Protein 4R27 (pdb70)

Secondary structure (DSSP, 8-state):
--S-TT-EEEEE--HHHHSS--TTBHHHHHHTSTT---SS--TTTT-HHHHHHHHHHHHHHTT--EEEEE--HHHHSSBTTB--HHHHHHHHHHHHHHHHTTPEEEEEEE-S--BGGGGGTTGGG-TTHHHHHHHHHHHHHHHHGGG-SEEEEEE-TTHHHHHHTTTS----GGGGGGSHHHHHHHHHHTS-GGG---GGG--SHHHHHHHHHHHHHHHHHHHHH-TTS-EEEEEE--EEEE-TT-HHHHHHHIIIIIIHHHHHTTTSS-EEEE--SEEEEETTEE-----TT---TTS----THHHHHHHHHHHHHH-S-EEEEE-----S-HHHHHHHHHHHHHHHHHHHHTT--EEEEEEE-SB----GGGTTSS---SEEEETTTTEEEE-HHHHHHHHHHHTTS--------/--S-TT-EEEEE--HHHHSS--TTBHHHHHHTSTT-S-SS--TTTT-HHHHHHHHHHHHHHHT--EEEEE--HHHHSSBTTB--HHHHHHHHHHHHHHHHTTPEEEEEEESS--BHHHHHTTGGG-TTHHHHHHHHHHHHHHHHGGG-SEEEEEE-TTHHHHHHTTTSS---GGGGGGSHHHHHHHHHHTS-GGG---GGG--SHHHHHHHHHHHHHHHHHHHHH-TTS-EEEEEE--EEEE-TT-HHHHHHHIIIIIIHHHHTTTTSS-EEEE--SEEEEETTEEPPP-S-S---TTS----TTHHHHHHHHHHHHT-S-EEEEEE----S-HHHHHHHHHHHHHHHHHHHHTT--EEEEEEE-SB----GGGTT-S---SEEEETTTTEEEE-HHHHHHHHHHH-

Foldseek 3Di:
DLDDQLAFFAFEDECLWAQADLCQWPLQVLQPFPLHLFPHHQHRWLNCLPCLLVLLLVLLVLQGQAYEYEQAQCQQCVDQPRGDPPSLVSVLVSLVSNVVSNHQYEYEHEEQIHGLLCQLQLALLHPCLLVSLQVSLLVSCVRRVVSHQAYAHEEALLQQVVCCLVPPADDQLVCQCPRSSLVRSQVVSVHDSSSGDGRNRDLDVSNVVSVLSSQVSNVVSSCVRPVPHFYEHEHADWAEEEDELFPVVSVVSCVSRPLVVLLSGQPGQEYEYAYEYYWYQHNVGTDLDDAPDDPFLVRHHGHLVRLLVSLVVSCVRRVHEYEHAEYFTFHPDCVSRQVSVVVNVVSVSVCSVVVHRYRYHYYPHAEQTQPRSHGRSTGGHQWYAPSVVSDIHGHVNSSNSSVVSNVVHDDDDDDDD/DLADPQAFQAFEDECLWAQADLCQWQLQVLQPFPQHLFPHHQHCWLNCLPCLLVLLLVLLVLAGQAYEYEQAQCQQPVDQPRGDPVSLVSVLVSLVSCVVSNHQYEYEHDEQIDGNVCQLQLALLHPCLLVSLQVSLLVSCVSHLVSHRAYAHEEALQQQLLCVLVVRAPDQLVCQCVRRSLVRSQVVSVHDSSSGAGRNRDPDVSSVVSVLSNQVSNVVSSCVRPVPHFYFHEHEDWAEEEDELCPVVSVVSCVSRQQVVLLSGQVGQEYAYAYEYYFYQHNVGTDFDDVADDPAPVRHRRHLLGLLRSLVVSCVRNVHEYEHQEYFTWHPDCVSGQVSCVVNVVSVSVCSVVVRHYRYHYYPHQEQTQPRSHGSSTGGHQWYAPSVVSDIGGHVSSSSSSVVSND

Nearest PDB structures (foldseek):
  4r27-assembly1_A  TM=1.002E+00  e=8.856E-90  Microbacterium sp. Gsoil167
  6ier-assembly1_A  TM=9.444E-01  e=8.195E-50  uncultured bacterium
  8kap-assembly1_B  TM=9.151E-01  e=5.000E-47  Streptomyces griseus subsp. griseus NBRC 13350
  8kaq-assembly3_C  TM=9.239E-01  e=4.410E-46  Streptomyces griseus subsp. griseus NBRC 13350
  8kaq-assembly4_D  TM=9.432E-01  e=1.989E-42  Streptomyces griseus subsp. griseus NBRC 13350

Organism: NCBI:txid1271882

Solvent-accessible surface area: 29054 Å² total; per-residue (Å²): 134,59,12,70,135,123,7,14,5,1,1,0,1,0,2,2,0,1,5,4,32,4,35,26,0,0,0,7,28,0,9,49,5,106,27,43,69,7,80,68,38,4,25,22,2,0,1,9,25,48,54,24,107,116,2,0,40,53,0,22,57,7,8,8,56,0,0,0,6,1,1,1,1,0,40,0,0,5,42,61,43,80,37,3,68,3,4,7,23,6,2,62,83,4,0,59,2,0,153,108,55,59,6,44,10,0,0,0,0,2,4,8,1,0,0,37,25,0,0,104,39,10,0,0,34,8,152,105,1,12,102,10,0,13,94,0,0,13,107,0,6,70,52,3,2,124,32,4,24,0,0,0,0,0,1,15,0,0,34,4,22,16,40,74,29,82,44,100,22,29,52,34,45,133,61,15,40,141,27,86,1,16,28,20,0,4,140,88,9,70,44,101,13,39,40,1,2,1,0,14,32,0,19,22,99,48,0,13,86,12,0,42,43,0,0,89,35,0,25,128,21,0,55,84,82,42,101,102,2,70,1,0,0,0,0,8,0,13,20,23,51,46,54,111,39,0,92,129,66,8,42,110,11,82,102,49,2,0,18,69,0,0,62,22,0,133,75,16,57,0,0,0,0,3,2,71,14,70,11,7,0,3,89,143,17,64,28,101,23,100,127,51,87,3,92,19,60,66,57,100,32,20,47,10,92,0,0,51,39,1,0,74,15,0,87,161,18,6,52,14,27,0,0,0,0,10,1,1,8,2,4,134,69,26,102,53,1,18,56,5,0,119,43,0,4,90,5,0,20,42,0,25,77,90,58,11,45,1,82,0,1,0,0,9,0,0,0,14,3,0,30,34,45,102,0,17,38,9,64,24,0,0,2,34,18,77,103,98,90,16,113,35,80,26,36,110,0,0,122,51,0,0,62,55,4,115,116,39,65,75,105,142,80,138,139,144,151,131,66,20,64,190,101,10,17,14,0,0,0,1,0,2,2,1,0,6,5,30,4,34,26,1,0,0,6,29,0,7,49,7,100,32,43,77,8,82,64,36,4,25,25,2,0,1,9,27,46,62,23,101,115,1,0,41,53,0,23,56,11,7,7,57,0,0,0,7,2,2,1,0,0,37,0,0,5,41,74,42,82,34,2,72,3,6,7,28,5,2,66,77,5,0,80,2,0,135,109,54,61,4,44,6,0,0,0,0,1,3,5,1,0,0,37,25,0,1,96,51,13,0,0,32,7,156,152,2,12,107,9,0,14,101,0,0,12,111,0,6,71,49,4,1,110,29,3,28,2,0,0,0,0,1,15,0,0,38,6,20,17,50,66,38,54,69,105,31,28,51,42,42,135,68,13,38,146,27,89,3,13,32,9,0,6,140,91,11,74,42,99,12,40,43,2,1,1,0,15,50,1,16,25,104,46,0,16,88,10,0,44,43,0,0,82,32,0,26,122,16,0,56,82,82,41,101,103,2,70,1,0,0,0,0,8,0,13,18,7,42,45,66,120,43,0,83,128,65,1,48,104,11,73,99,60,3,0,28,59,0,0,62,20,0,133,73,16,52,0,0,0,0,3,1,68,15,70,8,21,1,4,93,144,20,85,25,120,39,66,191,23,132,54,49,17,64,75,39,101,34,24,47,13,95,0,0,52,34,1,0,82,24,0,89,160,13,6,47,21,26,0,0,0,0,8,0,1,7,0,6,142,69,16,96,50,1,22,51,4,0,112,51,0,2,89,9,0,18,47,0,24,75,94,58,10,47,1,73,0,0,0,0,9,0,0,0,14,4,0,30,34,51,110,0,19,39,8,59,26,0,0,1,33,14,73,99,96,89,11,110,39,71,23,30,118,0,0,136,51,0,0,68,50,8,143,139

Sequence (824 aa):
NPFPQDFLWGVATAGHQVEGNNVNSDVWFLEHLPGTIFAEPSGDAVDHYHRYREDIALIAGLGFTSYRFSVEWARIEPEEGHFSVAALDHYKRVLEACREHGLTPVVTFHHFASPLWLLRSGGWEGERTPELFARYCGRVMAHLGDLIGVACTLNEPNLPWLLESFGIGGEAPENRGKVPMWAAAAQRLGVDASTVAPFQFCSTEAGFNVKLAAHKAATEAIKAHRPDLRVGWTLANSDIQSVPGGEEIAAQVRRDVNERFLEASRGDDFVGIQTYGRTVYGPDGHAPAPEGVAVNQMGEEIYPQALEATIREAWRVAGIPVMVTENGLATEDDTQRVAYLRTAVDGVASCLADGIDVRGYIAWTAFDNFEWIFGYGPKFGLIAVDRSTQERTPKESARWLGNFARQQAPAEAPQPANPFPQDFLWGVATAGHQVEGNNVNSDVWFLEHLPGTIFAEPSGDAVDHYHRYREDIALIAGLGFTSYRFSVEWARIEPEEGHFSVAALDHYKRVLEACREHGLTPVVTFHHFASPLWLLRSGGWEGERTPELFARYCGRVMAHLGDLIGVACTLNEPNLPWLLESFGIGGEAPENRGKVPMWAAAAQRLGVDASTVAPFQFCSTEAGFNVKLAAHKAATEAIKAHRPDLRVGWTLANSDIQSVPGGEEIAAQVRRDVNERFLEASRGDDFVGIQTYGRTVYGPDGHAPAPEGVAVNQMGEEIYPQALEATIREAWRVAGIPVMVTENGLATEDDTQRVAYLRTAVDGVASCLADGIDVRGYIAWTAFDNFEWIFGYGPKFGLIAVDRSTQERTPKESARWLGNFARQ

InterPro domains:
  IPR001360 Glycoside hydrolase family 1 [PF00232] (8-224)
  IPR001360 Glycoside hydrolase family 1 [PF00232] (305-415)
  IPR001360 Glycoside hydrolase family 1 [PR00131] (275-289)
  IPR001360 Glycoside hydrolase family 1 [PR00131] (330-338)
  IPR001360 Glycoside hydrolase family 1 [PR00131] (342-353)
  IPR001360 Glycoside hydrolase family 1 [PR00131] (363-380)
  IPR001360 Glycoside hydrolase family 1 [PR00131] (387-399)
  IPR001360 Glycoside hydrolase family 1 [PTHR10353] (12-416)
  IPR017853 Glycoside hydrolase superfamily [SSF51445] (10-416)

B-factor: mean 23.6, std 9.91, range [5.04, 87.4]

Radius of gyration: 29.89 Å; Cα contacts (8 Å, |Δi|>4): 1832; chains: 2; bounding box: 60×91×75 Å

Structure (mmCIF, N/CA/C/O backbone):
data_4R27
#
_entry.id   4R27
#
_cell.length_a   48.498
_cell.length_b   146.940
_cell.length_c   53.041
_cell.angle_alpha   90.00
_cell.angle_beta   101.99
_cell.angle_gamma   90.00
#
_symmetry.space_group_name_H-M   'P 1 21 1'
#
loop_
_entity.id
_entity.type
_entity.pdbx_description
1 polymer 'Glycoside hydrolase'
2 water water
#
loop_
_atom_site.group_PDB
_atom_site.id
_atom_site.type_symbol
_atom_site.label_atom_id
_atom_site.label_alt_id
_atom_site.label_comp_id
_atom_site.label_asym_id
_atom_site.label_entity_id
_atom_site.label_seq_id
_atom_site.pdbx_PDB_ins_code
_atom_site.Cartn_x
_atom_site.Cartn_y
_atom_site.Cartn_z
_atom_site.occupancy
_atom_site.B_iso_or_equiv
_atom_site.auth_seq_id
_atom_site.auth_comp_id
_atom_site.auth_asym_id
_atom_site.auth_atom_id
_atom_site.pdbx_PDB_model_num
ATOM 1 N N . ASN A 1 5 ? -18.402 37.190 66.189 1.00 44.19 17 ASN A N 1
ATOM 2 C CA . ASN A 1 5 ? -17.585 35.971 65.940 1.00 40.16 17 ASN A CA 1
ATOM 3 C C . ASN A 1 5 ? -18.356 34.995 65.092 1.00 36.63 17 ASN A C 1
ATOM 4 O O . ASN A 1 5 ? -19.413 34.542 65.495 1.00 37.90 17 ASN A O 1
ATOM 9 N N . PRO A 1 6 ? -17.824 34.649 63.904 1.00 35.91 18 PRO A N 1
ATOM 10 C CA . PRO A 1 6 ? -18.562 33.733 63.005 1.00 34.65 18 PRO A CA 1
ATOM 11 C C . PRO A 1 6 ? -18.486 32.212 63.328 1.00 30.47 18 PRO A C 1
ATOM 12 O O . PRO A 1 6 ? -19.309 31.437 62.850 1.00 29.30 18 PRO A O 1
ATOM 16 N N . PHE A 1 7 ? -17.520 31.806 64.141 1.00 29.92 19 PHE A N 1
ATOM 17 C CA . PHE A 1 7 ? -17.394 30.422 64.636 1.00 27.54 19 PHE A CA 1
ATOM 18 C C . PHE A 1 7 ? -18.208 30.163 65.897 1.00 30.15 19 PHE A C 1
ATOM 19 O O . PHE A 1 7 ? -17.925 30.816 66.888 1.00 26.24 19 PHE A O 1
ATOM 27 N N . PRO A 1 8 ? -19.172 29.206 65.878 1.00 28.92 20 PRO A N 1
ATOM 28 C CA . PRO A 1 8 ? -19.896 28.869 67.135 1.00 29.73 20 PRO A CA 1
ATOM 29 C C . PRO A 1 8 ? -19.018 28.174 68.121 1.00 32.95 20 PRO A C 1
ATOM 30 O O . PRO A 1 8 ? -17.976 27.622 67.718 1.00 34.40 20 PRO A O 1
ATOM 34 N N . GLN A 1 9 ? -19.410 28.178 69.394 1.00 32.52 21 GLN A N 1
ATOM 35 C CA . GLN A 1 9 ? -18.594 27.567 70.467 1.00 36.48 21 GLN A CA 1
ATOM 36 C C . GLN A 1 9 ? -18.287 26.073 70.222 1.00 35.20 21 GLN A C 1
ATOM 37 O O . GLN A 1 9 ? -17.195 25.630 70.552 1.00 41.06 21 GLN A O 1
ATOM 43 N N . ASP A 1 10 ? -19.227 25.316 69.647 1.00 30.67 22 ASP A N 1
ATOM 44 C CA . ASP A 1 10 ? -19.013 23.908 69.392 1.00 29.38 22 ASP A CA 1
ATOM 45 C C . ASP A 1 10 ? -18.197 23.602 68.118 1.00 27.12 22 ASP A C 1
ATOM 46 O O . ASP A 1 10 ? -17.985 22.441 67.791 1.00 24.70 22 ASP A O 1
ATOM 51 N N . PHE A 1 11 ? -17.763 24.619 67.392 1.00 22.58 23 PHE A N 1
ATOM 52 C CA . PHE A 1 11 ? -16.944 24.395 66.222 1.00 21.52 23 PHE A CA 1
ATOM 53 C C . PHE A 1 11 ? -15.644 23.635 66.559 1.00 18.98 23 PHE A C 1
ATOM 54 O O . PHE A 1 11 ? -14.928 23.959 67.499 1.00 20.26 23 PHE A O 1
ATOM 62 N N . LEU A 1 12 ? -15.330 22.628 65.765 1.00 18.96 24 LEU A N 1
ATOM 63 C CA . LEU A 1 12 ? -14.219 21.768 66.047 1.00 17.86 24 LEU A CA 1
ATOM 64 C C . LEU A 1 12 ? -12.963 22.333 65.451 1.00 17.33 24 LEU A C 1
ATOM 65 O O . LEU A 1 12 ? -12.961 22.686 64.294 1.00 19.03 24 LEU A O 1
ATOM 70 N N . TRP A 1 13 ? -11.903 22.442 66.263 1.00 16.63 25 TRP A N 1
ATOM 71 C CA . TRP A 1 13 ? -10.570 22.756 65.758 1.00 15.92 25 TRP A CA 1
ATOM 72 C C . TRP A 1 13 ? -9.659 21.539 65.910 1.00 15.90 25 TRP A C 1
ATOM 73 O O . TRP A 1 13 ? -9.345 21.142 66.991 1.00 15.69 25 TRP A O 1
ATOM 84 N N . GLY A 1 14 ? -9.221 20.916 64.825 1.00 16.98 26 GLY A N 1
ATOM 85 C CA . GLY A 1 14 ? -8.449 19.675 64.998 1.00 16.12 26 GLY A CA 1
ATOM 86 C C . GLY A 1 14 ? -7.294 19.609 64.082 1.00 16.21 26 GLY A C 1
ATOM 87 O O . GLY A 1 14 ? -7.027 20.544 63.313 1.00 16.86 26 GLY A O 1
ATOM 88 N N . VAL A 1 15 ? -6.542 18.540 64.261 1.00 16.84 27 VAL A N 1
ATOM 89 C CA . VAL A 1 15 ? -5.539 18.055 63.308 1.00 16.63 27 VAL A CA 1
ATOM 90 C C . VAL A 1 15 ? -5.935 16.623 63.020 1.00 15.67 27 VAL A C 1
ATOM 91 O O . VAL A 1 15 ? -6.637 16.001 63.843 1.00 16.03 27 VAL A O 1
ATOM 95 N N . ALA A 1 16 ? -5.544 16.107 61.867 1.00 15.67 28 ALA A N 1
ATOM 96 C CA . ALA A 1 16 ? -5.962 14.794 61.396 1.00 14.55 28 ALA A CA 1
ATOM 97 C C . ALA A 1 16 ? -4.723 13.928 61.161 1.00 14.47 28 ALA A C 1
ATOM 98 O O . ALA A 1 16 ? -3.644 14.407 60.803 1.00 13.86 28 ALA A O 1
ATOM 100 N N . THR A 1 17 ? -4.884 12.647 61.368 1.00 13.46 29 THR A N 1
ATOM 101 C CA . THR A 1 17 ? -3.893 11.645 60.891 1.00 14.13 29 THR A CA 1
ATOM 102 C C . THR A 1 17 ? -4.582 10.478 60.184 1.00 13.84 29 THR A C 1
ATOM 103 O O . THR A 1 17 ? -5.812 10.294 60.304 1.00 13.82 29 THR A O 1
ATOM 107 N N . ALA A 1 18 ? -3.814 9.648 59.488 1.00 13.19 30 ALA A N 1
ATOM 108 C CA . ALA A 1 18 ? -4.404 8.412 59.000 1.00 14.04 30 ALA A CA 1
ATOM 109 C C . ALA A 1 18 ? -3.484 7.331 59.511 1.00 14.86 30 ALA A C 1
ATOM 110 O O . ALA A 1 18 ? -2.249 7.541 59.558 1.00 15.29 30 ALA A O 1
ATOM 112 N N . GLY A 1 19 ? -4.069 6.229 59.958 1.00 14.12 31 GLY A N 1
ATOM 113 C CA . GLY A 1 19 ? -3.371 5.137 60.615 1.00 13.54 31 GLY A CA 1
ATOM 114 C C . GLY A 1 19 ? -2.166 4.623 59.915 1.00 14.75 31 GLY A C 1
ATOM 115 O O . GLY A 1 19 ? -1.080 4.486 60.521 1.00 17.23 31 GLY A O 1
ATOM 116 N N . HIS A 1 20 ? -2.286 4.348 58.627 1.00 14.65 32 HIS A N 1
ATOM 117 C CA . HIS A 1 20 ? -1.147 3.830 57.894 1.00 14.86 32 HIS A CA 1
ATOM 118 C C . HIS A 1 20 ? -0.036 4.863 57.851 1.00 14.75 32 HIS A C 1
ATOM 119 O O . HIS A 1 20 ? 1.142 4.509 57.747 1.00 14.67 32 HIS A O 1
ATOM 126 N N . GLN A 1 21 ? -0.398 6.135 57.876 1.00 15.71 33 GLN A N 1
ATOM 127 C CA . GLN A 1 21 ? 0.576 7.219 57.637 1.00 15.77 33 GLN A CA 1
ATOM 128 C C . GLN A 1 21 ? 1.401 7.564 58.877 1.00 14.99 33 GLN A C 1
ATOM 129 O O . GLN A 1 21 ? 2.484 8.132 58.749 1.00 14.46 33 GLN A O 1
ATOM 135 N N . VAL A 1 22 ? 0.907 7.194 60.059 1.00 15.29 34 VAL A N 1
ATOM 136 C CA . VAL A 1 22 ? 1.539 7.576 61.378 1.00 12.99 34 VAL A CA 1
ATOM 137 C C . VAL A 1 22 ? 1.833 6.449 62.333 1.00 13.24 34 VAL A C 1
ATOM 138 O O . VAL A 1 22 ? 2.729 6.579 63.156 1.00 12.94 34 VAL A O 1
ATOM 142 N N . GLU A 1 23 ? 1.120 5.315 62.244 1.00 13.28 35 GLU A N 1
ATOM 143 C CA . GLU A 1 23 ? 1.081 4.345 63.340 1.00 13.44 35 GLU A CA 1
ATOM 144 C C . GLU A 1 23 ? 2.368 3.531 63.396 1.00 13.15 35 GLU A C 1
ATOM 145 O O . GLU A 1 23 ? 2.906 3.284 64.453 1.00 13.80 35 GLU A O 1
ATOM 151 N N . GLY A 1 24 ? 2.829 3.125 62.240 1.00 13.87 36 GLY A N 1
ATOM 152 C CA . GLY A 1 24 ? 3.889 2.157 62.152 1.00 15.20 36 GLY A CA 1
ATOM 153 C C . GLY A 1 24 ? 3.381 0.747 62.226 1.00 15.92 36 GLY A C 1
ATOM 154 O O . GLY A 1 24 ? 2.324 0.466 62.834 1.00 15.54 36 GLY A O 1
ATOM 155 N N . ASN A 1 25 ? 4.129 -0.132 61.574 1.00 16.41 37 ASN A N 1
ATOM 156 C CA . ASN A 1 25 ? 3.893 -1.556 61.592 1.00 18.01 37 ASN A CA 1
ATOM 157 C C . ASN A 1 25 ? 2.448 -1.909 61.206 1.00 18.89 37 ASN A C 1
ATOM 158 O O . ASN A 1 25 ? 1.792 -2.718 61.847 1.00 17.37 37 ASN A O 1
ATOM 163 N N . ASN A 1 26 ? 1.958 -1.328 60.118 1.00 16.91 38 ASN A N 1
ATOM 164 C CA . ASN A 1 26 ? 0.587 -1.703 59.621 1.00 16.12 38 ASN A CA 1
ATOM 165 C C . ASN A 1 26 ? 0.734 -2.877 58.651 1.00 15.85 38 ASN A C 1
ATOM 166 O O . ASN A 1 26 ? 0.287 -2.804 57.462 1.00 15.10 38 ASN A O 1
ATOM 171 N N . VAL A 1 27 ? 1.337 -3.964 59.188 1.00 16.89 39 VAL A N 1
ATOM 172 C CA . VAL A 1 27 ? 1.963 -5.050 58.390 1.00 18.16 39 VAL A CA 1
ATOM 173 C C . VAL A 1 27 ? 0.957 -5.946 57.705 1.00 17.38 39 VAL A C 1
ATOM 174 O O . VAL A 1 27 ? 1.271 -6.667 56.699 1.00 15.44 39 VAL A O 1
ATOM 178 N N . ASN A 1 28 ? -0.280 -5.867 58.174 1.00 16.67 40 ASN A N 1
ATOM 179 C CA . ASN A 1 28 ? -1.371 -6.654 57.584 1.00 17.56 40 ASN A CA 1
ATOM 180 C C . ASN A 1 28 ? -2.182 -5.898 56.515 1.00 18.69 40 ASN A C 1
ATOM 181 O O . ASN A 1 28 ? -3.175 -6.421 55.922 1.00 21.08 40 ASN A O 1
ATOM 186 N N . SER A 1 29 ? -1.786 -4.655 56.270 1.00 16.58 41 SER A N 1
ATOM 187 C CA . SER A 1 29 ? -2.486 -3.815 55.334 1.00 16.94 41 SER A CA 1
ATOM 188 C C . SER A 1 29 ? -2.167 -4.172 53.870 1.00 17.80 41 SER A C 1
ATOM 189 O O . SER A 1 29 ? -1.064 -4.602 53.543 1.00 18.65 41 SER A O 1
ATOM 192 N N . ASP A 1 30 ? -3.080 -3.824 52.995 1.00 18.12 42 ASP A N 1
ATOM 193 C CA . ASP A 1 30 ? -2.733 -3.799 51.575 1.00 19.61 42 ASP A CA 1
ATOM 194 C C . ASP A 1 30 ? -1.624 -2.835 51.166 1.00 21.82 42 ASP A C 1
ATOM 195 O O . ASP A 1 30 ? -0.736 -3.185 50.382 1.00 24.87 42 ASP A O 1
ATOM 200 N N . VAL A 1 31 ? -1.613 -1.643 51.715 1.00 21.95 43 VAL A N 1
ATOM 201 C CA . VAL A 1 31 ? -0.604 -0.681 51.359 1.00 21.71 43 VAL A CA 1
ATOM 202 C C . VAL A 1 31 ? 0.766 -1.170 51.715 1.00 19.65 43 VAL A C 1
ATOM 203 O O . VAL A 1 31 ? 1.676 -0.980 50.962 1.00 20.17 43 VAL A O 1
ATOM 207 N N . TRP A 1 32 ? 0.931 -1.778 52.875 1.00 20.68 44 TRP A N 1
ATOM 208 C CA . TRP A 1 32 ? 2.207 -2.380 53.284 1.00 19.53 44 TRP A CA 1
ATOM 209 C C . TRP A 1 32 ? 2.703 -3.355 52.253 1.00 19.90 44 TRP A C 1
ATOM 210 O O . TRP A 1 32 ? 3.863 -3.303 51.806 1.00 18.10 44 TRP A O 1
ATOM 221 N N . PHE A 1 33 ? 1.803 -4.267 51.901 1.00 20.25 45 PHE A N 1
ATOM 222 C CA . PHE A 1 33 ? 2.054 -5.269 50.894 1.00 22.24 45 PHE A CA 1
ATOM 223 C C . PHE A 1 33 ? 2.474 -4.634 49.561 1.00 22.58 45 PHE A C 1
ATOM 224 O O . PHE A 1 33 ? 3.468 -5.050 48.927 1.00 24.39 45 PHE A O 1
ATOM 232 N N . LEU A 1 34 ? 1.747 -3.603 49.143 1.00 21.27 46 LEU A N 1
ATOM 233 C CA . LEU A 1 34 ? 2.099 -2.902 47.904 1.00 21.59 46 LEU A CA 1
ATOM 234 C C . LEU A 1 34 ? 3.488 -2.227 48.035 1.00 23.10 46 LEU A C 1
ATOM 235 O O . LEU A 1 34 ? 4.241 -2.212 47.100 1.00 24.51 46 LEU A O 1
ATOM 240 N N . GLU A 1 35 ? 3.863 -1.735 49.214 1.00 23.32 47 GLU A N 1
ATOM 241 C CA . GLU A 1 35 ? 5.157 -1.079 49.380 1.00 20.69 47 GLU A CA 1
ATOM 242 C C . GLU A 1 35 ? 6.367 -1.985 49.137 1.00 22.74 47 GLU A C 1
ATOM 243 O O . GLU A 1 35 ? 7.486 -1.525 48.808 1.00 20.10 47 GLU A O 1
ATOM 249 N N . HIS A 1 36 ? 6.178 -3.279 49.315 1.00 23.59 48 HIS A N 1
ATOM 250 C CA . HIS A 1 36 ? 7.291 -4.225 49.257 1.00 24.45 48 HIS A CA 1
ATOM 251 C C . HIS A 1 36 ? 7.253 -5.112 47.980 1.00 26.62 48 HIS A C 1
ATOM 252 O O . HIS A 1 36 ? 8.103 -5.988 47.786 1.00 26.90 48 HIS A O 1
ATOM 259 N N . LEU A 1 37 ? 6.305 -4.859 47.084 1.00 27.74 49 LEU A N 1
ATOM 260 C CA . LEU A 1 37 ? 6.275 -5.596 45.820 1.00 30.90 49 LEU A CA 1
ATOM 261 C C . LEU A 1 37 ? 7.339 -5.142 44.846 1.00 32.07 49 LEU A C 1
ATOM 262 O O . LEU A 1 37 ? 7.554 -3.945 44.716 1.00 29.90 49 LEU A O 1
ATOM 267 N N . PRO A 1 38 ? 7.938 -6.090 44.089 1.00 36.34 50 PRO A N 1
ATOM 268 C CA . PRO A 1 38 ? 8.979 -5.765 43.083 1.00 37.70 50 PRO A CA 1
ATOM 269 C C . PRO A 1 38 ? 8.634 -4.600 42.182 1.00 35.70 50 PRO A C 1
ATOM 270 O O . PRO A 1 38 ? 9.441 -3.683 42.014 1.00 42.92 50 PRO A O 1
ATOM 274 N N . GLY A 1 39 ? 7.453 -4.576 41.605 1.00 32.93 51 GLY A N 1
ATOM 275 C CA . GLY A 1 39 ? 7.197 -3.460 40.666 1.00 35.50 51 GLY A CA 1
ATOM 276 C C . GLY A 1 39 ? 6.642 -2.148 41.240 1.00 36.12 51 GLY A C 1
ATOM 277 O O . GLY A 1 39 ? 5.978 -1.384 40.518 1.00 42.10 51 GLY A O 1
ATOM 278 N N . THR A 1 40 ? 6.905 -1.872 42.516 1.00 31.01 52 THR A N 1
ATOM 279 C CA . THR A 1 40 ? 6.100 -0.896 43.265 1.00 30.02 52 THR A CA 1
ATOM 280 C C . THR A 1 40 ? 6.318 0.541 42.834 1.00 30.93 52 THR A C 1
ATOM 281 O O . THR A 1 40 ? 7.446 0.928 42.527 1.00 33.46 52 THR A O 1
ATOM 285 N N . ILE A 1 41 ? 5.226 1.309 42.882 1.00 32.17 53 ILE A N 1
ATOM 286 C CA . ILE A 1 41 ? 5.212 2.773 42.684 1.00 31.38 53 ILE A CA 1
ATOM 287 C C . ILE A 1 41 ? 5.432 3.508 44.011 1.00 28.88 53 ILE A C 1
ATOM 288 O O . ILE A 1 41 ? 5.510 4.736 44.058 1.00 25.78 53 ILE A O 1
ATOM 293 N N . PHE A 1 42 ? 5.489 2.765 45.113 1.00 23.57 54 PHE A N 1
ATOM 294 C CA . PHE A 1 42 ? 5.831 3.402 46.384 1.00 23.39 54 PHE A CA 1
ATOM 295 C C . PHE A 1 42 ? 7.305 3.647 46.428 1.00 22.68 54 PHE A C 1
ATOM 296 O O . PHE A 1 42 ? 8.072 2.730 46.297 1.00 24.58 54 PHE A O 1
ATOM 304 N N . ALA A 1 43 ? 7.701 4.895 46.662 1.00 26.08 55 ALA A N 1
ATOM 305 C CA . ALA A 1 43 ? 9.105 5.267 46.633 1.00 24.46 55 ALA A CA 1
ATOM 306 C C . ALA A 1 43 ? 9.900 4.622 47.766 1.00 26.42 55 ALA A C 1
ATOM 307 O O . ALA A 1 43 ? 11.018 4.265 47.543 1.00 23.70 55 ALA A O 1
ATOM 309 N N . GLU A 1 44 ? 9.334 4.522 48.977 1.00 24.94 56 GLU A N 1
ATOM 310 C CA . GLU A 1 44 ? 9.941 3.817 50.130 1.00 25.11 56 GLU A CA 1
ATOM 311 C C . GLU A 1 44 ? 8.858 3.201 51.075 1.00 24.00 56 GLU A C 1
ATOM 312 O O . GLU A 1 44 ? 7.690 3.590 51.044 1.00 22.81 56 GLU A O 1
ATOM 318 N N . PRO A 1 45 ? 9.252 2.231 51.895 1.00 22.63 57 PRO A N 1
ATOM 319 C CA . PRO A 1 45 ? 8.294 1.608 52.831 1.00 22.86 57 PRO A CA 1
ATOM 320 C C . PRO A 1 45 ? 7.905 2.546 53.975 1.00 21.35 57 PRO A C 1
ATOM 321 O O . PRO A 1 45 ? 8.669 3.472 54.348 1.00 21.10 57 PRO A O 1
ATOM 325 N N . SER A 1 46 ? 6.723 2.293 54.522 1.00 19.44 58 SER A N 1
ATOM 326 C CA . SER A 1 46 ? 6.219 3.086 55.621 1.00 17.93 58 SER A CA 1
ATOM 327 C C . SER A 1 46 ? 6.990 2.721 56.917 1.00 17.17 58 SER A C 1
ATOM 328 O O . SER A 1 46 ? 7.306 3.608 57.683 1.00 16.04 58 SER A O 1
ATOM 331 N N . GLY A 1 47 ? 7.370 1.435 57.055 1.00 14.82 59 GLY A N 1
ATOM 332 C CA . GLY A 1 47 ? 8.031 0.892 58.260 1.00 14.38 59 GLY A CA 1
ATOM 333 C C . GLY A 1 47 ? 7.326 1.343 59.542 1.00 13.43 59 GLY A C 1
ATOM 334 O O . GLY A 1 47 ? 6.092 1.173 59.682 1.00 12.52 59 GLY A O 1
ATOM 335 N N . ASP A 1 48 ? 8.092 1.985 60.431 1.00 13.63 60 ASP A N 1
ATOM 336 C CA . ASP A 1 48 ? 7.595 2.491 61.691 1.00 15.46 60 ASP A CA 1
ATOM 337 C C . ASP A 1 48 ? 6.794 3.797 61.613 1.00 16.58 60 ASP A C 1
ATOM 338 O O . ASP A 1 48 ? 6.212 4.220 62.627 1.00 18.62 60 ASP A O 1
ATOM 343 N N . ALA A 1 49 ? 6.805 4.478 60.473 1.00 15.33 61 ALA A N 1
ATOM 344 C CA . ALA A 1 49 ? 6.187 5.768 60.439 1.00 15.76 61 ALA A CA 1
ATOM 345 C C . ALA A 1 49 ? 6.644 6.642 61.655 1.00 16.26 61 ALA A C 1
ATOM 346 O O . ALA A 1 49 ? 7.847 6.751 61.931 1.00 14.67 61 ALA A O 1
ATOM 348 N N . VAL A 1 50 ? 5.711 7.256 62.398 1.00 15.72 62 VAL A N 1
ATOM 349 C CA . VAL A 1 50 ? 6.123 7.996 63.600 1.00 16.15 62 VAL A CA 1
ATOM 350 C C . VAL A 1 50 ? 5.811 7.231 64.878 1.00 15.59 62 VAL A C 1
ATOM 351 O O . VAL A 1 50 ? 5.842 7.782 65.975 1.00 16.55 62 VAL A O 1
ATOM 355 N N . ASP A 1 51 ? 5.492 5.948 64.737 1.00 16.29 63 ASP A N 1
ATOM 356 C CA . ASP A 1 51 ? 5.170 5.131 65.878 1.00 16.47 63 ASP A CA 1
ATOM 357 C C . ASP A 1 51 ? 4.013 5.720 66.675 1.00 15.53 63 ASP A C 1
ATOM 358 O O . ASP A 1 51 ? 3.979 5.591 67.891 1.00 15.26 63 ASP A O 1
ATOM 363 N N . HIS A 1 52 ? 3.047 6.332 65.997 1.00 15.06 64 HIS A N 1
ATOM 364 C CA . HIS A 1 52 ? 1.837 6.760 66.742 1.00 15.94 64 HIS A CA 1
ATOM 365 C C . HIS A 1 52 ? 1.159 5.574 67.454 1.00 15.33 64 HIS A C 1
ATOM 366 O O . HIS A 1 52 ? 0.580 5.780 68.527 1.00 18.54 64 HIS A O 1
ATOM 373 N N . TYR A 1 53 ? 1.287 4.343 66.965 1.00 15.93 65 TYR A N 1
ATOM 374 C CA . TYR A 1 53 ? 0.624 3.176 67.635 1.00 15.78 65 TYR A CA 1
ATOM 375 C C . TYR A 1 53 ? 0.994 3.130 69.135 1.00 15.86 65 TYR A C 1
ATOM 376 O O . TYR A 1 53 ? 0.108 2.923 69.995 1.00 15.06 65 TYR A O 1
ATOM 385 N N . HIS A 1 54 ? 2.275 3.360 69.465 1.00 15.51 66 HIS A N 1
ATOM 386 C CA . HIS A 1 54 ? 2.690 3.277 70.878 1.00 16.56 66 HIS A CA 1
ATOM 387 C C . HIS A 1 54 ? 2.708 4.617 71.610 1.00 16.90 66 HIS A C 1
ATOM 388 O O . HIS A 1 54 ? 2.735 4.614 72.852 1.00 15.41 66 HIS A O 1
ATOM 395 N N . ARG A 1 55 ? 2.755 5.718 70.868 1.00 16.07 67 ARG A N 1
ATOM 396 C CA . ARG A 1 55 ? 3.007 7.040 71.420 1.00 16.04 67 ARG A CA 1
ATOM 397 C C . ARG A 1 55 ? 1.830 7.970 71.470 1.00 15.80 67 ARG A C 1
ATOM 398 O O . ARG A 1 55 ? 1.972 9.159 71.652 1.00 13.38 67 ARG A O 1
ATOM 406 N N . TYR A 1 56 ? 0.691 7.397 71.234 1.00 15.26 68 TYR A N 1
ATOM 407 C CA . TYR A 1 56 ? -0.523 8.217 71.024 1.00 16.69 68 TYR A CA 1
ATOM 408 C C . TYR A 1 56 ? -0.854 9.053 72.261 1.00 16.35 68 TYR A C 1
ATOM 409 O O . TYR A 1 56 ? -1.283 10.189 72.158 1.00 15.83 68 TYR A O 1
ATOM 418 N N . ARG A 1 57 ? -0.569 8.530 73.439 1.00 18.16 69 ARG A N 1
ATOM 419 C CA . ARG A 1 57 ? -0.909 9.290 74.666 1.00 22.32 69 ARG A CA 1
ATOM 420 C C . ARG A 1 57 ? -0.225 10.637 74.762 1.00 18.39 69 ARG A C 1
ATOM 421 O O . ARG A 1 57 ? -0.871 11.668 74.931 1.00 17.06 69 ARG A O 1
ATOM 429 N N . GLU A 1 58 ? 1.089 10.611 74.598 1.00 18.55 70 GLU A N 1
ATOM 430 C CA . GLU A 1 58 ? 1.917 11.839 74.550 1.00 18.63 70 GLU A CA 1
ATOM 431 C C . GLU A 1 58 ? 1.544 12.714 73.338 1.00 17.44 70 GLU A C 1
ATOM 432 O O . GLU A 1 58 ? 1.540 13.949 73.454 1.00 17.68 70 GLU A O 1
ATOM 438 N N . ASP A 1 59 ? 1.231 12.094 72.173 1.00 16.11 71 ASP A N 1
ATOM 439 C CA . ASP A 1 59 ? 0.794 12.849 70.965 1.00 14.93 71 ASP A CA 1
ATOM 440 C C . ASP A 1 59 ? -0.506 13.592 71.211 1.00 15.25 71 ASP A C 1
ATOM 441 O O . ASP A 1 59 ? -0.606 14.766 70.990 1.00 14.85 71 ASP A O 1
ATOM 446 N N . ILE A 1 60 ? -1.526 12.877 71.712 1.00 15.53 72 ILE A N 1
ATOM 447 C CA . ILE A 1 60 ? -2.761 13.546 72.193 1.00 15.87 72 ILE A CA 1
ATOM 448 C C . ILE A 1 60 ? -2.573 14.656 73.229 1.00 15.24 72 ILE A C 1
ATOM 449 O O . ILE A 1 60 ? -3.141 15.741 73.082 1.00 18.14 72 ILE A O 1
ATOM 454 N N . ALA A 1 61 ? -1.803 14.416 74.278 1.00 16.63 73 ALA A N 1
ATOM 455 C CA . ALA A 1 61 ? -1.505 15.422 75.253 1.00 17.00 73 ALA A CA 1
ATOM 456 C C . ALA A 1 61 ? -0.774 16.611 74.569 1.00 18.24 73 ALA A C 1
ATOM 457 O O . ALA A 1 61 ? -1.098 17.767 74.803 1.00 17.35 73 ALA A O 1
ATOM 459 N N . LEU A 1 62 ? 0.157 16.347 73.657 1.00 18.56 74 LEU A N 1
ATOM 460 C CA . LEU A 1 62 ? 0.797 17.471 72.956 1.00 20.07 74 LEU A CA 1
ATOM 461 C C . LEU A 1 62 ? -0.233 18.327 72.176 1.00 18.28 74 LEU A C 1
ATOM 462 O O . LEU A 1 62 ? -0.277 19.553 72.249 1.00 16.33 74 LEU A O 1
ATOM 467 N N . ILE A 1 63 ? -1.090 17.649 71.454 1.00 18.73 75 ILE A N 1
ATOM 468 C CA . ILE A 1 63 ? -2.055 18.294 70.575 1.00 18.27 75 ILE A CA 1
ATOM 469 C C . ILE A 1 63 ? -3.043 19.116 71.413 1.00 16.90 75 ILE A C 1
ATOM 470 O O . ILE A 1 63 ? -3.372 20.260 71.109 1.00 16.21 75 ILE A O 1
ATOM 475 N N . ALA A 1 64 ? -3.552 18.494 72.461 1.00 19.34 76 ALA A N 1
ATOM 476 C CA . ALA A 1 64 ? -4.501 19.169 73.338 1.00 17.62 76 ALA A CA 1
ATOM 477 C C . ALA A 1 64 ? -3.809 20.369 74.029 1.00 17.56 76 ALA A C 1
ATOM 478 O O . ALA A 1 64 ? -4.418 21.409 74.252 1.00 15.57 76 ALA A O 1
ATOM 480 N N . GLY A 1 65 ? -2.542 20.213 74.375 1.00 17.53 77 GLY A N 1
ATOM 481 C CA . GLY A 1 65 ? -1.800 21.330 75.011 1.00 18.65 77 GLY A CA 1
ATOM 482 C C . GLY A 1 65 ? -1.668 22.523 74.085 1.00 19.54 77 GLY A C 1
ATOM 483 O O . GLY A 1 65 ? -1.580 23.650 74.527 1.00 22.10 77 GLY A O 1
ATOM 484 N N . LEU A 1 66 ? -1.674 22.278 72.792 1.00 18.96 78 LEU A N 1
ATOM 485 C CA . LEU A 1 66 ? -1.458 23.363 71.802 1.00 18.21 78 LEU A CA 1
ATOM 486 C C . LEU A 1 66 ? -2.752 24.173 71.618 1.00 16.93 78 LEU A C 1
ATOM 487 O O . LEU A 1 66 ? -2.759 25.239 70.997 1.00 18.50 78 LEU A O 1
ATOM 492 N N . GLY A 1 67 ? -3.831 23.689 72.222 1.00 16.41 79 GLY A N 1
ATOM 493 C CA . GLY A 1 67 ? -5.131 24.345 72.173 1.00 16.62 79 GLY A CA 1
ATOM 494 C C . GLY A 1 67 ? -6.133 23.734 71.178 1.00 15.98 79 GLY A C 1
ATOM 495 O O . GLY A 1 67 ? -7.224 24.241 71.084 1.00 15.71 79 GLY A O 1
ATOM 496 N N . PHE A 1 68 ? -5.773 22.696 70.413 1.00 14.67 80 PHE A N 1
ATOM 497 C CA . PHE A 1 68 ? -6.778 22.015 69.570 1.00 16.36 80 PHE A CA 1
ATOM 498 C C . PHE A 1 68 ? -7.921 21.429 70.400 1.00 17.03 80 PHE A C 1
ATOM 499 O O . PHE A 1 68 ? -7.754 21.183 71.618 1.00 17.97 80 PHE A O 1
ATOM 507 N N . THR A 1 69 ? -9.093 21.271 69.774 1.00 16.67 81 THR A N 1
ATOM 508 C CA . THR A 1 69 ? -10.273 20.794 70.556 1.00 15.84 81 THR A CA 1
ATOM 509 C C . THR A 1 69 ? -10.799 19.466 70.018 1.00 15.18 81 THR A C 1
ATOM 510 O O . THR A 1 69 ? -11.776 18.934 70.529 1.00 13.37 81 THR A O 1
ATOM 514 N N . SER A 1 70 ? -10.125 18.958 68.999 1.00 14.99 82 SER A N 1
ATOM 515 C CA . SER A 1 70 ? -10.538 17.785 68.271 1.00 16.01 82 SER A CA 1
ATOM 516 C C . SER A 1 70 ? -9.350 17.013 67.682 1.00 14.81 82 SER A C 1
ATOM 517 O O . SER A 1 70 ? -8.309 17.595 67.386 1.00 15.04 82 SER A O 1
ATOM 520 N N . TYR A 1 71 ? -9.514 15.716 67.491 1.00 13.21 83 TYR A N 1
ATOM 521 C CA . TYR A 1 71 ? -8.455 14.911 66.860 1.00 13.90 83 TYR A CA 1
ATOM 522 C C . TYR A 1 71 ? -9.122 13.880 65.943 1.00 14.54 83 TYR A C 1
ATOM 523 O O . TYR A 1 71 ? -10.086 13.183 66.342 1.00 14.24 83 TYR A O 1
ATOM 532 N N . ARG A 1 72 ? -8.741 13.912 64.663 1.00 13.44 84 ARG A N 1
ATOM 533 C CA . ARG A 1 72 ? -9.253 12.987 63.690 1.00 14.54 84 ARG A CA 1
ATOM 534 C C . ARG A 1 72 ? -8.140 11.950 63.415 1.00 14.68 84 ARG A C 1
ATOM 535 O O . ARG A 1 72 ? -6.985 12.324 63.146 1.00 14.87 84 ARG A O 1
ATOM 543 N N . PHE A 1 73 ? -8.508 10.669 63.447 1.00 14.98 85 PHE A N 1
ATOM 544 C CA . PHE A 1 73 ? -7.592 9.544 63.219 1.00 15.35 85 PHE A CA 1
ATOM 545 C C . PHE A 1 73 ? -8.391 8.344 62.732 1.00 14.61 85 PHE A C 1
ATOM 546 O O . PHE A 1 73 ? -9.646 8.319 62.811 1.00 12.97 85 PHE A O 1
ATOM 554 N N . SER A 1 74 ? -7.697 7.411 62.110 1.00 14.99 86 SER A N 1
ATOM 555 C CA . SER A 1 74 ? -8.371 6.209 61.615 1.00 15.94 86 SER A CA 1
ATOM 556 C C . SER A 1 74 ? -8.288 5.066 62.586 1.00 15.12 86 SER A C 1
ATOM 557 O O . SER A 1 74 ? -7.301 4.957 63.341 1.00 13.50 86 SER A O 1
ATOM 560 N N . VAL A 1 75 ? -9.344 4.223 62.570 1.00 16.25 87 VAL A N 1
ATOM 561 C CA . VAL A 1 75 ? -9.218 2.874 63.083 1.00 16.65 87 VAL A CA 1
ATOM 562 C C . VAL A 1 75 ? -8.865 1.974 61.887 1.00 15.70 87 VAL A C 1
ATOM 563 O O . VAL A 1 75 ? -9.481 2.016 60.807 1.00 17.09 87 VAL A O 1
ATOM 567 N N . GLU A 1 76 ? -7.918 1.090 62.091 1.00 15.97 88 GLU A N 1
ATOM 568 C CA . GLU A 1 76 ? -7.397 0.315 60.976 1.00 15.19 88 GLU A CA 1
ATOM 569 C C . GLU A 1 76 ? -7.968 -1.077 60.930 1.00 16.04 88 GLU A C 1
ATOM 570 O O . GLU A 1 76 ? -7.764 -1.928 61.828 1.00 16.92 88 GLU A O 1
ATOM 576 N N . TRP A 1 77 ? -8.706 -1.279 59.861 1.00 16.16 89 TRP A N 1
ATOM 577 C CA . TRP A 1 77 ? -9.428 -2.532 59.594 1.00 15.71 89 TRP A CA 1
ATOM 578 C C . TRP A 1 77 ? -8.390 -3.654 59.499 1.00 14.94 89 TRP A C 1
ATOM 579 O O . TRP A 1 77 ? -8.645 -4.788 59.964 1.00 15.12 89 TRP A O 1
ATOM 590 N N . ALA A 1 78 ? -7.217 -3.363 58.911 1.00 14.65 90 ALA A N 1
ATOM 591 C CA . ALA A 1 78 ? -6.177 -4.371 58.828 1.00 13.59 90 ALA A CA 1
ATOM 592 C C . ALA A 1 78 ? -5.775 -4.921 60.212 1.00 13.82 90 ALA A C 1
ATOM 593 O O . ALA A 1 78 ? -5.217 -6.025 60.292 1.00 13.12 90 ALA A O 1
ATOM 595 N N . ARG A 1 79 ? -5.957 -4.112 61.262 1.00 13.19 91 ARG A N 1
ATOM 596 C CA . ARG A 1 79 ? -5.613 -4.553 62.647 1.00 14.06 91 ARG A CA 1
ATOM 597 C C . ARG A 1 79 ? -6.843 -5.224 63.357 1.00 15.49 91 ARG A C 1
ATOM 598 O O . ARG A 1 79 ? -6.698 -6.139 64.133 1.00 14.09 91 ARG A O 1
ATOM 606 N N . ILE A 1 80 ? -8.040 -4.653 63.108 1.00 16.55 92 ILE A N 1
ATOM 607 C CA . ILE A 1 80 ? -9.290 -5.038 63.755 1.00 16.33 92 ILE A CA 1
ATOM 608 C C . ILE A 1 80 ? -9.762 -6.401 63.270 1.00 15.61 92 ILE A C 1
ATOM 609 O O . ILE A 1 80 ? -10.173 -7.215 64.067 1.00 15.09 92 ILE A O 1
ATOM 614 N N . GLU A 1 81 ? -9.731 -6.654 61.968 1.00 15.04 93 GLU A N 1
ATOM 615 C CA . GLU A 1 81 ? -10.102 -7.982 61.439 1.00 16.71 93 GLU A CA 1
ATOM 616 C C . GLU A 1 81 ? -8.916 -8.545 60.643 1.00 15.78 93 GLU A C 1
ATOM 617 O O . GLU A 1 81 ? -8.898 -8.534 59.396 1.00 15.31 93 GLU A O 1
ATOM 623 N N . PRO A 1 82 ? -7.950 -9.107 61.357 1.00 16.04 94 PRO A N 1
ATOM 624 C CA . PRO A 1 82 ? -6.674 -9.395 60.631 1.00 15.74 94 PRO A CA 1
ATOM 625 C C . PRO A 1 82 ? -6.794 -10.520 59.577 1.00 16.03 94 PRO A C 1
ATOM 626 O O . PRO A 1 82 ? -5.973 -10.591 58.653 1.00 18.55 94 PRO A O 1
ATOM 630 N N . GLU A 1 83 ? -7.773 -11.411 59.754 1.00 16.55 95 GLU A N 1
ATOM 631 C CA . GLU A 1 83 ? -8.163 -12.405 58.735 1.00 16.38 95 GLU A CA 1
ATOM 632 C C . GLU A 1 83 ? -9.681 -12.364 58.739 1.00 17.84 95 GLU A C 1
ATOM 633 O O . GLU A 1 83 ? -10.278 -12.070 59.790 1.00 15.34 95 GLU A O 1
ATOM 639 N N . GLU A 1 84 ? -10.306 -12.593 57.580 1.00 19.22 96 GLU A N 1
ATOM 640 C CA . GLU A 1 84 ? -11.775 -12.533 57.449 1.00 21.64 96 GLU A CA 1
ATOM 641 C C . GLU A 1 84 ? -12.520 -13.337 58.522 1.00 20.71 96 GLU A C 1
ATOM 642 O O . GLU A 1 84 ? -12.242 -14.515 58.696 1.00 18.80 96 GLU A O 1
ATOM 648 N N . GLY A 1 85 ? -13.400 -12.664 59.274 1.00 18.18 97 GLY A N 1
ATOM 649 C CA . GLY A 1 85 ? -14.188 -13.296 60.356 1.00 19.46 97 GLY A CA 1
ATOM 650 C C . GLY A 1 85 ? -13.466 -13.468 61.705 1.00 21.31 97 GLY A C 1
ATOM 651 O O . GLY A 1 85 ? -14.089 -13.982 62.652 1.00 20.71 97 GLY A O 1
ATOM 652 N N . HIS A 1 86 ? -12.177 -13.065 61.828 1.00 19.18 98 HIS A N 1
ATOM 653 C CA . HIS A 1 86 ? -11.461 -13.229 63.110 1.00 20.88 98 HIS A CA 1
ATOM 654 C C . HIS A 1 86 ? -11.128 -11.869 63.728 1.00 20.64 98 HIS A C 1
ATOM 655 O O . HIS A 1 86 ? -10.060 -11.286 63.446 1.00 22.49 98 HIS A O 1
ATOM 662 N N . PHE A 1 87 ? -12.043 -11.322 64.502 1.00 20.11 99 PHE A N 1
ATOM 663 C CA . PHE A 1 87 ? -11.888 -9.963 64.999 1.00 19.97 99 PHE A CA 1
ATOM 664 C C . PHE A 1 87 ? -10.925 -9.934 66.154 1.00 17.90 99 PHE A C 1
ATOM 665 O O . PHE A 1 87 ? -10.895 -10.868 66.921 1.00 16.63 99 PHE A O 1
ATOM 673 N N . SER A 1 88 ? -10.148 -8.870 66.269 1.00 16.11 100 SER A N 1
ATOM 674 C CA . SER A 1 88 ? -9.207 -8.747 67.354 1.00 16.72 100 SER A CA 1
ATOM 675 C C . SER A 1 88 ? -9.703 -7.805 68.400 1.00 16.91 100 SER A C 1
ATOM 676 O O . SER A 1 88 ? -9.685 -6.594 68.214 1.00 17.24 100 SER A O 1
ATOM 679 N N . VAL A 1 89 ? -10.087 -8.373 69.547 1.00 18.41 101 VAL A N 1
ATOM 680 C CA . VAL A 1 89 ? -10.526 -7.569 70.685 1.00 19.45 101 VAL A CA 1
ATOM 681 C C . VAL A 1 89 ? -9.286 -6.783 71.228 1.00 17.90 101 VAL A C 1
ATOM 682 O O . VAL A 1 89 ? -9.416 -5.653 71.728 1.00 18.05 101 VAL A O 1
ATOM 686 N N . ALA A 1 90 ? -8.104 -7.394 71.156 1.00 16.81 102 ALA A N 1
ATOM 687 C CA . ALA A 1 90 ? -6.857 -6.734 71.539 1.00 17.48 102 ALA A CA 1
ATOM 688 C C . ALA A 1 90 ? -6.655 -5.432 70.729 1.00 15.80 102 ALA A C 1
ATOM 689 O O . ALA A 1 90 ? -6.279 -4.412 71.261 1.00 17.64 102 ALA A O 1
ATOM 691 N N . ALA A 1 91 ? -6.858 -5.464 69.436 1.00 14.39 103 ALA A N 1
ATOM 692 C CA . ALA A 1 91 ? -6.680 -4.218 68.648 1.00 14.24 103 ALA A CA 1
ATOM 693 C C . ALA A 1 91 ? -7.820 -3.242 68.943 1.00 13.82 103 ALA A C 1
ATOM 694 O O . ALA A 1 91 ? -7.599 -2.049 69.006 1.00 13.87 103 ALA A O 1
ATOM 696 N N . LEU A 1 92 ? -9.018 -3.753 69.119 1.00 15.00 104 LEU A N 1
ATOM 697 C CA . LEU A 1 92 ? -10.180 -2.864 69.420 1.00 15.72 104 LEU A CA 1
ATOM 698 C C . LEU A 1 92 ? -9.916 -2.144 70.775 1.00 15.36 104 LEU A C 1
ATOM 699 O O . LEU A 1 92 ? -10.214 -0.954 70.927 1.00 18.18 104 LEU A O 1
ATOM 704 N N . ASP A 1 93 ? -9.334 -2.841 71.738 1.00 15.65 105 ASP A N 1
ATOM 705 C CA . ASP A 1 93 ? -8.956 -2.238 73.040 1.00 16.83 105 ASP A CA 1
ATOM 706 C C . ASP A 1 93 ? -7.858 -1.166 72.880 1.00 15.80 105 ASP A C 1
ATOM 707 O O . ASP A 1 93 ? -7.807 -0.212 73.643 1.00 14.57 105 ASP A O 1
ATOM 712 N N . HIS A 1 94 ? -6.981 -1.348 71.892 1.00 15.02 106 HIS A N 1
ATOM 713 C CA . HIS A 1 94 ? -5.972 -0.351 71.614 1.00 13.44 106 HIS A CA 1
ATOM 714 C C . HIS A 1 94 ? -6.660 0.954 71.247 1.00 13.62 106 HIS A C 1
ATOM 715 O O . HIS A 1 94 ? -6.350 2.031 71.796 1.00 13.46 106 HIS A O 1
ATOM 722 N N . TYR A 1 95 ? -7.637 0.860 70.364 1.00 13.84 107 TYR A N 1
ATOM 723 C CA . TYR A 1 95 ? -8.285 2.071 69.873 1.00 15.51 107 TYR A CA 1
ATOM 724 C C . TYR A 1 95 ? -9.231 2.628 70.903 1.00 14.93 107 TYR A C 1
ATOM 725 O O . TYR A 1 95 ? -9.469 3.819 70.942 1.00 14.35 107 TYR A O 1
ATOM 734 N N . LYS A 1 96 ? -9.715 1.785 71.805 1.00 16.13 108 LYS A N 1
ATOM 735 C CA . LYS A 1 96 ? -10.489 2.322 72.926 1.00 16.96 108 LYS A CA 1
ATOM 736 C C . LYS A 1 96 ? -9.624 3.191 73.896 1.00 16.15 108 LYS A C 1
ATOM 737 O O . LYS A 1 96 ? -10.009 4.286 74.284 1.00 16.51 108 LYS A O 1
ATOM 743 N N . ARG A 1 97 ? -8.423 2.735 74.228 1.00 16.23 109 ARG A N 1
ATOM 744 C CA . ARG A 1 97 ? -7.452 3.555 74.948 1.00 15.05 109 ARG A CA 1
ATOM 745 C C . ARG A 1 97 ? -7.050 4.842 74.224 1.00 14.85 109 ARG A C 1
ATOM 746 O O . ARG A 1 97 ? -6.807 5.881 74.864 1.00 15.95 109 ARG A O 1
ATOM 754 N N . VAL A 1 98 ? -6.991 4.812 72.902 1.00 15.83 110 VAL A N 1
ATOM 755 C CA . VAL A 1 98 ? -6.773 6.039 72.132 1.00 15.88 110 VAL A CA 1
ATOM 756 C C . VAL A 1 98 ? -7.938 6.997 72.363 1.00 14.33 110 VAL A C 1
ATOM 757 O O . VAL A 1 98 ? -7.735 8.153 72.724 1.00 14.44 110 VAL A O 1
ATOM 761 N N . LEU A 1 99 ? -9.157 6.508 72.242 1.00 15.11 111 LEU A N 1
ATOM 762 C CA . LEU A 1 99 ? -10.322 7.380 72.451 1.00 14.98 111 LEU A CA 1
ATOM 763 C C . LEU A 1 99 ? -10.437 7.900 73.894 1.00 15.62 111 LEU A C 1
ATOM 764 O O . LEU A 1 99 ? -10.745 9.050 74.106 1.00 15.04 111 LEU A O 1
ATOM 769 N N . GLU A 1 100 ? -10.119 7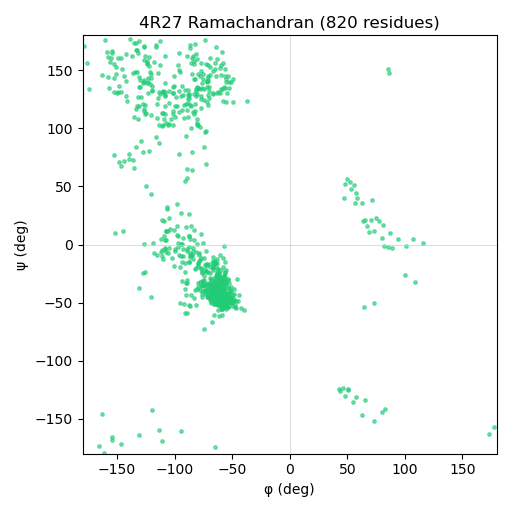.048 74.856 1.00 16.29 112 GLU A N 1
ATOM 770 C CA . GLU A 1 100 ? -10.011 7.427 76.247 1.00 18.38 112 GLU A CA 1
ATOM 771 C C . GLU A 1 100 ? -8.959 8.491 76.494 1.00 18.61 112 GLU A C 1
ATOM 772 O O . GLU A 1 100 ? -9.159 9.404 77.292 1.00 19.28 112 GLU A O 1
ATOM 778 N N . ALA A 1 101 ? -7.815 8.378 75.840 1.00 17.54 113 ALA A N 1
ATOM 779 C CA . ALA A 1 101 ? -6.850 9.464 75.916 1.00 18.93 113 ALA A CA 1
ATOM 780 C C . ALA A 1 101 ? -7.421 10.776 75.381 1.00 18.32 113 ALA A C 1
ATOM 781 O O . ALA A 1 101 ? -7.161 11.843 75.963 1.00 17.61 113 ALA A O 1
ATOM 783 N N . CYS A 1 102 ? -8.182 10.712 74.283 1.00 17.96 114 CYS A N 1
ATOM 784 C CA . CYS A 1 102 ? -8.709 11.924 73.716 1.00 17.79 114 CYS A CA 1
ATOM 785 C C . CYS A 1 102 ? -9.621 12.563 74.770 1.00 19.52 114 CYS A C 1
ATOM 786 O O . CYS A 1 102 ? -9.536 13.759 75.045 1.00 16.74 114 CYS A O 1
ATOM 789 N N . ARG A 1 103 ? -10.528 11.743 75.287 1.00 19.80 115 ARG A N 1
ATOM 790 C CA . ARG A 1 103 ? -11.522 12.193 76.234 1.00 25.02 115 ARG A CA 1
ATOM 791 C C . ARG A 1 103 ? -10.913 12.793 77.566 1.00 24.32 115 ARG A C 1
ATOM 792 O O . ARG A 1 103 ? -11.347 13.841 78.022 1.00 23.26 115 ARG A O 1
ATOM 800 N N . GLU A 1 104 ? -9.899 12.146 78.124 1.00 22.82 116 GLU A N 1
ATOM 801 C CA . GLU A 1 104 ? -9.106 12.667 79.274 1.00 26.37 116 GLU A CA 1
ATOM 802 C C . GLU A 1 104 ? -8.433 14.013 78.939 1.00 23.92 116 GLU A C 1
ATOM 803 O O . GLU A 1 104 ? -8.118 14.791 79.803 1.00 23.40 116 GLU A O 1
ATOM 809 N N . HIS A 1 105 ? -8.240 14.314 77.668 1.00 23.40 117 HIS A N 1
ATOM 810 C CA . HIS A 1 105 ? -7.626 15.599 77.288 1.00 22.06 117 HIS A CA 1
ATOM 811 C C . HIS A 1 105 ? -8.621 16.572 76.678 1.00 20.87 117 HIS A C 1
ATOM 812 O O . HIS A 1 105 ? -8.230 17.592 76.187 1.00 21.43 117 HIS A O 1
ATOM 819 N N . GLY A 1 106 ? -9.909 16.260 76.783 1.00 18.54 118 GLY A N 1
ATOM 820 C CA . GLY A 1 106 ? -10.968 17.118 76.261 1.00 20.16 118 GLY A CA 1
ATOM 821 C C . GLY A 1 106 ? -11.067 17.093 74.748 1.00 18.63 118 GLY A C 1
ATOM 822 O O . GLY A 1 106 ? -11.720 17.881 74.194 1.00 15.47 118 GLY A O 1
ATOM 823 N N . LEU A 1 107 ? -10.424 16.194 74.033 1.00 18.46 119 LEU A N 1
ATOM 824 C CA . LEU A 1 107 ? -10.504 16.303 72.538 1.00 18.71 119 LEU A CA 1
ATOM 825 C C . LEU A 1 107 ? -11.731 15.527 72.023 1.00 18.72 119 LEU A C 1
ATOM 826 O O . LEU A 1 107 ? -11.963 14.408 72.456 1.00 21.91 119 LEU A O 1
ATOM 831 N N . THR A 1 108 ? -12.541 16.113 71.141 1.00 17.46 120 THR A N 1
ATOM 832 C CA . THR A 1 108 ? -13.615 15.378 70.469 1.00 18.56 120 THR A CA 1
ATOM 833 C C . THR A 1 108 ? -12.938 14.511 69.433 1.00 20.50 120 THR A C 1
ATOM 834 O O . THR A 1 108 ? -12.175 15.027 68.617 1.00 21.27 120 THR A O 1
ATOM 838 N N . PRO A 1 109 ? -13.182 13.197 69.478 1.00 17.46 121 PRO A N 1
ATOM 839 C CA . PRO A 1 109 ? -12.558 12.352 68.527 1.00 17.69 121 PRO A CA 1
ATOM 840 C C . PRO A 1 109 ? -13.394 12.240 67.235 1.00 18.30 121 PRO A C 1
ATOM 841 O O . PRO A 1 109 ? -14.598 11.979 67.294 1.00 17.93 121 PRO A O 1
ATOM 845 N N . VAL A 1 110 ? -12.749 12.521 66.110 1.00 16.55 122 VAL A N 1
ATOM 846 C CA . VAL A 1 110 ? -13.296 12.336 64.779 1.00 16.86 122 VAL A CA 1
ATOM 847 C C . VAL A 1 110 ? -12.634 11.115 64.205 1.00 17.33 122 VAL A C 1
ATOM 848 O O . VAL A 1 110 ? -11.449 11.144 63.804 1.00 15.89 122 VAL A O 1
ATOM 852 N N . VAL A 1 111 ? -13.414 10.025 64.210 1.00 18.76 123 VAL A N 1
ATOM 853 C CA . VAL A 1 111 ? -12.935 8.694 63.827 1.00 19.06 123 VAL A CA 1
ATOM 854 C C . VAL A 1 111 ? -13.305 8.294 62.406 1.00 18.23 123 VAL A C 1
ATOM 855 O O . VAL A 1 111 ? -14.509 8.162 62.047 1.00 17.90 123 VAL A O 1
ATOM 859 N N . THR A 1 112 ? -12.273 8.058 61.621 1.00 16.30 124 THR A N 1
ATOM 860 C CA . THR A 1 112 ? -12.399 7.639 60.251 1.00 15.46 124 THR A CA 1
ATOM 861 C C . THR A 1 112 ? -12.330 6.116 60.257 1.00 16.63 124 THR A C 1
ATOM 862 O O . THR A 1 112 ? -11.295 5.539 60.616 1.00 15.55 124 THR A O 1
ATOM 866 N N . PHE A 1 113 ? -13.413 5.471 59.860 1.00 15.43 125 PHE A N 1
ATOM 867 C CA . PHE A 1 113 ? -13.453 4.007 59.959 1.00 16.80 125 PHE A CA 1
ATOM 868 C C . PHE A 1 113 ? -12.568 3.318 58.930 1.00 16.08 125 PHE A C 1
ATOM 869 O O . PHE A 1 113 ? -12.128 2.173 59.120 1.00 17.39 125 PHE A O 1
ATOM 877 N N . HIS A 1 114 ? -12.308 4.021 57.842 1.00 16.38 126 HIS A N 1
ATOM 878 C CA . HIS A 1 114 ? -11.462 3.542 56.757 1.00 16.21 126 HIS A CA 1
ATOM 879 C C . HIS A 1 114 ? -10.760 4.702 56.071 1.00 16.21 126 HIS A C 1
ATOM 880 O O . HIS A 1 114 ? -11.414 5.690 55.691 1.00 15.39 126 HIS A O 1
ATOM 887 N N . HIS A 1 115 ? -9.442 4.547 55.917 1.00 15.31 127 HIS A N 1
ATOM 888 C CA . HIS A 1 115 ? -8.584 5.545 55.353 1.00 16.04 127 HIS A CA 1
ATOM 889 C C . HIS A 1 115 ? -7.593 4.876 54.456 1.00 17.18 127 HIS A C 1
ATOM 890 O O . HIS A 1 115 ? -6.386 4.747 54.775 1.00 19.89 127 HIS A O 1
ATOM 897 N N . PHE A 1 116 ? -8.117 4.536 53.266 1.00 18.26 128 PHE A N 1
ATOM 898 C CA . PHE A 1 116 ? -7.420 3.861 52.160 1.00 16.79 128 PHE A CA 1
ATOM 899 C C . PHE A 1 116 ? -6.961 2.460 52.466 1.00 17.10 128 PHE A C 1
ATOM 900 O O . PHE A 1 116 ? -7.298 1.535 51.728 1.00 17.60 128 PHE A O 1
ATOM 908 N N . ALA A 1 117 ? -6.206 2.264 53.544 1.00 17.74 129 ALA A N 1
ATOM 909 C CA . ALA A 1 117 ? -5.606 0.928 53.818 1.00 18.89 129 ALA A CA 1
ATOM 910 C C . ALA A 1 117 ? -6.655 -0.075 54.257 1.00 18.86 129 ALA A C 1
ATOM 911 O O . ALA A 1 117 ? -7.411 0.222 55.161 1.00 18.69 129 ALA A O 1
ATOM 913 N N . SER A 1 118 ? -6.599 -1.286 53.707 1.00 18.77 130 SER A N 1
ATOM 914 C CA . SER A 1 118 ? -7.559 -2.369 53.987 1.00 18.20 130 SER A CA 1
ATOM 915 C C . SER A 1 118 ? -6.780 -3.562 54.469 1.00 17.71 130 SER A C 1
ATOM 916 O O . SER A 1 118 ? -5.605 -3.693 54.149 1.00 17.97 130 SER A O 1
ATOM 919 N N . PRO A 1 119 ? -7.413 -4.471 55.219 1.00 19.63 131 PRO A N 1
ATOM 920 C CA . PRO A 1 119 ? -6.753 -5.784 55.366 1.00 18.89 131 PRO A CA 1
ATOM 921 C C . PRO A 1 119 ? -6.374 -6.356 54.017 1.00 18.05 131 PRO A C 1
ATOM 922 O O . PRO A 1 119 ? -7.096 -6.193 52.995 1.00 17.02 131 PRO A O 1
ATOM 926 N N . LEU A 1 120 ? -5.197 -6.959 53.985 1.00 19.01 132 LEU A N 1
ATOM 927 C CA . LEU A 1 120 ? -4.686 -7.498 52.735 1.00 18.78 132 LEU A CA 1
ATOM 928 C C . LEU A 1 120 ? -5.632 -8.605 52.154 1.00 20.61 132 LEU A C 1
ATOM 929 O O . LEU A 1 120 ? -5.836 -8.706 50.909 1.00 19.71 132 LEU A O 1
ATOM 934 N N . TRP A 1 121 ? -6.275 -9.375 53.028 1.00 20.47 133 TRP A N 1
ATOM 935 C CA . TRP A 1 121 ? -7.161 -10.433 52.565 1.00 22.50 133 TRP A CA 1
ATOM 936 C C . TRP A 1 121 ? -8.317 -9.940 51.718 1.00 24.07 133 TRP A C 1
ATOM 937 O O . TRP A 1 121 ? -8.757 -10.683 50.850 1.00 25.24 133 TRP A O 1
ATOM 948 N N . LEU A 1 122 ? -8.790 -8.706 51.942 1.00 22.50 134 LEU A N 1
ATOM 949 C CA . LEU A 1 122 ? -9.888 -8.122 51.148 1.00 23.91 134 LEU A CA 1
ATOM 950 C C . LEU A 1 122 ? -9.575 -8.088 49.636 1.00 23.49 134 LEU A C 1
ATOM 951 O O . LEU A 1 122 ? -10.434 -8.302 48.805 1.00 27.11 134 LEU A O 1
ATOM 956 N N . LEU A 1 123 ? -8.338 -7.797 49.298 1.00 25.49 135 LEU A N 1
ATOM 957 C CA . LEU A 1 123 ? -7.863 -7.857 47.914 1.00 26.56 135 LEU A CA 1
ATOM 958 C C . LEU A 1 123 ? -7.998 -9.242 47.201 1.00 30.16 135 LEU A C 1
ATOM 959 O O . LEU A 1 123 ? -7.843 -9.304 45.982 1.00 30.20 135 LEU A O 1
ATOM 964 N N . ARG A 1 124 ? -8.303 -10.314 47.934 1.00 30.01 136 ARG A N 1
ATOM 965 C CA . ARG A 1 124 ? -8.603 -11.608 47.336 1.00 32.99 136 ARG A CA 1
ATOM 966 C C . ARG A 1 124 ? -10.067 -11.823 46.955 1.00 35.03 136 ARG A C 1
ATOM 967 O O . ARG A 1 124 ? -10.365 -12.801 46.271 1.00 32.10 136 ARG A O 1
ATOM 975 N N . SER A 1 125 ? -10.968 -10.983 47.469 1.00 34.02 137 SER A N 1
ATOM 976 C CA . SER A 1 125 ? -12.382 -10.987 47.126 1.00 34.22 137 SER A CA 1
ATOM 977 C C . SER A 1 125 ? -12.719 -9.799 46.250 1.00 33.08 137 SER A C 1
ATOM 978 O O . SER A 1 125 ? -13.851 -9.286 46.290 1.00 31.58 137 SER A O 1
ATOM 981 N N . GLY A 1 126 ? -11.761 -9.354 45.451 1.00 31.54 138 GLY A N 1
ATOM 982 C CA . GLY A 1 126 ? -12.023 -8.257 44.530 1.00 29.96 138 GLY A CA 1
ATOM 983 C C . GLY A 1 126 ? -11.870 -6.869 45.103 1.00 28.32 138 GLY A C 1
ATOM 984 O O . GLY A 1 126 ? -12.029 -5.866 44.375 1.00 27.84 138 GLY A O 1
ATOM 985 N N . GLY A 1 127 ? -11.557 -6.770 46.399 1.00 27.35 139 GLY A N 1
ATOM 986 C CA . GLY A 1 127 ? -11.223 -5.492 46.973 1.00 25.21 139 GLY A CA 1
ATOM 987 C C . GLY A 1 127 ? -12.390 -4.542 46.963 1.00 23.87 139 GLY A C 1
ATOM 988 O O . GLY A 1 127 ? -13.503 -4.921 47.354 1.00 25.78 139 GLY A O 1
ATOM 989 N N . TRP A 1 128 ? -12.149 -3.296 46.535 1.00 24.19 140 TRP A N 1
ATOM 990 C CA . TRP A 1 128 ? -13.218 -2.271 46.539 1.00 24.14 140 TRP A CA 1
ATOM 991 C C . TRP A 1 128 ? -14.155 -2.297 45.309 1.00 25.82 140 TRP A C 1
ATOM 992 O O . TRP A 1 128 ? -14.978 -1.393 45.125 1.00 28.22 140 TRP A O 1
ATOM 1003 N N . GLU A 1 129 ? -14.069 -3.372 44.536 1.00 27.45 141 GLU A N 1
ATOM 1004 C CA . GLU A 1 129 ? -15.124 -3.757 43.584 1.00 31.52 141 GLU A CA 1
ATOM 1005 C C . GLU A 1 129 ? -15.893 -5.026 43.959 1.00 32.48 141 GLU A C 1
ATOM 1006 O O . GLU A 1 129 ? -16.867 -5.350 43.286 1.00 34.56 141 GLU A O 1
ATOM 1012 N N . GLY A 1 130 ? -15.498 -5.719 45.035 1.00 31.95 142 GLY A N 1
ATOM 1013 C CA . GLY A 1 130 ? -16.152 -6.965 45.427 1.00 27.34 142 GLY A CA 1
ATOM 1014 C C . GLY A 1 130 ? -17.542 -6.786 46.006 1.00 28.58 142 GLY A C 1
ATOM 1015 O O . GLY A 1 130 ? -17.761 -5.858 46.792 1.00 24.71 142 GLY A O 1
ATOM 1016 N N . GLU A 1 131 ? -18.493 -7.675 45.669 1.00 26.13 143 GLU A N 1
ATOM 1017 C CA . GLU A 1 131 ? -19.881 -7.494 46.147 1.00 28.13 143 GLU A CA 1
ATOM 1018 C C . GLU A 1 131 ? -20.076 -7.751 47.659 1.00 26.79 143 GLU A C 1
ATOM 1019 O O . GLU A 1 131 ? -21.064 -7.318 48.219 1.00 29.72 143 GLU A O 1
ATOM 1025 N N . ARG A 1 132 ? -19.122 -8.421 48.305 1.00 25.88 144 ARG A N 1
ATOM 1026 C CA . ARG A 1 132 ? -19.214 -8.692 49.745 1.00 28.07 144 ARG A CA 1
ATOM 1027 C C . ARG A 1 132 ? -18.621 -7.542 50.562 1.00 24.38 144 ARG A C 1
ATOM 1028 O O . ARG A 1 132 ? -18.961 -7.370 51.746 1.00 24.95 144 ARG A O 1
ATOM 1036 N N . THR A 1 133 ? -17.857 -6.672 49.904 1.00 25.31 145 THR A N 1
ATOM 1037 C CA . THR A 1 133 ? -17.173 -5.568 50.617 1.00 23.33 145 THR A CA 1
ATOM 1038 C C . THR A 1 133 ? -18.111 -4.657 51.401 1.00 24.66 145 THR A C 1
ATOM 1039 O O . THR A 1 133 ? -17.841 -4.366 52.577 1.00 29.59 145 THR A O 1
ATOM 1043 N N . PRO A 1 134 ? -19.214 -4.214 50.781 1.00 24.22 146 PRO A N 1
ATOM 1044 C CA . PRO A 1 134 ? -20.145 -3.359 51.507 1.00 22.97 146 PRO A CA 1
ATOM 1045 C C . PRO A 1 134 ? -20.543 -3.984 52.834 1.00 23.24 146 PRO A C 1
ATOM 1046 O O . PRO A 1 134 ? -20.326 -3.317 53.829 1.00 17.79 146 PRO A O 1
ATOM 1050 N N . GLU A 1 135 ? -20.962 -5.267 52.863 1.00 22.63 147 GLU A N 1
ATOM 1051 C CA . GLU A 1 135 ? -21.411 -5.884 54.143 1.00 25.86 147 GLU A CA 1
ATOM 1052 C C . GLU A 1 135 ? -20.295 -6.264 55.109 1.00 23.00 147 GLU A C 1
ATOM 1053 O O . GLU A 1 135 ? -20.497 -6.169 56.303 1.00 25.47 147 GLU A O 1
ATOM 1059 N N . LEU A 1 136 ? -19.139 -6.699 54.609 1.00 21.19 148 LEU A N 1
ATOM 1060 C CA . LEU A 1 136 ? -17.987 -6.966 55.468 1.00 21.77 148 LEU A CA 1
ATOM 1061 C C . LEU A 1 136 ? -17.531 -5.671 56.174 1.00 20.71 148 LEU A C 1
ATOM 1062 O O . LEU A 1 136 ? -17.252 -5.646 57.396 1.00 20.80 148 LEU A O 1
ATOM 1067 N N . PHE A 1 137 ? -17.492 -4.576 55.404 1.00 20.13 149 PHE A N 1
ATOM 1068 C CA . PHE A 1 137 ? -17.178 -3.244 55.974 1.00 19.24 149 PHE A CA 1
ATOM 1069 C C . PHE A 1 137 ? -18.121 -2.821 57.052 1.00 20.06 149 PHE A C 1
ATOM 1070 O O . PHE A 1 137 ? -17.666 -2.378 58.142 1.00 18.97 149 PHE A O 1
ATOM 1078 N N . ALA A 1 138 ? -19.417 -2.952 56.746 1.00 19.38 150 ALA A N 1
ATOM 1079 C CA . ALA A 1 138 ? -20.489 -2.666 57.691 1.00 18.32 150 ALA A CA 1
ATOM 1080 C C . ALA A 1 138 ? -20.408 -3.556 58.950 1.00 18.67 150 ALA A C 1
ATOM 1081 O O . ALA A 1 138 ? -20.519 -3.031 60.075 1.00 19.41 150 ALA A O 1
ATOM 1083 N N . ARG A 1 139 ? -20.213 -4.870 58.776 1.00 19.97 151 ARG A N 1
ATOM 1084 C CA . ARG A 1 139 ? -19.970 -5.789 59.915 1.00 20.31 151 ARG A CA 1
ATOM 1085 C C . ARG A 1 139 ? -18.782 -5.309 60.789 1.00 20.13 151 ARG A C 1
ATOM 1086 O O . ARG A 1 139 ? -18.908 -5.170 62.028 1.00 20.61 151 ARG A O 1
ATOM 1094 N N . TYR A 1 140 ? -17.669 -4.985 60.104 1.00 19.61 152 TYR A N 1
ATOM 1095 C CA . TYR A 1 140 ? -16.506 -4.408 60.708 1.00 18.02 152 TYR A CA 1
ATOM 1096 C C . TYR A 1 140 ? -16.848 -3.145 61.485 1.00 17.70 152 TYR A C 1
ATOM 1097 O O . TYR A 1 140 ? -16.494 -3.022 62.675 1.00 16.56 152 TYR A O 1
ATOM 1106 N N . CYS A 1 141 ? -17.564 -2.216 60.853 1.00 16.77 153 CYS A N 1
ATOM 1107 C CA . CYS A 1 141 ? -17.940 -0.997 61.571 1.00 18.53 153 CYS A CA 1
ATOM 1108 C C . CYS A 1 141 ? -18.811 -1.273 62.782 1.00 17.03 153 CYS A C 1
ATOM 1109 O O . CYS A 1 141 ? -18.632 -0.629 63.792 1.00 17.28 153 CYS A O 1
ATOM 1112 N N . GLY A 1 142 ? -19.730 -2.248 62.693 1.00 17.70 154 GLY A N 1
ATOM 1113 C CA . GLY A 1 142 ? -20.549 -2.630 63.893 1.00 18.48 154 GLY A CA 1
ATOM 1114 C C . GLY A 1 142 ? -19.713 -3.151 65.067 1.00 17.99 154 GLY A C 1
ATOM 1115 O O . GLY A 1 142 ? -19.987 -2.838 66.273 1.00 19.57 154 GLY A O 1
ATOM 1116 N N . ARG A 1 143 ? -18.681 -3.936 64.734 1.00 18.34 155 ARG A N 1
ATOM 1117 C CA . ARG A 1 143 ? -17.783 -4.463 65.711 1.00 19.35 155 ARG A CA 1
ATOM 1118 C C . ARG A 1 143 ? -17.010 -3.398 66.394 1.00 20.19 155 ARG A C 1
ATOM 1119 O O . ARG A 1 143 ? -16.787 -3.522 67.578 1.00 17.37 155 ARG A O 1
ATOM 1127 N N . VAL A 1 144 ? -16.542 -2.376 65.664 1.00 20.43 156 VAL A N 1
ATOM 1128 C CA . VAL A 1 144 ? -15.854 -1.289 66.363 1.00 18.32 156 VAL A CA 1
ATOM 1129 C C . VAL A 1 144 ? -16.796 -0.521 67.236 1.00 17.88 156 VAL A C 1
ATOM 1130 O O . VAL A 1 144 ? -16.464 -0.190 68.383 1.00 17.41 156 VAL A O 1
ATOM 1134 N N . MET A 1 145 ? -17.969 -0.227 66.726 1.00 17.52 157 MET A N 1
ATOM 1135 C CA . MET A 1 145 ? -18.990 0.443 67.576 1.00 19.34 157 MET A CA 1
ATOM 1136 C C . MET A 1 145 ? -19.374 -0.367 68.838 1.00 18.87 157 MET A C 1
ATOM 1137 O O . MET A 1 145 ? -19.442 0.166 69.955 1.00 18.20 157 MET A O 1
ATOM 1142 N N . ALA A 1 146 ? -19.556 -1.668 68.667 1.00 20.27 158 ALA A N 1
ATOM 1143 C CA . ALA A 1 146 ? -19.858 -2.557 69.790 1.00 20.08 158 ALA A CA 1
ATOM 1144 C C . ALA A 1 146 ? -18.879 -2.343 70.940 1.00 20.82 158 ALA A C 1
ATOM 1145 O O . ALA A 1 146 ? -19.258 -2.295 72.054 1.00 20.73 158 ALA A O 1
ATOM 1147 N N . HIS A 1 147 ? -17.598 -2.213 70.629 1.00 22.49 159 HIS A N 1
ATOM 1148 C CA . HIS A 1 147 ? -16.567 -2.167 71.637 1.00 20.91 159 HIS A CA 1
ATOM 1149 C C . HIS A 1 147 ? -16.288 -0.749 72.112 1.00 19.82 159 HIS A C 1
ATOM 1150 O O . HIS A 1 147 ? -15.990 -0.561 73.237 1.00 22.48 159 HIS A O 1
ATOM 1157 N N . LEU A 1 148 ? -16.393 0.289 71.281 1.00 18.98 160 LEU A N 1
ATOM 1158 C CA . LEU A 1 148 ? -15.935 1.624 71.750 1.00 19.81 160 LEU A CA 1
ATOM 1159 C C . LEU A 1 148 ? -16.779 2.792 71.212 1.00 19.65 160 LEU A C 1
ATOM 1160 O O . LEU A 1 148 ? -16.433 3.967 71.369 1.00 17.29 160 LEU A O 1
ATOM 1165 N N . GLY A 1 149 ? -17.912 2.415 70.616 1.00 20.75 161 GLY A N 1
ATOM 1166 C CA . GLY A 1 149 ? -18.826 3.352 69.990 1.00 25.35 161 GLY A CA 1
ATOM 1167 C C . GLY A 1 149 ? -19.247 4.500 70.890 1.00 24.29 161 GLY A C 1
ATOM 1168 O O . GLY A 1 149 ? -19.356 5.638 70.427 1.00 24.18 161 GLY A O 1
ATOM 1169 N N . ASP A 1 150 ? -19.364 4.252 72.177 1.00 25.85 162 ASP A N 1
ATOM 1170 C CA . ASP A 1 150 ? -19.803 5.322 73.084 1.00 26.38 162 ASP A CA 1
ATOM 1171 C C . ASP A 1 150 ? -18.816 6.445 73.182 1.00 24.93 162 ASP A C 1
ATOM 1172 O O . ASP A 1 150 ? -19.160 7.511 73.656 1.00 19.20 162 ASP A O 1
ATOM 1177 N N . LEU A 1 151 ? -17.587 6.198 72.756 1.00 23.38 163 LEU A N 1
ATOM 1178 C CA . LEU A 1 151 ? -16.537 7.154 72.981 1.00 23.67 163 LEU A CA 1
ATOM 1179 C C . LEU A 1 151 ? -16.237 8.006 71.764 1.00 21.25 163 LEU A C 1
ATOM 1180 O O . LEU A 1 151 ? -15.472 8.947 71.864 1.00 21.52 163 LEU A O 1
ATOM 1185 N N . ILE A 1 152 ? -16.863 7.710 70.627 1.00 21.46 164 ILE A N 1
ATOM 1186 C CA . ILE A 1 152 ? -16.614 8.475 69.366 1.00 21.69 164 ILE A CA 1
ATOM 1187 C C . ILE A 1 152 ? -17.381 9.830 69.322 1.00 19.50 164 ILE A C 1
ATOM 1188 O O . ILE A 1 152 ? -18.536 9.906 69.639 1.00 18.86 164 ILE A O 1
ATOM 1193 N N . GLY A 1 153 ? -16.745 10.901 68.920 1.00 18.81 165 GLY A N 1
ATOM 1194 C CA . GLY A 1 153 ? -17.451 12.195 68.800 1.00 19.06 165 GLY A CA 1
ATOM 1195 C C . GLY A 1 153 ? -18.234 12.308 67.492 1.00 18.45 165 GLY A C 1
ATOM 1196 O O . GLY A 1 153 ? -19.418 12.664 67.482 1.00 20.48 165 GLY A O 1
ATOM 1197 N N . VAL A 1 154 ? -17.537 12.045 66.398 1.00 16.79 166 VAL A N 1
ATOM 1198 C CA . VAL A 1 154 ? -18.061 12.131 65.040 1.00 17.65 166 VAL A CA 1
ATOM 1199 C C . VAL A 1 154 ? -17.477 10.982 64.205 1.00 17.59 166 VAL A C 1
ATOM 1200 O O . VAL A 1 154 ? -16.266 10.631 64.372 1.00 19.69 166 VAL A O 1
ATOM 1204 N N . ALA A 1 155 ? -18.295 10.388 63.330 1.00 16.52 167 ALA A N 1
ATOM 1205 C CA . ALA A 1 155 ? -17.853 9.298 62.472 1.00 16.29 167 ALA A CA 1
ATOM 1206 C C . ALA A 1 155 ? -17.701 9.671 60.999 1.00 16.78 167 ALA A C 1
ATOM 1207 O O . ALA A 1 155 ? -18.588 10.254 60.430 1.00 16.45 167 ALA A O 1
ATOM 1209 N N . CYS A 1 156 ? -16.544 9.365 60.410 1.00 16.75 168 CYS A N 1
ATOM 1210 C CA . CYS A 1 156 ? -16.302 9.366 58.954 1.00 17.86 168 CYS A CA 1
ATOM 1211 C C . CYS A 1 156 ? -16.187 7.922 58.572 1.00 18.57 168 CYS A C 1
ATOM 1212 O O . CYS A 1 156 ? -15.366 7.215 59.098 1.00 17.93 168 CYS A O 1
ATOM 1215 N N . THR A 1 157 ? -17.098 7.478 57.689 1.00 19.38 169 THR A N 1
ATOM 1216 C CA . THR A 1 157 ? -17.089 6.109 57.175 1.00 16.84 169 THR A CA 1
ATOM 1217 C C . THR A 1 157 ? -15.874 5.860 56.297 1.00 16.21 169 THR A C 1
ATOM 1218 O O . THR A 1 157 ? -15.033 5.022 56.640 1.00 17.79 169 THR A O 1
ATOM 1222 N N . LEU A 1 158 ? -15.813 6.527 55.135 1.00 16.31 170 LEU A N 1
ATOM 1223 C CA . LEU A 1 158 ? -14.758 6.354 54.164 1.00 14.96 170 LEU A CA 1
ATOM 1224 C C . LEU A 1 158 ? -14.035 7.647 53.888 1.00 15.64 170 LEU A C 1
ATOM 1225 O O . LEU A 1 158 ? -14.662 8.694 53.706 1.00 15.89 170 LEU A O 1
ATOM 1230 N N . ASN A 1 159 ? -12.711 7.565 53.784 1.00 15.42 171 ASN A N 1
ATOM 1231 C CA . ASN A 1 159 ? -11.915 8.675 53.307 1.00 16.75 171 ASN A CA 1
ATOM 1232 C C . ASN A 1 159 ? -11.780 8.755 51.768 1.00 16.94 171 ASN A C 1
ATOM 1233 O O . ASN A 1 159 ? -11.205 7.862 51.175 1.00 16.73 171 ASN A O 1
ATOM 1238 N N . GLU A 1 160 ? -12.249 9.855 51.158 1.00 16.44 172 GLU A N 1
ATOM 1239 C CA . GLU A 1 160 ? -11.976 10.203 49.733 1.00 16.45 172 GLU A CA 1
ATOM 1240 C C . GLU A 1 160 ? -12.278 9.113 48.729 1.00 18.16 172 GLU A C 1
ATOM 1241 O O . GLU A 1 160 ? -11.395 8.723 47.902 1.00 16.33 172 GLU A O 1
ATOM 1247 N N . PRO A 1 161 ? -13.516 8.600 48.787 1.00 20.30 173 PRO A N 1
ATOM 1248 C CA . PRO A 1 161 ? -13.866 7.597 47.790 1.00 22.35 173 PRO A CA 1
ATOM 1249 C C . PRO A 1 161 ? -13.652 8.074 46.370 1.00 23.05 173 PRO A C 1
ATOM 1250 O O . PRO A 1 161 ? -13.435 7.241 45.467 1.00 21.80 173 PRO A O 1
ATOM 1254 N N . ASN A 1 162 ? -13.632 9.398 46.169 1.00 23.50 174 ASN A N 1
ATOM 1255 C CA . ASN A 1 162 ? -13.551 9.947 44.823 1.00 23.51 174 ASN A CA 1
ATOM 1256 C C . ASN A 1 162 ? -12.136 10.253 44.329 1.00 25.95 174 ASN A C 1
ATOM 1257 O O . ASN A 1 162 ? -11.948 10.641 43.148 1.00 26.60 174 ASN A O 1
ATOM 1262 N N . LEU A 1 163 ? -11.154 10.069 45.203 1.00 23.33 175 LEU A N 1
ATOM 1263 C CA . LEU A 1 163 ? -9.797 10.388 44.872 1.00 24.49 175 LEU A CA 1
ATOM 1264 C C . LEU A 1 163 ? -9.370 9.758 43.562 1.00 25.81 175 LEU A C 1
ATOM 1265 O O . LEU A 1 163 ? -8.795 10.431 42.729 1.00 26.57 175 LEU A O 1
ATOM 1270 N N . PRO A 1 164 ? -9.645 8.467 43.367 1.00 28.52 176 PRO A N 1
ATOM 1271 C CA . PRO A 1 164 ? -9.007 7.939 42.167 1.00 28.63 176 PRO A CA 1
ATOM 1272 C C . PRO A 1 164 ? -9.684 8.443 40.892 1.00 27.94 176 PRO A C 1
ATOM 1273 O O . PRO A 1 164 ? -9.089 8.417 39.843 1.00 25.47 176 PRO A O 1
ATOM 1277 N N . TRP A 1 165 ? -10.902 8.950 40.983 1.00 26.24 177 TRP A N 1
ATOM 1278 C CA . TRP A 1 165 ? -11.505 9.543 39.794 1.00 26.83 177 TRP A CA 1
ATOM 1279 C C . TRP A 1 165 ? -10.746 10.793 39.459 1.00 24.82 177 TRP A C 1
ATOM 1280 O O . TRP A 1 165 ? -10.569 11.105 38.291 1.00 23.15 177 TRP A O 1
ATOM 1291 N N . LEU A 1 166 ? -10.316 11.543 40.469 1.00 23.80 178 LEU A N 1
ATOM 1292 C CA . LEU A 1 166 ? -9.489 12.749 40.221 1.00 25.88 178 LEU A CA 1
ATOM 1293 C C . LEU A 1 166 ? -8.074 12.419 39.743 1.00 26.66 178 LEU A C 1
ATOM 1294 O O . LEU A 1 166 ? -7.520 13.156 38.894 1.00 27.93 178 LEU A O 1
ATOM 1299 N N . LEU A 1 167 ? -7.474 11.370 40.308 1.00 22.52 179 LEU A N 1
ATOM 1300 C CA . LEU A 1 167 ? -6.129 10.939 39.849 1.00 26.90 179 LEU A CA 1
ATOM 1301 C C . LEU A 1 167 ? -6.145 10.465 38.392 1.00 32.30 179 LEU A C 1
ATOM 1302 O O . LEU A 1 167 ? -5.240 10.817 37.649 1.00 35.91 179 LEU A O 1
ATOM 1307 N N . GLU A 1 168 ? -7.196 9.718 38.004 1.00 36.00 180 GLU A N 1
ATOM 1308 C CA . GLU A 1 168 ? -7.454 9.287 36.603 1.00 37.41 180 GLU A CA 1
ATOM 1309 C C . GLU A 1 168 ? -7.432 10.479 35.664 1.00 38.57 180 GLU A C 1
ATOM 1310 O O . GLU A 1 168 ? -6.815 10.417 34.601 1.00 39.61 180 GLU A O 1
ATOM 1316 N N . SER A 1 169 ? -8.085 11.578 36.036 1.00 35.93 181 SER A N 1
ATOM 1317 C CA . SER A 1 169 ? -7.969 12.780 35.208 1.00 34.14 181 SER A CA 1
ATOM 1318 C C . SER A 1 169 ? -6.533 13.299 35.089 1.00 34.80 181 SER A C 1
ATOM 1319 O O . SER A 1 169 ? -6.308 14.207 34.311 1.00 36.30 181 SER A O 1
ATOM 1322 N N . PHE A 1 170 ? -5.596 12.784 35.833 1.00 36.68 182 PHE A N 1
ATOM 1323 C CA . PHE A 1 170 ? -4.248 13.224 35.597 1.00 40.34 182 PHE A CA 1
ATOM 1324 C C . PHE A 1 170 ? -3.603 12.506 34.409 1.00 47.91 182 PHE A C 1
ATOM 1325 O O . PHE A 1 170 ? -2.702 12.992 33.791 1.00 49.60 182 PHE A O 1
ATOM 1333 N N . GLY A 1 171 ? -3.860 11.218 34.232 1.00 56.60 183 GLY A N 1
ATOM 1334 C CA . GLY A 1 171 ? -4.306 10.325 35.262 1.00 58.44 183 GLY A CA 1
ATOM 1335 C C . GLY A 1 171 ? -3.324 9.211 35.454 1.00 63.68 183 GLY A C 1
ATOM 1336 O O . GLY A 1 171 ? -2.740 8.759 34.495 1.00 66.75 183 GLY A O 1
ATOM 1337 N N . ILE A 1 172 ? -3.062 9.044 36.736 1.00 71.87 184 ILE A N 1
ATOM 1338 C CA . ILE A 1 172 ? -2.125 8.128 37.254 1.00 69.76 184 ILE A CA 1
ATOM 1339 C C . ILE A 1 172 ? -2.719 6.784 37.020 1.00 70.76 184 ILE A C 1
ATOM 1340 O O . ILE A 1 172 ? -2.089 5.911 36.469 1.00 73.59 184 ILE A O 1
ATOM 1345 N N . GLY A 1 173 ? -3.996 6.683 37.322 1.00 64.75 185 GLY A N 1
ATOM 1346 C CA . GLY A 1 173 ? -4.564 5.370 37.371 1.00 61.43 185 GLY A CA 1
ATOM 1347 C C . GLY A 1 173 ? -5.674 5.140 36.409 1.00 55.70 185 GLY A C 1
ATOM 1348 O O . GLY A 1 173 ? -5.651 5.630 35.297 1.00 54.87 185 GLY A O 1
ATOM 1349 N N . GLY A 1 174 ? -6.653 4.389 36.878 1.00 50.00 186 GLY A N 1
ATOM 1350 C CA . GLY A 1 174 ? -7.833 4.132 36.105 1.00 52.62 186 GLY A CA 1
ATOM 1351 C C . GLY A 1 174 ? -7.604 3.490 34.757 1.00 53.85 186 GLY A C 1
ATOM 1352 O O . GLY A 1 174 ? -8.154 3.910 33.767 1.00 58.12 186 GLY A O 1
ATOM 1353 N N . GLU A 1 175 ? -6.746 2.499 34.717 1.00 53.66 187 GLU A N 1
ATOM 1354 C CA . GLU A 1 175 ? -6.716 1.534 33.608 1.00 52.30 187 GLU A CA 1
ATOM 1355 C C . GLU A 1 175 ? -8.019 0.775 33.642 1.00 50.55 187 GLU A C 1
ATOM 1356 O O . GLU A 1 175 ? -8.662 0.663 34.685 1.00 43.28 187 GLU A O 1
ATOM 1362 N N . ALA A 1 176 ? -8.424 0.227 32.518 1.00 49.84 188 ALA A N 1
ATOM 1363 C CA . ALA A 1 176 ? -9.581 -0.664 32.555 1.00 49.21 188 ALA A CA 1
ATOM 1364 C C . ALA A 1 176 ? -9.207 -1.911 33.341 1.00 41.22 188 ALA A C 1
ATOM 1365 O O . ALA A 1 176 ? -8.020 -2.317 33.327 1.00 38.77 188 ALA A O 1
ATOM 1367 N N . PRO A 1 177 ? -10.199 -2.515 34.026 1.00 36.77 189 PRO A N 1
ATOM 1368 C CA . PRO A 1 177 ? -9.942 -3.702 34.779 1.00 37.01 189 PRO A CA 1
ATOM 1369 C C . PRO A 1 177 ? -9.203 -4.732 33.925 1.00 41.95 189 PRO A C 1
ATOM 1370 O O . PRO A 1 177 ? -8.156 -5.244 34.322 1.00 41.16 189 PRO A O 1
ATOM 1374 N N . GLU A 1 178 ? -9.744 -4.979 32.730 1.00 47.09 190 GLU A N 1
ATOM 1375 C CA . GLU A 1 178 ? -9.128 -5.846 31.718 1.00 46.76 190 GLU A CA 1
ATOM 1376 C C . GLU A 1 178 ? -7.716 -5.427 31.310 1.00 41.60 190 GLU A C 1
ATOM 1377 O O . GLU A 1 178 ? -7.122 -6.067 30.472 1.00 44.77 190 GLU A O 1
ATOM 1383 N N . ASN A 1 179 ? -7.190 -4.343 31.859 1.00 42.53 191 ASN A N 1
ATOM 1384 C CA . ASN A 1 179 ? -5.845 -3.898 31.517 1.00 41.01 191 ASN A CA 1
ATOM 1385 C C . ASN A 1 179 ? -4.947 -3.694 32.722 1.00 41.08 191 ASN A C 1
ATOM 1386 O O . ASN A 1 179 ? -3.767 -3.343 32.550 1.00 39.04 191 ASN A O 1
ATOM 1391 N N . ARG A 1 180 ? -5.467 -3.952 33.933 1.00 39.12 192 ARG A N 1
ATOM 1392 C CA . ARG A 1 180 ? -4.657 -3.773 35.171 1.00 40.09 192 ARG A CA 1
ATOM 1393 C C . ARG A 1 180 ? -3.372 -4.650 35.078 1.00 38.27 192 ARG A C 1
ATOM 1394 O O . ARG A 1 180 ? -2.270 -4.217 35.499 1.00 33.96 192 ARG A O 1
ATOM 1402 N N . GLY A 1 181 ? -3.488 -5.848 34.469 1.00 37.57 193 GLY A N 1
ATOM 1403 C CA . GLY A 1 181 ? -2.309 -6.734 34.253 1.00 35.24 193 GLY A CA 1
ATOM 1404 C C . GLY A 1 181 ? -1.030 -6.080 33.700 1.00 37.32 193 GLY A C 1
ATOM 1405 O O . GLY A 1 181 ? 0.092 -6.522 33.966 1.00 32.35 193 GLY A O 1
ATOM 1406 N N . LYS A 1 182 ? -1.164 -5.014 32.918 1.00 40.40 194 LYS A N 1
ATOM 1407 C CA . LYS A 1 182 ? 0.030 -4.444 32.272 1.00 44.10 194 LYS A CA 1
ATOM 1408 C C . LYS A 1 182 ? 0.811 -3.477 33.164 1.00 38.73 194 LYS A C 1
ATOM 1409 O O . LYS A 1 182 ? 1.925 -3.108 32.844 1.00 35.33 194 LYS A O 1
ATOM 1415 N N . VAL A 1 183 ? 0.253 -3.040 34.292 1.00 42.13 195 VAL A N 1
ATOM 1416 C CA . VAL A 1 183 ? 1.111 -2.289 35.220 1.00 39.34 195 VAL A CA 1
ATOM 1417 C C . VAL A 1 183 ? 1.784 -3.319 36.140 1.00 35.14 195 VAL A C 1
ATOM 1418 O O . VAL A 1 183 ? 1.140 -4.230 36.695 1.00 35.42 195 VAL A O 1
ATOM 1422 N N . PRO A 1 184 ? 3.099 -3.232 36.237 1.00 30.86 196 PRO A N 1
ATOM 1423 C CA . PRO A 1 184 ? 3.844 -4.227 37.010 1.00 30.32 196 PRO A CA 1
ATOM 1424 C C . PRO A 1 184 ? 3.197 -4.477 38.398 1.00 32.21 196 PRO A C 1
ATOM 1425 O O . PRO A 1 184 ? 2.851 -5.643 38.760 1.00 28.78 196 PRO A O 1
ATOM 1429 N N . MET A 1 185 ? 2.969 -3.377 39.125 1.00 31.44 197 MET A N 1
ATOM 1430 C CA . MET A 1 185 ? 2.536 -3.476 40.492 1.00 29.01 197 MET A CA 1
ATOM 1431 C C . MET A 1 185 ? 1.349 -4.412 40.556 1.00 30.60 197 MET A C 1
ATOM 1432 O O . MET A 1 185 ? 1.359 -5.324 41.365 1.00 34.72 197 MET A O 1
ATOM 1437 N N . TRP A 1 186 ? 0.353 -4.229 39.711 1.00 29.85 198 TRP A N 1
ATOM 1438 C CA . TRP A 1 186 ? -0.849 -5.040 39.803 1.00 32.58 198 TRP A CA 1
ATOM 1439 C C . TRP A 1 186 ? -0.590 -6.512 39.423 1.00 32.60 198 TRP A C 1
ATOM 1440 O O . TRP A 1 186 ? -1.194 -7.427 39.991 1.00 26.44 198 TRP A O 1
ATOM 1451 N N . ALA A 1 187 ? 0.271 -6.718 38.449 1.00 35.06 199 ALA A N 1
ATOM 1452 C CA . ALA A 1 187 ? 0.552 -8.067 37.964 1.00 36.80 199 ALA A CA 1
ATOM 1453 C C . ALA A 1 187 ? 1.106 -8.894 39.150 1.00 37.85 199 ALA A C 1
ATOM 1454 O O . ALA A 1 187 ? 0.584 -9.992 39.450 1.00 41.38 199 ALA A O 1
ATOM 1456 N N . ALA A 1 188 ? 2.113 -8.325 39.826 1.00 35.52 200 ALA A N 1
ATOM 1457 C CA . ALA A 1 188 ? 2.741 -8.920 41.003 1.00 35.33 200 ALA A CA 1
ATOM 1458 C C . ALA A 1 188 ? 1.678 -9.129 42.088 1.00 35.92 200 ALA A C 1
ATOM 1459 O O . ALA A 1 188 ? 1.452 -10.223 42.579 1.00 33.46 200 ALA A O 1
ATOM 1461 N N . ALA A 1 189 ? 0.997 -8.055 42.435 1.00 31.33 201 ALA A N 1
ATOM 1462 C CA . ALA A 1 189 ? -0.019 -8.137 43.440 1.00 31.54 201 ALA A CA 1
ATOM 1463 C C . ALA A 1 189 ? -0.849 -9.388 43.230 1.00 29.63 201 ALA A C 1
ATOM 1464 O O . ALA A 1 189 ? -0.990 -10.178 44.153 1.00 31.51 201 ALA A O 1
ATOM 1466 N N . ALA A 1 190 ? -1.401 -9.544 42.034 1.00 29.14 202 ALA A N 1
ATOM 1467 C CA . ALA A 1 190 ? -2.372 -10.628 41.733 1.00 31.90 202 ALA A CA 1
ATOM 1468 C C . ALA A 1 190 ? -1.729 -11.974 41.887 1.00 33.95 202 ALA A C 1
ATOM 1469 O O . ALA A 1 190 ? -2.353 -12.923 42.381 1.00 30.22 202 ALA A O 1
ATOM 1471 N N . GLN A 1 191 ? -0.477 -12.049 41.418 1.00 34.77 203 GLN A N 1
ATOM 1472 C CA . GLN A 1 191 ? 0.246 -13.276 41.449 1.00 36.51 203 GLN A CA 1
ATOM 1473 C C . GLN A 1 191 ? 0.301 -13.797 42.882 1.00 34.79 203 GLN A C 1
ATOM 1474 O O . GLN A 1 191 ? -0.156 -14.909 43.153 1.00 32.12 203 GLN A O 1
ATOM 1480 N N . ARG A 1 192 ? 0.756 -12.979 43.824 1.00 33.97 204 ARG A N 1
ATOM 1481 C CA . ARG A 1 192 ? 0.905 -13.484 45.180 1.00 33.71 204 ARG A CA 1
ATOM 1482 C C . ARG A 1 192 ? -0.431 -13.593 45.922 1.00 34.12 204 ARG A C 1
ATOM 1483 O O . ARG A 1 192 ? -0.571 -14.328 46.913 1.00 33.33 204 ARG A O 1
ATOM 1491 N N . LEU A 1 193 ? -1.421 -12.869 45.457 1.00 29.27 205 LEU A N 1
ATOM 1492 C CA . LEU A 1 193 ? -2.703 -13.060 46.039 1.00 33.10 205 LEU A CA 1
ATOM 1493 C C . LEU A 1 193 ? -3.352 -14.336 45.488 1.00 35.66 205 LEU A C 1
ATOM 1494 O O . LEU A 1 193 ? -4.379 -14.793 46.046 1.00 33.23 205 LEU A O 1
ATOM 1499 N N . GLY A 1 194 ? -2.778 -14.873 44.402 1.00 35.11 206 GLY A N 1
ATOM 1500 C CA . GLY A 1 194 ? -3.321 -16.067 43.713 1.00 36.75 206 GLY A CA 1
ATOM 1501 C C . GLY A 1 194 ? -4.603 -15.765 42.954 1.00 37.11 206 GLY A C 1
ATOM 1502 O O . GLY A 1 194 ? -5.544 -16.565 42.937 1.00 36.18 206 GLY A O 1
ATOM 1503 N N . VAL A 1 195 ? -4.647 -14.592 42.334 1.00 36.61 207 VAL A N 1
ATOM 1504 C CA . VAL A 1 195 ? -5.890 -14.050 41.822 1.00 39.22 207 VAL A CA 1
ATOM 1505 C C . VAL A 1 195 ? -5.606 -13.350 40.501 1.00 36.04 207 VAL A C 1
ATOM 1506 O O . VAL A 1 195 ? -4.447 -13.069 40.183 1.00 29.51 207 VAL A O 1
ATOM 1510 N N . ASP A 1 196 ? -6.646 -13.074 39.726 1.00 40.50 208 ASP A N 1
ATOM 1511 C CA . ASP A 1 196 ? -6.423 -12.369 38.425 1.00 44.89 208 ASP A CA 1
ATOM 1512 C C . ASP A 1 196 ? -6.225 -10.837 38.607 1.00 41.33 208 ASP A C 1
ATOM 1513 O O . ASP A 1 196 ? -6.985 -10.189 39.342 1.00 39.09 208 ASP A O 1
ATOM 1518 N N . ALA A 1 197 ? -5.222 -10.267 37.933 1.00 37.84 209 ALA A N 1
ATOM 1519 C CA . ALA A 1 197 ? -4.934 -8.829 38.029 1.00 38.10 209 ALA A CA 1
ATOM 1520 C C . ALA A 1 197 ? -6.126 -7.917 37.732 1.00 37.79 209 ALA A C 1
ATOM 1521 O O . ALA A 1 197 ? -6.229 -6.828 38.288 1.00 38.39 209 ALA A O 1
ATOM 1523 N N . SER A 1 198 ? -7.045 -8.348 36.887 1.00 33.15 210 SER A N 1
ATOM 1524 C CA . SER A 1 198 ? -8.177 -7.516 36.637 1.00 36.43 210 SER A CA 1
ATOM 1525 C C . SER A 1 198 ? -9.064 -7.374 37.893 1.00 34.92 210 SER A C 1
ATOM 1526 O O . SER A 1 198 ? -10.005 -6.566 37.909 1.00 32.97 210 SER A O 1
ATOM 1529 N N . THR A 1 199 ? -8.788 -8.182 38.914 1.00 29.92 211 THR A N 1
ATOM 1530 C CA . THR A 1 199 ? -9.626 -8.227 40.083 1.00 34.36 211 THR A CA 1
ATOM 1531 C C . THR A 1 199 ? -8.998 -7.495 41.301 1.00 32.95 211 THR A C 1
ATOM 1532 O O . THR A 1 199 ? -9.643 -7.360 42.351 1.00 34.99 211 THR A O 1
ATOM 1536 N N . VAL A 1 200 ? -7.772 -6.993 41.121 1.00 33.12 212 VAL A N 1
ATOM 1537 C CA . VAL A 1 200 ? -6.998 -6.236 42.130 1.00 33.75 212 VAL A CA 1
ATOM 1538 C C . VAL A 1 200 ? -7.392 -4.774 42.166 1.00 30.40 212 VAL A C 1
ATOM 1539 O O . VAL A 1 200 ? -7.111 -4.057 41.229 1.00 32.30 212 VAL A O 1
ATOM 1543 N N . ALA A 1 201 ? -7.963 -4.340 43.283 1.00 25.95 213 ALA A N 1
ATOM 1544 C CA . ALA A 1 201 ? -8.558 -3.018 43.401 1.00 26.43 213 ALA A CA 1
ATOM 1545 C C . ALA A 1 201 ? -8.545 -2.495 44.855 1.00 24.74 213 ALA A C 1
ATOM 1546 O O . ALA A 1 201 ? -9.604 -2.475 45.543 1.00 26.27 213 ALA A O 1
ATOM 1548 N N . PRO A 1 202 ? -7.391 -2.046 45.303 1.00 22.37 214 PRO A N 1
ATOM 1549 C CA . PRO A 1 202 ? -7.361 -1.312 46.564 1.00 21.51 214 PRO A CA 1
ATOM 1550 C C . PRO A 1 202 ? -8.176 -0.013 46.442 1.00 21.25 214 PRO A C 1
ATOM 1551 O O . PRO A 1 202 ? -8.371 0.485 45.335 1.00 24.38 214 PRO A O 1
ATOM 1555 N N . PHE A 1 203 ? -8.592 0.551 47.574 1.00 22.20 215 PHE A N 1
ATOM 1556 C CA . PHE A 1 203 ? -9.611 1.635 47.633 1.00 23.11 215 PHE A CA 1
ATOM 1557 C C . PHE A 1 203 ? -9.243 2.821 46.737 1.00 23.58 215 PHE A C 1
ATOM 1558 O O . PHE A 1 203 ? -10.012 3.253 45.865 1.00 25.39 215 PHE A O 1
ATOM 1566 N N . GLN A 1 204 ? -8.032 3.317 46.970 1.00 26.00 216 GLN A N 1
ATOM 1567 C CA . GLN A 1 204 ? -7.548 4.554 46.419 1.00 25.53 216 GLN A CA 1
ATOM 1568 C C . GLN A 1 204 ? -7.158 4.476 44.948 1.00 25.41 216 GLN A C 1
ATOM 1569 O O . GLN A 1 204 ? -6.696 5.460 44.394 1.00 29.61 216 GLN A O 1
ATOM 1575 N N . PHE A 1 205 ? -7.313 3.336 44.306 1.00 25.06 217 PHE A N 1
ATOM 1576 C CA . PHE A 1 205 ? -6.963 3.210 42.860 1.00 27.24 217 PHE A CA 1
ATOM 1577 C C . PHE A 1 205 ? -8.168 2.862 42.012 1.00 30.45 217 PHE A C 1
ATOM 1578 O O . PHE A 1 205 ? -8.090 2.875 40.810 1.00 34.31 217 PHE A O 1
ATOM 1586 N N . CYS A 1 206 ? -9.289 2.575 42.657 1.00 33.92 218 CYS A N 1
ATOM 1587 C CA . CYS A 1 206 ? -10.464 2.039 41.999 1.00 37.27 218 CYS A CA 1
ATOM 1588 C C . CYS A 1 206 ? -11.425 3.156 41.557 1.00 35.64 218 CYS A C 1
ATOM 1589 O O . CYS A 1 206 ? -12.075 3.771 42.408 1.00 34.50 218 CYS A O 1
ATOM 1592 N N . SER A 1 207 ? -11.518 3.399 40.242 1.00 34.05 219 SER A N 1
ATOM 1593 C CA . SER A 1 207 ? -12.380 4.457 39.642 1.00 36.14 219 SER A CA 1
ATOM 1594 C C . SER A 1 207 ? -13.341 3.883 38.590 1.00 38.44 219 SER A C 1
ATOM 1595 O O . SER A 1 207 ? -13.479 4.392 37.502 1.00 49.55 219 SER A O 1
ATOM 1598 N N . THR A 1 208 ? -14.033 2.829 38.980 1.00 36.44 220 THR A N 1
ATOM 1599 C CA . THR A 1 208 ? -14.724 1.942 38.115 1.00 32.96 220 THR A CA 1
ATOM 1600 C C . THR A 1 208 ? -16.163 2.130 38.595 1.00 34.92 220 THR A C 1
ATOM 1601 O O . THR A 1 208 ? -16.377 2.562 39.744 1.00 32.82 220 THR A O 1
ATOM 1605 N N . GLU A 1 209 ? -17.166 1.841 37.761 1.00 33.60 221 GLU A N 1
ATOM 1606 C CA . GLU A 1 209 ? -18.556 1.933 38.211 1.00 32.31 221 GLU A CA 1
ATOM 1607 C C . GLU A 1 209 ? -18.858 0.887 39.293 1.00 30.97 221 GLU A C 1
ATOM 1608 O O . GLU A 1 209 ? -19.660 1.145 40.220 1.00 30.70 221 GLU A O 1
ATOM 1614 N N . ALA A 1 210 ? -18.261 -0.294 39.161 1.00 27.47 222 ALA A N 1
ATOM 1615 C CA . ALA A 1 210 ? -18.335 -1.287 40.247 1.00 29.39 222 ALA A CA 1
ATOM 1616 C C . ALA A 1 210 ? -17.882 -0.621 41.578 1.00 27.15 222 ALA A C 1
ATOM 1617 O O . ALA A 1 210 ? -18.563 -0.698 42.602 1.00 26.25 222 ALA A O 1
ATOM 1619 N N . GLY A 1 211 ? -16.741 0.051 41.512 1.00 28.20 223 GLY A N 1
ATOM 1620 C CA . GLY A 1 211 ? -16.101 0.688 42.652 1.00 27.55 223 GLY A CA 1
ATOM 1621 C C . GLY A 1 211 ? -16.953 1.829 43.156 1.00 30.19 223 GLY A C 1
ATOM 1622 O O . GLY A 1 211 ? -17.071 2.036 44.382 1.00 29.17 223 GLY A O 1
ATOM 1623 N N . PHE A 1 212 ? -17.631 2.538 42.250 1.00 27.80 224 PHE A N 1
ATOM 1624 C CA . PHE A 1 212 ? -18.507 3.561 42.733 1.00 27.83 224 PHE A CA 1
ATOM 1625 C C . PHE A 1 212 ? -19.629 2.925 43.523 1.00 26.26 224 PHE A C 1
ATOM 1626 O O . PHE A 1 212 ? -19.972 3.378 44.628 1.00 24.18 224 PHE A O 1
ATOM 1634 N N . ASN A 1 213 ? -20.183 1.844 42.996 1.00 26.66 225 ASN A N 1
ATOM 1635 C CA . ASN A 1 213 ? -21.352 1.269 43.635 1.00 27.63 225 ASN A CA 1
ATOM 1636 C C . ASN A 1 213 ? -21.002 0.625 44.963 1.00 27.61 225 ASN A C 1
ATOM 1637 O O . ASN A 1 213 ? -21.788 0.710 45.930 1.00 27.66 225 ASN A O 1
ATOM 1642 N N . VAL A 1 214 ? -19.869 -0.032 44.999 1.00 28.30 226 VAL A N 1
ATOM 1643 C CA . VAL A 1 214 ? -19.329 -0.673 46.192 1.00 28.96 226 VAL A CA 1
ATOM 1644 C C . VAL A 1 214 ? -18.976 0.313 47.272 1.00 26.34 226 VAL A C 1
ATOM 1645 O O . VAL A 1 214 ? -19.207 0.044 48.387 1.00 30.16 226 VAL A O 1
ATOM 1649 N N . LYS A 1 215 ? -18.446 1.458 46.901 1.00 22.22 227 LYS A N 1
ATOM 1650 C CA . LYS A 1 215 ? -18.098 2.482 47.864 1.00 21.07 227 LYS A CA 1
ATOM 1651 C C . LYS A 1 215 ? -19.323 3.058 48.489 1.00 24.03 227 LYS A C 1
ATOM 1652 O O . LYS A 1 215 ? -19.419 3.155 49.733 1.00 22.36 227 LYS A O 1
ATOM 1658 N N . LEU A 1 216 ? -20.280 3.411 47.619 1.00 23.08 228 LEU A N 1
ATOM 1659 C CA . LEU A 1 216 ? -21.540 3.975 48.056 1.00 24.72 228 LEU A CA 1
ATOM 1660 C C . LEU A 1 216 ? -22.361 3.042 48.939 1.00 23.02 228 LEU A C 1
ATOM 1661 O O . LEU A 1 216 ? -22.908 3.488 49.973 1.00 22.88 228 LEU A O 1
ATOM 1666 N N . ALA A 1 217 ? -22.488 1.767 48.530 1.00 22.16 229 ALA A N 1
ATOM 1667 C CA . ALA A 1 217 ? -23.187 0.779 49.359 1.00 22.65 229 ALA A CA 1
ATOM 1668 C C . ALA A 1 217 ? -22.493 0.587 50.737 1.00 20.76 229 ALA A C 1
ATOM 1669 O O . ALA A 1 217 ? -23.194 0.459 51.781 1.00 19.21 229 ALA A O 1
ATOM 1671 N N . ALA A 1 218 ? -21.161 0.628 50.735 1.00 20.81 230 ALA A N 1
ATOM 1672 C CA . ALA A 1 218 ? -20.361 0.449 51.959 1.00 21.90 230 ALA A CA 1
ATOM 1673 C C . ALA A 1 218 ? -20.593 1.635 52.883 1.00 22.32 230 ALA A C 1
ATOM 1674 O O . ALA A 1 218 ? -20.901 1.473 54.086 1.00 21.75 230 ALA A O 1
ATOM 1676 N N . HIS A 1 219 ? -20.617 2.825 52.297 1.00 22.91 231 HIS A N 1
ATOM 1677 C CA . HIS A 1 219 ? -20.968 4.031 53.036 1.00 22.28 231 HIS A CA 1
ATOM 1678 C C . HIS A 1 219 ? -22.363 3.855 53.589 1.00 23.59 231 HIS A C 1
ATOM 1679 O O . HIS A 1 219 ? -22.584 4.000 54.794 1.00 20.38 231 HIS A O 1
ATOM 1686 N N . LYS A 1 220 ? -23.313 3.562 52.712 1.00 26.48 232 LYS A N 1
ATOM 1687 C CA . LYS A 1 220 ? -24.691 3.398 53.160 1.00 28.73 232 LYS A CA 1
ATOM 1688 C C . LYS A 1 220 ? -24.811 2.301 54.272 1.00 25.42 232 LYS A C 1
ATOM 1689 O O . LYS A 1 220 ? -25.444 2.515 55.323 1.00 23.36 232 LYS A O 1
ATOM 1695 N N . ALA A 1 221 ? -24.219 1.129 54.052 1.00 25.53 233 ALA A N 1
ATOM 1696 C CA . ALA A 1 221 ? -24.407 0.034 55.034 1.00 24.60 233 ALA A CA 1
ATOM 1697 C C . ALA A 1 221 ? -23.678 0.339 56.341 1.00 23.54 233 ALA A C 1
ATOM 1698 O O . ALA A 1 221 ? -24.174 0.059 57.429 1.00 26.72 233 ALA A O 1
ATOM 1700 N N . ALA A 1 222 ? -22.541 1.011 56.246 1.00 25.32 234 ALA A N 1
ATOM 1701 C CA . ALA A 1 222 ? -21.784 1.418 57.452 1.00 23.47 234 ALA A CA 1
ATOM 1702 C C . ALA A 1 222 ? -22.516 2.459 58.239 1.00 22.50 234 ALA A C 1
ATOM 1703 O O . ALA A 1 222 ? -22.484 2.416 59.472 1.00 26.53 234 ALA A O 1
ATOM 1705 N N . THR A 1 223 ? -23.131 3.447 57.570 1.00 20.60 235 THR A N 1
ATOM 1706 C CA . THR A 1 223 ? -23.921 4.477 58.308 1.00 21.74 235 THR A CA 1
ATOM 1707 C C . THR A 1 223 ? -25.015 3.805 59.156 1.00 22.28 235 THR A C 1
ATOM 1708 O O . THR A 1 223 ? -25.174 4.059 60.342 1.00 21.67 235 THR A O 1
ATOM 1712 N N . GLU A 1 224 ? -25.723 2.892 58.526 1.00 24.97 236 GLU A N 1
ATOM 1713 C CA . GLU A 1 224 ? -26.777 2.137 59.183 1.00 26.31 236 GLU A CA 1
ATOM 1714 C C . GLU A 1 224 ? -26.218 1.315 60.364 1.00 23.74 236 GLU A C 1
ATOM 1715 O O . GLU A 1 224 ? -26.743 1.340 61.461 1.00 23.06 236 GLU A O 1
ATOM 1721 N N . ALA A 1 225 ? -25.108 0.618 60.155 1.00 23.15 237 ALA A N 1
ATOM 1722 C CA . ALA A 1 225 ? -24.468 -0.108 61.251 1.00 21.20 237 ALA A CA 1
ATOM 1723 C C . ALA A 1 225 ? -24.124 0.758 62.438 1.00 21.25 237 ALA A C 1
ATOM 1724 O O . ALA A 1 225 ? -24.293 0.359 63.604 1.00 18.23 237 ALA A O 1
ATOM 1726 N N . ILE A 1 226 ? -23.604 1.943 62.132 1.00 19.61 238 ILE A N 1
ATOM 1727 C CA . ILE A 1 226 ? -23.210 2.899 63.135 1.00 19.53 238 ILE A CA 1
ATOM 1728 C C . ILE A 1 226 ? -24.417 3.481 63.880 1.00 21.08 238 ILE A C 1
ATOM 1729 O O . ILE A 1 226 ? -24.397 3.634 65.127 1.00 21.21 238 ILE A O 1
ATOM 1734 N N . LYS A 1 227 ? -25.445 3.851 63.119 1.00 23.73 239 LYS A N 1
ATOM 1735 C CA . LYS A 1 227 ? -26.717 4.364 63.682 1.00 25.89 239 LYS A CA 1
ATOM 1736 C C . LYS A 1 227 ? -27.416 3.340 64.598 1.00 22.57 239 LYS A C 1
ATOM 1737 O O . LYS A 1 227 ? -28.119 3.706 65.546 1.00 23.31 239 LYS A O 1
ATOM 1743 N N . ALA A 1 228 ? -27.228 2.070 64.308 1.00 22.96 240 ALA A N 1
ATOM 1744 C CA . ALA A 1 228 ? -27.812 1.018 65.148 1.00 21.77 240 ALA A CA 1
ATOM 1745 C C . ALA A 1 228 ? -27.257 1.026 66.559 1.00 22.07 240 ALA A C 1
ATOM 1746 O O . ALA A 1 228 ? -27.914 0.593 67.453 1.00 20.37 240 ALA A O 1
ATOM 1748 N N . HIS A 1 229 ? -26.027 1.514 66.741 1.00 21.44 241 HIS A N 1
ATOM 1749 C CA . HIS A 1 229 ? -25.435 1.641 68.037 1.00 21.33 241 HIS A CA 1
ATOM 1750 C C . HIS A 1 229 ? -25.691 3.018 68.662 1.00 22.98 241 HIS A C 1
ATOM 1751 O O . HIS A 1 229 ? -26.066 3.116 69.825 1.00 19.84 241 HIS A O 1
ATOM 1758 N N . ARG A 1 230 ? -25.403 4.078 67.914 1.00 24.00 242 ARG A N 1
ATOM 1759 C CA . ARG A 1 230 ? -25.570 5.447 68.357 1.00 21.95 242 ARG A CA 1
ATOM 1760 C C . ARG A 1 230 ? -26.345 6.236 67.332 1.00 23.80 242 ARG A C 1
ATOM 1761 O O . ARG A 1 230 ? -25.761 6.832 66.455 1.00 20.80 242 ARG A O 1
ATOM 1769 N N . PRO A 1 231 ? -27.656 6.232 67.452 1.00 26.21 243 PRO A N 1
ATOM 1770 C CA . PRO A 1 231 ? -28.505 6.939 66.479 1.00 26.48 243 PRO A CA 1
ATOM 1771 C C . PRO A 1 231 ? -28.248 8.469 66.491 1.00 27.24 243 PRO A C 1
ATOM 1772 O O . PRO A 1 231 ? -28.403 9.159 65.466 1.00 27.96 243 PRO A O 1
ATOM 1776 N N . ASP A 1 232 ? -27.731 8.948 67.623 1.00 27.86 244 ASP A N 1
ATOM 1777 C CA . ASP A 1 232 ? -27.406 10.336 67.835 1.00 25.97 244 ASP A CA 1
ATOM 1778 C C . ASP A 1 232 ? -26.057 10.718 67.233 1.00 24.72 244 ASP A C 1
ATOM 1779 O O . ASP A 1 232 ? -25.682 11.868 67.299 1.00 21.21 244 ASP A O 1
ATOM 1784 N N . LEU A 1 233 ? -25.277 9.770 66.722 1.00 22.61 245 LEU A N 1
ATOM 1785 C CA . LEU A 1 233 ? -23.885 10.119 66.435 1.00 22.42 245 LEU A CA 1
ATOM 1786 C C . LEU A 1 233 ? -23.869 10.519 64.940 1.00 23.42 245 LEU A C 1
ATOM 1787 O O . LEU A 1 233 ? -24.284 9.745 64.113 1.00 20.05 245 LEU A O 1
ATOM 1792 N N . ARG A 1 234 ? -23.326 11.699 64.634 1.00 23.63 246 ARG A N 1
ATOM 1793 C CA . ARG A 1 234 ? -23.319 12.250 63.274 1.00 25.10 246 ARG A CA 1
ATOM 1794 C C . ARG A 1 234 ? -22.287 11.486 62.453 1.00 23.56 246 ARG A C 1
ATOM 1795 O O . ARG A 1 234 ? -21.140 11.247 62.926 1.00 21.21 246 ARG A O 1
ATOM 1803 N N . VAL A 1 235 ? -22.707 11.099 61.235 1.00 22.35 247 VAL A N 1
ATOM 1804 C CA . VAL A 1 235 ? -21.918 10.294 60.297 1.00 20.26 247 VAL A CA 1
ATOM 1805 C C . VAL A 1 235 ? -21.927 10.949 58.900 1.00 20.53 247 VAL A C 1
ATOM 1806 O O . VAL A 1 235 ? -22.915 11.574 58.483 1.00 20.40 247 VAL A O 1
ATOM 1810 N N . GLY A 1 236 ? -20.790 10.838 58.226 1.00 19.32 248 GLY A N 1
ATOM 1811 C CA . GLY A 1 236 ? -20.617 11.278 56.844 1.00 19.84 248 GLY A CA 1
ATOM 1812 C C . GLY A 1 236 ? -19.393 10.568 56.278 1.00 19.21 248 GLY A C 1
ATOM 1813 O O . GLY A 1 236 ? -18.753 9.834 57.002 1.00 21.04 248 GLY A O 1
ATOM 1814 N N . TRP A 1 237 ? -19.102 10.761 54.991 1.00 18.79 249 TRP A N 1
ATOM 1815 C CA . TRP A 1 237 ? -17.818 10.398 54.415 1.00 17.41 249 TRP A CA 1
ATOM 1816 C C . TRP A 1 237 ? -17.116 11.680 54.019 1.00 16.67 249 TRP A C 1
ATOM 1817 O O . TRP A 1 237 ? -17.656 12.777 54.193 1.00 16.40 249 TRP A O 1
ATOM 1828 N N . THR A 1 238 ? -15.877 11.537 53.560 1.00 18.58 250 THR A N 1
ATOM 1829 C CA . THR A 1 238 ? -15.071 12.690 53.209 1.00 18.06 250 THR A CA 1
ATOM 1830 C C . THR A 1 238 ? -14.698 12.586 51.763 1.00 17.22 250 THR A C 1
ATOM 1831 O O . THR A 1 238 ? -14.437 11.500 51.252 1.00 17.75 250 THR A O 1
ATOM 1835 N N . LEU A 1 239 ? -14.610 13.753 51.148 1.00 16.73 251 LEU A N 1
ATOM 1836 C CA . LEU A 1 239 ? -14.405 13.874 49.704 1.00 16.11 251 LEU A CA 1
ATOM 1837 C C . LEU A 1 239 ? -13.165 14.676 49.328 1.00 15.21 251 LEU A C 1
ATOM 1838 O O . LEU A 1 239 ? -12.842 15.695 49.908 1.00 14.47 251 LEU A O 1
ATOM 1843 N N . ALA A 1 240 ? -12.528 14.209 48.260 1.00 17.27 252 ALA A N 1
ATOM 1844 C CA . ALA A 1 240 ? -11.330 14.801 47.745 1.00 18.75 252 ALA A CA 1
ATOM 1845 C C . ALA A 1 240 ? -11.846 15.710 46.627 1.00 19.39 252 ALA A C 1
ATOM 1846 O O . ALA A 1 240 ? -11.754 15.384 45.430 1.00 17.88 252 ALA A O 1
ATOM 1848 N N . ASN A 1 241 ? -12.368 16.845 47.069 1.00 19.39 253 ASN A N 1
ATOM 1849 C CA . ASN A 1 241 ? -12.994 17.841 46.253 1.00 17.75 253 ASN A CA 1
ATOM 1850 C C . ASN A 1 241 ? -12.032 19.025 46.135 1.00 18.43 253 ASN A C 1
ATOM 1851 O O . ASN A 1 241 ? -11.796 19.758 47.102 1.00 18.41 253 ASN A O 1
ATOM 1856 N N . SER A 1 242 ? -11.377 19.101 44.988 1.00 18.52 254 SER A N 1
ATOM 1857 C CA . SER A 1 242 ? -10.565 20.252 44.559 1.00 20.73 254 SER A CA 1
ATOM 1858 C C . SER A 1 242 ? -11.449 21.335 43.939 1.00 21.76 254 SER A C 1
ATOM 1859 O O . SER A 1 242 ? -12.544 21.049 43.522 1.00 20.88 254 SER A O 1
ATOM 1862 N N . ASP A 1 243 ? -10.978 22.575 43.972 1.00 22.19 255 ASP A N 1
ATOM 1863 C CA . ASP A 1 243 ? -11.539 23.693 43.209 1.00 21.73 255 ASP A CA 1
ATOM 1864 C C . ASP A 1 243 ? -11.203 23.545 41.704 1.00 22.54 255 ASP A C 1
ATOM 1865 O O . ASP A 1 243 ? -10.083 23.861 41.260 1.00 19.75 255 ASP A O 1
ATOM 1870 N N . ILE A 1 244 ? -12.130 23.018 40.924 1.00 22.31 256 ILE A N 1
ATOM 1871 C CA . ILE A 1 244 ? -11.814 22.718 39.525 1.00 27.04 256 ILE A CA 1
ATOM 1872 C C . ILE A 1 244 ? -11.933 23.998 38.674 1.00 27.05 256 ILE A C 1
ATOM 1873 O O . ILE A 1 244 ? -12.972 24.677 38.702 1.00 24.43 256 ILE A O 1
ATOM 1878 N N . GLN A 1 245 ? -10.889 24.314 37.908 1.00 27.10 257 GLN A N 1
ATOM 1879 C CA . GLN A 1 245 ? -10.945 25.468 36.996 1.00 26.40 257 GLN A CA 1
ATOM 1880 C C . GLN A 1 245 ? -10.476 25.056 35.625 1.00 28.16 257 GLN A C 1
ATOM 1881 O O . GLN A 1 245 ? -10.003 23.930 35.443 1.00 27.45 257 GLN A O 1
ATOM 1887 N N . SER A 1 246 ? -10.570 25.982 34.668 1.00 30.51 258 SER A N 1
ATOM 1888 C CA . SER A 1 246 ? -10.058 25.757 33.300 1.00 31.02 258 SER A CA 1
ATOM 1889 C C . SER A 1 246 ? -9.304 26.967 32.752 1.00 31.29 258 SER A C 1
ATOM 1890 O O . SER A 1 246 ? -9.426 28.101 33.260 1.00 30.91 258 SER A O 1
ATOM 1893 N N . VAL A 1 247 ? -8.519 26.702 31.718 1.00 31.97 259 VAL A N 1
ATOM 1894 C CA . VAL A 1 247 ? -8.061 27.742 30.776 1.00 30.08 259 VAL A CA 1
ATOM 1895 C C . VAL A 1 247 ? -8.682 27.365 29.413 1.00 32.79 259 VAL A C 1
ATOM 1896 O O . VAL A 1 247 ? -9.285 26.266 29.277 1.00 28.71 259 VAL A O 1
ATOM 1900 N N . PRO A 1 248 ? -8.550 28.258 28.402 1.00 34.72 260 PRO A N 1
ATOM 1901 C CA . PRO A 1 248 ? -9.247 28.014 27.137 1.00 34.77 260 PRO A CA 1
ATOM 1902 C C . PRO A 1 248 ? -8.825 26.718 26.488 1.00 30.62 260 PRO A C 1
ATOM 1903 O O . PRO A 1 248 ? -7.647 26.422 26.435 1.00 31.10 260 PRO A O 1
ATOM 1907 N N . GLY A 1 249 ? -9.800 25.939 26.031 1.00 31.21 261 GLY A N 1
ATOM 1908 C CA . GLY A 1 249 ? -9.556 24.578 25.527 1.00 33.31 261 GLY A CA 1
ATOM 1909 C C . GLY A 1 249 ? -9.890 23.511 26.568 1.00 32.50 261 GLY A C 1
ATOM 1910 O O . GLY A 1 249 ? -10.224 22.385 26.213 1.00 35.98 261 GLY A O 1
ATOM 1911 N N . GLY A 1 250 ? -9.827 23.856 27.857 1.00 31.33 262 GLY A N 1
ATOM 1912 C CA . GLY A 1 250 ? -10.153 22.899 28.912 1.00 32.61 262 GLY A CA 1
ATOM 1913 C C . GLY A 1 250 ? -11.529 22.967 29.566 1.00 33.46 262 GLY A C 1
ATOM 1914 O O . GLY A 1 250 ? -11.747 22.286 30.581 1.00 28.93 262 GLY A O 1
ATOM 1915 N N . GLU A 1 251 ? -12.476 23.723 28.990 1.00 35.27 263 GLU A N 1
ATOM 1916 C CA . GLU A 1 251 ? -13.765 24.022 29.692 1.00 32.82 263 GLU A CA 1
ATOM 1917 C C . GLU A 1 251 ? -14.586 22.780 29.859 1.00 33.69 263 GLU A C 1
ATOM 1918 O O . GLU A 1 251 ? -15.245 22.576 30.876 1.00 34.11 263 GLU A O 1
ATOM 1924 N N . GLU A 1 252 ? -14.556 21.932 28.854 1.00 33.84 264 GLU A N 1
ATOM 1925 C CA . GLU A 1 252 ? -15.432 20.790 28.848 1.00 34.00 264 GLU A CA 1
ATOM 1926 C C . GLU A 1 252 ? -14.792 19.699 29.688 1.00 31.90 264 GLU A C 1
ATOM 1927 O O . GLU A 1 252 ? -15.477 18.991 30.436 1.00 28.23 264 GLU A O 1
ATOM 1933 N N . ILE A 1 253 ? -13.479 19.559 29.584 1.00 28.78 265 ILE A N 1
ATOM 1934 C CA . ILE A 1 253 ? -12.743 18.601 30.415 1.00 30.29 265 ILE A CA 1
ATOM 1935 C C . ILE A 1 253 ? -12.896 18.951 31.919 1.00 30.42 265 ILE A C 1
ATOM 1936 O O . ILE A 1 253 ? -13.231 18.098 32.740 1.00 28.06 265 ILE A O 1
ATOM 1941 N N . ALA A 1 254 ? -12.659 20.211 32.276 1.00 30.57 266 ALA A N 1
ATOM 1942 C CA . ALA A 1 254 ? -12.957 20.701 33.636 1.00 30.48 266 ALA A CA 1
ATOM 1943 C C . ALA A 1 254 ? -14.365 20.385 34.098 1.00 30.66 266 ALA A C 1
ATOM 1944 O O . ALA A 1 254 ? -14.572 19.944 35.241 1.00 32.33 266 ALA A O 1
ATOM 1946 N N . ALA A 1 255 ? -15.350 20.630 33.240 1.00 32.26 267 ALA A N 1
ATOM 1947 C CA . ALA A 1 255 ? -16.759 20.362 33.595 1.00 32.96 267 ALA A CA 1
ATOM 1948 C C . ALA A 1 255 ? -17.014 18.870 33.856 1.00 30.48 267 ALA A C 1
ATOM 1949 O O . ALA A 1 255 ? -17.661 18.514 34.842 1.00 31.06 267 ALA A O 1
ATOM 1951 N N . GLN A 1 256 ? -16.475 18.017 32.995 1.00 31.88 268 GLN A N 1
ATOM 1952 C CA . GLN A 1 256 ? -16.583 16.557 33.111 1.00 34.62 268 GLN A CA 1
ATOM 1953 C C . GLN A 1 256 ? -16.002 16.131 34.465 1.00 31.46 268 GLN A C 1
ATOM 1954 O O . GLN A 1 256 ? -16.615 15.325 35.175 1.00 30.45 268 GLN A O 1
ATOM 1960 N N . VAL A 1 257 ? -14.824 16.657 34.790 1.00 28.20 269 VAL A N 1
ATOM 1961 C CA . VAL A 1 257 ? -14.137 16.326 36.032 1.00 28.56 269 VAL A CA 1
ATOM 1962 C C . VAL A 1 257 ? -14.900 16.827 37.252 1.00 26.39 269 VAL A C 1
ATOM 1963 O O . VAL A 1 257 ? -15.145 16.062 38.147 1.00 25.72 269 VAL A O 1
ATOM 1967 N N . ARG A 1 258 ? -15.286 18.108 37.273 1.00 27.80 270 ARG A N 1
ATOM 1968 C CA . ARG A 1 258 ? -16.122 18.635 38.355 1.00 29.88 270 ARG A CA 1
ATOM 1969 C C . ARG A 1 258 ? -17.370 17.770 38.581 1.00 30.77 270 ARG A C 1
ATOM 1970 O O . ARG A 1 258 ? -17.777 17.527 39.715 1.00 25.63 270 ARG A O 1
ATOM 1978 N N . ARG A 1 259 ? -17.965 17.308 37.487 1.00 33.68 271 ARG A N 1
ATOM 1979 C CA . ARG A 1 259 ? -19.180 16.476 37.546 1.00 36.77 271 ARG A CA 1
ATOM 1980 C C . ARG A 1 259 ? -18.971 15.070 38.131 1.00 30.99 271 ARG A C 1
ATOM 1981 O O . ARG A 1 259 ? -19.748 14.632 39.004 1.00 30.09 271 ARG A O 1
ATOM 1989 N N . ASP A 1 260 ? -17.952 14.373 37.645 1.00 27.38 272 ASP A N 1
ATOM 1990 C CA . ASP A 1 260 ? -17.697 12.951 38.012 1.00 29.06 272 ASP A CA 1
ATOM 1991 C C . ASP A 1 260 ? -17.044 12.736 39.390 1.00 29.59 272 ASP A C 1
ATOM 1992 O O . ASP A 1 260 ? -17.417 11.810 40.123 1.00 27.26 272 ASP A O 1
ATOM 1997 N N . VAL A 1 261 ? -16.106 13.632 39.722 1.00 27.39 273 VAL A N 1
ATOM 1998 C CA . VAL A 1 261 ? -15.358 13.640 40.975 1.00 26.92 273 VAL A CA 1
ATOM 1999 C C . VAL A 1 261 ? -16.103 14.393 42.081 1.00 25.78 273 VAL A C 1
ATOM 2000 O O . VAL A 1 261 ? -16.304 13.825 43.128 1.00 22.09 273 VAL A O 1
ATOM 2004 N N . ASN A 1 262 ? -16.533 15.642 41.848 1.00 23.32 274 ASN A N 1
ATOM 2005 C CA . ASN A 1 262 ? -17.167 16.411 42.912 1.00 22.34 274 ASN A CA 1
ATOM 2006 C C . ASN A 1 262 ? -18.667 16.273 43.052 1.00 24.34 274 ASN A C 1
ATOM 2007 O O . ASN A 1 262 ? -19.135 15.889 44.111 1.00 22.36 274 ASN A O 1
ATOM 2012 N N . GLU A 1 263 ? -19.423 16.600 42.003 1.00 25.59 275 GLU A N 1
ATOM 2013 C CA . GLU A 1 263 ? -20.855 16.766 42.150 1.00 28.02 275 GLU A CA 1
ATOM 2014 C C . GLU A 1 263 ? -21.524 15.423 42.309 1.00 26.44 275 GLU A C 1
ATOM 2015 O O . GLU A 1 263 ? -22.437 15.320 43.083 1.00 24.61 275 GLU A O 1
ATOM 2021 N N . ARG A 1 264 ? -21.074 14.418 41.575 1.00 25.87 276 ARG A N 1
ATOM 2022 C CA . ARG A 1 264 ? -21.666 13.086 41.692 1.00 24.85 276 ARG A CA 1
ATOM 2023 C C . ARG A 1 264 ? -21.556 12.581 43.148 1.00 23.00 276 ARG A C 1
ATOM 2024 O O . ARG A 1 264 ? -22.473 11.996 43.671 1.00 19.13 276 ARG A O 1
ATOM 2032 N N . PHE A 1 265 ? -20.429 12.812 43.817 1.00 22.92 277 PHE A N 1
ATOM 2033 C CA . PHE A 1 265 ? -20.304 12.344 45.206 1.00 20.81 277 PHE A CA 1
ATOM 2034 C C . PHE A 1 265 ? -21.081 13.167 46.178 1.00 20.86 277 PHE A C 1
ATOM 2035 O O . PHE A 1 265 ? -21.602 12.657 47.199 1.00 19.49 277 PHE A O 1
ATOM 2043 N N . LEU A 1 266 ? -21.219 14.441 45.861 1.00 19.53 278 LEU A N 1
ATOM 2044 C CA . LEU A 1 266 ? -21.956 15.317 46.731 1.00 20.93 278 LEU A CA 1
ATOM 2045 C C . LEU A 1 266 ? -23.467 15.030 46.604 1.00 21.24 278 LEU A C 1
ATOM 2046 O O . LEU A 1 266 ? -24.166 15.065 47.545 1.00 20.89 278 LEU A O 1
ATOM 2051 N N . GLU A 1 267 ? -23.935 14.776 45.395 1.00 22.33 279 GLU A N 1
ATOM 2052 C CA . GLU A 1 267 ? -25.281 14.280 45.191 1.00 24.71 279 GLU A CA 1
ATOM 2053 C C . GLU A 1 267 ? -25.542 13.000 46.004 1.00 21.84 279 GLU A C 1
ATOM 2054 O O . GLU A 1 267 ? -26.548 12.895 46.672 1.00 21.71 279 GLU A O 1
ATOM 2060 N N . ALA A 1 268 ? -24.604 12.077 45.966 1.00 20.73 280 ALA A N 1
ATOM 2061 C CA . ALA A 1 268 ? -24.677 10.827 46.754 1.00 23.30 280 ALA A CA 1
ATOM 2062 C C . ALA A 1 268 ? -24.631 11.028 48.297 1.00 22.47 280 ALA A C 1
ATOM 2063 O O . ALA A 1 268 ? -24.935 10.124 49.043 1.00 18.92 280 ALA A O 1
ATOM 2065 N N . SER A 1 269 ? -24.226 12.216 48.739 1.00 22.82 281 SER A N 1
ATOM 2066 C CA . SER A 1 269 ? -24.122 12.565 50.186 1.00 22.62 281 SER A CA 1
ATOM 2067 C C . SER A 1 269 ? -25.402 13.095 50.827 1.00 23.81 281 SER A C 1
ATOM 2068 O O . SER A 1 269 ? -25.438 13.328 52.050 1.00 20.30 281 SER A O 1
ATOM 2071 N N . ARG A 1 270 ? -26.421 13.369 50.004 1.00 24.78 282 ARG A N 1
ATOM 2072 C CA . ARG A 1 270 ? -27.556 14.227 50.453 1.00 28.17 282 ARG A CA 1
ATOM 2073 C C . ARG A 1 270 ? -28.362 13.703 51.632 1.00 27.76 282 ARG A C 1
ATOM 2074 O O . ARG A 1 270 ? -29.043 14.486 52.335 1.00 25.73 282 ARG A O 1
ATOM 2082 N N . GLY A 1 271 ? -28.341 12.398 51.838 1.00 26.71 283 GLY A N 1
ATOM 2083 C CA . GLY A 1 271 ? -28.949 11.851 53.098 1.00 29.71 283 GLY A CA 1
ATOM 2084 C C . GLY A 1 271 ? -28.159 12.051 54.408 1.00 27.71 283 GLY A C 1
ATOM 2085 O O . GLY A 1 271 ? -28.702 11.859 55.493 1.00 28.45 283 GLY A O 1
ATOM 2086 N N . ASP A 1 272 ? -26.895 12.475 54.329 1.00 23.69 284 ASP A N 1
ATOM 2087 C CA . ASP A 1 272 ? -26.003 12.320 55.474 1.00 24.50 284 ASP A CA 1
ATOM 2088 C C . ASP A 1 272 ? -26.133 13.461 56.470 1.00 23.65 284 ASP A C 1
ATOM 2089 O O . ASP A 1 272 ? -26.618 14.521 56.119 1.00 23.31 284 ASP A O 1
ATOM 2094 N N . ASP A 1 273 ? -25.678 13.229 57.704 1.00 24.40 285 ASP A N 1
ATOM 2095 C CA . ASP A 1 273 ? -25.572 14.270 58.763 1.00 22.03 285 ASP A CA 1
ATOM 2096 C C . ASP A 1 273 ? -24.631 15.428 58.403 1.00 20.42 285 ASP A C 1
ATOM 2097 O O . ASP A 1 273 ? -24.906 16.608 58.723 1.00 20.70 285 ASP A O 1
ATOM 2102 N N . PHE A 1 274 ? -23.507 15.090 57.800 1.00 18.02 286 PHE A N 1
ATOM 2103 C CA . PHE A 1 274 ? -22.538 16.109 57.322 1.00 18.26 286 PHE A CA 1
ATOM 2104 C C . PHE A 1 274 ? -21.740 15.511 56.167 1.00 18.70 286 PHE A C 1
ATOM 2105 O O . PHE A 1 274 ? -21.800 14.288 55.871 1.00 22.17 286 PHE A O 1
ATOM 2113 N N . VAL A 1 275 ? -21.030 16.360 55.443 1.00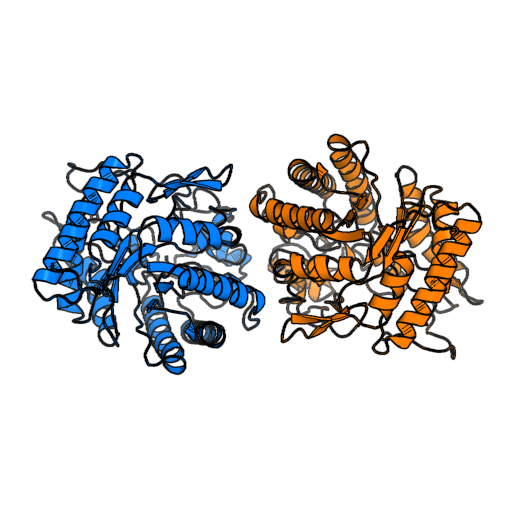 19.73 287 VAL A N 1
ATOM 2114 C CA . VAL A 1 275 ? -20.037 15.870 54.526 1.00 18.51 287 VAL A CA 1
ATOM 2115 C C . VAL A 1 275 ? -18.639 16.451 54.919 1.00 18.59 287 VAL A C 1
ATOM 2116 O O . VAL A 1 275 ? -18.500 17.604 55.352 1.00 16.29 287 VAL A O 1
ATOM 2120 N N . GLY A 1 276 ? -17.610 15.618 54.756 1.00 17.00 288 GLY A N 1
ATOM 2121 C CA . GLY A 1 276 ? -16.307 16.039 55.061 1.00 17.29 288 GLY A CA 1
ATOM 2122 C C . GLY A 1 276 ? -15.731 16.564 53.830 1.00 16.46 288 GLY A C 1
ATOM 2123 O O . GLY A 1 276 ? -15.766 15.886 52.824 1.00 15.97 288 GLY A O 1
ATOM 2124 N N . ILE A 1 277 ? -15.179 17.775 53.885 1.00 18.45 289 ILE A N 1
ATOM 2125 C CA . ILE A 1 277 ? -14.505 18.318 52.716 1.00 16.95 289 ILE A CA 1
ATOM 2126 C C . ILE A 1 277 ? -12.994 18.389 52.931 1.00 16.86 289 ILE A C 1
ATOM 2127 O O . ILE A 1 277 ? -12.532 18.932 53.904 1.00 19.06 289 ILE A O 1
ATOM 2132 N N . GLN A 1 278 ? -12.248 17.897 51.954 1.00 16.32 290 GLN A N 1
ATOM 2133 C CA . GLN A 1 278 ? -10.797 17.794 51.971 1.00 15.93 290 GLN A CA 1
ATOM 2134 C C . GLN A 1 278 ? -10.310 18.489 50.694 1.00 17.53 290 GLN A C 1
ATOM 2135 O O . GLN A 1 278 ? -10.666 18.085 49.566 1.00 18.46 290 GLN A O 1
ATOM 2141 N N . THR A 1 279 ? -9.592 19.592 50.857 1.00 18.49 291 THR A N 1
ATOM 2142 C CA . THR A 1 279 ? -9.240 20.497 49.733 1.00 17.76 291 THR A CA 1
ATOM 2143 C C . THR A 1 279 ? -7.896 21.126 50.044 1.00 17.88 291 THR A C 1
ATOM 2144 O O . THR A 1 279 ? -7.661 21.437 51.187 1.00 18.92 291 THR A O 1
ATOM 2148 N N . TYR A 1 280 ? -6.999 21.189 49.040 1.00 17.52 292 TYR A N 1
ATOM 2149 C CA . TYR A 1 280 ? -5.662 21.724 49.173 1.00 19.29 292 TYR A CA 1
ATOM 2150 C C . TYR A 1 280 ? -5.383 22.929 48.234 1.00 19.79 292 TYR A C 1
ATOM 2151 O O . TYR A 1 280 ? -4.797 23.962 48.660 1.00 19.54 292 TYR A O 1
ATOM 2160 N N . GLY A 1 281 ? -5.792 22.795 46.972 1.00 20.59 293 GLY A N 1
ATOM 2161 C CA . GLY A 1 281 ? -5.680 23.891 45.977 1.00 19.07 293 GLY A CA 1
ATOM 2162 C C . GLY A 1 281 ? -6.709 23.758 44.867 1.00 19.44 293 GLY A C 1
ATOM 2163 O O . GLY A 1 281 ? -7.678 23.035 45.007 1.00 21.19 293 GLY A O 1
ATOM 2164 N N . ARG A 1 282 ? -6.547 24.548 43.796 1.00 21.15 294 ARG A N 1
ATOM 2165 C CA . ARG A 1 282 ? -7.307 24.382 42.566 1.00 20.07 294 ARG A CA 1
ATOM 2166 C C . ARG A 1 282 ? -6.669 23.390 41.651 1.00 21.63 294 ARG A C 1
ATOM 2167 O O . ARG A 1 282 ? -5.460 23.128 41.716 1.00 19.60 294 ARG A O 1
ATOM 2175 N N . THR A 1 283 ? -7.490 22.817 40.779 1.00 22.06 295 THR A N 1
ATOM 2176 C CA . THR A 1 283 ? -6.972 21.895 39.808 1.00 21.62 295 THR A CA 1
ATOM 2177 C C . THR A 1 283 ? -7.445 22.421 38.481 1.00 23.02 295 THR A C 1
ATOM 2178 O O . THR A 1 283 ? -8.657 22.539 38.297 1.00 18.10 295 THR A O 1
ATOM 2182 N N . VAL A 1 284 ? -6.485 22.748 37.589 1.00 22.59 296 VAL A N 1
ATOM 2183 C CA . VAL A 1 284 ? -6.780 23.459 36.330 1.00 24.69 296 VAL A CA 1
ATOM 2184 C C . VAL A 1 284 ? -6.607 22.572 35.112 1.00 25.62 296 VAL A C 1
ATOM 2185 O O . VAL A 1 284 ? -5.565 21.885 34.969 1.00 22.32 296 VAL A O 1
ATOM 2189 N N . TYR A 1 285 ? -7.620 22.614 34.236 1.00 24.78 297 TYR A N 1
ATOM 2190 C CA . TYR A 1 285 ? -7.596 21.841 32.988 1.00 25.33 297 TYR A CA 1
ATOM 2191 C C . TYR A 1 285 ? -7.538 22.736 31.759 1.00 26.89 297 TYR A C 1
ATOM 2192 O O . TYR A 1 285 ? -8.323 23.696 31.640 1.00 28.67 297 TYR A O 1
ATOM 2201 N N . GLY A 1 286 ? -6.617 22.426 30.846 1.00 24.89 298 GLY A N 1
ATOM 2202 C CA . GLY A 1 286 ? -6.570 23.078 29.512 1.00 26.36 298 GLY A CA 1
ATOM 2203 C C . GLY A 1 286 ? -6.893 22.057 28.435 1.00 26.96 298 GLY A C 1
ATOM 2204 O O . GLY A 1 286 ? -7.489 21.034 28.761 1.00 27.35 298 GLY A O 1
ATOM 2205 N N . PRO A 1 287 ? -6.509 22.322 27.155 1.00 29.15 299 PRO A N 1
ATOM 2206 C CA . PRO A 1 287 ? -6.858 21.399 26.042 1.00 30.05 299 PRO A CA 1
ATOM 2207 C C . PRO A 1 287 ? -6.173 20.044 26.133 1.00 29.78 299 PRO A C 1
ATOM 2208 O O . PRO A 1 287 ? -6.625 19.088 25.539 1.00 32.66 299 PRO A O 1
ATOM 2212 N N . ASP A 1 288 ? -5.070 19.951 26.843 1.00 30.88 300 ASP A N 1
ATOM 2213 C CA . ASP A 1 288 ? -4.414 18.673 27.034 1.00 27.88 300 ASP A CA 1
ATOM 2214 C C . ASP A 1 288 ? -4.615 18.169 28.436 1.00 28.51 300 ASP A C 1
ATOM 2215 O O . ASP A 1 288 ? -3.780 17.474 28.948 1.00 27.81 300 ASP A O 1
ATOM 2220 N N . GLY A 1 289 ? -5.757 18.470 29.047 1.00 30.32 301 GLY A N 1
ATOM 2221 C CA . GLY A 1 289 ? -6.032 17.946 30.377 1.00 29.83 301 GLY A CA 1
ATOM 2222 C C . GLY A 1 289 ? -5.321 18.777 31.444 1.00 30.86 301 GLY A C 1
ATOM 2223 O O . GLY A 1 289 ? -5.187 19.992 31.315 1.00 26.56 301 GLY A O 1
ATOM 2224 N N . HIS A 1 290 ? -4.850 18.113 32.492 1.00 29.68 302 HIS A N 1
ATOM 2225 C CA . HIS A 1 290 ? -4.329 18.782 33.664 1.00 31.37 302 HIS A CA 1
ATOM 2226 C C . HIS A 1 290 ? -3.154 19.733 33.373 1.00 32.53 302 HIS A C 1
ATOM 2227 O O . HIS A 1 290 ? -2.134 19.326 32.841 1.00 35.41 302 HIS A O 1
ATOM 2234 N N . ALA A 1 291 ? -3.304 20.980 33.749 1.00 33.27 303 ALA A N 1
ATOM 2235 C CA . ALA A 1 291 ? -2.223 21.917 33.673 1.00 34.78 303 ALA A CA 1
ATOM 2236 C C . ALA A 1 291 ? -1.800 22.394 35.017 1.00 35.81 303 ALA A C 1
ATOM 2237 O O . ALA A 1 291 ? -2.400 23.207 35.601 1.00 35.68 303 ALA A O 1
ATOM 2239 N N . PRO A 1 292 ? -0.663 21.979 35.462 1.00 42.66 304 PRO A N 1
ATOM 2240 C CA . PRO A 1 292 ? -0.112 22.654 36.630 1.00 47.15 304 PRO A CA 1
ATOM 2241 C C . PRO A 1 292 ? 0.017 24.011 35.888 1.00 51.98 304 PRO A C 1
ATOM 2242 O O . PRO A 1 292 ? 0.666 24.208 34.934 1.00 47.00 304 PRO A O 1
ATOM 2246 N N . ALA A 1 293 ? -0.522 24.987 36.598 1.00 64.62 305 ALA A N 1
ATOM 2247 C CA . ALA A 1 293 ? -1.199 26.063 35.906 1.00 64.77 305 ALA A CA 1
ATOM 2248 C C . ALA A 1 293 ? -0.218 27.133 35.724 1.00 68.42 305 ALA A C 1
ATOM 2249 O O . ALA A 1 293 ? 0.952 26.919 36.011 1.00 59.70 305 ALA A O 1
ATOM 2251 N N . PRO A 1 294 ? -0.623 28.368 35.478 1.00 76.53 306 PRO A N 1
ATOM 2252 C CA . PRO A 1 294 ? 0.357 29.442 35.613 1.00 75.30 306 PRO A CA 1
ATOM 2253 C C . PRO A 1 294 ? 0.834 29.778 37.026 1.00 77.18 306 PRO A C 1
ATOM 2254 O O . PRO A 1 294 ? 0.107 29.645 38.028 1.00 75.41 306 PRO A O 1
ATOM 2258 N N . GLU A 1 295 ? 2.111 30.164 37.052 1.00 74.75 307 GLU A N 1
ATOM 2259 C CA . GLU A 1 295 ? 3.081 29.841 38.095 1.00 72.15 307 GLU A CA 1
ATOM 2260 C C . GLU A 1 295 ? 2.963 30.386 39.516 1.00 71.84 307 GLU A C 1
ATOM 2261 O O . GLU A 1 295 ? 3.178 29.662 40.537 1.00 61.29 307 GLU A O 1
ATOM 2267 N N . GLY A 1 296 ? 2.633 31.639 39.588 1.00 67.87 308 GLY A N 1
ATOM 2268 C CA . GLY A 1 296 ? 2.940 32.343 40.772 1.00 77.84 308 GLY A CA 1
ATOM 2269 C C . GLY A 1 296 ? 2.285 31.528 41.835 1.00 82.03 308 GLY A C 1
ATOM 2270 O O . GLY A 1 296 ? 1.167 30.976 41.715 1.00 78.00 308 GLY A O 1
ATOM 2271 N N . VAL A 1 297 ? 3.075 31.464 42.896 1.00 82.32 309 VAL A N 1
ATOM 2272 C CA . VAL A 1 297 ? 2.700 31.596 44.267 1.00 81.91 309 VAL A CA 1
ATOM 2273 C C . VAL A 1 297 ? 2.729 30.295 45.023 1.00 74.07 309 VAL A C 1
ATOM 2274 O O . VAL A 1 297 ? 2.414 30.258 46.170 1.00 82.78 309 VAL A O 1
ATOM 2278 N N . ALA A 1 298 ? 3.180 29.251 44.353 1.00 62.03 310 ALA A N 1
ATOM 2279 C CA . ALA A 1 298 ? 3.784 28.117 44.933 1.00 59.37 310 ALA A CA 1
ATOM 2280 C C . ALA A 1 298 ? 4.564 27.813 43.652 1.00 63.03 310 ALA A C 1
ATOM 2281 O O . ALA A 1 298 ? 4.240 28.330 42.574 1.00 64.83 310 ALA A O 1
ATOM 2283 N N . VAL A 1 299 ? 5.563 26.973 43.739 1.00 51.72 311 VAL A N 1
ATOM 2284 C CA . VAL A 1 299 ? 6.250 26.701 44.965 1.00 51.20 311 VAL A CA 1
ATOM 2285 C C . VAL A 1 299 ? 5.513 26.166 46.210 1.00 37.34 311 VAL A C 1
ATOM 2286 O O . VAL A 1 299 ? 5.917 26.500 47.254 1.00 35.77 311 VAL A O 1
ATOM 2290 N N . ASN A 1 300 ? 4.547 25.252 46.128 1.00 35.23 312 ASN A N 1
ATOM 2291 C CA . ASN A 1 300 ? 4.517 24.274 47.283 1.00 32.27 312 ASN A CA 1
ATOM 2292 C C . ASN A 1 300 ? 5.811 23.430 47.251 1.00 32.26 312 ASN A C 1
ATOM 2293 O O . ASN A 1 300 ? 6.708 23.700 46.424 1.00 30.37 312 ASN A O 1
ATOM 2298 N N . GLN A 1 301 ? 5.940 22.429 48.119 1.00 28.89 313 GLN A N 1
ATOM 2299 C CA . GLN A 1 301 ? 7.086 21.501 48.037 1.00 27.20 313 GLN A CA 1
ATOM 2300 C C . GLN A 1 301 ? 7.063 20.569 46.825 1.00 26.34 313 GLN A C 1
ATOM 2301 O O . GLN A 1 301 ? 8.104 20.116 46.346 1.00 31.50 313 GLN A O 1
ATOM 2307 N N . MET A 1 302 ? 5.885 20.251 46.346 1.00 28.57 314 MET A N 1
ATOM 2308 C CA . MET A 1 302 ? 5.704 19.371 45.184 1.00 32.93 314 MET A CA 1
ATOM 2309 C C . MET A 1 302 ? 5.762 20.127 43.862 1.00 34.78 314 MET A C 1
ATOM 2310 O O . MET A 1 302 ? 5.483 19.546 42.820 1.00 35.09 314 MET A O 1
ATOM 2315 N N . GLY A 1 303 ? 6.055 21.416 43.889 1.00 33.52 315 GLY A N 1
ATOM 2316 C CA . GLY A 1 303 ? 5.850 22.253 42.699 1.00 32.52 315 GLY A CA 1
ATOM 2317 C C . GLY A 1 303 ? 4.416 22.464 42.215 1.00 33.03 315 GLY A C 1
ATOM 2318 O O . GLY A 1 303 ? 4.227 22.804 41.065 1.00 32.19 315 GLY A O 1
ATOM 2319 N N . GLU A 1 304 ? 3.414 22.272 43.075 1.00 30.68 316 GLU A N 1
ATOM 2320 C CA . GLU A 1 304 ? 2.035 22.760 42.827 1.00 32.95 316 GLU A CA 1
ATOM 2321 C C . GLU A 1 304 ? 1.797 24.228 43.358 1.00 33.12 316 GLU A C 1
ATOM 2322 O O . GLU A 1 304 ? 2.534 24.757 44.185 1.00 39.52 316 GLU A O 1
ATOM 2328 N N . GLU A 1 305 ? 0.736 24.840 42.859 1.00 31.97 317 GLU A N 1
ATOM 2329 C CA . GLU A 1 305 ? 0.315 26.212 43.154 1.00 30.00 317 GLU A CA 1
ATOM 2330 C C . GLU A 1 305 ? -0.202 26.262 44.575 1.00 25.45 317 GLU A C 1
ATOM 2331 O O . GLU A 1 305 ? -0.911 25.369 44.981 1.00 20.76 317 GLU A O 1
ATOM 2337 N N . ILE A 1 306 ? 0.092 27.326 45.314 1.00 24.35 318 ILE A N 1
ATOM 2338 C CA . ILE A 1 306 ? -0.366 27.497 46.693 1.00 22.44 318 ILE A CA 1
ATOM 2339 C C . ILE A 1 306 ? -1.603 28.347 46.543 1.00 23.13 318 ILE A C 1
ATOM 2340 O O . ILE A 1 306 ? -1.529 29.473 46.083 1.00 22.62 318 ILE A O 1
ATOM 2345 N N . TYR A 1 307 ? -2.759 27.781 46.877 1.00 22.03 319 TYR A N 1
ATOM 2346 C CA . TYR A 1 307 ? -3.997 28.386 46.590 1.00 20.72 319 TYR A CA 1
ATOM 2347 C C . TYR A 1 307 ? -4.976 27.970 47.707 1.00 22.47 319 TYR A C 1
ATOM 2348 O O . TYR A 1 307 ? -5.906 27.189 47.474 1.00 22.66 319 TYR A O 1
ATOM 2357 N N . PRO A 1 308 ? -4.793 28.492 48.939 1.00 21.43 320 PRO A N 1
ATOM 2358 C CA . PRO A 1 308 ? -5.787 28.078 49.956 1.00 20.66 320 PRO A CA 1
ATOM 2359 C C . PRO A 1 308 ? -7.179 28.729 49.751 1.00 20.50 320 PRO A C 1
ATOM 2360 O O . PRO A 1 308 ? -8.143 28.360 50.431 1.00 21.93 320 PRO A O 1
ATOM 2364 N N . GLN A 1 309 ? -7.295 29.649 48.792 1.00 21.61 321 GLN A N 1
ATOM 2365 C CA . GLN A 1 309 ? -8.601 30.127 48.333 1.00 24.20 321 GLN A CA 1
ATOM 2366 C C . GLN A 1 309 ? -9.513 29.007 47.850 1.00 21.44 321 GLN A C 1
ATOM 2367 O O . GLN A 1 309 ? -10.725 29.137 47.866 1.00 21.20 321 GLN A O 1
ATOM 2373 N N . ALA A 1 310 ? -8.933 27.897 47.436 1.00 19.25 322 ALA A N 1
ATOM 2374 C CA . ALA A 1 310 ? -9.727 26.724 47.012 1.00 20.28 322 ALA A CA 1
ATOM 2375 C C . ALA A 1 310 ? -10.765 26.280 48.040 1.00 20.35 322 ALA A C 1
ATOM 2376 O O . ALA A 1 310 ? -11.867 25.831 47.675 1.00 23.32 322 ALA A O 1
ATOM 2378 N N . LEU A 1 311 ? -10.413 26.361 49.326 1.00 20.02 323 LEU A N 1
ATOM 2379 C CA . LEU A 1 311 ? -11.227 25.742 50.392 1.00 19.18 323 LEU A CA 1
ATOM 2380 C C . LEU A 1 311 ? -12.548 26.408 50.418 1.00 18.71 323 LEU A C 1
ATOM 2381 O O . LEU A 1 311 ? -13.605 25.752 50.441 1.00 20.93 323 LEU A O 1
ATOM 2386 N N . GLU A 1 312 ? -12.528 27.736 50.468 1.00 20.39 324 GLU A N 1
ATOM 2387 C CA . GLU A 1 312 ? -13.781 28.484 50.490 1.00 19.86 324 GLU A CA 1
ATOM 2388 C C . GLU A 1 312 ? -14.601 28.044 49.271 1.00 19.87 324 GLU A C 1
ATOM 2389 O O . GLU A 1 312 ? -15.779 27.748 49.377 1.00 17.32 324 GLU A O 1
ATOM 2395 N N . ALA A 1 313 ? -13.977 27.958 48.099 1.00 19.76 325 ALA A N 1
ATOM 2396 C CA . ALA A 1 313 ? -14.768 27.570 46.884 1.00 19.20 325 ALA A CA 1
ATOM 2397 C C . ALA A 1 313 ? -15.397 26.171 46.997 1.00 20.59 325 ALA A C 1
ATOM 2398 O O . ALA A 1 313 ? -16.577 25.955 46.613 1.00 20.44 325 ALA A O 1
ATOM 2400 N N . THR A 1 314 ? -14.676 25.203 47.564 1.00 20.11 326 THR A N 1
ATOM 2401 C CA . THR A 1 314 ? -15.248 23.821 47.691 1.00 19.30 326 THR A CA 1
ATOM 2402 C C . THR A 1 314 ? -16.271 23.685 48.787 1.00 19.12 326 THR A C 1
ATOM 2403 O O . THR A 1 314 ? -17.151 22.777 48.693 1.00 17.72 326 THR A O 1
ATOM 2407 N N . ILE A 1 315 ? -16.178 24.572 49.794 1.00 18.47 327 ILE A N 1
ATOM 2408 C CA . ILE A 1 315 ? -17.166 24.587 50.894 1.00 19.47 327 ILE A CA 1
ATOM 2409 C C . ILE A 1 315 ? -18.497 25.090 50.290 1.00 22.11 327 ILE A C 1
ATOM 2410 O O . ILE A 1 315 ? -19.552 24.495 50.468 1.00 24.86 327 ILE A O 1
ATOM 2415 N N . ARG A 1 316 ? -18.411 26.176 49.537 1.00 21.87 328 ARG A N 1
ATOM 2416 C CA . ARG A 1 316 ? -19.587 26.744 48.850 1.00 21.91 328 ARG A CA 1
ATOM 2417 C C . ARG A 1 316 ? -20.263 25.718 47.905 1.00 20.94 328 ARG A C 1
ATOM 2418 O O . ARG A 1 316 ? -21.457 25.481 47.986 1.00 18.59 328 ARG A O 1
ATOM 2426 N N . GLU A 1 317 ? -19.460 25.078 47.075 1.00 19.21 329 GLU A N 1
ATOM 2427 C CA . GLU A 1 317 ? -19.894 24.000 46.203 1.00 18.65 329 GLU A CA 1
ATOM 2428 C C . GLU A 1 317 ? -20.604 22.902 46.980 1.00 19.63 329 GLU A C 1
ATOM 2429 O O . GLU A 1 317 ? -21.619 22.394 46.559 1.00 21.36 329 GLU A O 1
ATOM 2435 N N . ALA A 1 318 ? -20.060 22.514 48.134 1.00 20.09 330 ALA A N 1
ATOM 2436 C CA . ALA A 1 318 ? -20.607 21.391 48.853 1.00 19.65 330 ALA A CA 1
ATOM 2437 C C . ALA A 1 318 ? -21.956 21.732 49.432 1.00 22.11 330 ALA A C 1
ATOM 2438 O O . ALA A 1 318 ? -22.872 20.909 49.420 1.00 25.76 330 ALA A O 1
ATOM 2440 N N . TRP A 1 319 ? -22.098 22.977 49.883 1.00 22.27 331 TRP A N 1
ATOM 2441 C CA . TRP A 1 319 ? -23.347 23.503 50.486 1.00 23.52 331 TRP A CA 1
ATOM 2442 C C . TRP A 1 319 ? -24.439 23.542 49.438 1.00 23.84 331 TRP A C 1
ATOM 2443 O O . TRP A 1 319 ? -25.562 23.041 49.646 1.00 22.56 331 TRP A O 1
ATOM 2454 N N . ARG A 1 320 ? -24.071 24.115 48.300 1.00 23.90 332 ARG A N 1
ATOM 2455 C CA . ARG A 1 320 ? -24.944 24.198 47.128 1.00 27.14 332 ARG A CA 1
ATOM 2456 C C . ARG A 1 320 ? -25.464 22.836 46.628 1.00 26.80 332 ARG A C 1
ATOM 2457 O O . ARG A 1 320 ? -26.650 22.666 46.382 1.00 26.92 332 ARG A O 1
ATOM 2465 N N . VAL A 1 321 ? -24.557 21.884 46.441 1.00 26.74 333 VAL A N 1
ATOM 2466 C CA . VAL A 1 321 ? -24.867 20.655 45.757 1.00 27.22 333 VAL A CA 1
ATOM 2467 C C . VAL A 1 321 ? -25.519 19.644 46.722 1.00 30.20 333 VAL A C 1
ATOM 2468 O O . VAL A 1 321 ? -26.563 19.054 46.401 1.00 33.00 333 VAL A O 1
ATOM 2472 N N . ALA A 1 322 ? -24.943 19.495 47.906 1.00 28.80 334 ALA A N 1
ATOM 2473 C CA . ALA A 1 322 ? -25.375 18.511 48.894 1.00 27.82 334 ALA A CA 1
ATOM 2474 C C . ALA A 1 322 ? -26.363 19.003 49.916 1.00 28.99 334 ALA A C 1
ATOM 2475 O O . ALA A 1 322 ? -27.179 18.198 50.432 1.00 27.16 334 ALA A O 1
ATOM 2477 N N . GLY A 1 323 ? -26.254 20.291 50.249 1.00 27.29 335 GLY A N 1
ATOM 2478 C CA . GLY A 1 323 ? -27.190 20.992 51.141 1.00 26.80 335 GLY A CA 1
ATOM 2479 C C . GLY A 1 323 ? -27.221 20.441 52.551 1.00 25.80 335 GLY A C 1
ATOM 2480 O O . GLY A 1 323 ? -28.261 20.360 53.165 1.00 24.62 335 GLY A O 1
ATOM 2481 N N . ILE A 1 324 ? -26.073 20.013 53.041 1.00 25.30 336 ILE A N 1
ATOM 2482 C CA . ILE A 1 324 ? -25.957 19.477 54.388 1.00 25.38 336 ILE A CA 1
ATOM 2483 C C . ILE A 1 324 ? -24.764 20.144 55.056 1.00 23.66 336 ILE A C 1
ATOM 2484 O O . ILE A 1 324 ? -23.914 20.693 54.377 1.00 24.32 336 ILE A O 1
ATOM 2489 N N . PRO A 1 325 ? -24.669 20.034 56.390 1.00 24.60 337 PRO A N 1
ATOM 2490 C CA . PRO A 1 325 ? -23.576 20.682 57.078 1.00 20.55 337 PRO A CA 1
ATOM 2491 C C . PRO A 1 325 ? -22.234 20.129 56.549 1.00 19.88 337 PRO A C 1
ATOM 2492 O O . PRO A 1 325 ? -22.147 19.006 56.166 1.00 17.73 337 PRO A O 1
ATOM 2496 N N . VAL A 1 326 ? -21.228 20.978 56.487 1.00 19.69 338 VAL A N 1
ATOM 2497 C CA . VAL A 1 326 ? -19.887 20.625 56.020 1.00 18.89 338 VAL A CA 1
ATOM 2498 C C . VAL A 1 326 ? -18.962 20.609 57.220 1.00 19.19 338 VAL A C 1
ATOM 2499 O O . VAL A 1 326 ? -19.016 21.533 58.029 1.00 17.89 338 VAL A O 1
ATOM 2503 N N . MET A 1 327 ? -18.064 19.618 57.291 1.00 19.40 339 MET A N 1
ATOM 2504 C CA . MET A 1 327 ? -16.867 19.752 58.130 1.00 18.75 339 MET A CA 1
ATOM 2505 C C . MET A 1 327 ? -15.628 19.650 57.281 1.00 18.25 339 MET A C 1
ATOM 2506 O O . MET A 1 327 ? -15.563 18.795 56.401 1.00 18.18 339 MET A O 1
ATOM 2511 N N . VAL A 1 328 ? -14.672 20.570 57.473 1.00 16.85 340 VAL A N 1
ATOM 2512 C CA . VAL A 1 328 ? -13.405 20.514 56.766 1.00 17.53 340 VAL A CA 1
ATOM 2513 C C . VAL A 1 328 ? -12.550 19.489 57.491 1.00 16.58 340 VAL A C 1
ATOM 2514 O O . VAL A 1 328 ? -11.975 19.784 58.533 1.00 18.67 340 VAL A O 1
ATOM 2518 N N . THR A 1 329 ? -12.450 18.313 56.908 1.00 16.61 341 THR A N 1
ATOM 2519 C CA . THR A 1 329 ? -11.770 17.146 57.548 1.00 16.01 341 THR A CA 1
ATOM 2520 C C . THR A 1 329 ? -10.305 17.029 57.154 1.00 16.21 341 THR A C 1
ATOM 2521 O O . THR A 1 329 ? -9.541 16.252 57.780 1.00 16.75 341 THR A O 1
ATOM 2525 N N . GLU A 1 330 ? -9.917 17.742 56.100 1.00 16.35 342 GLU A N 1
ATOM 2526 C CA . GLU A 1 330 ? -8.510 17.979 55.763 1.00 15.98 342 GLU A CA 1
ATOM 2527 C C . GLU A 1 330 ? -8.350 19.298 55.036 1.00 17.31 342 GLU A C 1
ATOM 2528 O O . GLU A 1 330 ? -9.204 19.661 54.201 1.00 17.23 342 GLU A O 1
ATOM 2534 N N . ASN A 1 331 ? -7.191 19.947 55.296 1.00 17.12 343 ASN A N 1
ATOM 2535 C CA . ASN A 1 331 ? -6.717 21.125 54.644 1.00 16.78 343 ASN A CA 1
ATOM 2536 C C . ASN A 1 331 ? -5.311 21.441 55.158 1.00 18.37 343 ASN A C 1
ATOM 2537 O O . ASN A 1 331 ? -5.063 21.459 56.382 1.00 16.81 343 ASN A O 1
ATOM 2542 N N . GLY A 1 332 ? -4.391 21.748 54.251 1.00 19.70 344 GLY A N 1
ATOM 2543 C CA . GLY A 1 332 ? -3.020 22.042 54.700 1.00 21.41 344 GLY A CA 1
ATOM 2544 C C . GLY A 1 332 ? -2.097 22.315 53.529 1.00 22.30 344 GLY A C 1
ATOM 2545 O O . GLY A 1 332 ? -2.555 22.657 52.427 1.00 23.89 344 GLY A O 1
ATOM 2546 N N . LEU A 1 333 ? -0.807 22.115 53.758 1.00 21.33 345 LEU A N 1
ATOM 2547 C CA . LEU A 1 333 ? 0.195 22.491 52.770 1.00 20.57 345 LEU A CA 1
ATOM 2548 C C . LEU A 1 333 ? 1.467 21.713 52.961 1.00 20.68 345 LEU A C 1
ATOM 2549 O O . LEU A 1 333 ? 1.966 21.555 54.096 1.00 18.00 345 LEU A O 1
ATOM 2554 N N . ALA A 1 334 ? 1.967 21.231 51.823 1.00 18.53 346 ALA A N 1
ATOM 2555 C CA . ALA A 1 334 ? 3.189 20.538 51.770 1.00 20.59 346 ALA A CA 1
ATOM 2556 C C . ALA A 1 334 ? 4.244 21.607 51.565 1.00 21.74 346 ALA A C 1
ATOM 2557 O O . ALA A 1 334 ? 4.279 22.220 50.504 1.00 22.58 346 ALA A O 1
ATOM 2559 N N . THR A 1 335 ? 5.061 21.857 52.588 1.00 21.43 347 THR A N 1
ATOM 2560 C CA . THR A 1 335 ? 6.167 22.802 52.483 1.00 22.75 347 THR A CA 1
ATOM 2561 C C . THR A 1 335 ? 7.227 22.531 53.503 1.00 23.26 347 THR A C 1
ATOM 2562 O O . THR A 1 335 ? 6.954 22.142 54.651 1.00 22.07 347 THR A O 1
ATOM 2566 N N . GLU A 1 336 ? 8.457 22.740 53.093 1.00 24.19 348 GLU A N 1
ATOM 2567 C CA . GLU A 1 336 ? 9.546 22.723 54.040 1.00 25.40 348 GLU A CA 1
ATOM 2568 C C . GLU A 1 336 ? 9.743 24.042 54.743 1.00 23.86 348 GLU A C 1
ATOM 2569 O O . GLU A 1 336 ? 10.567 24.139 55.630 1.00 24.10 348 GLU A O 1
ATOM 2575 N N . ASP A 1 337 ? 9.006 25.077 54.364 1.00 23.73 349 ASP A N 1
ATOM 2576 C CA . ASP A 1 337 ? 9.129 26.365 55.049 1.00 23.44 349 ASP A CA 1
ATOM 2577 C C . ASP A 1 337 ? 7.818 26.652 55.767 1.00 20.70 349 ASP A C 1
ATOM 2578 O O . ASP A 1 337 ? 6.824 27.001 55.112 1.00 21.00 349 ASP A O 1
ATOM 2583 N N . ASP A 1 338 ? 7.794 26.450 57.083 1.00 20.11 350 ASP A N 1
ATOM 2584 C CA . ASP A 1 338 ? 6.542 26.580 57.898 1.00 19.60 350 ASP A CA 1
ATOM 2585 C C . ASP A 1 338 ? 5.922 27.980 57.865 1.00 20.36 350 ASP A C 1
ATOM 2586 O O . ASP A 1 338 ? 4.705 28.091 58.063 1.00 19.72 350 ASP A O 1
ATOM 2591 N N . THR A 1 339 ? 6.701 29.043 57.596 1.00 17.98 351 THR A N 1
ATOM 2592 C CA . THR A 1 339 ? 6.112 30.388 57.494 1.00 19.68 351 THR A CA 1
ATOM 2593 C C . THR A 1 339 ? 5.095 30.420 56.332 1.00 19.83 351 THR A C 1
ATOM 2594 O O . THR A 1 339 ? 4.102 31.140 56.409 1.00 18.99 351 THR A O 1
ATOM 2598 N N . GLN A 1 340 ? 5.335 29.652 55.254 1.00 20.19 352 GLN A N 1
ATOM 2599 C CA . GLN A 1 340 ? 4.326 29.505 54.207 1.00 21.17 352 GLN A CA 1
ATOM 2600 C C . GLN A 1 340 ? 3.071 28.787 54.712 1.00 21.20 352 GLN A C 1
ATOM 2601 O O . GLN A 1 340 ? 1.994 29.094 54.273 1.00 17.38 352 GLN A O 1
ATOM 2607 N N . ARG A 1 341 ? 3.240 27.777 55.564 1.00 19.55 353 ARG A N 1
ATOM 2608 C CA . ARG A 1 341 ? 2.090 27.054 56.112 1.00 20.08 353 ARG A CA 1
ATOM 2609 C C . ARG A 1 341 ? 1.279 27.957 56.998 1.00 18.47 353 ARG A C 1
ATOM 2610 O O . ARG A 1 341 ? 0.042 27.898 56.997 1.00 18.85 353 ARG A O 1
ATOM 2618 N N . VAL A 1 342 ? 1.947 28.827 57.736 1.00 17.93 354 VAL A N 1
ATOM 2619 C CA . VAL A 1 342 ? 1.201 29.769 58.583 1.00 18.93 354 VAL A CA 1
ATOM 2620 C C . VAL A 1 342 ? 0.311 30.708 57.716 1.00 19.23 354 VAL A C 1
ATOM 2621 O O . VAL A 1 342 ? -0.893 30.849 57.953 1.00 20.01 354 VAL A O 1
ATOM 2625 N N . ALA A 1 343 ? 0.906 31.342 56.713 1.00 18.58 355 ALA A N 1
ATOM 2626 C CA . ALA A 1 343 ? 0.171 32.222 55.842 1.00 18.07 355 ALA A CA 1
ATOM 2627 C C . ALA A 1 343 ? -0.958 31.454 55.151 1.00 17.87 355 ALA A C 1
ATOM 2628 O O . ALA A 1 343 ? -2.063 31.952 55.113 1.00 19.41 355 ALA A O 1
ATOM 2630 N N . TYR A 1 344 ? -0.703 30.226 54.665 1.00 17.06 356 TYR A N 1
ATOM 2631 C CA . TYR A 1 344 ? -1.760 29.426 54.081 1.00 18.88 356 TYR A CA 1
ATOM 2632 C C . TYR A 1 344 ? -2.945 29.223 55.003 1.00 18.94 356 TYR A C 1
ATOM 2633 O O . TYR A 1 344 ? -4.093 29.343 54.568 1.00 20.99 356 TYR A O 1
ATOM 2642 N N . LEU A 1 345 ? -2.684 28.838 56.266 1.00 18.00 357 LEU A N 1
ATOM 2643 C CA . LEU A 1 345 ? -3.742 28.570 57.212 1.00 18.10 357 LEU A CA 1
ATOM 2644 C C . LEU A 1 345 ? -4.576 29.790 57.565 1.00 20.14 357 LEU A C 1
ATOM 2645 O O . LEU A 1 345 ? -5.796 29.682 57.768 1.00 18.70 357 LEU A O 1
ATOM 2650 N N . ARG A 1 346 ? -3.924 30.944 57.680 1.00 21.00 358 ARG A N 1
ATOM 2651 C CA . ARG A 1 346 ? -4.642 32.200 57.922 1.00 22.72 358 ARG A CA 1
ATOM 2652 C C . ARG A 1 346 ? -5.698 32.372 56.854 1.00 19.82 358 ARG A C 1
ATOM 2653 O O . ARG A 1 346 ? -6.806 32.717 57.165 1.00 21.60 358 ARG A O 1
ATOM 2661 N N . THR A 1 347 ? -5.330 32.128 55.593 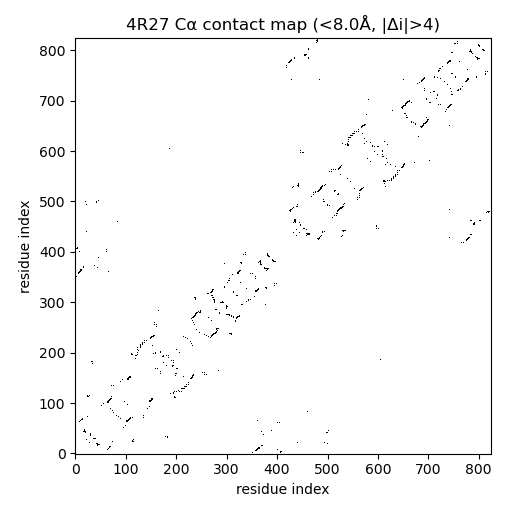1.00 19.70 359 THR A N 1
ATOM 2662 C CA . THR A 1 347 ? -6.246 32.361 54.494 1.00 19.62 359 THR A CA 1
ATOM 2663 C C . THR A 1 347 ? -7.356 31.306 54.518 1.00 19.51 359 THR A C 1
ATOM 2664 O O . THR A 1 347 ? -8.503 31.626 54.331 1.00 18.17 359 THR A O 1
ATOM 2668 N N . ALA A 1 348 ? -6.992 30.045 54.775 1.00 19.57 360 ALA A N 1
ATOM 2669 C CA . ALA A 1 348 ? -7.985 28.944 54.794 1.00 19.45 360 ALA A CA 1
ATOM 2670 C C . ALA A 1 348 ? -9.014 29.173 55.891 1.00 20.02 360 ALA A C 1
ATOM 2671 O O . ALA A 1 348 ? -10.212 28.988 55.637 1.00 20.62 360 ALA A O 1
ATOM 2673 N N . VAL A 1 349 ? -8.550 29.553 57.090 1.00 19.08 361 VAL A N 1
ATOM 2674 C CA . VAL A 1 349 ? -9.442 29.934 58.192 1.00 19.65 361 VAL A CA 1
ATOM 2675 C C . VAL A 1 349 ? -10.301 31.112 57.814 1.00 18.24 361 VAL A C 1
ATOM 2676 O O . VAL A 1 349 ? -11.518 31.090 58.056 1.00 18.07 361 VAL A O 1
ATOM 2680 N N . ASP A 1 350 ? -9.737 32.118 57.161 1.00 17.64 362 ASP A N 1
ATOM 2681 C CA . ASP A 1 350 ? -10.590 33.166 56.576 1.00 16.86 362 ASP A CA 1
ATOM 2682 C C . ASP A 1 350 ? -11.657 32.620 55.650 1.00 17.84 362 ASP A C 1
ATOM 2683 O O . ASP A 1 350 ? -12.787 33.111 55.675 1.00 16.71 362 ASP A O 1
ATOM 2688 N N . GLY A 1 351 ? -11.290 31.634 54.802 1.00 17.29 363 GLY A N 1
ATOM 2689 C CA . GLY A 1 351 ? -12.250 31.001 53.915 1.00 18.19 363 GLY A CA 1
ATOM 2690 C C . GLY A 1 351 ? -13.427 30.377 54.669 1.00 20.09 363 GLY A C 1
ATOM 2691 O O . GLY A 1 351 ? -14.634 30.712 54.412 1.00 18.98 363 GLY A O 1
ATOM 2692 N N . VAL A 1 352 ? -13.085 29.564 55.671 1.00 18.92 364 VAL A N 1
ATOM 2693 C CA . VAL A 1 352 ? -14.100 29.086 56.614 1.00 19.24 364 VAL A CA 1
ATOM 2694 C C . VAL A 1 352 ? -14.958 30.139 57.250 1.00 19.10 364 VAL A C 1
ATOM 2695 O O . VAL A 1 352 ? -16.208 30.029 57.226 1.00 20.12 364 VAL A O 1
ATOM 2699 N N . ALA A 1 353 ? -14.354 31.188 57.801 1.00 19.75 365 ALA A N 1
ATOM 2700 C CA . ALA A 1 353 ? -15.156 32.246 58.490 1.00 19.26 365 ALA A CA 1
ATOM 2701 C C . ALA A 1 353 ? -16.078 32.883 57.490 1.00 19.56 365 ALA A C 1
ATOM 2702 O O . ALA A 1 353 ? -17.272 33.175 57.805 1.00 17.36 365 ALA A O 1
ATOM 2704 N N . SER A 1 354 ? -15.527 33.163 56.301 1.00 19.55 366 SER A N 1
ATOM 2705 C CA . SER A 1 354 ? -16.359 33.775 55.255 1.00 21.99 366 SER A CA 1
ATOM 2706 C C . SER A 1 354 ? -17.618 32.892 54.895 1.00 22.12 366 SER A C 1
ATOM 2707 O O . SER A 1 354 ? -18.716 33.416 54.719 1.00 18.00 366 SER A O 1
ATOM 2710 N N . CYS A 1 355 ? -17.464 31.574 54.817 1.00 19.89 367 CYS A N 1
ATOM 2711 C CA . CYS A 1 355 ? -18.596 30.725 54.539 1.00 20.89 367 CYS A CA 1
ATOM 2712 C C . CYS A 1 355 ? -19.615 30.794 55.676 1.00 20.70 367 CYS A C 1
ATOM 2713 O O . CYS A 1 355 ? -20.811 30.863 55.424 1.00 23.65 367 CYS A O 1
ATOM 2716 N N . LEU A 1 356 ? -19.133 30.786 56.911 1.00 19.25 368 LEU A N 1
ATOM 2717 C CA . LEU A 1 356 ? -19.981 30.790 58.096 1.00 19.47 368 LEU A CA 1
ATOM 2718 C C . LEU A 1 356 ? -20.740 32.087 58.244 1.00 21.65 368 LEU A C 1
ATOM 2719 O O . LEU A 1 356 ? -21.914 32.094 58.643 1.00 22.48 368 LEU A O 1
ATOM 2724 N N . ALA A 1 357 ? -20.075 33.192 57.947 1.00 19.94 369 ALA A N 1
ATOM 2725 C CA . ALA A 1 357 ? -20.697 34.490 57.970 1.00 20.81 369 ALA A CA 1
ATOM 2726 C C . ALA A 1 357 ? -21.772 34.610 56.852 1.00 23.39 369 ALA A C 1
ATOM 2727 O O . ALA A 1 357 ? -22.607 35.527 56.827 1.00 27.11 369 ALA A O 1
ATOM 2729 N N . ASP A 1 358 ? -21.741 33.682 55.914 1.00 24.82 370 ASP A N 1
ATOM 2730 C CA . ASP A 1 358 ? -22.772 33.621 54.905 1.00 22.85 370 ASP A CA 1
ATOM 2731 C C . ASP A 1 358 ? -23.859 32.615 55.203 1.00 22.81 370 ASP A C 1
ATOM 2732 O O . ASP A 1 358 ? -24.620 32.297 54.297 1.00 25.20 370 ASP A O 1
ATOM 2737 N N . GLY A 1 359 ? -23.983 32.113 56.433 1.00 23.28 371 GLY A N 1
ATOM 2738 C CA . GLY A 1 359 ? -25.023 31.119 56.710 1.00 25.17 371 GLY A CA 1
ATOM 2739 C C . GLY A 1 359 ? -24.730 29.663 56.302 1.00 27.50 371 GLY A C 1
ATOM 2740 O O . GLY A 1 359 ? -25.607 28.791 56.428 1.00 26.31 371 GLY A O 1
ATOM 2741 N N . ILE A 1 360 ? -23.511 29.357 55.832 1.00 26.37 372 ILE A N 1
ATOM 2742 C CA . ILE A 1 360 ? -23.174 27.960 55.524 1.00 22.30 372 ILE A CA 1
ATOM 2743 C C . ILE A 1 360 ? -22.892 27.256 56.889 1.00 22.11 372 ILE A C 1
ATOM 2744 O O . ILE A 1 360 ? -22.133 27.729 57.661 1.00 17.75 372 ILE A O 1
ATOM 2749 N N . ASP A 1 361 ? -23.553 26.128 57.153 1.00 21.28 373 ASP A N 1
ATOM 2750 C CA . ASP A 1 361 ? -23.332 25.334 58.342 1.00 20.41 373 ASP A CA 1
ATOM 2751 C C . ASP A 1 361 ? -22.042 24.553 58.272 1.00 18.81 373 ASP A C 1
ATOM 2752 O O . ASP A 1 361 ? -22.042 23.380 57.900 1.00 16.42 373 ASP A O 1
ATOM 2757 N N . VAL A 1 362 ? -20.934 25.211 58.634 1.00 19.29 374 VAL A N 1
ATOM 2758 C CA . VAL A 1 362 ? -19.628 24.525 58.751 1.00 19.01 374 VAL A CA 1
ATOM 2759 C C . VAL A 1 362 ? -19.376 24.123 60.222 1.00 19.86 374 VAL A C 1
ATOM 2760 O O . VAL A 1 362 ? -19.591 24.912 61.120 1.00 20.12 374 VAL A O 1
ATOM 2764 N N . ARG A 1 363 ? -18.973 22.889 60.460 1.00 21.66 375 ARG A N 1
ATOM 2765 C CA . ARG A 1 363 ? -18.950 22.329 61.839 1.00 23.19 375 ARG A CA 1
ATOM 2766 C C . ARG A 1 363 ? -17.566 22.061 62.419 1.00 21.32 375 ARG A C 1
ATOM 2767 O O . ARG A 1 363 ? -17.419 21.717 63.607 1.00 19.77 375 ARG A O 1
ATOM 2775 N N . GLY A 1 364 ? -16.534 22.218 61.597 1.00 19.79 376 GLY A N 1
ATOM 2776 C CA . GLY A 1 364 ? -15.213 22.211 62.088 1.00 20.52 376 GLY A CA 1
ATOM 2777 C C . GLY A 1 364 ? -14.205 22.425 61.004 1.00 19.03 376 GLY A C 1
ATOM 2778 O O . GLY A 1 364 ? -14.531 22.424 59.854 1.00 21.08 376 GLY A O 1
ATOM 2779 N N . TYR A 1 365 ? -12.978 22.621 61.456 1.00 19.23 377 TYR A N 1
ATOM 2780 C CA . TYR A 1 365 ? -11.788 22.785 60.653 1.00 17.64 377 TYR A CA 1
ATOM 2781 C C . TYR A 1 365 ? -10.638 21.885 61.216 1.00 16.11 377 TYR A C 1
ATOM 2782 O O . TYR A 1 365 ? -10.131 22.085 62.314 1.00 16.11 377 TYR A O 1
ATOM 2791 N N . ILE A 1 366 ? -10.218 20.944 60.404 1.00 15.09 378 ILE A N 1
ATOM 2792 C CA . ILE A 1 366 ? -9.227 19.963 60.772 1.00 16.69 378 ILE A CA 1
ATOM 2793 C C . ILE A 1 366 ? -8.077 19.988 59.774 1.00 15.76 378 ILE A C 1
ATOM 2794 O O . ILE A 1 366 ? -8.242 19.654 58.611 1.00 16.48 378 ILE A O 1
ATOM 2799 N N . ALA A 1 367 ? -6.923 20.416 60.263 1.00 17.92 379 ALA A N 1
ATOM 2800 C CA . ALA A 1 367 ? -5.741 20.578 59.413 1.00 18.27 379 ALA A CA 1
ATOM 2801 C C . ALA A 1 367 ? -5.085 19.228 59.138 1.00 18.86 379 ALA A C 1
ATOM 2802 O O . ALA A 1 367 ? -4.939 18.416 60.051 1.00 20.57 379 ALA A O 1
ATOM 2804 N N . TRP A 1 368 ? -4.745 18.973 57.865 1.00 18.98 380 TRP A N 1
ATOM 2805 C CA . TRP A 1 368 ? -3.824 17.915 57.496 1.00 20.66 380 TRP A CA 1
ATOM 2806 C C . TRP A 1 368 ? -2.415 18.518 57.539 1.00 20.34 380 TRP A C 1
ATOM 2807 O O . TRP A 1 368 ? -2.177 19.512 56.851 1.00 21.87 380 TRP A O 1
ATOM 2818 N N . THR A 1 369 ? -1.455 17.946 58.283 1.00 19.27 381 THR A N 1
ATOM 2819 C CA . THR A 1 369 ? -1.639 16.800 59.150 1.00 17.46 381 THR A CA 1
ATOM 2820 C C . THR A 1 369 ? -0.969 17.078 60.512 1.00 16.71 381 THR A C 1
ATOM 2821 O O . THR A 1 369 ? -0.233 18.027 60.669 1.00 14.29 381 THR A O 1
ATOM 2825 N N . ALA A 1 370 ? -1.248 16.258 61.512 1.00 17.76 382 ALA A N 1
ATOM 2826 C CA . ALA A 1 370 ? -0.648 16.515 62.805 1.00 17.67 382 ALA A CA 1
ATOM 2827 C C . ALA A 1 370 ? 0.897 16.443 62.783 1.00 17.76 382 ALA A C 1
ATOM 2828 O O . ALA A 1 370 ? 1.575 17.296 63.338 1.00 17.37 382 ALA A O 1
ATOM 2830 N N . PHE A 1 371 ? 1.449 15.370 62.215 1.00 16.82 383 PHE A N 1
ATOM 2831 C CA . PHE A 1 371 ? 2.877 15.134 62.269 1.00 16.83 383 PHE A CA 1
ATOM 2832 C C . PHE A 1 371 ? 3.377 14.836 60.846 1.00 17.86 383 PHE A C 1
ATOM 2833 O O . PHE A 1 371 ? 2.706 14.112 60.089 1.00 16.17 383 PHE A O 1
ATOM 2841 N N . ASP A 1 372 ? 4.577 15.354 60.505 1.00 18.60 384 ASP A N 1
ATOM 2842 C CA . ASP A 1 372 ? 5.203 14.995 59.224 1.00 20.24 384 ASP A CA 1
ATOM 2843 C C . ASP A 1 372 ? 5.223 13.489 59.162 1.00 18.86 384 ASP A C 1
ATOM 2844 O O . ASP A 1 372 ? 5.538 12.850 60.140 1.00 16.53 384 ASP A O 1
ATOM 2849 N N . ASN A 1 373 ? 4.853 12.914 58.025 1.00 19.67 385 ASN A N 1
ATOM 2850 C CA . ASN A 1 373 ? 4.560 11.511 58.025 1.00 22.15 385 ASN A CA 1
ATOM 2851 C C . ASN A 1 373 ? 4.750 10.862 56.658 1.00 20.44 385 ASN A C 1
ATOM 2852 O O . ASN A 1 373 ? 5.363 11.484 55.798 1.00 20.38 385 ASN A O 1
ATOM 2857 N N . PHE A 1 374 ? 4.223 9.641 56.496 1.00 17.61 386 PHE A N 1
ATOM 2858 C CA . PHE A 1 374 ? 4.326 8.827 55.256 1.00 18.08 386 PHE A CA 1
ATOM 2859 C C . PHE A 1 374 ? 3.305 9.290 54.257 1.00 17.38 386 PHE A C 1
ATOM 2860 O O . PHE A 1 374 ? 2.091 8.992 54.400 1.00 19.81 386 PHE A O 1
ATOM 2868 N N . GLU A 1 375 ? 3.761 10.038 53.257 1.00 17.13 387 GLU A N 1
ATOM 2869 C CA . GLU A 1 375 ? 2.854 10.588 52.259 1.00 18.75 387 GLU A CA 1
ATOM 2870 C C . GLU A 1 375 ? 2.687 9.605 51.137 1.00 19.31 387 GLU A C 1
ATOM 2871 O O . GLU A 1 375 ? 3.075 9.884 49.999 1.00 20.84 387 GLU A O 1
ATOM 2877 N N . TRP A 1 376 ? 2.093 8.458 51.462 1.00 17.52 388 TRP A N 1
ATOM 2878 C CA . TRP A 1 376 ? 1.830 7.410 50.500 1.00 17.44 388 TRP A CA 1
ATOM 2879 C C . TRP A 1 376 ? 3.038 7.145 49.537 1.00 19.31 388 TRP A C 1
ATOM 2880 O O . TRP A 1 376 ? 4.153 6.885 50.021 1.00 18.73 388 TRP A O 1
ATOM 2891 N N . ILE A 1 377 ? 2.813 7.189 48.216 1.00 21.26 389 ILE A N 1
ATOM 2892 C CA . ILE A 1 377 ? 3.830 6.824 47.212 1.00 21.47 389 ILE A CA 1
ATOM 2893 C C . ILE A 1 377 ? 5.077 7.720 47.186 1.00 21.35 389 ILE A C 1
ATOM 2894 O O . ILE A 1 377 ? 6.092 7.356 46.614 1.00 23.71 389 ILE A O 1
ATOM 2899 N N . PHE A 1 378 ? 5.011 8.889 47.783 1.00 21.39 390 PHE A N 1
ATOM 2900 C CA . PHE A 1 378 ? 6.162 9.788 47.803 1.00 22.17 390 PHE A CA 1
ATOM 2901 C C . PHE A 1 378 ? 6.929 9.641 49.089 1.00 22.26 390 PHE A C 1
ATOM 2902 O O . PHE A 1 378 ? 7.872 10.377 49.302 1.00 21.82 390 PHE A O 1
ATOM 2910 N N . GLY A 1 379 ? 6.484 8.731 49.962 1.00 20.72 391 GLY A N 1
ATOM 2911 C CA . GLY A 1 379 ? 7.139 8.485 51.268 1.00 22.15 391 GLY A CA 1
ATOM 2912 C C . GLY A 1 379 ? 7.328 9.696 52.178 1.00 20.87 391 GLY A C 1
ATOM 2913 O O . GLY A 1 379 ? 6.395 10.480 52.387 1.00 23.38 391 GLY A O 1
ATOM 2914 N N . TYR A 1 380 ? 8.518 9.815 52.759 1.00 20.38 392 TYR A N 1
ATOM 2915 C CA . TYR A 1 380 ? 8.754 10.790 53.826 1.00 20.98 392 TYR A CA 1
ATOM 2916 C C . TYR A 1 380 ? 9.194 12.128 53.308 1.00 23.01 392 TYR A C 1
ATOM 2917 O O . TYR A 1 380 ? 9.280 13.067 54.069 1.00 23.81 392 TYR A O 1
ATOM 2926 N N . GLY A 1 381 ? 9.385 12.242 52.002 1.00 22.92 393 GLY A N 1
ATOM 2927 C CA . GLY A 1 381 ? 9.804 13.530 51.426 1.00 23.08 393 GLY A CA 1
ATOM 2928 C C . GLY A 1 381 ? 8.798 14.649 51.730 1.00 22.17 393 GLY A C 1
ATOM 2929 O O . GLY A 1 381 ? 9.152 15.630 52.357 1.00 21.03 393 GLY A O 1
ATOM 2930 N N . PRO A 1 382 ? 7.538 14.494 51.278 1.00 21.68 394 PRO A N 1
ATOM 2931 C CA . PRO A 1 382 ? 6.599 15.575 51.456 1.00 21.54 394 PRO A CA 1
ATOM 2932 C C . PRO A 1 382 ? 6.264 15.819 52.924 1.00 20.92 394 PRO A C 1
ATOM 2933 O O . PRO A 1 382 ? 5.872 14.888 53.609 1.00 19.01 394 PRO A O 1
ATOM 2937 N N . LYS A 1 383 ? 6.359 17.072 53.340 1.00 21.23 395 LYS A N 1
ATOM 2938 C CA . LYS A 1 383 ? 6.168 17.503 54.722 1.00 18.85 395 LYS A CA 1
ATOM 2939 C C . LYS A 1 383 ? 4.839 18.303 54.831 1.00 19.17 395 LYS A C 1
ATOM 2940 O O . LYS A 1 383 ? 4.715 19.454 54.357 1.00 17.31 395 LYS A O 1
ATOM 2946 N N . PHE A 1 384 ? 3.841 17.688 55.446 1.00 17.20 396 PHE A N 1
ATOM 2947 C CA . PHE A 1 384 ? 2.500 18.283 55.599 1.00 17.07 396 PHE A CA 1
ATOM 2948 C C . PHE A 1 384 ? 2.221 18.626 57.050 1.00 16.24 396 PHE A C 1
ATOM 2949 O O . PHE A 1 384 ? 1.214 19.249 57.356 1.00 18.00 396 PHE A O 1
ATOM 2957 N N . GLY A 1 385 ? 3.074 18.181 57.953 1.00 16.72 397 GLY A N 1
ATOM 2958 C CA . GLY A 1 385 ? 2.824 18.288 59.363 1.00 15.80 397 GLY A CA 1
ATOM 2959 C C . GLY A 1 385 ? 2.894 19.675 59.970 1.00 17.19 397 GLY A C 1
ATOM 2960 O O . GLY A 1 385 ? 3.741 20.480 59.613 1.00 15.84 397 GLY A O 1
ATOM 2961 N N . LEU A 1 386 ? 2.006 19.921 60.945 1.00 15.78 398 LEU A N 1
ATOM 2962 C CA . LEU A 1 386 ? 2.131 21.089 61.804 1.00 16.07 398 LEU A CA 1
ATOM 2963 C C . LEU A 1 386 ? 3.073 20.762 62.964 1.00 16.77 398 LEU A C 1
ATOM 2964 O O . LEU A 1 386 ? 3.435 21.669 63.754 1.00 16.67 398 LEU A O 1
ATOM 2969 N N . ILE A 1 387 ? 3.460 19.488 63.115 1.00 15.56 399 ILE A N 1
ATOM 2970 C CA . ILE A 1 387 ? 4.434 19.123 64.128 1.00 16.57 399 ILE A CA 1
ATOM 2971 C C . ILE A 1 387 ? 5.524 18.288 63.498 1.00 16.74 399 ILE A C 1
ATOM 2972 O O . ILE A 1 387 ? 5.200 17.287 62.825 1.00 17.34 399 ILE A O 1
ATOM 2977 N N . ALA A 1 388 ? 6.787 18.705 63.688 1.00 16.08 400 ALA A N 1
ATOM 2978 C CA . ALA A 1 388 ? 7.913 17.942 63.197 1.00 17.59 400 ALA A CA 1
ATOM 2979 C C . ALA A 1 388 ? 8.171 16.694 64.062 1.00 17.68 400 ALA A C 1
ATOM 2980 O O . ALA A 1 388 ? 7.939 16.703 65.262 1.00 19.87 400 ALA A O 1
ATOM 2982 N N . VAL A 1 389 ? 8.630 15.629 63.397 1.00 17.45 401 VAL A N 1
ATOM 2983 C CA . VAL A 1 389 ? 9.109 14.411 64.037 1.00 17.52 401 VAL A CA 1
ATOM 2984 C C . VAL A 1 389 ? 10.443 13.997 63.433 1.00 18.32 401 VAL A C 1
ATOM 2985 O O . VAL A 1 389 ? 10.560 13.735 62.237 1.00 20.10 401 VAL A O 1
ATOM 2989 N N . ASP A 1 390 ? 11.444 13.960 64.280 1.00 19.76 402 ASP A N 1
ATOM 2990 C CA . ASP A 1 390 ? 12.725 13.350 63.941 1.00 20.46 402 ASP A CA 1
ATOM 2991 C C . ASP A 1 390 ? 12.490 11.832 64.065 1.00 18.93 402 ASP A C 1
ATOM 2992 O O . ASP A 1 390 ? 12.454 11.272 65.169 1.00 19.46 402 ASP A O 1
ATOM 2997 N N . ARG A 1 391 ? 12.310 11.178 62.947 1.00 19.82 403 ARG A N 1
ATOM 2998 C CA . ARG A 1 391 ? 11.964 9.780 62.941 1.00 23.81 403 ARG A CA 1
ATOM 2999 C C . ARG A 1 391 ? 13.034 8.894 63.551 1.00 23.83 403 ARG A C 1
ATOM 3000 O O . ARG A 1 391 ? 12.736 7.861 64.045 1.00 23.25 403 ARG A O 1
ATOM 3008 N N . SER A 1 392 ? 14.271 9.334 63.506 1.00 24.46 404 SER A N 1
ATOM 3009 C CA . SER A 1 392 ? 15.340 8.523 64.051 1.00 24.93 404 SER A CA 1
ATOM 3010 C C . SER A 1 392 ? 15.208 8.365 65.597 1.00 24.94 404 SER A C 1
ATOM 3011 O O . SER A 1 392 ? 15.494 7.318 66.152 1.00 23.57 404 SER A O 1
ATOM 3014 N N . THR A 1 393 ? 14.743 9.400 66.286 1.00 24.55 405 THR A N 1
ATOM 3015 C CA . THR A 1 393 ? 14.533 9.356 67.712 1.00 21.84 405 THR A CA 1
ATOM 3016 C C . THR A 1 393 ? 13.043 9.364 68.098 1.00 22.91 405 THR A C 1
ATOM 3017 O O . THR A 1 393 ? 12.710 9.125 69.252 1.00 18.36 405 THR A O 1
ATOM 3021 N N . GLN A 1 394 ? 12.182 9.661 67.120 1.00 22.20 406 GLN A N 1
ATOM 3022 C CA . GLN A 1 394 ? 10.729 9.876 67.260 1.00 20.88 406 GLN A CA 1
ATOM 3023 C C . GLN A 1 394 ? 10.337 11.064 68.102 1.00 21.79 406 GLN A C 1
ATOM 3024 O O . GLN A 1 394 ? 9.183 11.161 68.585 1.00 19.39 406 GLN A O 1
ATOM 3030 N N . GLU A 1 395 ? 11.258 12.008 68.275 1.00 21.39 407 GLU A N 1
ATOM 3031 C CA . GLU A 1 395 ? 10.935 13.178 69.034 1.00 21.75 407 GLU A CA 1
ATOM 3032 C C . GLU A 1 395 ? 10.055 14.147 68.224 1.00 20.75 407 GLU A C 1
ATOM 3033 O O . GLU A 1 395 ? 10.247 14.323 67.004 1.00 19.87 407 GLU A O 1
ATOM 3039 N N . ARG A 1 396 ? 9.058 14.731 68.906 1.00 20.44 408 ARG A N 1
ATOM 3040 C CA . ARG A 1 396 ? 8.089 15.658 68.315 1.00 19.26 408 ARG A CA 1
ATOM 3041 C C . ARG A 1 396 ? 8.488 17.054 68.683 1.00 20.12 408 ARG A C 1
ATOM 3042 O O . ARG A 1 396 ? 8.760 17.300 69.832 1.00 20.23 408 ARG A O 1
ATOM 3050 N N . THR A 1 397 ? 8.458 17.968 67.718 1.00 19.86 409 THR A N 1
ATOM 3051 C CA . THR A 1 397 ? 8.659 19.393 67.930 1.00 20.09 409 THR A CA 1
ATOM 3052 C C . THR A 1 397 ? 7.632 20.153 67.162 1.00 18.31 409 THR A C 1
ATOM 3053 O O . THR A 1 397 ? 7.666 20.159 65.921 1.00 20.44 409 THR A O 1
ATOM 3057 N N . PRO A 1 398 ? 6.679 20.767 67.862 1.00 18.47 410 PRO A N 1
ATOM 3058 C CA . PRO A 1 398 ? 5.697 21.588 67.188 1.00 19.24 410 PRO A CA 1
ATOM 3059 C C . PRO A 1 398 ? 6.277 22.693 66.319 1.00 20.46 410 PRO A C 1
ATOM 3060 O O . PRO A 1 398 ? 7.222 23.283 66.695 1.00 19.74 410 PRO A O 1
ATOM 3064 N N . LYS A 1 399 ? 5.676 22.983 65.173 1.00 21.74 411 LYS A N 1
ATOM 3065 C CA . LYS A 1 399 ? 6.108 24.105 64.331 1.00 21.53 411 LYS A CA 1
ATOM 3066 C C . LYS A 1 399 ? 5.237 25.267 64.674 1.00 20.57 411 LYS A C 1
ATOM 3067 O O . LYS A 1 399 ? 4.172 25.057 65.300 1.00 20.23 411 LYS A O 1
ATOM 3073 N N . GLU A 1 400 ? 5.654 26.483 64.262 1.00 19.55 412 GLU A N 1
ATOM 3074 C CA . GLU A 1 400 ? 4.827 27.661 64.516 1.00 20.72 412 GLU A CA 1
ATOM 3075 C C . GLU A 1 400 ? 3.365 27.513 64.071 1.00 18.54 412 GLU A C 1
ATOM 3076 O O . GLU A 1 400 ? 2.449 27.990 64.757 1.00 18.17 412 GLU A O 1
ATOM 3082 N N . SER A 1 401 ? 3.139 26.826 62.951 1.00 17.42 413 SER A N 1
ATOM 3083 C CA . SER A 1 401 ? 1.786 26.618 62.438 1.00 15.98 413 SER A CA 1
ATOM 3084 C C . SER A 1 401 ? 0.846 25.915 63.430 1.00 16.31 413 SER A C 1
ATOM 3085 O O . SER A 1 401 ? -0.360 26.252 63.539 1.00 16.36 413 SER A O 1
ATOM 3088 N N . ALA A 1 402 ? 1.390 24.923 64.145 1.00 17.59 414 ALA A N 1
ATOM 3089 C CA . ALA A 1 402 ? 0.680 24.260 65.242 1.00 18.08 414 ALA A CA 1
ATOM 3090 C C . ALA A 1 402 ? 0.356 25.278 66.331 1.00 18.01 414 ALA A C 1
ATOM 3091 O O . ALA A 1 402 ? -0.759 25.268 66.861 1.00 18.67 414 ALA A O 1
ATOM 3093 N N . ARG A 1 403 ? 1.315 26.100 66.735 1.00 17.47 415 ARG A N 1
ATOM 3094 C CA . ARG A 1 403 ? 0.985 27.069 67.816 1.00 20.84 415 ARG A CA 1
ATOM 3095 C C . ARG A 1 403 ? -0.052 28.111 67.320 1.00 18.68 415 ARG A C 1
ATOM 3096 O O . ARG A 1 403 ? -1.011 28.430 68.027 1.00 19.97 415 ARG A O 1
ATOM 3104 N N . TRP A 1 404 ? 0.103 28.550 66.066 1.00 19.31 416 TRP A N 1
ATOM 3105 C CA . TRP A 1 404 ? -0.744 29.585 65.514 1.00 18.46 416 TRP A CA 1
ATOM 3106 C C . TRP A 1 404 ? -2.180 29.068 65.489 1.00 18.54 416 TRP A C 1
ATOM 3107 O O . TRP A 1 404 ? -3.056 29.670 66.055 1.00 19.72 416 TRP A O 1
ATOM 3118 N N . LEU A 1 405 ? -2.394 27.927 64.826 1.00 20.78 417 LEU A N 1
ATOM 3119 C CA . LEU A 1 405 ? -3.705 27.372 64.664 1.00 20.25 417 LEU A CA 1
ATOM 3120 C C . LEU A 1 405 ? -4.339 26.915 65.990 1.00 20.35 417 LEU A C 1
ATOM 3121 O O . LEU A 1 405 ? -5.511 27.204 66.289 1.00 22.20 417 LEU A O 1
ATOM 3126 N N . GLY A 1 406 ? -3.562 26.197 66.774 1.00 21.76 418 GLY A N 1
ATOM 3127 C CA . GLY A 1 406 ? -3.923 25.808 68.157 1.00 20.79 418 GLY A CA 1
ATOM 3128 C C . GLY A 1 406 ? -4.375 26.966 69.030 1.00 21.09 418 GLY A C 1
ATOM 3129 O O . GLY A 1 406 ? -5.358 26.884 69.794 1.00 20.89 418 GLY A O 1
ATOM 3130 N N . ASN A 1 407 ? -3.627 28.044 68.962 1.00 21.44 419 ASN A N 1
ATOM 3131 C CA . ASN A 1 407 ? -3.960 29.222 69.720 1.00 19.53 419 ASN A CA 1
ATOM 3132 C C . ASN A 1 407 ? -5.130 29.950 69.092 1.00 18.83 419 ASN A C 1
ATOM 3133 O O . ASN A 1 407 ? -5.922 30.538 69.794 1.00 17.47 419 ASN A O 1
ATOM 3138 N N . PHE A 1 408 ? -5.272 29.933 67.784 1.00 18.58 420 PHE A N 1
ATOM 3139 C CA . PHE A 1 408 ? -6.495 30.510 67.230 1.00 18.80 420 PHE A CA 1
ATOM 3140 C C . PHE A 1 408 ? -7.765 29.801 67.795 1.00 21.41 420 PHE A C 1
ATOM 3141 O O . PHE A 1 408 ? -8.751 30.465 68.165 1.00 21.65 420 PHE A O 1
ATOM 3149 N N . ALA A 1 409 ? -7.734 28.465 67.854 1.00 20.51 421 ALA A N 1
ATOM 3150 C CA . ALA A 1 409 ? -8.824 27.655 68.356 1.00 21.77 421 ALA A CA 1
ATOM 3151 C C . ALA A 1 409 ? -9.164 28.059 69.767 1.00 23.50 421 ALA A C 1
ATOM 3152 O O . ALA A 1 409 ? -10.326 28.271 70.083 1.00 23.07 421 ALA A O 1
ATOM 3154 N N . ARG A 1 410 ? -8.127 28.157 70.600 1.00 26.67 422 ARG A N 1
ATOM 3155 C CA . ARG A 1 410 ? -8.257 28.475 72.011 1.00 28.66 422 ARG A CA 1
ATOM 3156 C C . ARG A 1 410 ? -8.846 29.835 72.203 1.00 28.89 422 ARG A C 1
ATOM 3157 O O . ARG A 1 410 ? -9.587 30.046 73.150 1.00 29.63 422 ARG A O 1
ATOM 3165 N N . GLN A 1 411 ? -8.510 30.763 71.301 1.00 28.69 423 GLN A N 1
ATOM 3166 C CA . GLN A 1 411 ? -8.995 32.113 71.405 1.00 29.94 423 GLN A CA 1
ATOM 3167 C C . GLN A 1 411 ? -10.386 32.314 70.837 1.00 34.31 423 GLN A C 1
ATOM 3168 O O . GLN A 1 411 ? -10.857 33.438 70.863 1.00 36.90 423 GLN A O 1
ATOM 3174 N N . GLN A 1 412 ? -11.068 31.243 70.374 1.00 36.95 424 GLN A N 1
ATOM 3175 C CA . GLN A 1 412 ? -12.526 31.301 70.101 1.00 37.52 424 GLN A CA 1
ATOM 3176 C C . GLN A 1 412 ? -13.449 30.873 71.267 1.00 38.37 424 GLN A C 1
ATOM 3177 O O . GLN A 1 412 ? -14.655 31.063 71.176 1.00 40.76 424 GLN A O 1
ATOM 3183 N N . ALA A 1 413 ? -12.914 30.302 72.344 1.00 39.73 425 ALA A N 1
ATOM 3184 C CA . ALA A 1 413 ? -13.727 29.856 73.511 1.00 42.64 425 ALA A CA 1
ATOM 3185 C C . ALA A 1 413 ? -14.281 31.012 74.374 1.00 44.31 425 ALA A C 1
ATOM 3186 O O . ALA A 1 413 ? -13.589 31.997 74.620 1.00 38.93 425 ALA A O 1
ATOM 3188 N N . PRO A 1 414 ? -15.529 30.890 74.864 1.00 48.25 426 PRO A N 1
ATOM 3189 C CA . PRO A 1 414 ? -16.007 31.987 75.721 1.00 47.04 426 PRO A CA 1
ATOM 3190 C C . PRO A 1 414 ? -15.097 32.179 76.944 1.00 46.67 426 PRO A C 1
ATOM 3191 O O . PRO A 1 414 ? -14.264 31.322 77.226 1.00 42.58 426 PRO A O 1
ATOM 3195 N N . ALA A 1 415 ? -15.242 33.312 77.624 1.00 43.82 427 ALA A N 1
ATOM 3196 C CA . ALA A 1 415 ? -14.534 33.593 78.871 1.00 43.41 427 ALA A CA 1
ATOM 3197 C C . ALA A 1 415 ? -15.536 34.158 79.888 1.00 44.76 427 ALA A C 1
ATOM 3198 O O . ALA A 1 415 ? -15.670 35.369 80.003 1.00 48.07 427 ALA A O 1
ATOM 3200 N N . GLU A 1 416 ? -16.261 33.281 80.587 1.00 39.95 428 GLU A N 1
ATOM 3201 C CA . GLU A 1 416 ? -17.239 33.679 81.617 1.00 42.98 428 GLU A CA 1
ATOM 3202 C C . GLU A 1 416 ? -16.860 33.019 82.937 1.00 37.11 428 GLU A C 1
ATOM 3203 O O . GLU A 1 416 ? -16.203 31.992 82.965 1.00 30.92 428 GLU A O 1
ATOM 3209 N N . ALA A 1 417 ? -17.248 33.637 84.037 1.00 37.92 429 ALA A N 1
ATOM 3210 C CA . ALA A 1 417 ? -17.014 33.047 85.349 1.00 38.88 429 ALA A CA 1
ATOM 3211 C C . ALA A 1 417 ? -18.108 31.999 85.601 1.00 38.58 429 ALA A C 1
ATOM 3212 O O . ALA A 1 417 ? -19.164 32.023 84.929 1.00 34.20 429 ALA A O 1
ATOM 3214 N N . PRO A 1 418 ? -17.842 31.057 86.542 1.00 38.42 430 PRO A N 1
ATOM 3215 C CA . PRO A 1 418 ? -18.810 30.041 86.920 1.00 38.76 430 PRO A CA 1
ATOM 3216 C C . PRO A 1 418 ? -20.133 30.654 87.396 1.00 37.40 430 PRO A C 1
ATOM 3217 O O . PRO A 1 418 ? -20.135 31.719 87.983 1.00 35.15 430 PRO A O 1
ATOM 3221 N N . GLN A 1 419 ? -21.229 29.970 87.086 1.00 40.34 431 GLN A N 1
ATOM 3222 C CA . GLN A 1 419 ? -22.580 30.469 87.219 1.00 41.49 431 GLN A CA 1
ATOM 3223 C C . GLN A 1 419 ? -23.331 29.330 87.985 1.00 40.07 431 GLN A C 1
ATOM 3224 O O . GLN A 1 419 ? -23.153 28.153 87.659 1.00 33.79 431 GLN A O 1
ATOM 3230 N N . PRO A 1 420 ? -24.157 29.657 89.007 1.00 42.20 432 PRO A N 1
ATOM 3231 C CA . PRO A 1 420 ? -24.952 28.559 89.587 1.00 41.51 432 PRO A CA 1
ATOM 3232 C C . PRO A 1 420 ? -25.728 27.820 88.499 1.00 41.08 432 PRO A C 1
ATOM 3233 O O . PRO A 1 420 ? -26.210 28.454 87.564 1.00 41.61 432 PRO A O 1
ATOM 3237 N N . ALA A 1 421 ? -25.801 26.490 88.594 1.00 40.94 433 ALA A N 1
ATOM 3238 C CA . ALA A 1 421 ? -26.393 25.646 87.547 1.00 41.55 433 ALA A CA 1
ATOM 3239 C C . ALA A 1 421 ? -27.638 24.934 88.024 1.00 38.97 433 ALA A C 1
ATOM 3240 O O . ALA A 1 421 ? -27.690 24.544 89.183 1.00 34.91 433 ALA A O 1
ATOM 3242 N N . ASN B 1 5 ? 18.750 -24.209 102.280 1.00 43.24 17 ASN B N 1
ATOM 3243 C CA . ASN B 1 5 ? 18.557 -24.691 100.928 1.00 41.13 17 ASN B CA 1
ATOM 3244 C C . ASN B 1 5 ? 19.851 -25.239 100.420 1.00 40.56 17 ASN B C 1
ATOM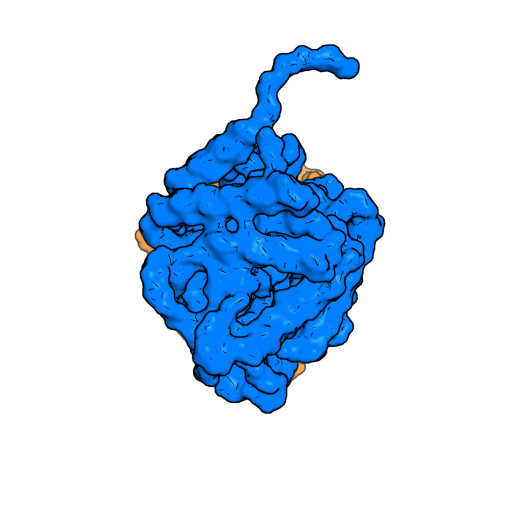 3245 O O . ASN B 1 5 ? 20.892 -24.872 100.888 1.00 42.09 17 ASN B O 1
ATOM 3250 N N . PRO B 1 6 ? 19.785 -26.119 99.450 1.00 39.95 18 PRO B N 1
ATOM 3251 C CA . PRO B 1 6 ? 20.923 -26.329 98.555 1.00 35.67 18 PRO B CA 1
ATOM 3252 C C . PRO B 1 6 ? 20.791 -25.431 97.311 1.00 34.54 18 PRO B C 1
ATOM 3253 O O . PRO B 1 6 ? 21.577 -25.559 96.367 1.00 33.96 18 PRO B O 1
ATOM 3257 N N . PHE B 1 7 ? 19.782 -24.559 97.289 1.00 31.61 19 PHE B N 1
ATOM 3258 C CA . PHE B 1 7 ? 19.661 -23.590 96.205 1.00 29.88 19 PHE B CA 1
ATOM 3259 C C . PHE B 1 7 ? 20.577 -22.424 96.517 1.00 29.93 19 PHE B C 1
ATOM 3260 O O . PHE B 1 7 ? 20.434 -21.795 97.548 1.00 30.96 19 PHE B O 1
ATOM 3268 N N . PRO B 1 8 ? 21.539 -22.136 95.621 1.00 32.26 20 PRO B N 1
ATOM 3269 C CA . PRO B 1 8 ? 22.387 -20.988 95.882 1.00 34.44 20 PRO B CA 1
ATOM 3270 C C . PRO B 1 8 ? 21.637 -19.664 95.890 1.00 36.34 20 PRO B C 1
ATOM 3271 O O . PRO B 1 8 ? 20.429 -19.546 95.527 1.00 33.19 20 PRO B O 1
ATOM 3275 N N . GLN B 1 9 ? 22.371 -18.659 96.324 1.00 36.39 21 GLN B N 1
ATOM 3276 C CA . GLN B 1 9 ? 21.794 -17.373 96.641 1.00 38.50 21 GLN B CA 1
ATOM 3277 C C . GLN B 1 9 ? 21.075 -16.789 95.440 1.00 36.45 21 GLN B C 1
ATOM 3278 O O . GLN B 1 9 ? 20.004 -16.193 95.576 1.00 33.31 21 GLN B O 1
ATOM 3284 N N . ASP B 1 10 ? 21.667 -16.975 94.267 1.00 32.05 22 ASP B N 1
ATOM 3285 C CA . ASP B 1 10 ? 21.231 -16.290 93.053 1.00 35.87 22 ASP B CA 1
ATOM 3286 C C . ASP B 1 10 ? 20.528 -17.223 92.002 1.00 30.29 22 ASP B C 1
ATOM 3287 O O . ASP B 1 10 ? 20.464 -16.912 90.815 1.00 30.09 22 ASP B O 1
ATOM 3292 N N . PHE B 1 11 ? 20.042 -18.365 92.451 1.00 25.21 23 PHE B N 1
ATOM 3293 C CA . PHE B 1 11 ? 19.238 -19.278 91.635 1.00 21.55 23 PHE B CA 1
ATOM 3294 C C . PHE B 1 11 ? 17.974 -18.585 91.175 1.00 20.97 23 PHE B C 1
ATOM 3295 O O . PHE B 1 11 ? 17.261 -17.957 91.960 1.00 20.43 23 PHE B O 1
ATOM 3303 N N . LEU B 1 12 ? 17.706 -18.674 89.889 1.00 20.68 24 LEU B N 1
ATOM 3304 C CA . LEU B 1 12 ? 16.544 -18.029 89.312 1.00 19.17 24 LEU B CA 1
ATOM 3305 C C . LEU B 1 12 ? 15.284 -18.879 89.542 1.00 17.73 24 LEU B C 1
ATOM 3306 O O . LEU B 1 12 ? 15.298 -20.114 89.408 1.00 14.91 24 LEU B O 1
ATOM 3311 N N . TRP B 1 13 ? 14.204 -18.213 89.936 1.00 16.74 25 TRP B N 1
ATOM 3312 C CA . TRP B 1 13 ? 12.871 -18.861 90.083 1.00 16.99 25 TRP B CA 1
ATOM 3313 C C . TRP B 1 13 ? 11.966 -18.102 89.137 1.00 16.04 25 TRP B C 1
ATOM 3314 O O . TRP B 1 13 ? 11.715 -16.897 89.347 1.00 14.37 25 TRP B O 1
ATOM 3325 N N . GLY B 1 14 ? 11.527 -18.770 88.068 1.00 16.44 26 GLY B N 1
ATOM 3326 C CA . GLY B 1 14 ? 10.740 -18.124 87.030 1.00 15.97 26 GLY B CA 1
ATOM 3327 C C . GLY B 1 14 ? 9.490 -18.836 86.544 1.00 15.64 26 GLY B C 1
ATOM 3328 O O . GLY B 1 14 ? 9.182 -19.978 86.907 1.00 14.66 26 GLY B O 1
ATOM 3329 N N . VAL B 1 15 ? 8.772 -18.116 85.706 1.00 14.82 27 VAL B N 1
ATOM 3330 C CA . VAL B 1 15 ? 7.779 -18.676 84.819 1.00 14.40 27 VAL B CA 1
ATOM 3331 C C . VAL B 1 15 ? 8.171 -18.174 83.449 1.00 14.11 27 VAL B C 1
ATOM 3332 O O . VAL B 1 15 ? 8.866 -17.144 83.305 1.00 14.25 27 VAL B O 1
ATOM 3336 N N . ALA B 1 16 ? 7.696 -18.869 82.442 1.00 14.61 28 ALA B N 1
ATOM 3337 C CA . ALA B 1 16 ? 8.137 -18.647 81.071 1.00 14.51 28 ALA B CA 1
ATOM 3338 C C . ALA B 1 16 ? 6.969 -18.573 80.213 1.00 14.56 28 ALA B C 1
ATOM 3339 O O . ALA B 1 16 ? 5.918 -19.203 80.491 1.00 16.23 28 ALA B O 1
ATOM 3341 N N . THR B 1 17 ? 7.102 -17.774 79.166 1.00 15.27 29 THR B N 1
ATOM 3342 C CA . THR B 1 17 ? 6.172 -17.739 78.040 1.00 14.15 29 THR B CA 1
ATOM 3343 C C . THR B 1 17 ? 6.952 -17.697 76.704 1.00 14.94 29 THR B C 1
ATOM 3344 O O . THR B 1 17 ? 8.192 -17.586 76.681 1.00 12.30 29 THR B O 1
ATOM 3348 N N . ALA B 1 18 ? 6.188 -17.799 75.606 1.00 14.66 30 ALA B N 1
ATOM 3349 C CA . ALA B 1 18 ? 6.645 -17.631 74.217 1.00 16.37 30 ALA B CA 1
ATOM 3350 C C . ALA B 1 18 ? 5.763 -16.603 73.554 1.00 15.51 30 ALA B C 1
ATOM 3351 O O . ALA B 1 18 ? 4.512 -16.618 73.728 1.00 18.31 30 ALA B O 1
ATOM 3353 N N . GLY B 1 19 ? 6.359 -15.756 72.725 1.00 14.41 31 GLY B N 1
ATOM 3354 C CA . GLY B 1 19 ? 5.633 -14.600 72.248 1.00 14.65 31 GLY B CA 1
ATOM 3355 C C . GLY B 1 19 ? 4.415 -15.027 71.431 1.00 13.93 31 GLY B C 1
ATOM 3356 O O . GLY B 1 19 ? 3.338 -14.474 71.589 1.00 12.39 31 GLY B O 1
ATOM 3357 N N . HIS B 1 20 ? 4.557 -16.069 70.614 1.00 14.44 32 HIS B N 1
ATOM 3358 C CA . HIS B 1 20 ? 3.427 -16.460 69.767 1.00 13.97 32 HIS B CA 1
ATOM 3359 C C . HIS B 1 20 ? 2.289 -17.020 70.628 1.00 14.36 32 HIS B C 1
ATOM 3360 O O . HIS B 1 20 ? 1.143 -16.897 70.276 1.00 14.60 32 HIS B O 1
ATOM 3367 N N . GLN B 1 21 ? 2.606 -17.629 71.769 1.00 15.34 33 GLN B N 1
ATOM 3368 C CA . GLN B 1 21 ? 1.590 -18.305 72.539 1.00 14.15 33 GLN B CA 1
ATOM 3369 C C . GLN B 1 21 ? 0.799 -17.346 73.412 1.00 14.56 33 GLN B C 1
ATOM 3370 O O . GLN B 1 21 ? -0.345 -17.705 73.834 1.00 13.18 33 GLN B O 1
ATOM 3376 N N . VAL B 1 22 ? 1.354 -16.164 73.702 1.00 13.73 34 VAL B N 1
ATOM 3377 C CA . VAL B 1 22 ? 0.719 -15.243 74.692 1.00 15.03 34 VAL B CA 1
ATOM 3378 C C . VAL B 1 22 ? 0.416 -13.798 74.229 1.00 15.60 34 VAL B C 1
ATOM 3379 O O . VAL B 1 22 ? -0.432 -13.109 74.791 1.00 16.13 34 VAL B O 1
ATOM 3383 N N . GLU B 1 23 ? 1.129 -13.328 73.225 1.00 17.04 35 GLU B N 1
ATOM 3384 C CA . GLU B 1 23 ? 1.142 -11.880 72.902 1.00 16.55 35 GLU B CA 1
ATOM 3385 C C . GLU B 1 23 ? -0.102 -11.397 72.185 1.00 16.22 35 GLU B C 1
ATOM 3386 O O . GLU B 1 23 ? -0.562 -10.309 72.431 1.00 16.66 35 GLU B O 1
ATOM 3392 N N . GLY B 1 24 ? -0.610 -12.193 71.260 1.00 17.31 36 GLY B N 1
ATOM 3393 C CA . GLY B 1 24 ? -1.721 -11.845 70.410 1.00 16.63 36 GLY B CA 1
ATOM 3394 C C . GLY B 1 24 ? -1.257 -11.109 69.187 1.00 15.73 36 GLY B C 1
ATOM 3395 O O . GLY B 1 24 ? -0.268 -10.401 69.248 1.00 16.50 36 GLY B O 1
ATOM 3396 N N . ASN B 1 25 ? -1.952 -11.304 68.078 1.00 16.72 37 ASN B N 1
ATOM 3397 C CA . ASN B 1 25 ? -1.701 -10.571 66.851 1.00 16.70 37 ASN B CA 1
ATOM 3398 C C . ASN B 1 25 ? -0.273 -10.697 66.402 1.00 16.60 37 ASN B C 1
ATOM 3399 O O . ASN B 1 25 ? 0.338 -9.714 66.038 1.00 15.26 37 ASN B O 1
ATOM 3404 N N . ASN B 1 26 ? 0.221 -11.939 66.311 1.00 16.50 38 ASN B N 1
ATOM 3405 C CA . ASN B 1 26 ? 1.543 -12.166 65.684 1.00 15.69 38 ASN B CA 1
ATOM 3406 C C . ASN B 1 26 ? 1.413 -12.426 64.198 1.00 14.57 38 ASN B C 1
ATOM 3407 O O . ASN B 1 26 ? 1.888 -13.425 63.664 1.00 15.74 38 ASN B O 1
ATOM 3412 N N . VAL B 1 27 ? 0.752 -11.483 63.543 1.00 15.93 39 VAL B N 1
ATOM 3413 C CA . VAL B 1 27 ? 0.236 -11.613 62.205 1.00 16.61 39 VAL B CA 1
ATOM 3414 C C . VAL B 1 27 ? 1.273 -11.739 61.088 1.00 15.65 39 VAL B C 1
ATOM 3415 O O . VAL B 1 27 ? 0.936 -12.121 59.978 1.00 15.61 39 VAL B O 1
ATOM 3419 N N . ASN B 1 28 ? 2.518 -11.356 61.352 1.00 15.90 40 ASN B N 1
ATOM 3420 C CA . ASN B 1 28 ? 3.566 -11.486 60.371 1.00 16.75 40 ASN B CA 1
ATOM 3421 C C . ASN B 1 28 ? 4.351 -12.760 60.496 1.00 16.01 40 ASN B C 1
ATOM 3422 O O . ASN B 1 28 ? 5.305 -12.943 59.744 1.00 15.62 40 ASN B O 1
ATOM 3427 N N . SER B 1 29 ? 4.016 -13.616 61.462 1.00 15.44 41 SER B N 1
ATOM 3428 C CA . SER B 1 29 ? 4.794 -14.850 61.685 1.00 16.03 41 SER B CA 1
ATOM 3429 C C . SER B 1 29 ? 4.407 -15.979 60.772 1.00 15.38 41 SER B C 1
ATOM 3430 O O . SER B 1 29 ? 3.272 -16.017 60.272 1.00 18.81 41 SER B O 1
ATOM 3433 N N . ASP B 1 30 ? 5.314 -16.926 60.582 1.00 14.67 42 ASP B N 1
ATOM 3434 C CA . ASP B 1 30 ? 5.016 -18.099 59.827 1.00 13.97 42 ASP B CA 1
ATOM 3435 C C . ASP B 1 30 ? 3.881 -18.938 60.438 1.00 14.76 42 ASP B C 1
ATOM 3436 O O . ASP B 1 30 ? 3.040 -19.465 59.703 1.00 13.60 42 ASP B O 1
ATOM 3441 N N . VAL B 1 31 ? 3.872 -19.081 61.761 1.00 15.79 43 VAL B N 1
ATOM 3442 C CA . VAL B 1 31 ? 2.820 -19.822 62.422 1.00 17.22 43 VAL B CA 1
ATOM 3443 C C . VAL B 1 31 ? 1.412 -19.259 62.198 1.00 15.95 43 VAL B C 1
ATOM 3444 O O . VAL B 1 31 ? 0.446 -20.013 61.896 1.00 16.18 43 VAL B O 1
ATOM 3448 N N . TRP B 1 32 ? 1.275 -17.951 62.348 1.00 14.54 44 TRP B N 1
ATOM 3449 C CA . TRP B 1 32 ? 0.021 -17.273 62.066 1.00 14.44 44 TRP B CA 1
ATOM 3450 C C . TRP B 1 32 ? -0.487 -17.728 60.693 1.00 15.80 44 TRP B C 1
ATOM 3451 O O . TRP B 1 32 ? -1.709 -18.101 60.538 1.00 14.92 44 TRP B O 1
ATOM 3462 N N . PHE B 1 33 ? 0.436 -17.694 59.707 1.00 16.11 45 PHE B N 1
ATOM 3463 C CA . PHE B 1 33 ? 0.115 -18.027 58.322 1.00 16.70 45 PHE B CA 1
ATOM 3464 C C . PHE B 1 33 ? -0.381 -19.506 58.254 1.00 17.83 45 PHE B C 1
ATOM 3465 O O . PHE B 1 33 ? -1.425 -19.771 57.678 1.00 19.57 45 PHE B O 1
ATOM 3473 N N . LEU B 1 34 ? 0.351 -20.428 58.913 1.00 17.45 46 LEU B N 1
ATOM 3474 C CA . LEU B 1 34 ? 0.001 -21.827 58.916 1.00 16.62 46 LEU B CA 1
ATOM 3475 C C . LEU B 1 34 ? -1.364 -22.104 59.599 1.00 18.68 46 LEU B C 1
ATOM 3476 O O . LEU B 1 34 ? -2.094 -23.012 59.182 1.00 16.07 46 LEU B O 1
ATOM 3481 N N . GLU B 1 35 ? -1.693 -21.316 60.636 1.00 18.11 47 GLU B N 1
ATOM 3482 C CA . GLU B 1 35 ? -2.984 -21.425 61.343 1.00 17.92 47 GLU B CA 1
ATOM 3483 C C . GLU B 1 35 ? -4.205 -21.168 60.435 1.00 17.43 47 GLU B C 1
ATOM 3484 O O . GLU B 1 35 ? -5.285 -21.725 60.656 1.00 13.98 47 GLU B O 1
ATOM 3490 N N . HIS B 1 36 ? -4.017 -20.367 59.383 1.00 19.51 48 HIS B N 1
ATOM 3491 C CA . HIS B 1 36 ? -5.141 -19.946 58.532 1.00 19.51 48 HIS B CA 1
ATOM 3492 C C . HIS B 1 36 ? -5.192 -20.604 57.153 1.00 22.63 48 HIS B C 1
ATOM 3493 O O . HIS B 1 36 ? -6.089 -20.295 56.353 1.00 23.96 48 HIS B O 1
ATOM 3500 N N . LEU B 1 37 ? -4.279 -21.537 56.892 1.00 22.96 49 LEU B N 1
ATOM 3501 C CA . LEU B 1 37 ? -4.314 -22.310 55.646 1.00 24.70 49 LEU B CA 1
ATOM 3502 C C . LEU B 1 37 ? -5.458 -23.339 55.590 1.00 24.28 49 LEU B C 1
ATOM 3503 O O . LEU B 1 37 ? -5.746 -24.019 56.540 1.00 22.37 49 LEU B O 1
ATOM 3508 N N . PRO B 1 38 ? -6.091 -23.463 54.432 1.00 32.50 50 PRO B N 1
ATOM 3509 C CA . PRO B 1 38 ? -7.104 -24.501 54.225 1.00 35.85 50 PRO B CA 1
ATOM 3510 C C . PRO B 1 38 ? -6.842 -25.891 54.834 1.00 38.08 50 PRO B C 1
ATOM 3511 O O . PRO B 1 38 ? -7.685 -26.376 55.600 1.00 54.39 50 PRO B O 1
ATOM 3515 N N . GLY B 1 39 ? -5.744 -26.565 54.550 1.00 34.38 51 GLY B N 1
ATOM 3516 C CA . GLY B 1 39 ? -5.637 -27.928 55.160 1.00 27.10 51 GLY B CA 1
ATOM 3517 C C . GLY B 1 39 ? -4.801 -27.971 56.454 1.00 26.03 51 GLY B C 1
ATOM 3518 O O . GLY B 1 39 ? -4.087 -28.929 56.683 1.00 26.38 51 GLY B O 1
ATOM 3519 N N . THR B 1 40 ? -4.868 -26.910 57.272 1.00 24.00 52 THR B N 1
ATOM 3520 C CA . THR B 1 40 ? -4.003 -26.751 58.434 1.00 23.76 52 THR B CA 1
ATOM 3521 C C . THR B 1 40 ? -4.138 -27.850 59.479 1.00 23.32 52 THR B C 1
ATOM 3522 O O . THR B 1 40 ? -5.191 -28.481 59.648 1.00 20.82 52 THR B O 1
ATOM 3526 N N . ILE B 1 41 ? -3.057 -28.094 60.205 1.00 22.40 53 ILE B N 1
ATOM 3527 C CA . ILE B 1 41 ? -3.129 -29.063 61.300 1.00 22.90 53 ILE B CA 1
ATOM 3528 C C . ILE B 1 41 ? -3.416 -28.309 62.592 1.00 20.66 53 ILE B C 1
ATOM 3529 O O . ILE B 1 41 ? -3.661 -28.941 63.581 1.00 20.67 53 ILE B O 1
ATOM 3534 N N . PHE B 1 42 ? -3.352 -26.984 62.579 1.00 20.16 54 PHE B N 1
ATOM 3535 C CA . PHE B 1 42 ? -3.657 -26.193 63.780 1.00 19.82 54 PHE B CA 1
ATOM 3536 C C . PHE B 1 42 ? -5.161 -26.241 64.039 1.00 20.06 54 PHE B C 1
ATOM 3537 O O . PHE B 1 42 ? -5.947 -25.918 63.185 1.00 20.47 54 PHE B O 1
ATOM 3545 N N . ALA B 1 43 ? -5.550 -26.694 65.222 1.00 20.44 55 ALA B N 1
ATOM 3546 C CA . ALA B 1 43 ? -6.949 -26.869 65.557 1.00 22.44 55 ALA B CA 1
ATOM 3547 C C . ALA B 1 43 ? -7.705 -25.533 65.576 1.00 22.88 55 ALA B C 1
ATOM 3548 O O . ALA B 1 43 ? -8.876 -25.474 65.222 1.00 27.79 55 ALA B O 1
ATOM 3550 N N . GLU B 1 44 ? -7.041 -24.453 65.962 1.00 21.06 56 GLU B N 1
ATOM 3551 C CA . GLU B 1 44 ? -7.654 -23.124 65.958 1.00 22.00 56 GLU B CA 1
ATOM 3552 C C . GLU B 1 44 ? -6.532 -22.060 65.865 1.00 21.86 56 GLU B C 1
ATOM 3553 O O . GLU B 1 44 ? -5.380 -22.347 66.158 1.00 20.02 56 GLU B O 1
ATOM 3559 N N . PRO B 1 45 ? -6.866 -20.872 65.390 1.00 21.54 57 PRO B N 1
ATOM 3560 C CA . PRO B 1 45 ? -5.928 -19.767 65.267 1.00 20.71 57 PRO B CA 1
ATOM 3561 C C . PRO B 1 45 ? -5.549 -19.254 66.621 1.00 19.48 57 PRO B C 1
ATOM 3562 O O . PRO B 1 45 ? -6.319 -19.382 67.572 1.00 18.00 57 PRO B O 1
ATOM 3566 N N . SER B 1 46 ? -4.361 -18.680 66.718 1.00 17.61 58 SER B N 1
ATOM 3567 C CA . SER B 1 46 ? -3.955 -18.029 67.970 1.00 18.62 58 SER B CA 1
ATOM 3568 C C . SER B 1 46 ? -4.711 -16.736 68.244 1.00 18.82 58 SER B C 1
ATOM 3569 O O . SER B 1 46 ? -4.962 -16.419 69.380 1.00 20.06 58 SER B O 1
ATOM 3572 N N . GLY B 1 47 ? -5.086 -15.979 67.207 1.00 18.80 59 GLY B N 1
ATOM 3573 C CA . GLY B 1 47 ? -5.784 -14.690 67.401 1.00 17.88 59 GLY B CA 1
ATOM 3574 C C . GLY B 1 47 ? -5.089 -13.738 68.401 1.00 16.71 59 GLY B C 1
ATOM 3575 O O . GLY B 1 47 ? -3.933 -13.373 68.205 1.00 15.61 59 GLY B O 1
ATOM 3576 N N . ASP B 1 48 ? -5.831 -13.318 69.429 1.00 15.37 60 ASP B N 1
ATOM 3577 C CA . ASP B 1 48 ? -5.365 -12.461 70.486 1.00 15.63 60 ASP B CA 1
ATOM 3578 C C . ASP B 1 48 ? -4.537 -13.135 71.577 1.00 15.89 60 ASP B C 1
ATOM 3579 O O . ASP B 1 48 ? -3.892 -12.445 72.362 1.00 15.28 60 ASP B O 1
ATOM 3584 N N . ALA B 1 49 ? -4.549 -14.474 71.630 1.00 15.44 61 ALA B N 1
ATOM 3585 C CA . ALA B 1 49 ? -3.902 -15.211 72.679 1.00 16.19 61 ALA B CA 1
ATOM 3586 C C . ALA B 1 49 ? -4.371 -14.625 74.032 1.00 15.88 61 ALA B C 1
ATOM 3587 O O . ALA B 1 49 ? -5.561 -14.541 74.239 1.00 14.40 61 ALA B O 1
ATOM 3589 N N . VAL B 1 50 ? -3.463 -14.216 74.910 1.00 16.16 62 VAL B N 1
ATOM 3590 C CA . VAL B 1 50 ? -3.862 -13.555 76.148 1.00 15.90 62 VAL B CA 1
ATOM 3591 C C . VAL B 1 50 ? -3.478 -12.083 76.145 1.00 17.64 62 VAL B C 1
ATOM 3592 O O . VAL B 1 50 ? -3.384 -11.466 77.220 1.00 16.66 62 VAL B O 1
ATOM 3596 N N . ASP B 1 51 ? -3.262 -11.520 74.947 1.00 16.34 63 ASP B N 1
ATOM 3597 C CA . ASP B 1 51 ? -2.892 -10.125 74.776 1.00 16.00 63 ASP B CA 1
ATOM 3598 C C . ASP B 1 51 ? -1.760 -9.624 75.699 1.00 15.69 63 ASP B C 1
ATOM 3599 O O . ASP B 1 51 ? -1.799 -8.501 76.204 1.00 16.33 63 ASP B O 1
ATOM 3604 N N . HIS B 1 52 ? -0.746 -10.470 75.899 1.00 15.25 64 HIS B N 1
ATOM 3605 C CA . HIS B 1 52 ? 0.450 -10.100 76.649 1.00 15.26 64 HIS B CA 1
ATOM 3606 C C . HIS B 1 52 ? 1.205 -8.906 76.043 1.00 14.82 64 HIS B C 1
ATOM 3607 O O . HIS B 1 52 ? 1.845 -8.168 76.784 1.00 16.27 64 HIS B O 1
ATOM 3614 N N . TYR B 1 53 ? 1.115 -8.705 74.723 1.00 14.41 65 TYR B N 1
ATOM 3615 C CA . TYR B 1 53 ? 1.717 -7.561 74.060 1.00 15.01 65 TYR B CA 1
ATOM 3616 C C . TYR B 1 53 ? 1.246 -6.274 74.736 1.00 14.50 65 TYR B C 1
ATOM 3617 O O . TYR B 1 53 ? 2.038 -5.354 74.979 1.00 14.26 65 TYR B O 1
ATOM 3626 N N . HIS B 1 54 ? -0.052 -6.188 75.035 1.00 14.15 66 HIS B N 1
ATOM 3627 C CA . HIS B 1 54 ? -0.549 -4.958 75.668 1.00 15.22 66 HIS B CA 1
ATOM 3628 C C . HIS B 1 54 ? -0.548 -4.936 77.178 1.00 14.64 66 HIS B C 1
ATOM 3629 O O . HIS B 1 54 ? -0.535 -3.856 77.751 1.00 13.06 66 HIS B O 1
ATOM 3636 N N . ARG B 1 55 ? -0.582 -6.100 77.813 1.00 15.99 67 ARG B N 1
ATOM 3637 C CA . ARG B 1 55 ? -0.804 -6.186 79.259 1.00 16.97 67 ARG B CA 1
ATOM 3638 C C . ARG B 1 55 ? 0.475 -6.532 79.973 1.00 18.01 67 ARG B C 1
ATOM 3639 O O . ARG B 1 55 ? 0.453 -6.879 81.153 1.00 18.36 67 ARG B O 1
ATOM 3647 N N . TYR B 1 56 ? 1.610 -6.480 79.304 1.00 16.49 68 TYR B N 1
ATOM 3648 C CA . TYR B 1 56 ? 2.812 -7.027 79.936 1.00 17.80 68 TYR B CA 1
ATOM 3649 C C . TYR B 1 56 ? 3.151 -6.415 81.303 1.00 18.18 68 TYR B C 1
ATOM 3650 O O . TYR B 1 56 ? 3.730 -7.081 82.187 1.00 19.54 68 TYR B O 1
ATOM 3659 N N . ARG B 1 57 ? 2.820 -5.154 81.492 1.00 18.26 69 ARG B N 1
ATOM 3660 C CA . ARG B 1 57 ? 3.224 -4.497 82.715 1.00 21.45 69 ARG B CA 1
ATOM 3661 C C . ARG B 1 57 ? 2.528 -5.101 83.895 1.00 19.27 69 ARG B C 1
ATOM 3662 O O . ARG B 1 57 ? 3.133 -5.302 84.929 1.00 18.91 69 ARG B O 1
ATOM 3670 N N . GLU B 1 58 ? 1.232 -5.318 83.728 1.00 19.96 70 GLU B N 1
ATOM 3671 C CA . GLU B 1 58 ? 0.371 -5.879 84.731 1.00 21.37 70 GLU B CA 1
ATOM 3672 C C . GLU B 1 58 ? 0.796 -7.345 84.935 1.00 19.26 70 GLU B C 1
ATOM 3673 O O . GLU B 1 58 ? 0.885 -7.826 86.106 1.00 18.38 70 GLU B O 1
ATOM 3679 N N . ASP B 1 59 ? 1.117 -8.047 83.827 1.00 16.28 71 ASP B N 1
ATOM 3680 C CA . ASP B 1 59 ? 1.543 -9.417 83.917 1.00 16.40 71 ASP B CA 1
ATOM 3681 C C . ASP B 1 59 ? 2.831 -9.622 84.746 1.00 16.28 71 ASP B C 1
ATOM 3682 O O . ASP B 1 59 ? 2.915 -10.599 85.548 1.00 16.06 71 ASP B O 1
ATOM 3687 N N . ILE B 1 60 ? 3.800 -8.718 84.544 1.00 14.81 72 ILE B N 1
ATOM 3688 C CA . ILE B 1 60 ? 5.070 -8.726 85.240 1.00 15.90 72 ILE B CA 1
ATOM 3689 C C . ILE B 1 60 ? 4.899 -8.303 86.699 1.00 16.05 72 ILE B C 1
ATOM 3690 O O . ILE B 1 60 ? 5.476 -8.936 87.590 1.00 16.02 72 ILE B O 1
ATOM 3695 N N . ALA B 1 61 ? 4.135 -7.247 86.972 1.00 16.04 73 ALA B N 1
ATOM 3696 C CA . ALA B 1 61 ? 3.799 -6.938 88.409 1.00 17.02 73 ALA B CA 1
ATOM 3697 C C . ALA B 1 61 ? 3.212 -8.157 89.139 1.00 17.81 73 ALA B C 1
ATOM 3698 O O . ALA B 1 61 ? 3.643 -8.495 90.269 1.00 15.61 73 ALA B O 1
ATOM 3700 N N . LEU B 1 62 ? 2.253 -8.825 88.494 1.00 18.82 74 LEU B N 1
ATOM 3701 C CA . LEU B 1 62 ? 1.600 -10.039 89.081 1.00 19.51 74 LEU B CA 1
ATOM 3702 C C . LEU B 1 62 ? 2.641 -11.145 89.369 1.00 20.84 74 LEU B C 1
ATOM 3703 O O . LEU B 1 62 ? 2.786 -11.638 90.535 1.00 17.57 74 LEU B O 1
ATOM 3708 N N . ILE B 1 63 ? 3.392 -11.489 88.305 1.00 18.84 75 ILE B N 1
ATOM 3709 C CA . ILE B 1 63 ? 4.519 -12.455 88.398 1.00 19.09 75 ILE B CA 1
ATOM 3710 C C . ILE B 1 63 ? 5.393 -12.126 89.577 1.00 19.61 75 ILE B C 1
ATOM 3711 O O . ILE B 1 63 ? 5.617 -12.969 90.436 1.00 19.00 75 ILE B O 1
ATOM 3716 N N . ALA B 1 64 ? 5.877 -10.888 89.635 1.00 21.09 76 ALA B N 1
ATOM 3717 C CA . ALA B 1 64 ? 6.748 -10.452 90.725 1.00 20.52 76 ALA B CA 1
ATOM 3718 C C . ALA B 1 64 ? 6.052 -10.467 92.114 1.00 22.62 76 ALA B C 1
ATOM 3719 O O . ALA B 1 64 ? 6.661 -10.872 93.122 1.00 21.07 76 ALA B O 1
ATOM 3721 N N . GLY B 1 65 ? 4.817 -9.999 92.157 1.00 20.27 77 GLY B N 1
ATOM 3722 C CA . GLY B 1 65 ? 4.032 -10.032 93.390 1.00 21.41 77 GLY B CA 1
ATOM 3723 C C . GLY B 1 65 ? 3.865 -11.420 93.979 1.00 20.57 77 GLY B C 1
ATOM 3724 O O . GLY B 1 65 ? 3.806 -11.565 95.195 1.00 19.36 77 GLY B O 1
ATOM 3725 N N . LEU B 1 66 ? 3.794 -12.441 93.123 1.00 19.87 78 LEU B N 1
ATOM 3726 C CA . LEU B 1 66 ? 3.695 -13.816 93.576 1.00 19.12 78 LEU B CA 1
ATOM 3727 C C . LEU B 1 66 ? 4.976 -14.363 94.184 1.00 17.67 78 LEU B C 1
ATOM 3728 O O . LEU B 1 66 ? 4.971 -15.387 94.872 1.00 19.62 78 LEU B O 1
ATOM 3733 N N . GLY B 1 67 ? 6.085 -13.712 93.911 1.00 17.79 79 GLY B N 1
ATOM 3734 C CA . GLY B 1 67 ? 7.352 -14.105 94.487 1.00 17.16 79 GLY B CA 1
ATOM 3735 C C . GLY B 1 67 ? 8.402 -14.574 93.543 1.00 17.70 79 GLY B C 1
ATOM 3736 O O . GLY B 1 67 ? 9.472 -14.949 93.982 1.00 17.18 79 GLY B O 1
ATOM 3737 N N . PHE B 1 68 ? 8.155 -14.584 92.240 1.00 18.18 80 PHE B N 1
ATOM 3738 C CA . PHE B 1 68 ? 9.163 -15.107 91.324 1.00 16.34 80 PHE B CA 1
ATOM 3739 C C . PHE B 1 68 ? 10.294 -14.123 91.228 1.00 18.41 80 PHE B C 1
ATOM 3740 O O . PHE B 1 68 ? 10.064 -12.964 91.430 1.00 20.63 80 PHE B O 1
ATOM 3748 N N . THR B 1 69 ? 11.506 -14.550 90.887 1.00 19.61 81 THR B N 1
ATOM 3749 C CA . THR B 1 69 ? 12.635 -13.600 90.714 1.00 19.89 81 THR B CA 1
ATOM 3750 C C . THR B 1 69 ? 13.130 -13.445 89.287 1.00 19.45 81 THR B C 1
ATOM 3751 O O . THR B 1 69 ? 14.119 -12.707 89.022 1.00 18.18 81 THR B O 1
ATOM 3755 N N . SER B 1 70 ? 12.443 -14.097 88.348 1.00 18.30 82 SER B N 1
ATOM 3756 C CA . SER B 1 70 ? 12.899 -14.132 87.002 1.00 20.19 82 SER B CA 1
ATOM 3757 C C . SER B 1 70 ? 11.727 -14.313 86.059 1.00 18.22 82 SER B C 1
ATOM 3758 O O . SER B 1 70 ? 10.694 -14.795 86.466 1.00 18.58 82 SER B O 1
ATOM 3761 N N . TYR B 1 71 ? 11.873 -13.884 84.813 1.00 17.83 83 TYR B N 1
ATOM 3762 C CA . TYR B 1 71 ? 10.791 -14.042 83.808 1.00 16.66 83 TYR B CA 1
ATOM 3763 C C . TYR B 1 71 ? 11.457 -14.381 82.479 1.00 16.06 83 TYR B C 1
ATOM 3764 O O . TYR B 1 71 ? 12.429 -13.708 82.053 1.00 15.05 83 TYR B O 1
ATOM 3773 N N . ARG B 1 72 ? 10.986 -15.474 81.855 1.00 16.15 84 ARG B N 1
ATOM 3774 C CA . ARG B 1 72 ? 11.478 -15.921 80.574 1.00 14.90 84 ARG B CA 1
ATOM 3775 C C . ARG B 1 72 ? 10.449 -15.665 79.557 1.00 16.21 84 ARG B C 1
ATOM 3776 O O . ARG B 1 72 ? 9.342 -16.087 79.740 1.00 15.66 84 ARG B O 1
ATOM 3784 N N . PHE B 1 73 ? 10.829 -15.050 78.438 1.00 15.44 85 PHE B N 1
ATOM 3785 C CA . PHE B 1 73 ? 9.873 -14.684 77.407 1.00 16.63 85 PHE B CA 1
ATOM 3786 C C . PHE B 1 73 ? 10.620 -14.529 76.124 1.00 15.91 85 PHE B C 1
ATOM 3787 O O . PHE B 1 73 ? 11.832 -14.398 76.167 1.00 14.39 85 PHE B O 1
ATOM 3795 N N . SER B 1 74 ? 9.931 -14.564 74.985 1.00 15.09 86 SER B N 1
ATOM 3796 C CA . SER B 1 74 ? 10.634 -14.338 73.696 1.00 14.54 86 SER B CA 1
ATOM 3797 C C . SER B 1 74 ? 10.557 -12.910 73.166 1.00 15.88 86 SER B C 1
ATOM 3798 O O . SER B 1 74 ? 9.613 -12.145 73.446 1.00 15.27 86 SER B O 1
ATOM 3801 N N . VAL B 1 75 ? 11.555 -12.558 72.369 1.00 15.81 87 VAL B N 1
ATOM 3802 C CA . VAL B 1 75 ? 11.423 -11.483 71.411 1.00 15.74 87 VAL B CA 1
ATOM 3803 C C . VAL B 1 75 ? 11.173 -12.075 70.015 1.00 15.92 87 VAL B C 1
ATOM 3804 O O . VAL B 1 75 ? 11.820 -13.029 69.581 1.00 14.49 87 VAL B O 1
ATOM 3808 N N . GLU B 1 76 ? 10.228 -11.472 69.300 1.00 15.67 88 GLU B N 1
ATOM 3809 C CA . GLU B 1 76 ? 9.664 -12.121 68.104 1.00 15.12 88 GLU B CA 1
ATOM 3810 C C . GLU B 1 76 ? 10.282 -11.514 66.888 1.00 14.24 88 GLU B C 1
ATOM 3811 O O . GLU B 1 76 ? 10.092 -10.338 66.585 1.00 14.46 88 GLU B O 1
ATOM 3817 N N . TRP B 1 77 ? 11.064 -12.304 66.203 1.00 13.74 89 TRP B N 1
ATOM 3818 C CA . TRP B 1 77 ? 11.702 -11.855 64.931 1.00 14.30 89 TRP B CA 1
ATOM 3819 C C . TRP B 1 77 ? 10.678 -11.303 63.926 1.00 14.59 89 TRP B C 1
ATOM 3820 O O . TRP B 1 77 ? 10.922 -10.293 63.239 1.00 14.03 89 TRP B O 1
ATOM 3831 N N . ALA B 1 78 ? 9.497 -11.929 63.890 1.00 13.02 90 ALA B N 1
ATOM 3832 C CA . ALA B 1 78 ? 8.412 -11.541 63.024 1.00 13.51 90 ALA B CA 1
ATOM 3833 C C . ALA B 1 78 ? 7.983 -10.056 63.190 1.00 12.86 90 ALA B C 1
ATOM 3834 O O . ALA B 1 78 ? 7.615 -9.372 62.200 1.00 13.25 90 ALA B O 1
ATOM 3836 N N . ARG B 1 79 ? 8.084 -9.536 64.429 1.00 13.68 91 ARG B N 1
ATOM 3837 C CA . ARG B 1 79 ? 7.805 -8.111 64.700 1.00 14.62 91 ARG B CA 1
ATOM 3838 C C . ARG B 1 79 ? 9.094 -7.230 64.554 1.00 14.20 91 ARG B C 1
ATOM 3839 O O . ARG B 1 79 ? 8.973 -6.087 64.233 1.00 14.73 91 ARG B O 1
ATOM 3847 N N . ILE B 1 80 ? 10.277 -7.751 64.872 1.00 13.60 92 ILE B N 1
ATOM 3848 C CA . ILE B 1 80 ? 11.508 -6.943 64.843 1.00 16.03 92 ILE B CA 1
ATOM 3849 C C . ILE B 1 80 ? 12.038 -6.692 63.425 1.00 16.12 92 ILE B C 1
ATOM 3850 O O . ILE B 1 80 ? 12.624 -5.628 63.146 1.00 16.71 92 ILE B O 1
ATOM 3855 N N . GLU B 1 81 ? 11.892 -7.695 62.547 1.00 14.27 93 GLU B N 1
ATOM 3856 C CA . GLU B 1 81 ? 12.298 -7.584 61.139 1.00 14.44 93 GLU B CA 1
ATOM 3857 C C . GLU B 1 81 ? 11.143 -7.977 60.241 1.00 14.47 93 GLU B C 1
ATOM 3858 O O . GLU B 1 81 ? 11.092 -9.108 59.815 1.00 15.03 93 GLU B O 1
ATOM 3864 N N . PRO B 1 82 ? 10.176 -7.075 60.029 1.00 14.33 94 PRO B N 1
ATOM 3865 C CA . PRO B 1 82 ? 8.914 -7.534 59.363 1.00 15.22 94 PRO B CA 1
ATOM 3866 C C . PRO B 1 82 ? 9.082 -7.836 57.851 1.00 15.09 94 PRO B C 1
ATOM 3867 O O . PRO B 1 82 ? 8.301 -8.599 57.263 1.00 15.51 94 PRO B O 1
ATOM 3871 N N . GLU B 1 83 ? 10.097 -7.239 57.229 1.00 14.79 95 GLU B N 1
ATOM 3872 C CA . GLU B 1 83 ? 10.511 -7.627 55.889 1.00 14.64 95 GLU B CA 1
ATOM 3873 C C . GLU B 1 83 ? 12.017 -7.711 55.969 1.00 15.49 95 GLU B C 1
ATOM 3874 O O . GLU B 1 83 ? 12.642 -7.037 56.789 1.00 15.76 95 GLU B O 1
ATOM 3880 N N . GLU B 1 84 ? 12.580 -8.611 55.179 1.00 15.47 96 GLU B N 1
ATOM 3881 C CA . GLU B 1 84 ? 13.977 -8.926 55.245 1.00 17.19 96 GLU B CA 1
ATOM 3882 C C . GLU B 1 84 ? 14.727 -7.628 55.064 1.00 17.83 96 GLU B C 1
ATOM 3883 O O . GLU B 1 84 ? 14.431 -6.881 54.146 1.00 16.00 96 GLU B O 1
ATOM 3889 N N . GLY B 1 85 ? 15.557 -7.288 56.034 1.00 17.75 97 GLY B N 1
ATOM 3890 C CA . GLY B 1 85 ? 16.408 -6.100 55.883 1.00 19.36 97 GLY B CA 1
ATOM 3891 C C . GLY B 1 85 ? 15.761 -4.806 56.372 1.00 20.59 97 GLY B C 1
ATOM 3892 O O . GLY B 1 85 ? 16.400 -3.784 56.340 1.00 18.27 97 GLY B O 1
ATOM 3893 N N . HIS B 1 86 ? 14.498 -4.866 56.825 1.00 19.04 98 HIS B N 1
ATOM 3894 C CA . HIS B 1 86 ? 13.788 -3.702 57.324 1.00 20.14 98 HIS B CA 1
ATOM 3895 C C . HIS B 1 86 ? 13.441 -3.849 58.781 1.00 18.43 98 HIS B C 1
ATOM 3896 O O . HIS B 1 86 ? 12.418 -4.414 59.111 1.00 22.33 98 HIS B O 1
ATOM 3903 N N . PHE B 1 87 ? 14.293 -3.374 59.668 1.00 17.25 99 PHE B N 1
ATOM 3904 C CA . PHE B 1 87 ? 14.106 -3.546 61.116 1.00 16.56 99 PHE B CA 1
ATOM 3905 C C . PHE B 1 87 ? 13.147 -2.500 61.661 1.00 18.07 99 PHE B C 1
ATOM 3906 O O . PHE B 1 87 ? 13.114 -1.385 61.140 1.00 19.99 99 PHE B O 1
ATOM 3914 N N . SER B 1 88 ? 12.306 -2.904 62.625 1.00 16.66 100 SER B N 1
ATOM 3915 C CA . SER B 1 88 ? 11.417 -1.996 63.333 1.00 15.02 100 SER B CA 1
ATOM 3916 C C . SER B 1 88 ? 11.983 -1.620 64.663 1.00 15.32 100 SER B C 1
ATOM 3917 O O . SER B 1 88 ? 12.013 -2.462 65.602 1.00 15.63 100 SER B O 1
ATOM 3920 N N . VAL B 1 89 ? 12.406 -0.348 64.774 1.00 15.94 101 VAL B N 1
ATOM 3921 C CA . VAL B 1 89 ? 12.866 0.273 66.022 1.00 16.22 101 VAL B CA 1
ATOM 3922 C C . VAL B 1 89 ? 11.634 0.363 66.990 1.00 17.78 101 VAL B C 1
ATOM 3923 O O . VAL B 1 89 ? 11.750 0.231 68.199 1.00 16.80 101 VAL B O 1
ATOM 3927 N N . ALA B 1 90 ? 10.428 0.543 66.464 1.00 17.68 102 ALA B N 1
ATOM 3928 C CA . ALA B 1 90 ? 9.268 0.609 67.380 1.00 16.82 102 ALA B CA 1
ATOM 3929 C C . ALA B 1 90 ? 8.988 -0.722 68.024 1.00 18.65 102 ALA B C 1
ATOM 3930 O O . ALA B 1 90 ? 8.574 -0.720 69.212 1.00 16.28 102 ALA B O 1
ATOM 3932 N N . ALA B 1 91 ? 9.191 -1.832 67.282 1.00 18.37 103 ALA B N 1
ATOM 3933 C CA . ALA B 1 91 ? 9.056 -3.149 67.912 1.00 17.62 103 ALA B CA 1
ATOM 3934 C C . ALA B 1 91 ? 10.177 -3.365 68.943 1.00 18.33 103 ALA B C 1
ATOM 3935 O O . ALA B 1 91 ? 9.931 -3.900 70.050 1.00 16.41 103 ALA B O 1
ATOM 3937 N N . LEU B 1 92 ? 11.397 -2.935 68.602 1.00 17.61 104 LEU B N 1
ATOM 3938 C CA . LEU B 1 92 ? 12.482 -3.029 69.561 1.00 16.43 104 LEU B CA 1
ATOM 3939 C C . LEU B 1 92 ? 12.178 -2.238 70.848 1.00 16.28 104 LEU B C 1
ATOM 3940 O O . LEU B 1 92 ? 12.486 -2.721 71.890 1.00 14.52 104 LEU B O 1
ATOM 3945 N N . ASP B 1 93 ? 11.614 -1.022 70.755 1.00 16.77 105 ASP B N 1
ATOM 3946 C CA . ASP B 1 93 ? 11.293 -0.211 71.953 1.00 17.16 105 ASP B CA 1
ATOM 3947 C C . ASP B 1 93 ? 10.210 -0.885 72.766 1.00 16.96 105 ASP B C 1
ATOM 3948 O O . ASP B 1 93 ? 10.239 -0.852 73.993 1.00 18.12 105 ASP B O 1
ATOM 3953 N N . HIS B 1 94 ? 9.255 -1.492 72.100 1.00 14.38 106 HIS B N 1
ATOM 3954 C CA . HIS B 1 94 ? 8.307 -2.298 72.845 1.00 15.71 106 HIS B CA 1
ATOM 3955 C C . HIS B 1 94 ? 9.004 -3.288 73.749 1.00 14.83 106 HIS B C 1
ATOM 3956 O O . HIS B 1 94 ? 8.701 -3.428 74.948 1.00 14.11 106 HIS B O 1
ATOM 3963 N N . TYR B 1 95 ? 9.945 -4.037 73.197 1.00 14.71 107 TYR B N 1
ATOM 3964 C CA . TYR B 1 95 ? 10.572 -5.059 73.998 1.00 13.26 107 TYR B CA 1
ATOM 3965 C C . TYR B 1 95 ? 11.507 -4.455 75.017 1.00 14.38 107 TYR B C 1
ATOM 3966 O O . TYR B 1 95 ? 11.640 -4.970 76.136 1.00 15.84 107 TYR B O 1
ATOM 3975 N N . LYS B 1 96 ? 12.151 -3.353 74.651 1.00 15.52 108 LYS B N 1
ATOM 3976 C CA . LYS B 1 96 ? 12.857 -2.576 75.613 1.00 17.65 108 LYS B CA 1
ATOM 3977 C C . LYS B 1 96 ? 11.996 -2.239 76.834 1.00 17.54 108 LYS B C 1
ATOM 3978 O O . LYS B 1 96 ? 12.429 -2.424 77.973 1.00 18.13 108 LYS B O 1
ATOM 3984 N N . ARG B 1 97 ? 10.765 -1.811 76.616 1.00 18.08 109 ARG B N 1
ATOM 3985 C CA . ARG B 1 97 ? 9.835 -1.553 77.741 1.00 17.63 109 ARG B CA 1
ATOM 3986 C C . ARG B 1 97 ? 9.454 -2.784 78.524 1.00 17.73 109 ARG B C 1
ATOM 3987 O O . ARG B 1 97 ? 9.239 -2.733 79.759 1.00 14.22 109 ARG B O 1
ATOM 3995 N N . VAL B 1 98 ? 9.410 -3.925 77.853 1.00 18.00 110 VAL B N 1
ATOM 3996 C CA . VAL B 1 98 ? 9.118 -5.155 78.580 1.00 16.50 110 VAL B CA 1
ATOM 3997 C C . VAL B 1 98 ? 10.244 -5.445 79.574 1.00 16.99 110 VAL B C 1
ATOM 3998 O O . VAL B 1 98 ? 9.966 -5.800 80.725 1.00 16.74 110 VAL B O 1
ATOM 4002 N N . LEU B 1 99 ? 11.486 -5.297 79.124 1.00 17.18 111 LEU B N 1
ATOM 4003 C CA . LEU B 1 99 ? 12.649 -5.502 79.981 1.00 16.69 111 LEU B CA 1
ATOM 4004 C C . LEU B 1 99 ? 12.788 -4.489 81.105 1.00 17.00 111 LEU B C 1
ATOM 4005 O O . LEU B 1 99 ? 13.218 -4.838 82.224 1.00 15.44 111 LEU B O 1
ATOM 4010 N N . GLU B 1 100 ? 12.459 -3.214 80.811 1.00 17.74 112 GLU B N 1
ATOM 4011 C CA . GLU B 1 100 ? 12.390 -2.180 81.834 1.00 17.62 112 GLU B CA 1
ATOM 4012 C C . GLU B 1 100 ? 11.341 -2.488 82.869 1.00 16.18 112 GLU B C 1
ATOM 4013 O O . GLU B 1 100 ? 11.583 -2.346 84.045 1.00 19.72 112 GLU B O 1
ATOM 4019 N N . ALA B 1 101 ? 10.163 -2.909 82.462 1.00 16.06 113 ALA B N 1
ATOM 4020 C CA . ALA B 1 101 ? 9.197 -3.416 83.445 1.00 16.89 113 ALA B CA 1
ATOM 4021 C C . ALA B 1 101 ? 9.768 -4.573 84.356 1.00 16.03 113 ALA B C 1
ATOM 4022 O O . ALA B 1 101 ? 9.658 -4.547 85.613 1.00 17.07 113 ALA B O 1
ATOM 4024 N N . CYS B 1 102 ? 10.422 -5.572 83.757 1.00 16.62 114 CYS B N 1
ATOM 4025 C CA . CYS B 1 102 ? 11.004 -6.679 84.528 1.00 17.65 114 CYS B CA 1
ATOM 4026 C C . CYS B 1 102 ? 11.926 -6.135 85.617 1.00 20.85 114 CYS B C 1
ATOM 4027 O O . CYS B 1 102 ? 11.770 -6.451 86.796 1.00 22.59 114 CYS B O 1
ATOM 4030 N N . ARG B 1 103 ? 12.881 -5.295 85.215 1.00 21.33 115 ARG B N 1
ATOM 4031 C CA . ARG B 1 103 ? 13.840 -4.749 86.143 1.00 22.38 115 ARG B CA 1
ATOM 4032 C C . ARG B 1 103 ? 13.199 -3.861 87.184 1.00 21.12 115 ARG B C 1
ATOM 4033 O O . ARG B 1 103 ? 13.521 -3.966 88.352 1.00 21.19 115 ARG B O 1
ATOM 4041 N N . GLU B 1 104 ? 12.241 -3.038 86.780 1.00 22.20 116 GLU B N 1
ATOM 4042 C CA . GLU B 1 104 ? 11.491 -2.241 87.755 1.00 24.11 116 GLU B CA 1
ATOM 4043 C C . GLU B 1 104 ? 10.808 -3.108 88.832 1.00 23.66 116 GLU B C 1
ATOM 4044 O O . GLU B 1 104 ? 10.619 -2.673 89.941 1.00 22.15 116 GLU B O 1
ATOM 4050 N N . HIS B 1 105 ? 10.436 -4.340 88.478 1.00 20.71 117 HIS B N 1
ATOM 4051 C CA . HIS B 1 105 ? 9.848 -5.256 89.423 1.00 21.11 117 HIS B CA 1
ATOM 4052 C C . HIS B 1 105 ? 10.813 -6.271 90.037 1.00 21.09 117 HIS B C 1
ATOM 4053 O O . HIS B 1 105 ? 10.386 -7.187 90.690 1.00 23.25 117 HIS B O 1
ATOM 4060 N N . GLY B 1 106 ? 12.099 -6.111 89.777 1.00 20.51 118 GLY B N 1
ATOM 4061 C CA . GLY B 1 106 ? 13.140 -6.918 90.376 1.00 23.25 118 GLY B CA 1
ATOM 4062 C C . GLY B 1 106 ? 13.337 -8.283 89.713 1.00 22.56 118 GLY B C 1
ATOM 4063 O O . GLY B 1 106 ? 13.994 -9.132 90.300 1.00 21.15 118 GLY B O 1
ATOM 4064 N N . LEU B 1 107 ? 12.820 -8.470 88.495 1.00 20.44 119 LEU B N 1
ATOM 4065 C CA . LEU B 1 107 ? 12.851 -9.794 87.826 1.00 20.31 119 LEU B CA 1
ATOM 4066 C C . LEU B 1 107 ? 14.004 -9.872 86.842 1.00 20.78 119 LEU B C 1
ATOM 4067 O O . LEU B 1 107 ? 14.167 -8.999 85.996 1.00 20.55 119 LEU B O 1
ATOM 4072 N N . THR B 1 108 ? 14.825 -10.908 86.985 1.00 18.40 120 THR B N 1
ATOM 4073 C CA . THR B 1 108 ? 15.898 -11.121 86.059 1.00 19.05 120 THR B CA 1
ATOM 4074 C C . THR B 1 108 ? 15.267 -11.571 84.753 1.00 18.18 120 THR B C 1
ATOM 4075 O O . THR B 1 108 ? 14.483 -12.562 84.713 1.00 15.42 120 THR B O 1
ATOM 4079 N N . PRO B 1 109 ? 15.494 -10.795 83.684 1.00 18.63 121 PRO B N 1
ATOM 4080 C CA . PRO B 1 109 ? 14.876 -11.261 82.432 1.00 16.25 121 PRO B CA 1
ATOM 4081 C C . PRO B 1 109 ? 15.728 -12.313 81.740 1.00 16.99 121 PRO B C 1
ATOM 4082 O O . PRO B 1 109 ? 16.953 -12.104 81.546 1.00 18.28 121 PRO B O 1
ATOM 4086 N N . VAL B 1 110 ? 15.090 -13.433 81.378 1.00 16.38 122 VAL B N 1
ATOM 4087 C CA . VAL B 1 110 ? 15.670 -14.461 80.506 1.00 16.77 122 VAL B CA 1
ATOM 4088 C C . VAL B 1 110 ? 14.961 -14.372 79.164 1.00 16.82 122 VAL B C 1
ATOM 4089 O O . VAL B 1 110 ? 13.762 -14.722 79.036 1.00 18.59 122 VAL B O 1
ATOM 4093 N N . VAL B 1 111 ? 15.692 -13.954 78.152 1.00 16.32 123 VAL B N 1
ATOM 4094 C CA . VAL B 1 111 ? 15.155 -13.693 76.818 1.00 15.24 123 VAL B CA 1
ATOM 4095 C C . VAL B 1 111 ? 15.529 -14.801 75.856 1.00 15.89 123 VAL B C 1
ATOM 4096 O O . VAL B 1 111 ? 16.753 -15.059 75.619 1.00 16.90 123 VAL B O 1
ATOM 4100 N N . THR B 1 112 ? 14.496 -15.416 75.283 1.00 14.14 124 THR B N 1
ATOM 4101 C CA . THR B 1 112 ? 14.595 -16.323 74.125 1.00 14.29 124 THR B CA 1
ATOM 4102 C C . THR B 1 112 ? 14.485 -15.525 72.802 1.00 13.80 124 THR B C 1
ATOM 4103 O O . THR B 1 112 ? 13.485 -14.842 72.558 1.00 13.00 124 THR B O 1
ATOM 4107 N N . PHE B 1 113 ? 15.545 -15.515 72.012 1.00 12.87 125 PHE B N 1
ATOM 4108 C CA . PHE B 1 113 ? 15.638 -14.725 70.776 1.00 14.13 125 PHE B CA 1
ATOM 4109 C C . PHE B 1 113 ? 14.806 -15.276 69.615 1.00 14.14 125 PHE B C 1
ATOM 4110 O O . PHE B 1 113 ? 14.399 -14.537 68.727 1.00 12.18 125 PHE B O 1
ATOM 4118 N N . HIS B 1 114 ? 14.481 -16.567 69.714 1.00 16.09 126 HIS B N 1
ATOM 4119 C CA . HIS B 1 114 ? 13.591 -17.261 68.819 1.00 14.07 126 HIS B CA 1
ATOM 4120 C C . HIS B 1 114 ? 12.951 -18.417 69.559 1.00 14.37 126 HIS B C 1
ATOM 4121 O O . HIS B 1 114 ? 13.653 -19.183 70.236 1.00 12.97 126 HIS B O 1
ATOM 4128 N N . HIS B 1 115 ? 11.628 -18.527 69.449 1.00 13.36 127 HIS B N 1
ATOM 4129 C CA . HIS B 1 115 ? 10.838 -19.521 70.101 1.00 13.44 127 HIS B CA 1
ATOM 4130 C C . HIS B 1 115 ? 9.818 -19.935 69.092 1.00 13.90 127 HIS B C 1
ATOM 4131 O O . HIS B 1 115 ? 8.694 -19.487 69.102 1.00 12.19 127 HIS B O 1
ATOM 4138 N N . PHE B 1 116 ? 10.308 -20.691 68.114 1.00 15.76 128 PHE B N 1
ATOM 4139 C CA . PHE B 1 116 ? 9.580 -21.369 67.020 1.00 16.02 128 PHE B CA 1
ATOM 4140 C C . PHE B 1 116 ? 9.042 -20.466 65.907 1.00 16.61 128 PHE B C 1
ATOM 4141 O O . PHE B 1 116 ? 9.243 -20.768 64.734 1.00 16.01 128 PHE B O 1
ATOM 4149 N N . ALA B 1 117 ? 8.333 -19.415 66.275 1.00 15.74 129 ALA B N 1
ATOM 4150 C CA . ALA B 1 117 ? 7.873 -18.454 65.299 1.00 17.29 129 ALA B CA 1
ATOM 4151 C C . ALA B 1 117 ? 8.996 -17.583 64.690 1.00 16.98 129 ALA B C 1
ATOM 4152 O O . ALA B 1 117 ? 9.863 -17.046 65.407 1.00 17.08 129 ALA B O 1
ATOM 4154 N N . SER B 1 118 ? 8.938 -17.511 63.351 1.00 16.44 130 SER B N 1
ATOM 4155 C CA . SER B 1 118 ? 9.815 -16.808 62.456 1.00 18.41 130 SER B CA 1
ATOM 4156 C C . SER B 1 118 ? 9.021 -15.790 61.593 1.00 16.92 130 SER B C 1
ATOM 4157 O O . SER B 1 118 ? 7.785 -15.883 61.477 1.00 16.23 130 SER B O 1
ATOM 4160 N N . PRO B 1 119 ? 9.695 -14.805 60.989 1.00 14.46 131 PRO B N 1
ATOM 4161 C CA . PRO B 1 119 ? 8.925 -13.975 60.047 1.00 15.04 131 PRO B CA 1
ATOM 4162 C C . PRO B 1 119 ? 8.455 -14.835 58.863 1.00 15.40 131 PRO B C 1
ATOM 4163 O O . PRO B 1 119 ? 9.135 -15.824 58.512 1.00 14.91 131 PRO B O 1
ATOM 4167 N N . LEU B 1 120 ? 7.258 -14.542 58.334 1.00 14.95 132 LEU B N 1
ATOM 4168 C CA . LEU B 1 120 ? 6.749 -15.321 57.227 1.00 17.15 132 LEU B CA 1
ATOM 4169 C C . LEU B 1 120 ? 7.771 -15.276 56.040 1.00 16.92 132 LEU B C 1
ATOM 4170 O O . LEU B 1 120 ? 8.072 -16.311 55.455 1.00 15.69 132 LEU B O 1
ATOM 4175 N N . TRP B 1 121 ? 8.349 -14.111 55.756 1.00 16.24 133 TRP B N 1
ATOM 4176 C CA . TRP B 1 121 ? 9.293 -13.997 54.652 1.00 16.31 133 TRP B CA 1
ATOM 4177 C C . TRP B 1 121 ? 10.444 -15.006 54.725 1.00 16.68 133 TRP B C 1
ATOM 4178 O O . TRP B 1 121 ? 10.907 -15.489 53.690 1.00 18.54 133 TRP B O 1
ATOM 4189 N N . LEU B 1 122 ? 10.839 -15.400 55.925 1.00 16.10 134 LEU B N 1
ATOM 4190 C CA . LEU B 1 122 ? 11.934 -16.337 56.086 1.00 17.99 134 LEU B CA 1
ATOM 4191 C C . LEU B 1 122 ? 11.555 -17.683 55.448 1.00 19.04 134 LEU B C 1
ATOM 4192 O O . LEU B 1 122 ? 12.400 -18.366 54.845 1.00 16.11 134 LEU B O 1
ATOM 4197 N N . LEU B 1 123 ? 10.286 -18.054 55.543 1.00 19.62 135 LEU B N 1
ATOM 4198 C CA . LEU B 1 123 ? 9.857 -19.297 54.890 1.00 23.71 135 LEU B CA 1
ATOM 4199 C C . LEU B 1 123 ? 9.991 -19.309 53.349 1.00 26.32 135 LEU B C 1
ATOM 4200 O O . LEU B 1 123 ? 10.278 -20.372 52.776 1.00 25.61 135 LEU B O 1
ATOM 4205 N N . ARG B 1 124 ? 9.850 -18.153 52.677 1.00 28.60 136 ARG B N 1
ATOM 4206 C CA . ARG B 1 124 ? 10.157 -18.063 51.240 1.00 28.86 136 ARG B CA 1
ATOM 4207 C C . ARG B 1 124 ? 11.599 -18.318 50.866 1.00 29.15 136 ARG B C 1
ATOM 4208 O O . ARG B 1 124 ? 11.893 -18.523 49.696 1.00 30.62 136 ARG B O 1
ATOM 4216 N N . SER B 1 125 ? 12.541 -18.192 51.793 1.00 29.14 137 SER B N 1
ATOM 4217 C CA . SER B 1 125 ? 13.944 -18.453 51.432 1.00 27.43 137 SER B CA 1
ATOM 4218 C C . SER B 1 125 ? 14.443 -19.820 51.981 1.00 24.99 137 SER B C 1
ATOM 4219 O O . SER B 1 125 ? 15.627 -20.040 52.178 1.00 29.51 137 SER B O 1
ATOM 4222 N N . GLY B 1 126 ? 13.520 -20.735 52.250 1.00 22.26 138 GLY B N 1
ATOM 4223 C CA . GLY B 1 126 ? 13.843 -22.093 52.643 1.00 20.10 138 GLY B CA 1
ATOM 4224 C C . GLY B 1 126 ? 13.887 -22.252 54.157 1.00 20.27 138 GLY B C 1
ATOM 4225 O O . GLY B 1 126 ? 14.253 -23.296 54.644 1.00 19.09 138 GLY B O 1
ATOM 4226 N N . GLY B 1 127 ? 13.542 -21.186 54.905 1.00 18.99 139 GLY B N 1
ATOM 4227 C CA . GLY B 1 127 ? 13.294 -21.279 56.349 1.00 18.73 139 GLY B CA 1
ATOM 4228 C C . GLY B 1 127 ? 14.488 -21.836 57.106 1.00 17.42 139 GLY B C 1
ATOM 4229 O O . GLY B 1 127 ? 15.600 -21.362 56.940 1.00 15.67 139 GLY B O 1
ATOM 4230 N N . TRP B 1 128 ? 14.244 -22.822 57.962 1.00 15.44 140 TRP B N 1
ATOM 4231 C CA . TRP B 1 128 ? 15.328 -23.383 58.772 1.00 14.86 140 TRP B CA 1
ATOM 4232 C C . TRP B 1 128 ? 16.130 -24.485 58.116 1.00 14.96 140 TRP B C 1
ATOM 4233 O O . TRP B 1 128 ? 16.828 -25.199 58.760 1.00 16.12 140 TRP B O 1
ATOM 4244 N N . GLU B 1 129 ? 15.991 -24.593 56.804 1.00 16.71 141 GLU B N 1
ATOM 4245 C CA . GLU B 1 129 ? 16.947 -25.191 55.930 1.00 18.51 141 GLU B CA 1
ATOM 4246 C C . GLU B 1 129 ? 17.685 -24.213 55.055 1.00 17.94 141 GLU B C 1
ATOM 4247 O O . GLU B 1 129 ? 18.542 -24.615 54.301 1.00 19.91 141 GLU B O 1
ATOM 4253 N N . GLY B 1 130 ? 17.326 -22.945 55.123 1.00 18.63 142 GLY B N 1
ATOM 4254 C CA . GLY B 1 130 ? 17.914 -21.902 54.271 1.00 19.58 142 GLY B CA 1
ATOM 4255 C C . GLY B 1 130 ? 19.348 -21.623 54.652 1.00 22.44 142 GLY B C 1
ATOM 4256 O O . GLY B 1 130 ? 19.690 -21.304 55.800 1.00 19.77 142 GLY B O 1
ATOM 4257 N N . GLU B 1 131 ? 20.225 -21.703 53.670 1.00 22.86 143 GLU B N 1
ATOM 4258 C CA . GLU B 1 131 ? 21.611 -21.437 53.952 1.00 24.45 143 GLU B CA 1
ATOM 4259 C C . GLU B 1 131 ? 21.924 -20.004 54.343 1.00 21.39 143 GLU B C 1
ATOM 4260 O O . GLU B 1 131 ? 22.893 -19.816 54.934 1.00 20.04 143 GLU B O 1
ATOM 4266 N N . ARG B 1 132 ? 21.116 -18.996 54.069 1.00 22.50 144 ARG B N 1
ATOM 4267 C CA . ARG B 1 132 ? 21.417 -17.633 54.612 1.00 25.30 144 ARG B CA 1
ATOM 4268 C C . ARG B 1 132 ? 20.818 -17.458 56.033 1.00 22.15 144 ARG B C 1
ATOM 4269 O O . ARG B 1 132 ? 21.049 -16.425 56.690 1.00 22.07 144 ARG B O 1
ATOM 4277 N N . THR B 1 133 ? 19.971 -18.396 56.459 1.00 19.46 145 THR B N 1
ATOM 4278 C CA . THR B 1 133 ? 19.308 -18.302 57.768 1.00 17.80 145 THR B CA 1
ATOM 4279 C C . THR B 1 133 ? 20.235 -18.067 58.971 1.00 18.94 145 THR B C 1
ATOM 4280 O O . THR B 1 133 ? 19.933 -17.206 59.779 1.00 16.72 145 THR B O 1
ATOM 4284 N N . PRO B 1 134 ? 21.416 -18.743 59.032 1.00 21.00 146 PRO B N 1
ATOM 4285 C CA . PRO B 1 134 ? 22.274 -18.463 60.196 1.00 22.09 146 PRO B CA 1
ATOM 4286 C C . PRO B 1 134 ? 22.689 -17.015 60.283 1.00 21.79 146 PRO B C 1
ATOM 4287 O O . PRO B 1 134 ? 22.619 -16.461 61.382 1.00 18.81 146 PRO B O 1
ATOM 4291 N N . GLU B 1 135 ? 23.092 -16.401 59.148 1.00 20.73 147 GLU B N 1
ATOM 4292 C CA . GLU B 1 135 ? 23.669 -15.045 59.143 1.00 19.52 147 GLU B CA 1
ATOM 4293 C C . GLU B 1 135 ? 22.542 -14.002 59.313 1.00 17.31 147 GLU B C 1
ATOM 4294 O O . GLU B 1 135 ? 22.713 -12.972 59.948 1.00 15.80 147 GLU B O 1
ATOM 4300 N N . LEU B 1 136 ? 21.352 -14.316 58.805 1.00 14.89 148 LEU B N 1
ATOM 4301 C CA . LEU B 1 136 ? 20.153 -13.464 59.043 1.00 15.05 148 LEU B CA 1
ATOM 4302 C C . LEU B 1 136 ? 19.794 -13.500 60.512 1.00 14.64 148 LEU B C 1
ATOM 4303 O O . LEU B 1 136 ? 19.631 -12.453 61.169 1.00 17.82 148 LEU B O 1
ATOM 4308 N N . PHE B 1 137 ? 19.683 -14.689 61.077 1.00 15.95 149 PHE B N 1
ATOM 4309 C CA . PHE B 1 137 ? 19.413 -14.816 62.511 1.00 16.06 149 PHE B CA 1
ATOM 4310 C C . PHE B 1 137 ? 20.408 -14.113 63.436 1.00 16.89 149 PHE B C 1
ATOM 4311 O O . PHE B 1 137 ? 20.035 -13.371 64.340 1.00 17.18 149 PHE B O 1
ATOM 4319 N N . ALA B 1 138 ? 21.685 -14.294 63.155 1.00 18.85 150 ALA B N 1
ATOM 4320 C CA . ALA B 1 138 ? 22.718 -13.527 63.823 1.00 17.95 150 ALA B CA 1
ATOM 4321 C C . ALA B 1 138 ? 22.608 -11.998 63.692 1.00 16.97 150 ALA B C 1
ATOM 4322 O O . ALA B 1 138 ? 22.766 -11.275 64.700 1.00 16.40 150 ALA B O 1
ATOM 4324 N N . ARG B 1 139 ? 22.343 -11.514 62.481 1.00 15.68 151 ARG B N 1
ATOM 4325 C CA . ARG B 1 139 ? 22.131 -10.107 62.260 1.00 16.63 151 ARG B CA 1
ATOM 4326 C C . ARG B 1 139 ? 20.950 -9.580 63.106 1.00 16.89 151 ARG B C 1
ATOM 4327 O O . ARG B 1 139 ? 21.101 -8.622 63.861 1.00 16.06 151 ARG B O 1
ATOM 4335 N N . TYR B 1 140 ? 19.813 -10.268 63.016 1.00 16.49 152 TYR B N 1
ATOM 4336 C CA . TYR B 1 140 ? 18.680 -9.992 63.910 1.00 16.09 152 TYR B CA 1
ATOM 4337 C C . TYR B 1 140 ? 19.074 -9.964 65.409 1.00 15.62 152 TYR B C 1
ATOM 4338 O O . TYR B 1 140 ? 18.707 -9.032 66.143 1.00 16.17 152 TYR B O 1
ATOM 4347 N N . CYS B 1 141 ? 19.804 -10.971 65.886 1.00 17.11 153 CYS B N 1
ATOM 4348 C CA . CYS B 1 141 ? 20.169 -10.988 67.295 1.00 17.46 153 CYS B CA 1
ATOM 4349 C C . CYS B 1 141 ? 21.028 -9.781 67.673 1.00 19.51 153 CYS B C 1
ATOM 4350 O O . CYS B 1 141 ? 20.876 -9.212 68.765 1.00 19.18 153 CYS B O 1
ATOM 4353 N N . GLY B 1 142 ? 21.919 -9.395 66.763 1.00 20.00 154 GLY B N 1
ATOM 4354 C CA . GLY B 1 142 ? 22.695 -8.145 66.844 1.00 22.63 154 GLY B CA 1
ATOM 4355 C C . GLY B 1 142 ? 21.836 -6.879 66.996 1.00 21.39 154 GLY B C 1
ATOM 4356 O O . GLY B 1 142 ? 22.077 -6.067 67.895 1.00 20.43 154 GLY B O 1
ATOM 4357 N N . ARG B 1 143 ? 20.852 -6.697 66.130 1.00 18.82 155 ARG B N 1
ATOM 4358 C CA . ARG B 1 143 ? 19.959 -5.524 66.251 1.00 20.71 155 ARG B CA 1
ATOM 4359 C C . ARG B 1 143 ? 19.223 -5.448 67.543 1.00 18.61 155 ARG B C 1
ATOM 4360 O O . ARG B 1 143 ? 18.975 -4.338 68.096 1.00 18.61 155 ARG B O 1
ATOM 4368 N N . VAL B 1 144 ? 18.876 -6.613 68.065 1.00 19.13 156 VAL B N 1
ATOM 4369 C CA . VAL B 1 144 ? 18.168 -6.596 69.333 1.00 18.58 156 VAL B CA 1
ATOM 4370 C C . VAL B 1 144 ? 19.138 -6.201 70.414 1.00 17.50 156 VAL B C 1
ATOM 4371 O O . VAL B 1 144 ? 18.822 -5.385 71.230 1.00 17.16 156 VAL B O 1
ATOM 4375 N N . MET B 1 145 ? 20.336 -6.733 70.373 1.00 15.82 157 MET B N 1
ATOM 4376 C CA . MET B 1 145 ? 21.340 -6.380 71.359 1.00 17.00 157 MET B CA 1
ATOM 4377 C C . MET B 1 145 ? 21.712 -4.888 71.318 1.00 18.17 157 MET B C 1
ATOM 4378 O O . MET B 1 145 ? 21.933 -4.259 72.351 1.00 17.04 157 MET B O 1
ATOM 4383 N N . ALA B 1 146 ? 21.708 -4.325 70.118 1.00 17.20 158 ALA B N 1
ATOM 4384 C CA . ALA B 1 146 ? 22.084 -2.964 69.934 1.00 17.21 158 ALA B CA 1
ATOM 4385 C C . ALA B 1 146 ? 21.038 -2.138 70.563 1.00 18.40 158 ALA B C 1
ATOM 4386 O O . ALA B 1 146 ? 21.354 -1.099 71.008 1.00 19.13 158 ALA B O 1
ATOM 4388 N N . HIS B 1 147 ? 19.789 -2.585 70.577 1.00 17.54 159 HIS B N 1
ATOM 4389 C CA . HIS B 1 147 ? 18.711 -1.746 71.107 1.00 18.77 159 HIS B CA 1
ATOM 4390 C C . HIS B 1 147 ? 18.521 -1.950 72.575 1.00 18.20 159 HIS B C 1
ATOM 4391 O O . HIS B 1 147 ? 18.252 -1.029 73.260 1.00 20.13 159 HIS B O 1
ATOM 4398 N N . LEU B 1 148 ? 18.790 -3.140 73.093 1.00 19.65 160 LEU B N 1
ATOM 4399 C CA . LEU B 1 148 ? 18.352 -3.451 74.432 1.00 18.86 160 LEU B CA 1
ATOM 4400 C C . LEU B 1 148 ? 19.189 -4.460 75.176 1.00 16.59 160 LEU B C 1
ATOM 4401 O O . LEU B 1 148 ? 18.795 -4.908 76.266 1.00 18.70 160 LEU B O 1
ATOM 4406 N N . GLY B 1 149 ? 20.339 -4.814 74.631 1.00 16.78 161 GLY B N 1
ATOM 4407 C CA . GLY B 1 149 ? 21.156 -5.879 75.193 1.00 17.96 161 GLY B CA 1
ATOM 4408 C C . GLY B 1 149 ? 21.556 -5.658 76.647 1.00 19.64 161 GLY B C 1
ATOM 4409 O O . GLY B 1 149 ? 21.638 -6.602 77.432 1.00 19.42 161 GLY B O 1
ATOM 4410 N N . ASP B 1 150 ? 21.763 -4.404 77.033 1.00 20.77 162 ASP B N 1
ATOM 4411 C CA . ASP B 1 150 ? 22.164 -4.128 78.408 1.00 22.24 162 ASP B CA 1
ATOM 4412 C C . ASP B 1 150 ? 21.132 -4.485 79.466 1.00 22.03 162 ASP B C 1
ATOM 4413 O O . ASP B 1 150 ? 21.493 -4.547 80.629 1.00 22.64 162 ASP B O 1
ATOM 4418 N N . LEU B 1 151 ? 19.865 -4.732 79.086 1.00 20.16 163 LEU B N 1
ATOM 4419 C CA . LEU B 1 151 ? 18.819 -5.028 80.052 1.00 18.87 163 LEU B CA 1
ATOM 4420 C C . LEU B 1 151 ? 18.543 -6.534 80.169 1.00 19.72 163 LEU B C 1
ATOM 4421 O O . LEU B 1 151 ? 17.719 -6.937 80.967 1.00 19.35 163 LEU B O 1
ATOM 4426 N N . ILE B 1 152 ? 19.203 -7.367 79.350 1.00 19.30 164 ILE B N 1
ATOM 4427 C CA . ILE B 1 152 ? 18.972 -8.824 79.374 1.00 18.13 164 ILE B CA 1
ATOM 4428 C C . ILE B 1 152 ? 19.778 -9.475 80.517 1.00 18.19 164 ILE B C 1
ATOM 4429 O O . ILE B 1 152 ? 20.971 -9.224 80.690 1.00 17.09 164 ILE B O 1
ATOM 4434 N N . GLY B 1 153 ? 19.132 -10.322 81.313 1.00 17.43 165 GLY B N 1
ATOM 4435 C CA . GLY B 1 153 ? 19.829 -10.992 82.407 1.00 16.78 165 GLY B CA 1
ATOM 4436 C C . GLY B 1 153 ? 20.499 -12.271 81.899 1.00 17.53 165 GLY B C 1
ATOM 4437 O O . GLY B 1 153 ? 21.597 -12.575 82.287 1.00 13.37 165 GLY B O 1
ATOM 4438 N N . VAL B 1 154 ? 19.795 -13.059 81.068 1.00 17.76 166 VAL B N 1
ATOM 4439 C CA . VAL B 1 154 ? 20.371 -14.311 80.498 1.00 19.08 166 VAL B CA 1
ATOM 4440 C C . VAL B 1 154 ? 19.802 -14.461 79.107 1.00 19.00 166 VAL B C 1
ATOM 4441 O O . VAL B 1 154 ? 18.673 -14.048 78.847 1.00 20.67 166 VAL B O 1
ATOM 4445 N N . ALA B 1 155 ? 20.546 -15.087 78.217 1.00 18.01 167 ALA B N 1
ATOM 4446 C CA . ALA B 1 155 ? 20.086 -15.181 76.814 1.00 17.24 167 ALA B CA 1
ATOM 4447 C C . ALA B 1 155 ? 20.007 -16.633 76.380 1.00 16.68 167 ALA B C 1
ATOM 4448 O O . ALA B 1 155 ? 20.963 -17.427 76.645 1.00 17.86 167 ALA B O 1
ATOM 4450 N N . CYS B 1 156 ? 18.841 -16.970 75.793 1.00 16.04 168 CYS B N 1
ATOM 4451 C CA . CYS B 1 156 ? 18.530 -18.219 75.138 1.00 16.94 168 CYS B CA 1
ATOM 4452 C C . CYS B 1 156 ? 18.417 -17.931 73.660 1.00 16.69 168 CYS B C 1
ATOM 4453 O O . CYS B 1 156 ? 17.556 -17.191 73.246 1.00 16.46 168 CYS B O 1
ATOM 4456 N N . THR B 1 157 ? 19.334 -18.457 72.867 1.00 16.59 169 THR B N 1
ATOM 4457 C CA . THR B 1 157 ? 19.306 -18.219 71.396 1.00 15.50 169 THR B CA 1
ATOM 4458 C C . THR B 1 157 ? 18.059 -18.861 70.756 1.00 15.45 169 THR B C 1
ATOM 4459 O O . THR B 1 157 ? 17.148 -18.163 70.224 1.00 16.78 169 THR B O 1
ATOM 4463 N N . LEU B 1 158 ? 17.971 -20.173 70.892 1.00 14.95 170 LEU B N 1
ATOM 4464 C CA . LEU B 1 158 ? 17.023 -20.951 70.156 1.00 16.38 170 LEU B CA 1
ATOM 4465 C C . LEU B 1 158 ? 16.247 -21.865 71.115 1.00 16.10 170 LEU B C 1
ATOM 4466 O O . LEU B 1 158 ? 16.862 -22.459 72.011 1.00 15.55 170 LEU B O 1
ATOM 4471 N N . ASN B 1 159 ? 14.922 -21.943 70.941 1.00 13.29 171 ASN B N 1
ATOM 4472 C CA . ASN B 1 159 ? 14.071 -22.850 71.739 1.00 13.38 171 ASN B CA 1
ATOM 4473 C C . ASN B 1 159 ? 13.904 -24.199 71.029 1.00 13.30 171 ASN B C 1
ATOM 4474 O O . ASN B 1 159 ? 13.454 -24.241 69.887 1.00 11.75 171 ASN B O 1
ATOM 4479 N N . GLU B 1 160 ? 14.335 -25.277 71.684 1.00 13.80 172 GLU B N 1
ATOM 4480 C CA . GLU B 1 160 ? 14.023 -26.632 71.236 1.00 15.50 172 GLU B CA 1
ATOM 4481 C C . GLU B 1 160 ? 14.274 -26.984 69.794 1.00 14.62 172 GLU B C 1
ATOM 4482 O O . GLU B 1 160 ? 13.443 -27.548 69.132 1.00 15.99 172 GLU B O 1
ATOM 4488 N N . PRO B 1 161 ? 15.505 -26.805 69.361 1.00 15.72 173 PRO B N 1
ATOM 4489 C CA . PRO B 1 161 ? 15.853 -27.161 67.988 1.00 15.23 173 PRO B CA 1
ATOM 4490 C C . PRO B 1 161 ? 15.562 -28.609 67.712 1.00 15.08 173 PRO B C 1
ATOM 4491 O O . PRO B 1 161 ? 15.237 -28.975 66.596 1.00 14.15 173 PRO B O 1
ATOM 4495 N N . ASN B 1 162 ? 15.687 -29.416 68.760 1.00 15.35 174 ASN B N 1
ATOM 4496 C CA . ASN B 1 162 ? 15.545 -30.840 68.676 1.00 16.11 174 ASN B CA 1
ATOM 4497 C C . ASN B 1 162 ? 14.133 -31.392 68.807 1.00 18.84 174 ASN B C 1
ATOM 4498 O O . ASN B 1 162 ? 13.952 -32.613 68.549 1.00 18.20 174 ASN B O 1
ATOM 4503 N N . LEU B 1 163 ? 13.131 -30.555 69.145 1.00 17.75 175 LEU B N 1
ATOM 4504 C CA . LEU B 1 163 ? 11.742 -31.058 69.251 1.00 18.78 175 LEU B CA 1
ATOM 4505 C C . LEU B 1 163 ? 11.290 -31.907 68.087 1.00 18.86 175 LEU B C 1
ATOM 4506 O O . LEU B 1 163 ? 10.819 -32.994 68.295 1.00 18.77 175 LEU B O 1
ATOM 4511 N N . PRO B 1 164 ? 11.407 -31.411 66.834 1.00 19.82 176 PRO B N 1
ATOM 4512 C CA . PRO B 1 164 ? 10.800 -32.230 65.785 1.00 20.39 176 PRO B CA 1
ATOM 4513 C C . PRO B 1 164 ? 11.403 -33.615 65.597 1.00 21.31 176 PRO B C 1
ATOM 4514 O O . PRO B 1 164 ? 10.671 -34.499 65.136 1.00 22.21 176 PRO B O 1
ATOM 4518 N N . TRP B 1 165 ? 12.694 -33.807 65.939 1.00 21.44 177 TRP B N 1
ATOM 4519 C CA . TRP B 1 165 ? 13.259 -35.140 65.991 1.00 21.22 177 TRP B CA 1
ATOM 4520 C C . TRP B 1 165 ? 12.507 -36.036 66.986 1.00 21.50 177 TRP B C 1
ATOM 4521 O O . TRP B 1 165 ? 12.208 -37.175 66.676 1.00 20.88 177 TRP B O 1
ATOM 4532 N N . LEU B 1 166 ? 12.283 -35.545 68.213 1.00 21.42 178 LEU B N 1
ATOM 4533 C CA . LEU B 1 166 ? 11.488 -36.312 69.201 1.00 23.05 178 LEU B CA 1
ATOM 4534 C C . LEU B 1 166 ? 10.117 -36.706 68.635 1.00 24.06 178 LEU B C 1
ATOM 4535 O O . LEU B 1 166 ? 9.683 -37.864 68.779 1.00 22.16 178 LEU B O 1
ATOM 4540 N N . LEU B 1 167 ? 9.445 -35.747 67.991 1.00 22.58 179 LEU B N 1
ATOM 4541 C CA . LEU B 1 167 ? 8.140 -36.022 67.435 1.00 25.28 179 LEU B CA 1
ATOM 4542 C C . LEU B 1 167 ? 8.232 -37.052 66.319 1.00 26.05 179 LEU B C 1
ATOM 4543 O O . LEU B 1 167 ? 7.383 -37.944 66.206 1.00 24.86 179 LEU B O 1
ATOM 4548 N N . GLU B 1 168 ? 9.258 -36.950 65.497 1.00 26.73 180 GLU B N 1
ATOM 4549 C CA . GLU B 1 168 ? 9.450 -37.946 64.443 1.00 33.02 180 GLU B CA 1
ATOM 4550 C C . GLU B 1 168 ? 9.431 -39.373 64.981 1.00 34.48 180 GLU B C 1
ATOM 4551 O O . GLU B 1 168 ? 8.841 -40.267 64.366 1.00 34.80 180 GLU B O 1
ATOM 4557 N N . SER B 1 169 ? 10.048 -39.573 66.145 1.00 34.77 181 SER B N 1
ATOM 4558 C CA . SER B 1 169 ? 10.084 -40.885 66.791 1.00 30.57 181 SER B CA 1
ATOM 4559 C C . SER B 1 169 ? 8.712 -41.384 67.151 1.00 31.60 181 SER B C 1
ATOM 4560 O O . SER B 1 169 ? 8.541 -42.589 67.341 1.00 34.16 181 SER B O 1
ATOM 4563 N N . PHE B 1 170 ? 7.728 -40.485 67.262 1.00 35.97 182 PHE B N 1
ATOM 4564 C CA . PHE B 1 170 ? 6.322 -40.901 67.388 1.00 35.50 182 PHE B CA 1
ATOM 4565 C C . PHE B 1 170 ? 5.661 -41.017 66.003 1.00 39.46 182 PHE B C 1
ATOM 4566 O O . PHE B 1 170 ? 4.446 -41.029 65.932 1.00 49.21 182 PHE B O 1
ATOM 4574 N N . GLY B 1 171 ? 6.421 -41.054 64.908 1.00 40.68 183 GLY B N 1
ATOM 4575 C CA . GLY B 1 171 ? 5.865 -40.818 63.548 1.00 44.34 183 GLY B CA 1
ATOM 4576 C C . GLY B 1 171 ? 4.958 -39.590 63.385 1.00 44.58 183 GLY B C 1
ATOM 4577 O O . GLY B 1 171 ? 3.850 -39.707 62.901 1.00 46.29 183 GLY B O 1
ATOM 4578 N N . ILE B 1 172 ? 5.399 -38.404 63.804 1.00 50.92 184 ILE B N 1
ATOM 4579 C CA . ILE B 1 172 ? 4.502 -37.234 63.835 1.00 46.56 184 ILE B CA 1
ATOM 4580 C C . ILE B 1 172 ? 4.900 -36.112 62.887 1.00 51.31 184 ILE B C 1
ATOM 4581 O O . ILE B 1 172 ? 4.145 -35.149 62.668 1.00 59.76 184 ILE B O 1
ATOM 4586 N N . GLY B 1 173 ? 6.070 -36.225 62.300 1.00 47.57 185 GLY B N 1
ATOM 4587 C CA . GLY B 1 173 ? 6.420 -35.365 61.187 1.00 42.84 185 GLY B CA 1
ATOM 4588 C C . GLY B 1 173 ? 7.584 -36.046 60.537 1.00 42.59 185 GLY B C 1
ATOM 4589 O O . GLY B 1 173 ? 7.658 -37.286 60.548 1.00 43.63 185 GLY B O 1
ATOM 4590 N N . GLY B 1 174 ? 8.503 -35.256 60.001 1.00 38.12 186 GLY B N 1
ATOM 4591 C CA . GLY B 1 174 ? 9.757 -35.788 59.505 1.00 40.75 186 GLY B CA 1
ATOM 4592 C C . GLY B 1 174 ? 9.660 -36.485 58.145 1.00 41.93 186 GLY B C 1
ATOM 4593 O O . GLY B 1 174 ? 10.535 -37.284 57.809 1.00 41.97 186 GLY B O 1
ATOM 4594 N N . GLU B 1 175 ? 8.612 -36.193 57.360 1.00 38.49 187 GLU B N 1
ATOM 4595 C CA . GLU B 1 175 ? 8.586 -36.549 55.917 1.00 37.52 187 GLU B CA 1
ATOM 4596 C C . GLU B 1 175 ? 9.885 -36.079 55.281 1.00 32.21 187 GLU B C 1
ATOM 4597 O O . GLU B 1 175 ? 10.407 -35.023 55.611 1.00 32.31 187 GLU B O 1
ATOM 4603 N N . ALA B 1 176 ? 10.439 -36.840 54.363 1.00 31.83 188 ALA B N 1
ATOM 4604 C CA . ALA B 1 176 ? 11.582 -36.303 53.628 1.00 29.88 188 ALA B CA 1
ATOM 4605 C C . ALA B 1 176 ? 11.137 -35.001 52.930 1.00 30.92 188 ALA B C 1
ATOM 4606 O O . ALA B 1 176 ? 9.954 -34.780 52.678 1.00 28.82 188 ALA B O 1
ATOM 4608 N N . PRO B 1 177 ? 12.079 -34.119 52.633 1.00 32.57 189 PRO B N 1
ATOM 4609 C CA . PRO B 1 177 ? 11.641 -32.927 51.950 1.00 30.79 189 PRO B CA 1
ATOM 4610 C C . PRO B 1 177 ? 10.871 -33.143 50.642 1.00 29.78 189 PRO B C 1
ATOM 4611 O O . PRO B 1 177 ? 9.972 -32.372 50.351 1.00 24.49 189 PRO B O 1
ATOM 4615 N N . GLU B 1 178 ? 11.227 -34.176 49.876 1.00 33.83 190 GLU B N 1
ATOM 4616 C CA . GLU B 1 178 ? 10.534 -34.516 48.600 1.00 35.14 190 GLU B CA 1
ATOM 4617 C C . GLU B 1 178 ? 9.094 -34.903 48.794 1.00 31.41 190 GLU B C 1
ATOM 4618 O O . GLU B 1 178 ? 8.361 -34.961 47.823 1.00 34.95 190 GLU B O 1
ATOM 4624 N N . ASN B 1 179 ? 8.702 -35.214 50.018 1.00 25.18 191 ASN B N 1
ATOM 4625 C CA . ASN B 1 179 ? 7.356 -35.621 50.289 1.00 25.70 191 ASN B CA 1
ATOM 4626 C C . ASN B 1 179 ? 6.529 -34.614 51.057 1.00 24.48 191 ASN B C 1
ATOM 4627 O O . ASN B 1 179 ? 5.417 -34.922 51.453 1.00 23.63 191 ASN B O 1
ATOM 4632 N N . ARG B 1 180 ? 7.063 -33.414 51.269 1.00 20.95 192 ARG B N 1
ATOM 4633 C CA . ARG B 1 180 ? 6.364 -32.415 52.023 1.00 20.04 192 ARG B CA 1
ATOM 4634 C C . ARG B 1 180 ? 5.110 -32.032 51.314 1.00 18.06 192 ARG B C 1
ATOM 4635 O O . ARG B 1 180 ? 4.101 -31.844 51.972 1.00 19.14 192 ARG B O 1
ATOM 4643 N N . GLY B 1 181 ? 5.171 -32.050 49.999 1.00 17.75 193 GLY B N 1
ATOM 4644 C CA . GLY B 1 181 ? 4.064 -31.746 49.115 1.00 19.11 193 GLY B CA 1
ATOM 4645 C C . GLY B 1 181 ? 2.862 -32.642 49.402 1.00 21.55 193 GLY B C 1
ATOM 4646 O O . GLY B 1 181 ? 1.742 -32.236 49.169 1.00 20.22 193 GLY B O 1
ATOM 4647 N N . LYS B 1 182 ? 3.098 -33.812 49.988 1.00 22.44 194 LYS B N 1
ATOM 4648 C CA . LYS B 1 182 ? 2.011 -34.773 50.232 1.00 25.09 194 LYS B CA 1
ATOM 4649 C C . LYS B 1 182 ? 1.221 -34.371 51.474 1.00 23.29 194 LYS B C 1
ATOM 4650 O O . LYS B 1 182 ? 0.096 -34.811 51.658 1.00 23.23 194 LYS B O 1
ATOM 4656 N N . VAL B 1 183 ? 1.769 -33.524 52.340 1.00 21.82 195 VAL B N 1
ATOM 4657 C CA . VAL B 1 183 ? 0.949 -33.065 53.461 1.00 20.99 195 VAL B CA 1
ATOM 4658 C C . VAL B 1 183 ? 0.152 -31.836 53.045 1.00 19.13 195 VAL B C 1
ATOM 4659 O O . VAL B 1 183 ? 0.705 -30.915 52.483 1.00 20.34 195 VAL B O 1
ATOM 4663 N N . PRO B 1 184 ? -1.171 -31.858 53.263 1.00 21.02 196 PRO B N 1
ATOM 4664 C CA . PRO B 1 184 ? -2.000 -30.769 52.793 1.00 21.71 196 PRO B CA 1
ATOM 4665 C C . PRO B 1 184 ? -1.520 -29.407 53.250 1.00 21.40 196 PRO B C 1
ATOM 4666 O O . PRO B 1 184 ? -1.488 -28.503 52.458 1.00 22.08 196 PRO B O 1
ATOM 4670 N N . MET B 1 185 ? -1.193 -29.256 54.531 1.00 19.90 197 MET B N 1
ATOM 4671 C CA . MET B 1 185 ? -0.803 -27.939 55.025 1.00 19.65 197 MET B CA 1
ATOM 4672 C C . MET B 1 185 ? 0.423 -27.387 54.303 1.00 18.56 197 MET B C 1
ATOM 4673 O O . MET B 1 185 ? 0.498 -26.200 54.098 1.00 19.55 197 MET B O 1
ATOM 4678 N N . TRP B 1 186 ? 1.411 -28.236 54.019 1.00 19.49 198 TRP B N 1
ATOM 4679 C CA . TRP B 1 186 ? 2.594 -27.818 53.286 1.00 19.39 198 TRP B CA 1
ATOM 4680 C C . TRP B 1 186 ? 2.270 -27.478 51.854 1.00 19.47 198 TRP B C 1
ATOM 4681 O O . TRP B 1 186 ? 2.845 -26.511 51.337 1.00 23.42 198 TRP B O 1
ATOM 4692 N N . ALA B 1 187 ? 1.368 -28.233 51.231 1.00 19.99 199 ALA B N 1
ATOM 4693 C CA . ALA B 1 187 ? 0.959 -27.987 49.812 1.00 19.65 199 ALA B CA 1
ATOM 4694 C C . ALA B 1 187 ? 0.282 -26.665 49.699 1.00 18.56 199 ALA B C 1
ATOM 4695 O O . ALA B 1 187 ? 0.585 -25.919 48.767 1.00 17.88 199 ALA B O 1
ATOM 4697 N N . ALA B 1 188 ? -0.527 -26.339 50.711 1.00 17.41 200 ALA B N 1
ATOM 4698 C CA . ALA B 1 188 ? -1.234 -25.045 50.766 1.00 17.11 200 ALA B CA 1
ATOM 4699 C C . ALA B 1 188 ? -0.246 -23.932 51.101 1.00 16.56 200 ALA B C 1
ATOM 4700 O O . ALA B 1 188 ? -0.287 -22.847 50.513 1.00 16.22 200 ALA B O 1
ATOM 4702 N N . ALA B 1 189 ? 0.699 -24.217 51.993 1.00 16.63 201 ALA B N 1
ATOM 4703 C CA . ALA B 1 189 ? 1.674 -23.180 52.333 1.00 17.90 201 ALA B CA 1
ATOM 4704 C C . ALA B 1 189 ? 2.471 -22.805 51.088 1.00 18.09 201 ALA B C 1
ATOM 4705 O O . ALA B 1 189 ? 2.617 -21.626 50.754 1.00 17.78 201 ALA B O 1
ATOM 4707 N N . ALA B 1 190 ? 2.964 -23.848 50.416 1.00 19.43 202 ALA B N 1
ATOM 4708 C CA . ALA B 1 190 ? 3.719 -23.750 49.161 1.00 19.40 202 ALA B CA 1
ATOM 4709 C C . ALA B 1 190 ? 3.009 -22.879 48.108 1.00 20.27 202 ALA B C 1
ATOM 4710 O O . ALA B 1 190 ? 3.604 -21.967 47.529 1.00 20.37 202 ALA B O 1
ATOM 4712 N N . GLN B 1 191 ? 1.765 -23.206 47.845 1.00 22.35 203 GLN B N 1
ATOM 4713 C CA . GLN B 1 191 ? 0.980 -22.571 46.768 1.00 26.39 203 GLN B CA 1
ATOM 4714 C C . GLN B 1 191 ? 0.832 -21.096 47.069 1.00 25.64 203 GLN B C 1
ATOM 4715 O O . GLN B 1 191 ? 0.938 -20.236 46.173 1.00 21.79 203 GLN B O 1
ATOM 4721 N N . ARG B 1 192 ? 0.616 -20.781 48.345 1.00 26.24 204 ARG B N 1
ATOM 4722 C CA . ARG B 1 192 ? 0.388 -19.359 48.693 1.00 26.31 204 ARG B CA 1
ATOM 4723 C C . ARG B 1 192 ? 1.693 -18.546 48.705 1.00 24.80 204 ARG B C 1
ATOM 4724 O O . ARG B 1 192 ? 1.658 -17.346 48.605 1.00 22.34 204 ARG B O 1
ATOM 4732 N N . LEU B 1 193 ? 2.819 -19.217 48.851 1.00 22.11 205 LEU B N 1
ATOM 4733 C CA . LEU B 1 193 ? 4.093 -18.555 48.925 1.00 22.06 205 LEU B CA 1
ATOM 4734 C C . LEU B 1 193 ? 4.783 -18.532 47.542 1.00 20.57 205 LEU B C 1
ATOM 4735 O O . LEU B 1 193 ? 5.843 -17.901 47.373 1.00 22.27 205 LEU B O 1
ATOM 4740 N N . GLY B 1 194 ? 4.228 -19.251 46.579 1.00 19.19 206 GLY B N 1
ATOM 4741 C CA . GLY B 1 194 ? 4.839 -19.336 45.235 1.00 22.15 206 GLY B CA 1
ATOM 4742 C C . GLY B 1 194 ? 6.073 -20.225 45.205 1.00 23.62 206 GLY B C 1
ATOM 4743 O O . GLY B 1 194 ? 6.929 -20.108 44.324 1.00 24.94 206 GLY B O 1
ATOM 4744 N N . VAL B 1 195 ? 6.174 -21.135 46.171 1.00 22.39 207 VAL B N 1
ATOM 4745 C CA . VAL B 1 195 ? 7.363 -21.944 46.329 1.00 20.64 207 VAL B CA 1
ATOM 4746 C C . VAL B 1 195 ? 7.023 -23.452 46.285 1.00 19.45 207 VAL B C 1
ATOM 4747 O O . VAL B 1 195 ? 5.886 -23.872 46.515 1.00 20.43 207 VAL B O 1
ATOM 4751 N N . ASP B 1 196 ? 8.008 -24.277 45.970 1.00 19.24 208 ASP B N 1
ATOM 4752 C CA . ASP B 1 196 ? 7.870 -25.715 46.071 1.00 18.22 208 ASP B CA 1
ATOM 4753 C C . ASP B 1 196 ? 7.807 -26.139 47.525 1.00 18.73 208 ASP B C 1
ATOM 4754 O O . ASP B 1 196 ? 8.645 -25.685 48.337 1.00 17.87 208 ASP B O 1
ATOM 4759 N N . ALA B 1 197 ? 6.871 -27.055 47.833 1.00 17.68 209 ALA B N 1
ATOM 4760 C CA . ALA B 1 197 ? 6.695 -27.659 49.202 1.00 18.24 209 ALA B CA 1
ATOM 4761 C C . ALA B 1 197 ? 7.902 -28.325 49.807 1.00 16.49 209 ALA B C 1
ATOM 4762 O O . ALA B 1 197 ? 8.100 -28.329 51.037 1.00 20.51 209 ALA B O 1
ATOM 4764 N N . SER B 1 198 ? 8.754 -28.916 48.982 1.00 18.55 210 SER B N 1
ATOM 4765 C CA . SER B 1 198 ? 9.997 -29.471 49.506 1.00 18.01 210 SER B CA 1
ATOM 4766 C C . SER B 1 198 ? 10.874 -28.449 50.265 1.00 18.78 210 SER B C 1
ATOM 4767 O O . SER B 1 198 ? 11.739 -28.847 51.039 1.00 20.99 210 SER B O 1
ATOM 4770 N N . THR B 1 199 ? 10.585 -27.155 50.105 1.00 17.60 211 THR B N 1
ATOM 4771 C CA . THR B 1 199 ? 11.419 -25.994 50.518 1.00 18.08 211 THR B CA 1
ATOM 4772 C C . THR B 1 199 ? 10.819 -25.441 51.854 1.00 18.83 211 THR B C 1
ATOM 4773 O O . THR B 1 199 ? 11.436 -24.677 52.559 1.00 19.13 211 THR B O 1
ATOM 4777 N N . VAL B 1 200 ? 9.579 -25.794 52.151 1.00 18.60 212 VAL B N 1
ATOM 4778 C CA . VAL B 1 200 ? 8.846 -25.215 53.292 1.00 17.93 212 VAL B CA 1
ATOM 4779 C C . VAL B 1 200 ? 9.390 -25.893 54.579 1.00 17.75 212 VAL B C 1
ATOM 4780 O O . VAL B 1 200 ? 9.267 -27.098 54.725 1.00 16.98 212 VAL B O 1
ATOM 4784 N N . ALA B 1 201 ? 10.001 -25.110 55.490 1.00 16.22 213 ALA B N 1
ATOM 4785 C CA . ALA B 1 201 ? 10.682 -25.672 56.659 1.00 15.86 213 ALA B CA 1
ATOM 4786 C C . ALA B 1 201 ? 10.596 -24.794 57.879 1.00 16.44 213 ALA B C 1
ATOM 4787 O O . ALA B 1 201 ? 11.593 -24.211 58.262 1.00 15.98 213 ALA B O 1
ATOM 4789 N N . PRO B 1 202 ? 9.393 -24.619 58.464 1.00 15.15 214 PRO B N 1
ATOM 4790 C CA . PRO B 1 202 ? 9.416 -23.848 59.740 1.00 16.65 214 PRO B CA 1
ATOM 4791 C C . PRO B 1 202 ? 10.179 -24.579 60.808 1.00 16.21 214 PRO B C 1
ATOM 4792 O O . PRO B 1 202 ? 10.118 -25.840 60.864 1.00 17.73 214 PRO B O 1
ATOM 4796 N N . PHE B 1 203 ? 10.775 -23.820 61.735 1.00 16.17 215 PHE B N 1
ATOM 4797 C CA . PHE B 1 203 ? 11.688 -24.353 62.742 1.00 17.07 215 PHE B CA 1
ATOM 4798 C C . PHE B 1 203 ? 11.261 -25.651 63.462 1.00 20.16 215 PHE B C 1
ATOM 4799 O O . PHE B 1 203 ? 12.063 -26.604 63.580 1.00 21.40 215 PHE B O 1
ATOM 4807 N N . GLN B 1 204 ? 10.020 -25.685 63.950 1.00 19.58 216 GLN B N 1
ATOM 4808 C CA . GLN B 1 204 ? 9.593 -26.731 64.839 1.00 20.47 216 GLN B CA 1
ATOM 4809 C C . GLN B 1 204 ? 9.131 -27.978 64.120 1.00 21.09 216 GLN B C 1
ATOM 4810 O O . GLN B 1 204 ? 8.827 -28.954 64.781 1.00 19.24 216 GLN B O 1
ATOM 4816 N N . PHE B 1 205 ? 9.104 -27.959 62.789 1.00 20.32 217 PHE B N 1
ATOM 4817 C CA . PHE B 1 205 ? 8.782 -29.148 61.996 1.00 22.18 217 PHE B CA 1
ATOM 4818 C C . PHE B 1 205 ? 9.988 -29.739 61.265 1.00 24.46 217 PHE B C 1
ATOM 4819 O O . PHE B 1 205 ? 9.824 -30.685 60.540 1.00 24.67 217 PHE B O 1
ATOM 4827 N N . CYS B 1 206 ? 11.153 -29.096 61.374 1.00 24.04 218 CYS B N 1
ATOM 4828 C CA . CYS B 1 206 ? 12.296 -29.381 60.528 1.00 23.89 218 CYS B CA 1
ATOM 4829 C C . CYS B 1 206 ? 13.295 -30.237 61.300 1.00 22.00 218 CYS B C 1
ATOM 4830 O O . CYS B 1 206 ? 14.081 -29.713 62.136 1.00 22.58 218 CYS B O 1
ATOM 4833 N N . SER B 1 207 ? 13.294 -31.534 60.988 1.00 23.19 219 SER B N 1
ATOM 4834 C CA . SER B 1 207 ? 14.165 -32.550 61.621 1.00 24.90 219 SER B CA 1
ATOM 4835 C C . SER B 1 207 ? 15.086 -33.269 60.628 1.00 25.77 219 SER B C 1
ATOM 4836 O O . SER B 1 207 ? 15.339 -34.461 60.715 1.00 29.60 219 SER B O 1
ATOM 4839 N N . THR B 1 208 ? 15.662 -32.492 59.754 1.00 22.09 220 THR B N 1
ATOM 4840 C CA . THR B 1 208 ? 16.327 -32.916 58.582 1.00 23.93 220 THR B CA 1
ATOM 4841 C C . THR B 1 208 ? 17.827 -32.680 58.860 1.00 25.26 220 THR B C 1
ATOM 4842 O O . THR B 1 208 ? 18.146 -31.877 59.720 1.00 24.04 220 THR B O 1
ATOM 4846 N N . GLU B 1 209 ? 18.754 -33.291 58.118 1.00 22.10 221 GLU B N 1
ATOM 4847 C CA . GLU B 1 209 ? 20.180 -32.967 58.348 1.00 24.37 221 GLU B CA 1
ATOM 4848 C C . GLU B 1 209 ? 20.533 -31.518 58.092 1.00 21.48 221 GLU B C 1
ATOM 4849 O O . GLU B 1 209 ? 21.311 -30.932 58.821 1.00 20.81 221 GLU B O 1
ATOM 4855 N N . ALA B 1 210 ? 19.977 -30.954 57.043 1.00 21.98 222 ALA B N 1
ATOM 4856 C CA . ALA B 1 210 ? 20.125 -29.569 56.720 1.00 24.00 222 ALA B CA 1
ATOM 4857 C C . ALA B 1 210 ? 19.650 -28.665 57.835 1.00 21.98 222 ALA B C 1
ATOM 4858 O O . ALA B 1 210 ? 20.274 -27.628 58.079 1.00 20.02 222 ALA B O 1
ATOM 4860 N N . GLY B 1 211 ? 18.558 -29.047 58.513 1.00 21.10 223 GLY B N 1
ATOM 4861 C CA . GLY B 1 211 ? 17.958 -28.204 59.535 1.00 19.35 223 GLY B CA 1
ATOM 4862 C C . GLY B 1 211 ? 18.811 -28.322 60.797 1.00 21.14 223 GLY B C 1
ATOM 4863 O O . GLY B 1 211 ? 19.020 -27.324 61.529 1.00 19.66 223 GLY B O 1
ATOM 4864 N N . PHE B 1 212 ? 19.356 -29.524 61.053 1.00 19.55 224 PHE B N 1
ATOM 4865 C CA . PHE B 1 212 ? 20.360 -29.626 62.131 1.00 19.74 224 PHE B CA 1
ATOM 4866 C C . PHE B 1 212 ? 21.513 -28.643 61.884 1.00 18.75 224 PHE B C 1
ATOM 4867 O O . PHE B 1 212 ? 21.880 -27.905 62.776 1.00 16.77 224 PHE B O 1
ATOM 4875 N N . ASN B 1 213 ? 22.124 -28.686 60.697 1.00 19.33 225 ASN B N 1
ATOM 4876 C CA . ASN B 1 213 ? 23.288 -27.801 60.431 1.00 19.89 225 ASN B CA 1
ATOM 4877 C C . ASN B 1 213 ? 22.894 -26.338 60.479 1.00 18.42 225 ASN B C 1
ATOM 4878 O O . ASN B 1 213 ? 23.679 -25.498 60.944 1.00 17.26 225 ASN B O 1
ATOM 4883 N N . VAL B 1 214 ? 21.734 -26.004 59.960 1.00 18.03 226 VAL B N 1
ATOM 4884 C CA . VAL B 1 214 ? 21.293 -24.635 59.985 1.00 19.61 226 VAL B CA 1
ATOM 4885 C C . VAL B 1 214 ? 20.967 -24.117 61.378 1.00 17.06 226 VAL B C 1
ATOM 4886 O O . VAL B 1 214 ? 21.371 -23.079 61.725 1.00 17.53 226 VAL B O 1
ATOM 4890 N N . LYS B 1 215 ? 20.264 -24.903 62.154 1.00 17.49 227 LYS B N 1
ATOM 4891 C CA . LYS B 1 215 ? 20.014 -24.576 63.574 1.00 17.87 227 LYS B CA 1
ATOM 4892 C C . LYS B 1 215 ? 21.289 -24.416 64.382 1.00 19.02 227 LYS B C 1
ATOM 4893 O O . LYS B 1 215 ? 21.460 -23.434 65.098 1.00 19.62 227 LYS B O 1
ATOM 4899 N N . LEU B 1 216 ? 22.176 -25.411 64.317 1.00 18.49 228 LEU B N 1
ATOM 4900 C CA . LEU B 1 216 ? 23.445 -25.288 64.987 1.00 20.04 228 LEU B CA 1
ATOM 4901 C C . LEU B 1 216 ? 24.237 -24.030 64.584 1.00 18.39 228 LEU B C 1
ATOM 4902 O O . LEU B 1 216 ? 24.776 -23.347 65.454 1.00 17.55 228 LEU B O 1
ATOM 4907 N N . ALA B 1 217 ? 24.317 -23.751 63.281 1.00 18.61 229 ALA B N 1
ATOM 4908 C CA . ALA B 1 217 ? 25.105 -22.632 62.782 1.00 18.88 229 ALA B CA 1
ATOM 4909 C C . ALA B 1 217 ? 24.419 -21.375 63.254 1.00 15.79 229 ALA B C 1
ATOM 4910 O O . ALA B 1 217 ? 25.025 -20.375 63.523 1.00 14.73 229 ALA B O 1
ATOM 4912 N N . ALA B 1 218 ? 23.112 -21.401 63.338 1.00 16.56 230 ALA B N 1
ATOM 4913 C CA . ALA B 1 218 ? 22.436 -20.160 63.775 1.00 15.67 230 ALA B CA 1
ATOM 4914 C C . ALA B 1 218 ? 22.747 -19.889 65.272 1.00 15.59 230 ALA B C 1
ATOM 4915 O O . ALA B 1 218 ? 23.110 -18.794 65.660 1.00 15.63 230 ALA B O 1
ATOM 4917 N N . HIS B 1 219 ? 22.645 -20.924 66.064 1.00 15.45 231 HIS B N 1
ATOM 4918 C CA . HIS B 1 219 ? 22.971 -20.842 67.495 1.00 18.00 231 HIS B CA 1
ATOM 4919 C C . HIS B 1 219 ? 24.398 -20.286 67.704 1.00 19.43 231 HIS B C 1
ATOM 4920 O O . HIS B 1 219 ? 24.595 -19.369 68.524 1.00 19.80 231 HIS B O 1
ATOM 4927 N N . LYS B 1 220 ? 25.372 -20.858 66.986 1.00 19.33 232 LYS B N 1
ATOM 4928 C CA . LYS B 1 220 ? 26.749 -20.389 67.118 1.00 20.74 232 LYS B CA 1
ATOM 4929 C C . LYS B 1 220 ? 26.935 -18.931 66.653 1.00 17.99 232 LYS B C 1
ATOM 4930 O O . LYS B 1 220 ? 27.621 -18.104 67.316 1.00 19.03 232 LYS B O 1
ATOM 4936 N N . ALA B 1 221 ? 26.403 -18.587 65.489 1.00 17.80 233 ALA B N 1
ATOM 4937 C CA . ALA B 1 221 ? 26.562 -17.220 64.998 1.00 16.99 233 ALA B CA 1
ATOM 4938 C C . ALA B 1 221 ? 25.841 -16.228 65.881 1.00 17.21 233 ALA B C 1
ATOM 4939 O O . ALA B 1 221 ? 26.326 -15.109 66.105 1.00 16.93 233 ALA B O 1
ATOM 4941 N N . ALA B 1 222 ? 24.662 -16.608 66.389 1.00 16.96 234 ALA B N 1
ATOM 4942 C CA . ALA B 1 222 ? 23.943 -15.787 67.362 1.00 15.71 234 ALA B CA 1
ATOM 4943 C C . ALA B 1 222 ? 24.725 -15.573 68.642 1.00 16.38 234 ALA B C 1
ATOM 4944 O O . ALA B 1 222 ? 24.794 -14.445 69.162 1.00 17.76 234 ALA B O 1
ATOM 4946 N N . THR B 1 223 ? 25.263 -16.654 69.190 1.00 15.59 235 THR B N 1
ATOM 4947 C CA . THR B 1 223 ? 26.083 -16.552 70.391 1.00 17.01 235 THR B CA 1
ATOM 4948 C C . THR B 1 223 ? 27.197 -15.529 70.160 1.00 16.71 235 THR B C 1
ATOM 4949 O O . THR B 1 223 ? 27.460 -14.681 70.959 1.00 16.66 235 THR B O 1
ATOM 4953 N N . GLU B 1 224 ? 27.889 -15.641 69.045 1.00 19.09 236 GLU B N 1
ATOM 4954 C CA . GLU B 1 224 ? 28.998 -14.694 68.756 1.00 20.79 236 GLU B CA 1
ATOM 4955 C C . GLU B 1 224 ? 28.426 -13.239 68.641 1.00 19.22 236 GLU B C 1
ATOM 4956 O O . GLU B 1 224 ? 28.997 -12.300 69.149 1.00 17.85 236 GLU B O 1
ATOM 4962 N N . ALA B 1 225 ? 27.300 -13.052 67.974 1.00 19.41 237 ALA B N 1
ATOM 4963 C CA . ALA B 1 225 ? 26.683 -11.674 67.877 1.00 19.65 237 ALA B CA 1
ATOM 4964 C C . ALA B 1 225 ? 26.294 -11.066 69.238 1.00 18.76 237 ALA B C 1
ATOM 4965 O O . ALA B 1 225 ? 26.479 -9.838 69.491 1.00 17.67 237 ALA B O 1
ATOM 4967 N N . ILE B 1 226 ? 25.826 -11.922 70.151 1.00 18.44 238 ILE B N 1
ATOM 4968 C CA . ILE B 1 226 ? 25.388 -11.463 71.457 1.00 18.78 238 ILE B CA 1
ATOM 4969 C C . ILE B 1 226 ? 26.585 -11.159 72.327 1.00 19.17 238 ILE B C 1
ATOM 4970 O O . ILE B 1 226 ? 26.658 -10.099 72.952 1.00 15.95 238 ILE B O 1
ATOM 4975 N N . LYS B 1 227 ? 27.575 -12.053 72.333 1.00 19.89 239 LYS B N 1
ATOM 4976 C CA . LYS B 1 227 ? 28.858 -11.704 73.013 1.00 21.51 239 LYS B CA 1
ATOM 4977 C C . LYS B 1 227 ? 29.594 -10.470 72.481 1.00 20.42 239 LYS B C 1
ATOM 4978 O O . LYS B 1 227 ? 30.307 -9.857 73.224 1.00 20.80 239 LYS B O 1
ATOM 4984 N N . ALA B 1 228 ? 29.469 -10.125 71.210 1.00 21.18 240 ALA B N 1
ATOM 4985 C CA . ALA B 1 228 ? 30.065 -8.857 70.736 1.00 21.62 240 ALA B CA 1
ATOM 4986 C C . ALA B 1 228 ? 29.490 -7.649 71.459 1.00 2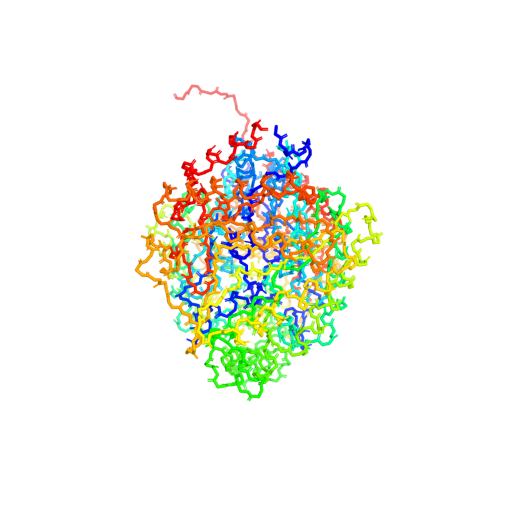3.44 240 ALA B C 1
ATOM 4987 O O . ALA B 1 228 ? 30.167 -6.622 71.582 1.00 23.20 240 ALA B O 1
ATOM 4989 N N . HIS B 1 229 ? 28.241 -7.745 71.938 1.00 21.86 241 HIS B N 1
ATOM 4990 C CA . HIS B 1 229 ? 27.672 -6.696 72.745 1.00 21.27 241 HIS B CA 1
ATOM 4991 C C . HIS B 1 229 ? 27.941 -6.901 74.245 1.00 22.60 241 HIS B C 1
ATOM 4992 O O . HIS B 1 229 ? 28.254 -5.948 74.960 1.00 20.64 241 HIS B O 1
ATOM 4999 N N . ARG B 1 230 ? 27.789 -8.125 74.718 1.00 20.48 242 ARG B N 1
ATOM 5000 C CA . ARG B 1 230 ? 27.793 -8.422 76.149 1.00 20.48 242 ARG B CA 1
ATOM 5001 C C . ARG B 1 230 ? 28.623 -9.654 76.451 1.00 18.57 242 ARG B C 1
ATOM 5002 O O . ARG B 1 230 ? 28.079 -10.656 76.739 1.00 18.93 242 ARG B O 1
ATOM 5010 N N . PRO B 1 231 ? 29.941 -9.585 76.373 1.00 20.15 243 PRO B N 1
ATOM 5011 C CA . PRO B 1 231 ? 30.729 -10.802 76.638 1.00 18.78 243 PRO B CA 1
ATOM 5012 C C . PRO B 1 231 ? 30.470 -11.459 78.009 1.00 20.43 243 PRO B C 1
ATOM 5013 O O . PRO B 1 231 ? 30.586 -12.673 78.135 1.00 23.87 243 PRO B O 1
ATOM 5017 N N . ASP B 1 232 ? 30.070 -10.676 79.007 1.00 22.75 244 ASP B N 1
ATOM 5018 C CA . ASP B 1 232 ? 29.575 -11.190 80.303 1.00 23.71 244 ASP B CA 1
ATOM 5019 C C . ASP B 1 232 ? 28.211 -11.911 80.276 1.00 22.28 244 ASP B C 1
ATOM 5020 O O . ASP B 1 232 ? 27.868 -12.693 81.179 1.00 22.86 244 ASP B O 1
ATOM 5025 N N . LEU B 1 233 ? 27.407 -11.708 79.266 1.00 22.74 245 LEU B N 1
ATOM 5026 C CA . LEU B 1 233 ? 26.079 -12.313 79.309 1.00 22.28 245 LEU B CA 1
ATOM 5027 C C . LEU B 1 233 ? 26.162 -13.788 79.006 1.00 22.88 245 LEU B C 1
ATOM 5028 O O . LEU B 1 233 ? 26.868 -14.249 78.067 1.00 21.38 245 LEU B O 1
ATOM 5033 N N . ARG B 1 234 ? 25.457 -14.551 79.829 1.00 23.93 246 ARG B N 1
ATOM 5034 C CA . ARG B 1 234 ? 25.470 -15.998 79.731 1.00 24.00 246 ARG B CA 1
ATOM 5035 C C . ARG B 1 234 ? 24.503 -16.386 78.590 1.00 22.11 246 ARG B C 1
ATOM 5036 O O . ARG B 1 234 ? 23.349 -15.939 78.532 1.00 17.69 246 ARG B O 1
ATOM 5044 N N . VAL B 1 235 ? 25.003 -17.221 77.691 1.00 17.88 247 VAL B N 1
ATOM 5045 C CA . VAL B 1 235 ? 24.247 -17.611 76.519 1.00 18.40 247 VAL B CA 1
ATOM 5046 C C . VAL B 1 235 ? 24.187 -19.121 76.374 1.00 17.14 247 VAL B C 1
ATOM 5047 O O . VAL B 1 235 ? 25.199 -19.843 76.577 1.00 14.15 247 VAL B O 1
ATOM 5051 N N . GLY B 1 236 ? 23.010 -19.594 75.989 1.00 16.30 248 GLY B N 1
ATOM 5052 C CA . GLY B 1 236 ? 22.836 -20.996 75.605 1.00 15.63 248 GLY B CA 1
ATOM 5053 C C . GLY B 1 236 ? 21.583 -21.202 74.795 1.00 16.21 248 GLY B C 1
ATOM 5054 O O . GLY B 1 236 ? 20.878 -20.245 74.480 1.00 15.58 248 GLY B O 1
ATOM 5055 N N . TRP B 1 237 ? 21.325 -22.456 74.410 1.00 15.01 249 TRP B N 1
ATOM 5056 C CA . 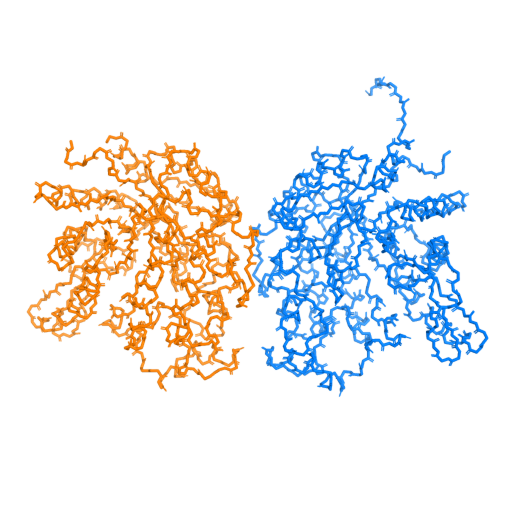TRP B 1 237 ? 20.063 -22.785 73.792 1.00 15.37 249 TRP B CA 1
ATOM 5057 C C . TRP B 1 237 ? 19.266 -23.764 74.650 1.00 15.93 249 TRP B C 1
ATOM 5058 O O . TRP B 1 237 ? 19.771 -24.217 75.695 1.00 15.56 249 TRP B O 1
ATOM 5069 N N . THR B 1 238 ? 17.999 -24.004 74.310 1.00 16.42 250 THR B N 1
ATOM 5070 C CA . THR B 1 238 ? 17.194 -24.877 75.170 1.00 16.29 250 THR B CA 1
ATOM 5071 C C . THR B 1 238 ? 16.833 -26.128 74.428 1.00 16.54 250 THR B C 1
ATOM 5072 O O . THR B 1 238 ? 16.689 -26.085 73.222 1.00 13.51 250 THR B O 1
ATOM 5076 N N . LEU B 1 239 ? 16.731 -27.239 75.151 1.00 14.62 251 LEU B N 1
ATOM 5077 C CA . LEU B 1 239 ? 16.559 -28.499 74.475 1.00 15.48 251 LEU B CA 1
ATOM 5078 C C . LEU B 1 239 ? 15.321 -29.198 74.928 1.00 15.19 251 LEU B C 1
ATOM 5079 O O . LEU B 1 239 ? 15.054 -29.211 76.134 1.00 16.51 251 LEU B O 1
ATOM 5084 N N . ALA B 1 240 ? 14.619 -29.815 73.979 1.00 14.41 252 ALA B N 1
ATOM 5085 C CA . ALA B 1 240 ? 13.432 -30.657 74.310 1.00 16.39 252 ALA B CA 1
ATOM 5086 C C . ALA B 1 240 ? 13.866 -32.054 74.660 1.00 15.98 252 ALA B C 1
ATOM 5087 O O . ALA B 1 240 ? 13.754 -32.949 73.837 1.00 16.23 252 ALA B O 1
ATOM 5089 N N . ASN B 1 241 ? 14.335 -32.214 75.886 1.00 17.89 253 ASN B N 1
ATOM 5090 C CA . ASN B 1 241 ? 14.903 -33.454 76.384 1.00 17.82 253 ASN B CA 1
ATOM 5091 C C . ASN B 1 241 ? 13.987 -34.178 77.380 1.00 17.69 253 ASN B C 1
ATOM 5092 O O . ASN B 1 241 ? 13.818 -33.774 78.549 1.00 19.90 253 ASN B O 1
ATOM 5097 N N . SER B 1 242 ? 13.378 -35.231 76.885 1.00 16.23 254 SER B N 1
ATOM 5098 C CA . SER B 1 242 ? 12.554 -36.115 77.655 1.00 16.34 254 SER B CA 1
ATOM 5099 C C . SER B 1 242 ? 13.482 -37.141 78.331 1.00 15.67 254 SER B C 1
ATOM 5100 O O . SER B 1 242 ? 14.616 -37.301 77.937 1.00 14.35 254 SER B O 1
ATOM 5103 N N . ASP B 1 243 ? 12.963 -37.794 79.345 1.00 14.80 255 ASP B N 1
ATOM 5104 C CA . ASP B 1 243 ? 13.623 -38.901 80.026 1.00 15.45 255 ASP B CA 1
ATOM 5105 C C . ASP B 1 243 ? 13.261 -40.115 79.235 1.00 17.57 255 ASP B C 1
ATOM 5106 O O . ASP B 1 243 ? 12.151 -40.621 79.330 1.00 16.64 255 ASP B O 1
ATOM 5111 N N . ILE B 1 244 ? 14.191 -40.560 78.392 1.00 19.57 256 ILE B N 1
ATOM 5112 C CA . ILE B 1 244 ? 13.857 -41.562 77.408 1.00 21.15 256 ILE B CA 1
ATOM 5113 C C . ILE B 1 244 ? 14.099 -42.909 78.008 1.00 19.74 256 ILE B C 1
ATOM 5114 O O . ILE B 1 244 ? 15.232 -43.197 78.411 1.00 17.68 256 ILE B O 1
ATOM 5119 N N . GLN B 1 245 ? 13.067 -43.747 78.079 1.00 22.65 257 GLN B N 1
ATOM 5120 C CA . GLN B 1 245 ? 13.241 -45.065 78.769 1.00 22.33 257 GLN B CA 1
ATOM 5121 C C . GLN B 1 245 ? 12.812 -46.222 77.859 1.00 24.96 257 GLN B C 1
ATOM 5122 O O . GLN B 1 245 ? 12.212 -46.018 76.785 1.00 21.18 257 GLN B O 1
ATOM 5128 N N . SER B 1 246 ? 13.119 -47.449 78.283 1.00 26.76 258 SER B N 1
ATOM 5129 C CA . SER B 1 246 ? 12.635 -48.607 77.535 1.00 28.45 258 SER B CA 1
ATOM 5130 C C . SER B 1 246 ? 11.883 -49.542 78.439 1.00 29.94 258 SER B C 1
ATOM 5131 O O . SER B 1 246 ? 11.976 -49.465 79.669 1.00 29.68 258 SER B O 1
ATOM 5134 N N . VAL B 1 247 ? 11.108 -50.411 77.796 1.00 30.66 259 VAL B N 1
ATOM 5135 C CA . VAL B 1 247 ? 10.698 -51.704 78.363 1.00 28.52 259 VAL B CA 1
ATOM 5136 C C . VAL B 1 247 ? 11.404 -52.757 77.514 1.00 30.20 259 VAL B C 1
ATOM 5137 O O . VAL B 1 247 ? 11.802 -52.447 76.383 1.00 28.69 259 VAL B O 1
ATOM 5141 N N . PRO B 1 248 ? 11.664 -53.968 78.073 1.00 30.13 260 PRO B N 1
ATOM 5142 C CA . PRO B 1 248 ? 12.154 -55.094 77.244 1.00 28.97 260 PRO B CA 1
ATOM 5143 C C . PRO B 1 248 ? 11.527 -55.158 75.845 1.00 24.75 260 PRO B C 1
ATOM 5144 O O . PRO B 1 248 ? 10.308 -55.252 75.723 1.00 27.58 260 PRO B O 1
ATOM 5148 N N . GLY B 1 249 ? 12.386 -55.137 74.828 1.00 26.88 261 GLY B N 1
ATOM 5149 C CA . GLY B 1 249 ? 11.998 -55.018 73.422 1.00 28.80 261 GLY B CA 1
ATOM 5150 C C . GLY B 1 249 ? 12.366 -53.647 72.838 1.00 29.65 261 GLY B C 1
ATOM 5151 O O . GLY B 1 249 ? 12.719 -53.549 71.675 1.00 25.41 261 GLY B O 1
ATOM 5152 N N . GLY B 1 250 ? 12.337 -52.606 73.671 1.00 31.36 262 GLY B N 1
ATOM 5153 C CA . GLY B 1 250 ? 12.551 -51.223 73.225 1.00 31.86 262 GLY B CA 1
ATOM 5154 C C . GLY B 1 250 ? 13.953 -50.635 73.371 1.00 32.66 262 GLY B C 1
ATOM 5155 O O . GLY B 1 250 ? 14.152 -49.436 73.089 1.00 32.65 262 GLY B O 1
ATOM 5156 N N . GLU B 1 251 ? 14.941 -51.448 73.746 1.00 31.74 263 GLU B N 1
ATOM 5157 C CA . GLU B 1 251 ? 16.277 -50.913 74.081 1.00 30.16 263 GLU B CA 1
ATOM 5158 C C . GLU B 1 251 ? 16.973 -50.169 72.921 1.00 30.34 263 GLU B C 1
ATOM 5159 O O . GLU B 1 251 ? 17.504 -49.075 73.098 1.00 30.19 263 GLU B O 1
ATOM 5165 N N . GLU B 1 252 ? 16.957 -50.733 71.728 1.00 28.19 264 GLU B N 1
ATOM 5166 C CA . GLU B 1 252 ? 17.677 -50.140 70.598 1.00 31.25 264 GLU B CA 1
ATOM 5167 C C . GLU B 1 252 ? 16.919 -48.916 70.143 1.00 29.29 264 GLU B C 1
ATOM 5168 O O . GLU B 1 252 ? 17.502 -47.895 69.862 1.00 29.02 264 GLU B O 1
ATOM 5174 N N . ILE B 1 253 ? 15.598 -49.039 70.077 1.00 24.99 265 ILE B N 1
ATOM 5175 C CA . ILE B 1 253 ? 14.780 -47.896 69.736 1.00 28.06 265 ILE B CA 1
ATOM 5176 C C . ILE B 1 253 ? 15.072 -46.767 70.709 1.00 25.53 265 ILE B C 1
ATOM 5177 O O . ILE B 1 253 ? 15.414 -45.670 70.263 1.00 23.42 265 ILE B O 1
ATOM 5182 N N . ALA B 1 254 ? 14.977 -47.056 72.016 1.00 25.92 266 ALA B N 1
ATOM 5183 C CA . ALA B 1 254 ? 15.236 -46.057 73.061 1.00 24.95 266 ALA B CA 1
ATOM 5184 C C . ALA B 1 254 ? 16.616 -45.461 72.984 1.00 26.91 266 ALA B C 1
ATOM 5185 O O . ALA B 1 254 ? 16.749 -44.231 73.049 1.00 23.90 266 ALA B O 1
ATOM 5187 N N . ALA B 1 255 ? 17.657 -46.292 72.849 1.00 27.83 267 ALA B N 1
ATOM 5188 C CA . ALA B 1 255 ? 19.031 -45.743 72.645 1.00 26.33 267 ALA B CA 1
ATOM 5189 C C . ALA B 1 255 ? 19.143 -44.821 71.437 1.00 27.91 267 ALA B C 1
ATOM 5190 O O . ALA B 1 255 ? 19.848 -43.810 71.475 1.00 27.64 267 ALA B O 1
ATOM 5192 N N . GLN B 1 256 ? 18.465 -45.182 70.350 1.00 29.56 268 GLN B N 1
ATOM 5193 C CA . GLN B 1 256 ? 18.481 -44.395 69.120 1.00 28.88 268 GLN B CA 1
ATOM 5194 C C . GLN B 1 256 ? 17.954 -43.018 69.341 1.00 27.67 268 GLN B C 1
ATOM 5195 O O . GLN B 1 256 ? 18.565 -42.046 68.902 1.00 27.56 268 GLN B O 1
ATOM 5201 N N . VAL B 1 257 ? 16.757 -42.967 69.936 1.00 25.27 269 VAL B N 1
ATOM 5202 C CA . VAL B 1 257 ? 16.091 -41.714 70.189 1.00 26.83 269 VAL B CA 1
ATOM 5203 C C . VAL B 1 257 ? 16.913 -40.896 71.161 1.00 25.85 269 VAL B C 1
ATOM 5204 O O . VAL B 1 257 ? 17.103 -39.733 70.928 1.00 26.33 269 VAL B O 1
ATOM 5208 N N . ARG B 1 258 ? 17.430 -41.535 72.216 1.00 24.57 270 ARG B N 1
ATOM 5209 C CA . ARG B 1 258 ? 18.325 -40.880 73.201 1.00 26.66 270 ARG B CA 1
ATOM 5210 C C . ARG B 1 258 ? 19.557 -40.220 72.525 1.00 25.69 270 ARG B C 1
ATOM 5211 O O . ARG B 1 258 ? 19.861 -39.048 72.767 1.00 21.11 270 ARG B O 1
ATOM 5219 N N . ARG B 1 259 ? 20.223 -40.973 71.637 1.00 25.67 271 ARG B N 1
ATOM 5220 C CA . ARG B 1 259 ? 21.291 -40.424 70.828 1.00 26.30 271 ARG B CA 1
ATOM 5221 C C . ARG B 1 259 ? 20.899 -39.320 69.819 1.00 24.55 271 ARG B C 1
ATOM 5222 O O . ARG B 1 259 ? 21.575 -38.313 69.789 1.00 24.25 271 ARG B O 1
ATOM 5230 N N . ASP B 1 260 ? 19.869 -39.483 68.979 1.00 20.88 272 ASP B N 1
ATOM 5231 C CA . ASP B 1 260 ? 19.623 -38.450 67.958 1.00 21.83 272 ASP B CA 1
ATOM 5232 C C . ASP B 1 260 ? 18.982 -37.194 68.542 1.00 21.86 272 ASP B C 1
ATOM 5233 O O . ASP B 1 260 ? 19.140 -36.103 68.010 1.00 18.47 272 ASP B O 1
ATOM 5238 N N . VAL B 1 261 ? 18.172 -37.350 69.580 1.00 20.65 273 VAL B N 1
ATOM 5239 C CA . VAL B 1 261 ? 17.404 -36.216 70.094 1.00 20.86 273 VAL B CA 1
ATOM 5240 C C . VAL B 1 261 ? 18.092 -35.496 71.265 1.00 19.72 273 VAL B C 1
ATOM 5241 O O . VAL B 1 261 ? 18.221 -34.254 71.264 1.00 18.15 273 VAL B O 1
ATOM 5245 N N . ASN B 1 262 ? 18.523 -36.250 72.280 1.00 19.37 274 ASN B N 1
ATOM 5246 C CA . ASN B 1 262 ? 19.165 -35.637 73.461 1.00 19.52 274 ASN B CA 1
ATOM 5247 C C . ASN B 1 262 ? 20.720 -35.503 73.388 1.00 20.64 274 ASN B C 1
ATOM 5248 O O . ASN B 1 262 ? 21.294 -34.428 73.488 1.00 21.73 274 ASN B O 1
ATOM 5253 N N . GLU B 1 263 ? 21.413 -36.612 73.234 1.00 20.15 275 GLU B N 1
ATOM 5254 C CA . GLU B 1 263 ? 22.858 -36.578 73.293 1.00 20.53 275 GLU B CA 1
ATOM 5255 C C . GLU B 1 263 ? 23.527 -35.784 72.172 1.00 19.02 275 GLU B C 1
ATOM 5256 O O . GLU B 1 263 ? 24.446 -35.039 72.441 1.00 19.02 275 GLU B O 1
ATOM 5262 N N . ARG B 1 264 ? 23.105 -35.971 70.925 1.00 18.65 276 ARG B N 1
ATOM 5263 C CA . ARG B 1 264 ? 23.648 -35.205 69.798 1.00 18.29 276 ARG B CA 1
ATOM 5264 C C . ARG B 1 264 ? 23.576 -33.720 70.087 1.00 16.74 276 ARG B C 1
ATOM 5265 O O . ARG B 1 264 ? 24.524 -32.998 69.837 1.00 14.51 276 ARG B O 1
ATOM 5273 N N . PHE B 1 265 ? 22.412 -33.244 70.556 1.00 14.82 277 PHE B N 1
ATOM 5274 C CA . PHE B 1 265 ? 22.250 -31.823 70.898 1.00 15.53 277 PHE B CA 1
ATOM 5275 C C . PHE B 1 265 ? 23.014 -31.403 72.119 1.00 15.64 277 PHE B C 1
ATOM 5276 O O . PHE B 1 265 ? 23.566 -30.326 72.131 1.00 16.18 277 PHE B O 1
ATOM 5284 N N . LEU B 1 266 ? 23.089 -32.244 73.155 1.00 16.89 278 LEU B N 1
ATOM 5285 C CA . LEU B 1 266 ? 23.926 -31.902 74.347 1.00 17.44 278 LEU B CA 1
ATOM 5286 C C . LEU B 1 266 ? 25.393 -31.833 73.926 1.00 20.56 278 LEU B C 1
ATOM 5287 O O . LEU B 1 266 ? 26.176 -30.953 74.385 1.00 19.26 278 LEU B O 1
ATOM 5292 N N . GLU B 1 267 ? 25.808 -32.729 73.020 1.00 23.03 279 GLU B N 1
ATOM 5293 C CA . GLU B 1 267 ? 27.228 -32.670 72.551 1.00 23.77 279 GLU B CA 1
ATOM 5294 C C . GLU B 1 267 ? 27.502 -31.343 71.862 1.00 22.00 279 GLU B C 1
ATOM 5295 O O . GLU B 1 267 ? 28.517 -30.696 72.049 1.00 19.15 279 GLU B O 1
ATOM 5301 N N . ALA B 1 268 ? 26.567 -30.960 71.037 1.00 22.00 280 ALA B N 1
ATOM 5302 C CA . ALA B 1 268 ? 26.648 -29.725 70.287 1.00 24.47 280 ALA B CA 1
ATOM 5303 C C . ALA B 1 268 ? 26.662 -28.510 71.176 1.00 25.86 280 ALA B C 1
ATOM 5304 O O . ALA B 1 268 ? 26.831 -27.414 70.654 1.00 22.06 280 ALA B O 1
ATOM 5306 N N . SER B 1 269 ? 26.345 -28.693 72.475 1.00 23.35 281 SER B N 1
ATOM 5307 C CA . SER B 1 269 ? 26.190 -27.620 73.404 1.00 22.13 281 SER B CA 1
ATOM 5308 C C . SER B 1 269 ? 27.456 -27.425 74.180 1.00 22.54 281 SER B C 1
ATOM 5309 O O . SER B 1 269 ? 27.545 -26.483 74.937 1.00 19.65 281 SER B O 1
ATOM 5312 N N . ARG B 1 270 ? 28.479 -28.249 73.948 1.00 24.21 282 ARG B N 1
ATOM 5313 C CA . ARG B 1 270 ? 29.599 -28.267 74.862 1.00 27.20 282 ARG B CA 1
ATOM 5314 C C . ARG B 1 270 ? 30.344 -26.998 74.977 1.00 29.27 282 ARG B C 1
ATOM 5315 O O . ARG B 1 270 ? 30.890 -26.711 76.037 1.00 33.14 282 ARG B O 1
ATOM 5323 N N . GLY B 1 271 ? 30.344 -26.153 73.978 1.00 30.37 283 GLY B N 1
ATOM 5324 C CA . GLY B 1 271 ? 31.037 -24.871 74.256 1.00 33.35 283 GLY B CA 1
ATOM 5325 C C . GLY B 1 271 ? 30.293 -23.804 75.067 1.00 29.88 283 GLY B C 1
ATOM 5326 O O . GLY B 1 271 ? 30.869 -22.796 75.412 1.00 29.45 283 GLY B O 1
ATOM 5327 N N . ASP B 1 272 ? 29.002 -23.976 75.335 1.00 28.01 284 ASP B N 1
ATOM 5328 C CA . ASP B 1 272 ? 28.175 -22.854 75.750 1.00 22.72 284 ASP B CA 1
ATOM 5329 C C . ASP B 1 272 ? 28.314 -22.560 77.253 1.00 21.86 284 ASP B C 1
ATOM 5330 O O . ASP B 1 272 ? 28.894 -23.342 77.977 1.00 20.46 284 ASP B O 1
ATOM 5335 N N . ASP B 1 273 ? 27.716 -21.469 77.714 1.00 19.38 285 ASP B N 1
ATOM 5336 C CA . ASP B 1 273 ? 27.788 -21.073 79.105 1.00 20.51 285 ASP B CA 1
ATOM 5337 C C . ASP B 1 273 ? 26.824 -21.906 79.957 1.00 18.51 285 ASP B C 1
ATOM 5338 O O . ASP B 1 273 ? 27.035 -22.109 81.123 1.00 17.61 285 ASP B O 1
ATOM 5343 N N . PHE B 1 274 ? 25.703 -22.300 79.383 1.00 18.38 286 PHE B N 1
ATOM 5344 C CA . PHE B 1 274 ? 24.756 -23.181 80.081 1.00 17.05 286 PHE B CA 1
ATOM 5345 C C . PHE B 1 274 ? 23.959 -23.797 78.983 1.00 17.09 286 PHE B C 1
ATOM 5346 O O . PHE B 1 274 ? 24.050 -23.288 77.911 1.00 18.57 286 PHE B O 1
ATOM 5354 N N . VAL B 1 275 ? 23.206 -24.875 79.265 1.00 16.89 287 VAL B N 1
ATOM 5355 C CA . VAL B 1 275 ? 22.175 -25.446 78.381 1.00 17.43 287 VAL B CA 1
ATOM 5356 C C . VAL B 1 275 ? 20.840 -25.377 79.153 1.00 18.12 287 VAL B C 1
ATOM 5357 O O . VAL B 1 275 ? 20.786 -25.597 80.388 1.00 16.96 287 VAL B O 1
ATOM 5361 N N . GLY B 1 276 ? 19.801 -24.959 78.456 1.00 16.99 288 GLY B N 1
ATOM 5362 C CA . GLY B 1 276 ? 18.482 -24.848 79.052 1.00 17.54 288 GLY B CA 1
ATOM 5363 C C . GLY B 1 276 ? 17.841 -26.197 78.869 1.00 17.65 288 GLY B C 1
ATOM 5364 O O . GLY B 1 276 ? 17.780 -26.693 77.750 1.00 19.64 288 GLY B O 1
ATOM 5365 N N . ILE B 1 277 ? 17.434 -26.842 79.959 1.00 16.63 289 ILE B N 1
ATOM 5366 C CA . ILE B 1 277 ? 16.732 -28.138 79.861 1.00 16.84 289 ILE B CA 1
ATOM 5367 C C . ILE B 1 277 ? 15.223 -27.986 80.036 1.00 17.49 289 ILE B C 1
ATOM 5368 O O . ILE B 1 277 ? 14.763 -27.296 80.967 1.00 17.21 289 ILE B O 1
ATOM 5373 N N . GLN B 1 278 ? 14.465 -28.590 79.103 1.00 17.65 290 GLN B N 1
ATOM 5374 C CA . GLN B 1 278 ? 12.993 -28.474 79.065 1.00 17.89 290 GLN B CA 1
ATOM 5375 C C . GLN B 1 278 ? 12.443 -29.886 79.048 1.00 18.08 290 GLN B C 1
ATOM 5376 O O . GLN B 1 278 ? 12.644 -30.655 78.067 1.00 15.64 290 GLN B O 1
ATOM 5382 N N . THR B 1 279 ? 11.789 -30.245 80.143 1.00 15.22 291 THR B N 1
ATOM 5383 C CA . THR B 1 279 ? 11.397 -31.614 80.336 1.00 16.22 291 THR B CA 1
ATOM 5384 C C . THR B 1 279 ? 10.078 -31.636 81.021 1.00 16.63 291 THR B C 1
ATOM 5385 O O . THR B 1 279 ? 9.840 -30.812 81.870 1.00 19.09 291 THR B O 1
ATOM 5389 N N . TYR B 1 280 ? 9.249 -32.612 80.684 1.00 18.02 292 TYR B N 1
ATOM 5390 C CA . TYR B 1 280 ? 7.858 -32.751 81.183 1.00 17.14 292 TYR B CA 1
ATOM 5391 C C . TYR B 1 280 ? 7.586 -34.162 81.701 1.00 17.13 292 TYR B C 1
ATOM 5392 O O . TYR B 1 280 ? 6.934 -34.325 82.742 1.00 15.44 292 TYR B O 1
ATOM 5401 N N . GLY B 1 281 ? 8.135 -35.184 81.043 1.00 16.62 293 GLY B N 1
ATOM 5402 C CA . GLY B 1 281 ? 7.792 -36.572 81.403 1.00 16.23 293 GLY B CA 1
ATOM 5403 C C . GLY B 1 281 ? 8.756 -37.545 80.782 1.00 17.09 293 GLY B C 1
ATOM 5404 O O . GLY B 1 281 ? 9.783 -37.152 80.199 1.00 19.76 293 GLY B O 1
ATOM 5405 N N . ARG B 1 282 ? 8.465 -38.813 80.926 1.00 16.22 294 ARG B N 1
ATOM 5406 C CA . ARG B 1 282 ? 9.268 -39.823 80.262 1.00 16.85 294 ARG B CA 1
ATOM 5407 C C . ARG B 1 282 ? 8.591 -40.227 78.947 1.00 16.46 294 ARG B C 1
ATOM 5408 O O . ARG B 1 282 ? 7.362 -40.141 78.788 1.00 17.51 294 ARG B O 1
ATOM 5416 N N . THR B 1 283 ? 9.408 -40.620 77.998 1.00 16.43 295 THR B N 1
ATOM 5417 C CA . THR B 1 283 ? 8.923 -41.211 76.803 1.00 17.75 295 THR B CA 1
ATOM 5418 C C . THR B 1 283 ? 9.455 -42.633 76.814 1.00 17.82 295 THR B C 1
ATOM 5419 O O . THR B 1 283 ? 10.662 -42.860 76.858 1.00 17.56 295 THR B O 1
ATOM 5423 N N . VAL B 1 284 ? 8.542 -43.578 76.772 1.00 18.61 296 VAL B N 1
ATOM 5424 C CA . VAL B 1 284 ? 8.863 -44.985 76.928 1.00 20.81 296 VAL B CA 1
ATOM 5425 C C . VAL B 1 284 ? 8.715 -45.726 75.601 1.00 22.18 296 VAL B C 1
ATOM 5426 O O . VAL B 1 284 ? 7.681 -45.636 74.982 1.00 23.47 296 VAL B O 1
ATOM 5430 N N . TYR B 1 285 ? 9.738 -46.455 75.173 1.00 21.21 297 TYR B N 1
ATOM 5431 C CA . TYR B 1 285 ? 9.694 -47.225 73.925 1.00 21.93 297 TYR B CA 1
ATOM 5432 C C . TYR B 1 285 ? 9.732 -48.740 74.215 1.00 24.03 297 TYR B C 1
ATOM 5433 O O . TYR B 1 285 ? 10.588 -49.220 74.996 1.00 23.04 297 TYR B O 1
ATOM 5442 N N . GLY B 1 286 ? 8.797 -49.465 73.618 1.00 24.09 298 GLY B N 1
ATOM 5443 C CA . GLY B 1 286 ? 8.726 -50.927 73.693 1.00 27.82 298 GLY B CA 1
ATOM 5444 C C . GLY B 1 286 ? 9.054 -51.520 72.331 1.00 32.15 298 GLY B C 1
ATOM 5445 O O . GLY B 1 286 ? 9.487 -50.792 71.422 1.00 29.87 298 GLY B O 1
ATOM 5446 N N . PRO B 1 287 ? 8.818 -52.841 72.169 1.00 34.83 299 PRO B N 1
ATOM 5447 C CA . PRO B 1 287 ? 9.151 -53.502 70.901 1.00 40.47 299 PRO B CA 1
ATOM 5448 C C . PRO B 1 287 ? 8.435 -52.864 69.691 1.00 37.54 299 PRO B C 1
ATOM 5449 O O . PRO B 1 287 ? 8.991 -52.833 68.600 1.00 36.72 299 PRO B O 1
ATOM 5453 N N . ASP B 1 288 ? 7.233 -52.352 69.920 1.00 41.34 300 ASP B N 1
ATOM 5454 C CA . ASP B 1 288 ? 6.410 -51.701 68.888 1.00 43.52 300 ASP B CA 1
ATOM 5455 C C . ASP B 1 288 ? 6.589 -50.178 68.859 1.00 43.27 300 ASP B C 1
ATOM 5456 O O . ASP B 1 288 ? 5.687 -49.460 68.451 1.00 46.21 300 ASP B O 1
ATOM 5461 N N . GLY B 1 289 ? 7.740 -49.678 69.275 1.00 43.06 301 GLY B N 1
ATOM 5462 C CA . GLY B 1 289 ? 7.981 -48.225 69.259 1.00 41.25 301 GLY B CA 1
ATOM 5463 C C . GLY B 1 289 ? 7.380 -47.590 70.492 1.00 38.43 301 GLY B C 1
ATOM 5464 O O . GLY B 1 289 ? 7.420 -48.179 71.574 1.00 36.36 301 GLY B O 1
ATOM 5465 N N . HIS B 1 290 ? 6.802 -46.401 70.321 1.00 36.50 302 HIS B N 1
ATOM 5466 C CA . HIS B 1 290 ? 6.405 -45.524 71.424 1.00 35.29 302 HIS B CA 1
ATOM 5467 C C . HIS B 1 290 ? 5.263 -46.126 72.242 1.00 35.29 302 HIS B C 1
ATOM 5468 O O . HIS B 1 290 ? 4.269 -46.538 71.701 1.00 29.78 302 HIS B O 1
ATOM 5475 N N . ALA B 1 291 ? 5.417 -46.178 73.562 1.00 35.55 303 ALA B N 1
ATOM 5476 C CA . ALA B 1 291 ? 4.477 -46.922 74.392 1.00 38.34 303 ALA B CA 1
ATOM 5477 C C . ALA B 1 291 ? 3.475 -45.977 75.055 1.00 41.91 303 ALA B C 1
ATOM 5478 O O . ALA B 1 291 ? 3.819 -44.851 75.410 1.00 40.97 303 ALA B O 1
ATOM 5480 N N . PRO B 1 292 ? 2.216 -46.439 75.214 1.00 49.52 304 PRO B N 1
ATOM 5481 C CA . PRO B 1 292 ? 1.190 -45.611 75.831 1.00 48.82 304 PRO B CA 1
ATOM 5482 C C . PRO B 1 292 ? 1.346 -45.698 77.334 1.00 45.93 304 PRO B C 1
ATOM 5483 O O . PRO B 1 292 ? 2.008 -46.615 77.808 1.00 39.85 304 PRO B O 1
ATOM 5487 N N . ALA B 1 293 ? 0.732 -44.785 78.081 1.00 43.73 305 ALA B N 1
ATOM 5488 C CA . ALA B 1 293 ? 0.823 -44.839 79.544 1.00 48.74 305 ALA B CA 1
ATOM 5489 C C . ALA B 1 293 ? 0.387 -46.236 80.081 1.00 53.14 305 ALA B C 1
ATOM 5490 O O . ALA B 1 293 ? -0.583 -46.813 79.576 1.00 53.21 305 ALA B O 1
ATOM 5492 N N . PRO B 1 294 ? 1.008 -46.713 81.127 1.00 52.53 306 PRO B N 1
ATOM 5493 C CA . PRO B 1 294 ? 0.641 -47.959 81.787 1.00 56.57 306 PRO B CA 1
ATOM 5494 C C . PRO B 1 294 ? -0.653 -47.844 82.606 1.00 58.81 306 PRO B C 1
ATOM 5495 O O . PRO B 1 294 ? -1.234 -46.801 82.607 1.00 57.85 306 PRO B O 1
ATOM 5499 N N . GLU B 1 295 ? -1.153 -48.920 83.206 1.00 66.77 307 GLU B N 1
ATOM 5500 C CA . GLU B 1 295 ? -2.271 -48.791 84.168 1.00 65.07 307 GLU B CA 1
ATOM 5501 C C . GLU B 1 295 ? -1.434 -48.165 85.293 1.00 68.34 307 GLU B C 1
ATOM 5502 O O . GLU B 1 295 ? -1.154 -48.808 86.305 1.00 54.74 307 GLU B O 1
ATOM 5508 N N . GLY B 1 296 ? -0.989 -46.924 85.077 1.00 75.40 308 GLY B N 1
ATOM 5509 C CA . GLY B 1 296 ? -0.106 -46.236 86.005 1.00 72.80 308 GLY B CA 1
ATOM 5510 C C . GLY B 1 296 ? -0.373 -44.800 86.359 1.00 69.59 308 GLY B C 1
ATOM 5511 O O . GLY B 1 296 ? 0.407 -43.923 86.030 1.00 70.94 308 GLY B O 1
ATOM 5512 N N . VAL B 1 297 ? -1.485 -44.575 87.021 1.00 67.05 309 VAL B N 1
ATOM 5513 C CA . VAL B 1 297 ? -1.858 -43.244 87.531 1.00 71.48 309 VAL B CA 1
ATOM 5514 C C . VAL B 1 297 ? -2.269 -42.429 86.300 1.00 65.93 309 VAL B C 1
ATOM 5515 O O . VAL B 1 297 ? -2.576 -43.047 85.311 1.00 48.03 309 VAL B O 1
ATOM 5519 N N . ALA B 1 298 ? -2.123 -41.099 86.316 1.00 63.78 310 ALA B N 1
ATOM 5520 C CA . ALA B 1 298 ? -2.831 -39.900 86.776 1.00 68.10 310 ALA B CA 1
ATOM 5521 C C . ALA B 1 298 ? -4.111 -39.541 85.840 1.00 67.66 310 ALA B C 1
ATOM 5522 O O . ALA B 1 298 ? -5.261 -39.675 86.318 1.00 65.25 310 ALA B O 1
ATOM 5524 N N . VAL B 1 299 ? -3.977 -39.038 84.610 1.00 57.78 311 VAL B N 1
ATOM 5525 C CA . VAL B 1 299 ? -2.722 -39.104 83.823 1.00 45.76 311 VAL B CA 1
ATOM 5526 C C . VAL B 1 299 ? -2.668 -37.602 83.415 1.00 37.14 311 VAL B C 1
ATOM 5527 O O . VAL B 1 299 ? -3.317 -36.838 84.063 1.00 34.92 311 VAL B O 1
ATOM 5531 N N . ASN B 1 300 ? -1.929 -37.101 82.453 1.00 30.46 312 ASN B N 1
ATOM 5532 C CA . ASN B 1 300 ? -2.102 -35.659 82.201 1.00 31.02 312 ASN B CA 1
ATOM 5533 C C . ASN B 1 300 ? -3.245 -35.385 81.223 1.00 29.56 312 ASN B C 1
ATOM 5534 O O . ASN B 1 300 ? -3.813 -36.298 80.662 1.00 29.32 312 ASN B O 1
ATOM 5539 N N . GLN B 1 301 ? -3.598 -34.119 81.054 1.00 28.90 313 GLN B N 1
ATOM 5540 C CA . GLN B 1 301 ? -4.607 -33.739 80.067 1.00 28.54 313 GLN B CA 1
ATOM 5541 C C . GLN B 1 301 ? -4.425 -34.447 78.709 1.00 32.36 313 GLN B C 1
ATOM 5542 O O . GLN B 1 301 ? -5.405 -34.855 78.135 1.00 30.76 313 GLN B O 1
ATOM 5548 N N . MET B 1 302 ? -3.201 -34.556 78.180 1.00 33.22 314 MET B N 1
ATOM 5549 C CA . MET B 1 302 ? -2.962 -35.302 76.921 1.00 35.27 314 MET B CA 1
ATOM 5550 C C . MET B 1 302 ? -2.951 -36.844 77.061 1.00 36.32 314 MET B C 1
ATOM 5551 O O . MET B 1 302 ? -2.524 -37.511 76.130 1.00 32.48 314 MET B O 1
ATOM 5556 N N . GLY B 1 303 ? -3.322 -37.411 78.212 1.00 37.20 315 GLY B N 1
ATOM 5557 C CA . GLY B 1 303 ? -3.133 -38.843 78.435 1.00 34.86 315 GLY B CA 1
ATOM 5558 C C . GLY B 1 303 ? -1.703 -39.345 78.577 1.00 33.04 315 GLY B C 1
ATOM 5559 O O . GLY B 1 303 ? -1.470 -40.554 78.565 1.00 32.96 315 GLY B O 1
ATOM 5560 N N . GLU B 1 304 ? -0.724 -38.457 78.704 1.00 29.02 316 GLU B N 1
ATOM 5561 C CA . GLU B 1 304 ? 0.653 -38.879 78.997 1.00 27.01 316 GLU B CA 1
ATOM 5562 C C . GLU B 1 304 ? 0.816 -39.038 80.486 1.00 24.52 316 GLU B C 1
ATOM 5563 O O . GLU B 1 304 ? 0.192 -38.293 81.296 1.00 21.33 316 GLU B O 1
ATOM 5569 N N . GLU B 1 305 ? 1.651 -39.986 80.865 1.00 20.75 317 GLU B N 1
ATOM 5570 C CA . GLU B 1 305 ? 1.930 -40.283 82.274 1.00 21.17 317 GLU B CA 1
ATOM 5571 C C . GLU B 1 305 ? 2.442 -39.057 83.072 1.00 20.00 317 GLU B C 1
ATOM 5572 O O . GLU B 1 305 ? 3.334 -38.363 82.618 1.00 15.13 317 GLU B O 1
ATOM 5578 N N . ILE B 1 306 ? 1.920 -38.821 84.280 1.00 19.49 318 ILE B N 1
ATOM 5579 C CA . ILE B 1 306 ? 2.400 -37.679 85.079 1.00 21.25 318 ILE B CA 1
ATOM 5580 C C . ILE B 1 306 ? 3.629 -38.200 85.785 1.00 20.65 318 ILE B C 1
ATOM 5581 O O . ILE B 1 306 ? 3.516 -39.062 86.655 1.00 24.53 318 ILE B O 1
ATOM 5586 N N . TYR B 1 307 ? 4.776 -37.647 85.429 1.00 18.51 319 TYR B N 1
ATOM 5587 C CA . TYR B 1 307 ? 6.083 -38.187 85.734 1.00 18.35 319 TYR B CA 1
ATOM 5588 C C . TYR B 1 307 ? 7.110 -37.083 86.016 1.00 18.61 319 TYR B C 1
ATOM 5589 O O . TYR B 1 307 ? 8.079 -36.845 85.218 1.00 17.00 319 TYR B O 1
ATOM 5598 N N . PRO B 1 308 ? 6.959 -36.428 87.175 1.00 16.55 320 PRO B N 1
ATOM 5599 C CA . PRO B 1 308 ? 7.910 -35.337 87.460 1.00 17.92 320 PRO B CA 1
ATOM 5600 C C . PRO B 1 308 ? 9.345 -35.788 87.664 1.00 17.32 320 PRO B C 1
ATOM 5601 O O . PRO B 1 308 ? 10.237 -34.969 87.555 1.00 17.97 320 PRO B O 1
ATOM 5605 N N . GLN B 1 309 ? 9.570 -37.069 87.981 1.00 19.46 321 GLN B N 1
ATOM 5606 C CA . GLN B 1 309 ? 10.938 -37.661 88.135 1.00 17.29 321 GLN B CA 1
ATOM 5607 C C . GLN B 1 309 ? 11.788 -37.526 86.874 1.00 16.56 321 GLN B C 1
ATOM 5608 O O . GLN B 1 309 ? 13.035 -37.651 86.902 1.00 15.37 321 GLN B O 1
ATOM 5614 N N . ALA B 1 310 ? 11.102 -37.293 85.749 1.00 16.65 322 ALA B N 1
ATOM 5615 C CA . ALA B 1 310 ? 11.760 -36.981 84.468 1.00 17.53 322 ALA B CA 1
ATOM 5616 C C . ALA B 1 310 ? 12.841 -35.899 84.560 1.00 17.41 322 ALA B C 1
ATOM 5617 O O . ALA B 1 310 ? 13.938 -36.085 84.073 1.00 17.55 322 ALA B O 1
ATOM 5619 N N . LEU B 1 311 ? 12.532 -34.800 85.241 1.00 19.07 323 LEU B N 1
ATOM 5620 C CA . LEU B 1 311 ? 13.397 -33.648 85.326 1.00 19.54 323 LEU B CA 1
ATOM 5621 C C . LEU B 1 311 ? 14.752 -34.006 85.957 1.00 19.83 323 LEU B C 1
ATOM 5622 O O . LEU B 1 311 ? 15.826 -33.675 85.408 1.00 17.92 323 LEU B O 1
ATOM 5627 N N . GLU B 1 312 ? 14.737 -34.717 87.083 1.00 17.77 324 GLU B N 1
ATOM 5628 C CA . GLU B 1 312 ? 16.007 -35.107 87.692 1.00 18.26 324 GLU B CA 1
ATOM 5629 C C . GLU B 1 312 ? 16.869 -35.877 86.685 1.00 18.05 324 GLU B C 1
ATOM 5630 O O . GLU B 1 312 ? 18.078 -35.648 86.573 1.00 16.43 324 GLU B O 1
ATOM 5636 N N . ALA B 1 313 ? 16.226 -36.778 85.945 1.00 17.20 325 ALA B N 1
ATOM 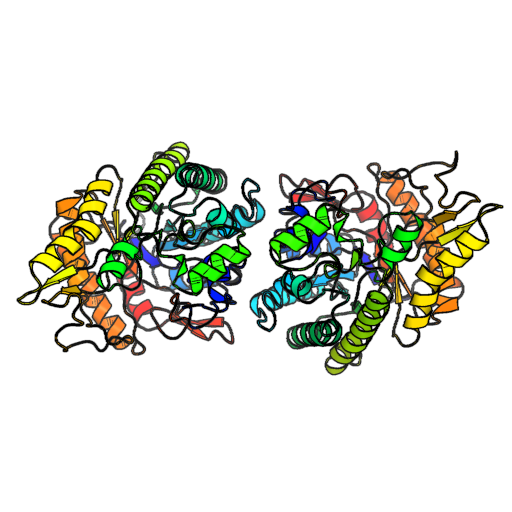5637 C CA . ALA B 1 313 ? 16.922 -37.586 84.959 1.00 16.34 325 ALA B CA 1
ATOM 5638 C C . ALA B 1 313 ? 17.557 -36.762 83.860 1.00 14.96 325 ALA B C 1
ATOM 5639 O O . ALA B 1 313 ? 18.735 -37.007 83.496 1.00 14.18 325 ALA B O 1
ATOM 5641 N N . THR B 1 314 ? 16.830 -35.788 83.307 1.00 15.10 326 THR B N 1
ATOM 5642 C CA . THR B 1 314 ? 17.350 -35.032 82.156 1.00 15.12 326 THR B CA 1
ATOM 5643 C C . THR B 1 314 ? 18.445 -34.042 82.595 1.00 15.76 326 THR B C 1
ATOM 5644 O O . THR B 1 314 ? 19.405 -33.693 81.804 1.00 15.67 326 THR B O 1
ATOM 5648 N N . ILE B 1 315 ? 18.353 -33.624 83.857 1.00 16.25 327 ILE B N 1
ATOM 5649 C CA . ILE B 1 315 ? 19.413 -32.737 84.424 1.00 17.43 327 ILE B CA 1
ATOM 5650 C C . ILE B 1 315 ? 20.711 -33.540 84.548 1.00 19.15 327 ILE B C 1
ATOM 5651 O O . ILE B 1 315 ? 21.747 -33.086 84.071 1.00 20.12 327 ILE B O 1
ATOM 5656 N N . ARG B 1 316 ? 20.632 -34.727 85.171 1.00 18.12 328 ARG B N 1
ATOM 5657 C CA . ARG B 1 316 ? 21.762 -35.630 85.301 1.00 19.26 328 ARG B CA 1
ATOM 5658 C C . ARG B 1 316 ? 22.346 -35.990 83.933 1.00 18.31 328 ARG B C 1
ATOM 5659 O O . ARG B 1 316 ? 23.546 -35.885 83.694 1.00 18.98 328 ARG B O 1
ATOM 5667 N N . GLU B 1 317 ? 21.491 -36.380 83.015 1.00 19.18 329 GLU B N 1
ATOM 5668 C CA . GLU B 1 317 ? 21.919 -36.569 81.623 1.00 19.83 329 GLU B CA 1
ATOM 5669 C C . GLU B 1 317 ? 22.712 -35.407 80.966 1.00 18.84 329 GLU B C 1
ATOM 5670 O O . GLU B 1 317 ? 23.779 -35.606 80.268 1.00 18.06 329 GLU B O 1
ATOM 5676 N N . ALA B 1 318 ? 22.199 -34.200 81.126 1.00 17.77 330 ALA B N 1
ATOM 5677 C CA . ALA B 1 318 ? 22.839 -33.035 80.532 1.00 18.01 330 ALA B CA 1
ATOM 5678 C C . ALA B 1 318 ? 24.176 -32.765 81.171 1.00 19.31 330 ALA B C 1
ATOM 5679 O O . ALA B 1 318 ? 25.135 -32.416 80.504 1.00 18.87 330 ALA B O 1
ATOM 5681 N N . TRP B 1 319 ? 24.247 -32.860 82.478 1.00 20.63 331 TRP B N 1
ATOM 5682 C CA . TRP B 1 319 ? 25.530 -32.682 83.185 1.00 21.83 331 TRP B CA 1
ATOM 5683 C C . TRP B 1 319 ? 26.530 -33.710 82.661 1.00 21.49 331 TRP B C 1
ATOM 5684 O O . TRP B 1 319 ? 27.651 -33.403 82.377 1.00 20.20 331 TRP B O 1
ATOM 5695 N N . ARG B 1 320 ? 26.084 -34.937 82.475 1.00 21.84 332 ARG B N 1
ATOM 5696 C CA . ARG B 1 320 ? 26.968 -35.977 81.978 1.00 24.11 332 ARG B CA 1
ATOM 5697 C C . ARG B 1 320 ? 27.442 -35.733 80.538 1.00 23.42 332 ARG B C 1
ATOM 5698 O O . ARG B 1 320 ? 28.638 -35.869 80.265 1.00 22.91 332 ARG B O 1
ATOM 5706 N N . VAL B 1 321 ? 26.536 -35.359 79.620 1.00 21.49 333 VAL B N 1
ATOM 5707 C CA . VAL B 1 321 ? 26.887 -35.303 78.191 1.00 20.17 333 VAL B CA 1
ATOM 5708 C C . VAL B 1 321 ? 27.479 -33.922 77.875 1.00 21.38 333 VAL B C 1
ATOM 5709 O O . VAL B 1 321 ? 28.521 -33.839 77.248 1.00 17.21 333 VAL B O 1
ATOM 5713 N N . ALA B 1 322 ? 26.786 -32.842 78.250 1.00 19.71 334 ALA B N 1
ATOM 5714 C CA . ALA B 1 322 ? 27.233 -31.479 77.930 1.00 20.42 334 ALA B CA 1
ATOM 5715 C C . ALA B 1 322 ? 28.327 -30.988 78.880 1.00 23.79 334 ALA B C 1
ATOM 5716 O O . ALA B 1 322 ? 29.281 -30.295 78.469 1.00 20.70 334 ALA B O 1
ATOM 5718 N N . GLY B 1 323 ? 28.223 -31.368 80.154 1.00 23.92 335 GLY B N 1
ATOM 5719 C CA . GLY B 1 323 ? 29.266 -31.009 81.126 1.00 25.49 335 GLY B CA 1
ATOM 5720 C C . GLY B 1 323 ? 29.293 -29.529 81.470 1.00 25.54 335 GLY B C 1
ATOM 5721 O O . GLY B 1 323 ? 30.271 -29.048 82.039 1.00 27.81 335 GLY B O 1
ATOM 5722 N N . ILE B 1 324 ? 28.194 -28.799 81.249 1.00 21.05 336 ILE B N 1
ATOM 5723 C CA . ILE B 1 324 ? 28.191 -27.391 81.585 1.00 20.52 336 ILE B CA 1
ATOM 5724 C C . ILE B 1 324 ? 27.012 -27.058 82.482 1.00 21.43 336 ILE B C 1
ATOM 5725 O O . ILE B 1 324 ? 26.145 -27.889 82.619 1.00 18.05 336 ILE B O 1
ATOM 5730 N N . PRO B 1 325 ? 26.955 -25.835 83.052 1.00 21.35 337 PRO B N 1
ATOM 5731 C CA . PRO B 1 325 ? 25.792 -25.611 83.928 1.00 20.38 337 PRO B CA 1
ATOM 5732 C C . PRO B 1 325 ? 24.402 -25.821 83.284 1.00 20.49 337 PRO B C 1
ATOM 5733 O O . PRO B 1 325 ? 24.206 -25.662 82.063 1.00 21.58 337 PRO B O 1
ATOM 5737 N N . VAL B 1 326 ? 23.444 -26.213 84.107 1.00 18.25 338 VAL B N 1
ATOM 5738 C CA . VAL B 1 326 ? 22.099 -26.516 83.612 1.00 18.72 338 VAL B CA 1
ATOM 5739 C C . VAL B 1 326 ? 21.135 -25.430 84.093 1.00 19.25 338 VAL B C 1
ATOM 5740 O O . VAL B 1 326 ? 21.214 -25.031 85.254 1.00 22.07 338 VAL B O 1
ATOM 5744 N N . MET B 1 327 ? 20.316 -24.876 83.195 1.00 18.26 339 MET B N 1
ATOM 5745 C CA . MET B 1 327 ? 19.160 -24.106 83.657 1.00 18.56 339 MET B CA 1
ATOM 5746 C C . MET B 1 327 ? 17.884 -24.826 83.246 1.00 16.92 339 MET B C 1
ATOM 5747 O O . MET B 1 327 ? 17.687 -25.143 82.078 1.00 16.47 339 MET B O 1
ATOM 5752 N N . VAL B 1 328 ? 17.005 -25.100 84.193 1.00 15.59 340 VAL B N 1
ATOM 5753 C CA . VAL B 1 328 ? 15.671 -25.589 83.847 1.00 14.91 340 VAL B CA 1
ATOM 5754 C C . VAL B 1 328 ? 14.825 -24.453 83.270 1.00 14.88 340 VAL B C 1
ATOM 5755 O O . VAL B 1 328 ? 14.263 -23.629 84.001 1.00 16.24 340 VAL B O 1
ATOM 5759 N N . THR B 1 329 ? 14.756 -24.363 81.936 1.00 16.11 341 THR B N 1
ATOM 5760 C CA . THR B 1 329 ? 14.069 -23.269 81.265 1.00 15.62 341 THR B CA 1
ATOM 5761 C C . THR B 1 329 ? 12.597 -23.529 80.972 1.00 15.74 341 THR B C 1
ATOM 5762 O O . THR B 1 329 ? 11.879 -22.589 80.655 1.00 13.58 341 THR B O 1
ATOM 5766 N N . GLU B 1 330 ? 12.195 -24.809 81.043 1.00 16.31 342 GLU B N 1
ATOM 5767 C CA . GLU B 1 330 ? 10.796 -25.240 81.114 1.00 16.23 342 GLU B CA 1
ATOM 5768 C C . GLU B 1 330 ? 10.597 -26.514 81.885 1.00 16.53 342 GLU B C 1
ATOM 5769 O O . GLU B 1 330 ? 11.283 -27.504 81.649 1.00 17.43 342 GLU B O 1
ATOM 5775 N N . ASN B 1 331 ? 9.616 -26.480 82.807 1.00 16.29 343 ASN B N 1
ATOM 5776 C CA . ASN B 1 331 ? 9.005 -27.680 83.389 1.00 16.00 343 ASN B CA 1
ATOM 5777 C C . ASN B 1 331 ? 7.543 -27.380 83.829 1.00 15.95 343 ASN B C 1
ATOM 5778 O O . ASN B 1 331 ? 7.266 -26.267 84.269 1.00 15.18 343 ASN B O 1
ATOM 5783 N N . GLY B 1 332 ? 6.631 -28.341 83.672 1.00 15.93 344 GLY B N 1
ATOM 5784 C CA . GLY B 1 332 ? 5.283 -28.160 84.140 1.00 17.88 344 GLY B CA 1
ATOM 5785 C C . GLY B 1 332 ? 4.355 -29.282 83.723 1.00 17.82 344 GLY B C 1
ATOM 5786 O O . GLY B 1 332 ? 4.805 -30.319 83.310 1.00 18.22 344 GLY B O 1
ATOM 5787 N N . LEU B 1 333 ? 3.058 -29.026 83.802 1.00 18.37 345 LEU B N 1
ATOM 5788 C CA . LEU B 1 333 ? 2.057 -30.069 83.615 1.00 17.91 345 LEU B CA 1
ATOM 5789 C C . LEU B 1 333 ? 0.823 -29.531 82.958 1.00 17.15 345 LEU B C 1
ATOM 5790 O O . LEU B 1 333 ? 0.295 -28.528 83.390 1.00 17.15 345 LEU B O 1
ATOM 5795 N N . ALA B 1 334 ? 0.348 -30.198 81.920 1.00 16.81 346 ALA B N 1
ATOM 5796 C CA . ALA B 1 334 ? -0.925 -29.894 81.327 1.00 17.93 346 ALA B CA 1
ATOM 5797 C C . ALA B 1 334 ? -2.045 -30.576 82.104 1.00 17.20 346 ALA B C 1
ATOM 5798 O O . ALA B 1 334 ? -2.163 -31.810 82.126 1.00 17.03 346 ALA B O 1
ATOM 5800 N N . THR B 1 335 ? -2.866 -29.783 82.755 1.00 16.62 347 THR B N 1
ATOM 5801 C CA . THR B 1 335 ? -3.976 -30.378 83.551 1.00 18.67 347 THR B CA 1
ATOM 5802 C C . THR B 1 335 ? -5.039 -29.350 83.890 1.00 17.73 347 THR B C 1
ATOM 5803 O O . THR B 1 335 ? -4.712 -28.190 84.055 1.00 16.28 347 THR B O 1
ATOM 5807 N N . GLU B 1 336 ? -6.281 -29.802 83.930 1.00 17.61 348 GLU B N 1
ATOM 5808 C CA . GLU B 1 336 ? -7.414 -29.047 84.453 1.00 21.20 348 GLU B CA 1
ATOM 5809 C C . GLU B 1 336 ? -7.545 -29.022 85.971 1.00 20.12 348 GLU B C 1
ATOM 5810 O O . GLU B 1 336 ? -8.296 -28.219 86.509 1.00 20.36 348 GLU B O 1
ATOM 5816 N N . ASP B 1 337 ? -6.844 -29.916 86.653 1.00 20.68 349 ASP B N 1
ATOM 5817 C CA . ASP B 1 337 ? -6.843 -29.981 88.135 1.00 18.51 349 ASP B CA 1
ATOM 5818 C C . ASP B 1 337 ? -5.486 -29.571 88.690 1.00 18.65 349 ASP B C 1
ATOM 5819 O O . ASP B 1 337 ? -4.541 -30.378 88.704 1.00 17.10 349 ASP B O 1
ATOM 5824 N N . ASP B 1 338 ? -5.428 -28.330 89.188 1.00 18.31 350 ASP B N 1
ATOM 5825 C CA . ASP B 1 338 ? -4.185 -27.665 89.654 1.00 19.27 350 ASP B CA 1
ATOM 5826 C C . ASP B 1 338 ? -3.542 -28.356 90.848 1.00 20.18 350 ASP B C 1
ATOM 5827 O O . ASP B 1 338 ? -2.299 -28.281 91.048 1.00 18.05 350 ASP B O 1
ATOM 5832 N N . THR B 1 339 ? -4.360 -29.072 91.628 1.00 20.83 351 THR B N 1
ATOM 5833 C CA . THR B 1 339 ? -3.821 -29.846 92.743 1.00 21.51 351 THR B CA 1
ATOM 5834 C C . THR B 1 339 ? -2.814 -30.877 92.209 1.00 21.53 351 THR B C 1
ATOM 5835 O O . THR B 1 339 ? -1.810 -31.196 92.874 1.00 20.28 351 THR B O 1
ATOM 5839 N N . GLN B 1 340 ? -3.038 -31.371 90.986 1.00 19.11 352 GLN B N 1
ATOM 5840 C CA . GLN B 1 340 ? -2.074 -32.277 90.384 1.00 18.85 352 GLN B CA 1
ATOM 5841 C C . GLN B 1 340 ? -0.827 -31.518 90.059 1.00 17.41 352 GLN B C 1
ATOM 5842 O O . GLN B 1 340 ? 0.284 -32.044 90.192 1.00 14.93 352 GLN B O 1
ATOM 5848 N N . ARG B 1 341 ? -1.006 -30.282 89.604 1.00 15.40 353 ARG B N 1
ATOM 5849 C CA . ARG B 1 341 ? 0.151 -29.431 89.218 1.00 14.71 353 ARG B CA 1
ATOM 5850 C C . ARG B 1 341 ? 1.044 -29.117 90.410 1.00 15.05 353 ARG B C 1
ATOM 5851 O O . ARG B 1 341 ? 2.244 -29.243 90.312 1.00 14.80 353 ARG B O 1
ATOM 5859 N N . VAL B 1 342 ? 0.456 -28.711 91.536 1.00 16.61 354 VAL B N 1
ATOM 5860 C CA . VAL B 1 342 ? 1.225 -28.468 92.774 1.00 16.59 354 VAL B CA 1
ATOM 5861 C C . VAL B 1 342 ? 2.114 -29.647 93.177 1.00 18.14 354 VAL B C 1
ATOM 5862 O O . VAL B 1 342 ? 3.326 -29.481 93.524 1.00 16.98 354 VAL B O 1
ATOM 5866 N N . ALA B 1 343 ? 1.521 -30.828 93.147 1.00 19.34 355 ALA B N 1
ATOM 5867 C CA . ALA B 1 343 ? 2.222 -32.022 93.582 1.00 20.82 355 ALA B CA 1
ATOM 5868 C C . ALA B 1 343 ? 3.353 -32.302 92.592 1.00 20.25 355 ALA B C 1
ATOM 5869 O O . ALA B 1 343 ? 4.469 -32.607 92.991 1.00 20.85 355 ALA B O 1
ATOM 5871 N N . TYR B 1 344 ? 3.082 -32.122 91.300 1.00 21.92 356 TYR B N 1
ATOM 5872 C CA . TYR B 1 344 ? 4.082 -32.302 90.239 1.00 19.14 356 TYR B CA 1
ATOM 5873 C C . TYR B 1 344 ? 5.262 -31.347 90.443 1.00 20.16 356 TYR B C 1
ATOM 5874 O O . TYR B 1 344 ? 6.411 -31.753 90.332 1.00 19.31 356 TYR B O 1
ATOM 5883 N N . LEU B 1 345 ? 4.984 -30.064 90.666 1.00 19.21 357 LEU B N 1
ATOM 5884 C CA . LEU B 1 345 ? 6.041 -29.057 90.809 1.00 19.47 357 LEU B CA 1
ATOM 5885 C C . LEU B 1 345 ? 6.838 -29.318 92.094 1.00 21.18 357 LEU B C 1
ATOM 5886 O O . LEU B 1 345 ? 8.077 -29.233 92.128 1.00 20.58 357 LEU B O 1
ATOM 5891 N N . ARG B 1 346 ? 6.146 -29.722 93.142 1.00 23.08 358 ARG B N 1
ATOM 5892 C CA . ARG B 1 346 ? 6.874 -30.104 94.344 1.00 26.17 358 ARG B CA 1
ATOM 5893 C C . ARG B 1 346 ? 7.942 -31.206 94.084 1.00 24.83 358 ARG B C 1
ATOM 5894 O O . ARG B 1 346 ? 9.103 -31.037 94.435 1.00 22.77 358 ARG B O 1
ATOM 5902 N N . THR B 1 347 ? 7.535 -32.332 93.526 1.00 22.56 359 THR B N 1
ATOM 5903 C CA . THR B 1 347 ? 8.469 -33.366 93.221 1.00 22.71 359 THR B CA 1
ATOM 5904 C C . THR B 1 347 ? 9.511 -32.937 92.199 1.00 20.97 359 THR B C 1
ATOM 5905 O O . THR B 1 347 ? 10.664 -33.304 92.351 1.00 21.20 359 THR B O 1
ATOM 5909 N N . ALA B 1 348 ? 9.139 -32.173 91.160 1.00 17.92 360 ALA B N 1
ATOM 5910 C CA . ALA B 1 348 ? 10.147 -31.766 90.175 1.00 17.85 360 ALA B CA 1
ATOM 5911 C C . ALA B 1 348 ? 11.235 -30.986 90.842 1.00 18.25 360 ALA B C 1
ATOM 5912 O O . ALA B 1 348 ? 12.430 -31.180 90.529 1.00 19.02 360 ALA B O 1
ATOM 5914 N N . VAL B 1 349 ? 10.788 -30.038 91.680 1.00 18.37 361 VAL B N 1
ATOM 5915 C CA . VAL B 1 349 ? 11.660 -29.115 92.387 1.00 20.97 361 VAL B CA 1
ATOM 5916 C C . VAL B 1 349 ? 12.570 -29.881 93.364 1.00 20.75 361 VAL B C 1
ATOM 5917 O O . VAL B 1 349 ? 13.780 -29.579 93.454 1.00 22.19 361 VAL B O 1
ATOM 5921 N N . ASP B 1 350 ? 12.021 -30.889 94.026 1.00 22.28 362 ASP B N 1
ATOM 5922 C CA . ASP B 1 350 ? 12.824 -31.843 94.851 1.00 23.70 362 ASP B CA 1
ATOM 5923 C C . ASP B 1 350 ? 13.908 -32.535 93.975 1.00 22.90 362 ASP B C 1
ATOM 5924 O O . ASP B 1 350 ? 15.069 -32.765 94.416 1.00 22.38 362 ASP B O 1
ATOM 5929 N N . GLY B 1 351 ? 13.513 -32.908 92.755 1.00 20.75 363 GLY B N 1
ATOM 5930 C CA . GLY B 1 351 ?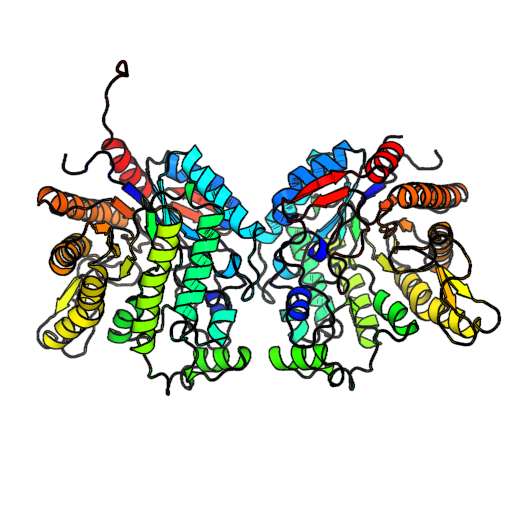 14.430 -33.487 91.810 1.00 18.12 363 GLY B CA 1
ATOM 5931 C C . GLY B 1 351 ? 15.607 -32.530 91.571 1.00 20.16 363 GLY B C 1
ATOM 5932 O O . GLY B 1 351 ? 16.797 -32.970 91.507 1.00 16.31 363 GLY B O 1
ATOM 5933 N N . VAL B 1 352 ? 15.295 -31.226 91.440 1.00 18.95 364 VAL B N 1
ATOM 5934 C CA . VAL B 1 352 ? 16.329 -30.231 91.155 1.00 19.30 364 VAL B CA 1
ATOM 5935 C C . VAL B 1 352 ? 17.251 -30.093 92.331 1.00 18.71 364 VAL B C 1
ATOM 5936 O O . VAL B 1 352 ? 18.467 -29.981 92.171 1.00 18.66 364 VAL B O 1
ATOM 5940 N N . ALA B 1 353 ? 16.670 -30.055 93.509 1.00 18.77 365 ALA B N 1
ATOM 5941 C CA . ALA B 1 353 ? 17.456 -29.894 94.752 1.00 21.29 365 ALA B CA 1
ATOM 5942 C C . ALA B 1 353 ? 18.371 -31.102 95.009 1.00 22.73 365 ALA B C 1
ATOM 5943 O O . ALA B 1 353 ? 19.509 -30.937 95.481 1.00 19.71 365 ALA B O 1
ATOM 5945 N N . SER B 1 354 ? 17.856 -32.287 94.662 1.00 20.15 366 SER B N 1
ATOM 5946 C CA . SER B 1 354 ? 18.626 -33.508 94.765 1.00 22.89 366 SER B CA 1
ATOM 5947 C C . SER B 1 354 ? 19.844 -33.433 93.803 1.00 22.86 366 SER B C 1
ATOM 5948 O O . SER B 1 354 ? 20.941 -33.838 94.178 1.00 21.22 366 SER B O 1
ATOM 5951 N N . CYS B 1 355 ? 19.687 -32.815 92.609 1.00 20.23 367 CYS B N 1
ATOM 5952 C CA . CYS B 1 355 ? 20.816 -32.631 91.691 1.00 18.57 367 CYS B CA 1
ATOM 5953 C C . CYS B 1 355 ? 21.833 -31.650 92.278 1.00 18.69 367 CYS B C 1
ATOM 5954 O O . CYS B 1 355 ? 23.030 -31.869 92.206 1.00 19.24 367 CYS B O 1
ATOM 5957 N N . LEU B 1 356 ? 21.332 -30.531 92.745 1.00 17.37 368 LEU B N 1
ATOM 5958 C CA . LEU B 1 356 ? 22.126 -29.511 93.397 1.00 19.09 368 LEU B CA 1
ATOM 5959 C C . LEU B 1 356 ? 22.969 -30.074 94.533 1.00 18.56 368 LEU B C 1
ATOM 5960 O O . LEU B 1 356 ? 24.163 -29.796 94.656 1.00 18.98 368 LEU B O 1
ATOM 5965 N N . ALA B 1 357 ? 22.365 -30.940 95.291 1.00 19.28 369 ALA B N 1
ATOM 5966 C CA . ALA B 1 357 ? 22.992 -31.483 96.463 1.00 23.12 369 ALA B CA 1
ATOM 5967 C C . ALA B 1 357 ? 24.131 -32.439 96.129 1.00 22.92 369 ALA B C 1
ATOM 5968 O O . ALA B 1 357 ? 24.982 -32.637 96.960 1.00 21.39 369 ALA B O 1
ATOM 5970 N N . ASP B 1 358 ? 24.107 -33.024 94.928 1.00 24.48 370 ASP B N 1
ATOM 5971 C CA . ASP B 1 358 ? 25.164 -33.853 94.387 1.00 23.72 370 ASP B CA 1
ATOM 5972 C C . ASP B 1 358 ? 26.255 -33.061 93.634 1.00 24.67 370 ASP B C 1
ATOM 5973 O O . ASP B 1 358 ? 27.125 -33.679 92.984 1.00 24.67 370 ASP B O 1
ATOM 5978 N N . GLY B 1 359 ? 26.208 -31.738 93.688 1.00 23.32 371 GLY B N 1
ATOM 5979 C CA . GLY B 1 359 ? 27.246 -30.897 93.049 1.00 20.79 371 GLY B CA 1
ATOM 5980 C C . GLY B 1 359 ? 26.973 -30.569 91.578 1.00 20.47 371 GLY B C 1
ATOM 5981 O O . GLY B 1 359 ? 27.833 -30.020 90.898 1.00 17.78 371 GLY B O 1
ATOM 5982 N N . ILE B 1 360 ? 25.777 -30.870 91.067 1.00 19.94 372 ILE B N 1
ATOM 5983 C CA . ILE B 1 360 ? 25.502 -30.535 89.665 1.00 20.35 372 ILE B CA 1
ATOM 5984 C C . ILE B 1 360 ? 25.124 -29.059 89.656 1.00 20.54 372 ILE B C 1
ATOM 5985 O O . ILE B 1 360 ? 24.375 -28.612 90.467 1.00 19.45 372 ILE B O 1
ATOM 5990 N N . ASP B 1 361 ? 25.680 -28.294 88.736 1.00 21.13 373 ASP B N 1
ATOM 5991 C CA . ASP B 1 361 ? 25.536 -26.834 88.788 1.00 19.68 373 ASP B CA 1
ATOM 5992 C C . ASP B 1 361 ? 24.278 -26.465 88.005 1.00 19.18 373 ASP B C 1
ATOM 5993 O O . ASP B 1 361 ? 24.300 -26.342 86.803 1.00 17.01 373 ASP B O 1
ATOM 5998 N N . VAL B 1 362 ? 23.173 -26.357 88.731 1.00 18.85 374 VAL B N 1
ATOM 5999 C CA . VAL B 1 362 ? 21.914 -25.933 88.189 1.00 19.05 374 VAL B CA 1
ATOM 6000 C C . VAL B 1 362 ? 21.624 -24.457 88.525 1.00 18.59 374 VAL B C 1
ATOM 6001 O O . VAL B 1 362 ? 21.629 -24.085 89.700 1.00 16.32 374 VAL B O 1
ATOM 6005 N N . ARG B 1 363 ? 21.251 -23.644 87.536 1.00 16.59 375 ARG B N 1
ATOM 6006 C CA . ARG B 1 363 ? 21.306 -22.201 87.773 1.00 17.81 375 ARG B CA 1
ATOM 6007 C C . ARG B 1 363 ? 19.959 -21.574 87.926 1.00 17.66 375 ARG B C 1
ATOM 6008 O O . ARG B 1 363 ? 19.908 -20.387 88.187 1.00 15.35 375 ARG B O 1
ATOM 6016 N N . GLY B 1 364 ? 18.884 -22.340 87.710 1.00 17.28 376 GLY B N 1
ATOM 6017 C CA . GLY B 1 364 ? 17.566 -21.799 87.704 1.00 16.83 376 GLY B CA 1
ATOM 6018 C C . GLY B 1 364 ? 16.480 -22.861 87.524 1.00 16.05 376 GLY B C 1
ATOM 6019 O O . GLY B 1 364 ? 16.697 -23.933 87.001 1.00 18.05 376 GLY B O 1
ATOM 6020 N N . TYR B 1 365 ? 15.300 -22.540 87.987 1.00 15.48 377 TYR B N 1
ATOM 6021 C CA . TYR B 1 365 ? 14.091 -23.340 87.667 1.00 15.97 377 TYR B CA 1
ATOM 6022 C C . TYR B 1 365 ? 13.027 -22.400 87.121 1.00 15.14 377 TYR B C 1
ATOM 6023 O O . TYR B 1 365 ? 12.585 -21.456 87.801 1.00 14.55 377 TYR B O 1
ATOM 6032 N N . ILE B 1 366 ? 12.590 -22.660 85.900 1.00 16.93 378 ILE B N 1
ATOM 6033 C CA . ILE B 1 366 ? 11.580 -21.810 85.228 1.00 15.92 378 ILE B CA 1
ATOM 6034 C C . ILE B 1 366 ? 10.386 -22.733 84.747 1.00 16.82 378 ILE B C 1
ATOM 6035 O O . ILE B 1 366 ? 10.519 -23.610 83.951 1.00 16.04 378 ILE B O 1
ATOM 6040 N N . ALA B 1 367 ? 9.216 -22.487 85.297 1.00 16.86 379 ALA B N 1
ATOM 6041 C CA . ALA B 1 367 ? 8.076 -23.314 85.080 1.00 16.27 379 ALA B CA 1
ATOM 6042 C C . ALA B 1 367 ? 7.429 -22.882 83.769 1.00 15.79 379 ALA B C 1
ATOM 6043 O O . ALA B 1 367 ? 7.358 -21.692 83.472 1.00 15.58 379 ALA B O 1
ATOM 6045 N N . TRP B 1 368 ? 6.937 -23.871 83.031 1.00 16.50 380 TRP B N 1
ATOM 6046 C CA . TRP B 1 368 ? 6.044 -23.654 81.853 1.00 16.84 380 TRP B CA 1
ATOM 6047 C C . TRP B 1 368 ? 4.658 -23.878 82.399 1.00 15.90 380 TRP B C 1
ATOM 6048 O O . TRP B 1 368 ? 4.352 -24.968 82.893 1.00 16.52 380 TRP B O 1
ATOM 6059 N N . THR B 1 369 ? 3.777 -22.876 82.354 1.00 16.14 381 THR B N 1
ATOM 6060 C CA . THR B 1 369 ? 3.934 -21.570 81.705 1.00 16.89 381 THR B CA 1
ATOM 6061 C C . THR B 1 369 ? 3.179 -20.577 82.560 1.00 17.25 381 THR B C 1
ATOM 6062 O O . THR B 1 369 ? 2.351 -20.996 83.409 1.00 18.91 381 THR B O 1
ATOM 6066 N N . ALA B 1 370 ? 3.488 -19.296 82.428 1.00 16.76 382 ALA B N 1
ATOM 6067 C CA . ALA B 1 370 ? 2.869 -18.259 83.274 1.00 16.24 382 ALA B CA 1
ATOM 6068 C C . ALA B 1 370 ? 1.364 -18.334 83.184 1.00 15.89 382 ALA B C 1
ATOM 6069 O O . ALA B 1 370 ? 0.677 -18.463 84.207 1.00 13.22 382 ALA B O 1
ATOM 6071 N N . PHE B 1 371 ? 0.885 -18.282 81.941 1.00 14.95 383 PHE B N 1
ATOM 6072 C CA . PHE B 1 371 ? -0.530 -18.163 81.634 1.00 16.08 383 PHE B CA 1
ATOM 6073 C C . PHE B 1 371 ? -1.051 -19.280 80.716 1.00 16.29 383 PHE B C 1
ATOM 6074 O O . PHE B 1 371 ? -0.376 -19.660 79.732 1.00 18.66 383 PHE B O 1
ATOM 6082 N N . ASP B 1 372 ? -2.254 -19.797 81.012 1.00 14.52 384 ASP B N 1
ATOM 6083 C CA . ASP B 1 372 ? -2.876 -20.723 80.105 1.00 14.99 384 ASP B CA 1
ATOM 6084 C C . ASP B 1 372 ? -2.915 -20.019 78.735 1.00 16.20 384 ASP B C 1
ATOM 6085 O O . ASP B 1 372 ? -3.267 -18.791 78.610 1.00 17.89 384 ASP B O 1
ATOM 6090 N N . ASN B 1 373 ? -2.454 -20.729 77.714 1.00 17.58 385 ASN B N 1
ATOM 6091 C CA . ASN B 1 373 ? -2.096 -20.032 76.487 1.00 18.70 385 ASN B CA 1
ATOM 6092 C C . ASN B 1 373 ? -2.365 -20.876 75.289 1.00 17.58 385 ASN B C 1
ATOM 6093 O O . ASN B 1 373 ? -3.009 -21.909 75.423 1.00 16.18 385 ASN B O 1
ATOM 6098 N N . PHE B 1 374 ? -1.920 -20.419 74.124 1.00 17.07 386 PHE B N 1
ATOM 6099 C CA . PHE B 1 374 ? -2.118 -21.124 72.862 1.00 17.59 386 PHE B CA 1
ATOM 6100 C C . PHE B 1 374 ? -1.068 -22.232 72.756 1.00 17.91 386 PHE B C 1
ATOM 6101 O O . PHE B 1 374 ? 0.120 -21.967 72.486 1.00 20.21 386 PHE B O 1
ATOM 6109 N N . GLU B 1 375 ? -1.490 -23.460 72.972 1.00 17.39 387 GLU B N 1
ATOM 6110 C CA . GLU B 1 375 ? -0.595 -24.601 72.887 1.00 21.46 387 GLU B CA 1
ATOM 6111 C C . GLU B 1 375 ? -0.462 -25.116 71.442 1.00 22.02 387 GLU B C 1
ATOM 6112 O O . GLU B 1 375 ? -0.821 -26.253 71.130 1.00 22.41 387 GLU B O 1
ATOM 6118 N N . TRP B 1 376 ? 0.100 -24.277 70.569 1.00 22.08 388 TRP B N 1
ATOM 6119 C CA . TRP B 1 376 ? 0.366 -24.614 69.142 1.00 19.03 388 TRP B CA 1
ATOM 6120 C C . TRP B 1 376 ? -0.781 -25.357 68.471 1.00 19.24 388 TRP B C 1
ATOM 6121 O O . TRP B 1 376 ? -1.887 -24.893 68.534 1.00 18.22 388 TRP B O 1
ATOM 6132 N N . ILE B 1 377 ? -0.553 -26.536 67.891 1.00 19.50 389 ILE B N 1
ATOM 6133 C CA . ILE B 1 377 ? -1.618 -27.186 67.065 1.00 20.39 389 ILE B CA 1
ATOM 6134 C C . ILE B 1 377 ? -2.834 -27.649 67.848 1.00 19.92 389 ILE B C 1
ATOM 6135 O O . ILE B 1 377 ? -3.880 -27.924 67.262 1.00 20.20 389 ILE B O 1
ATOM 6140 N N . PHE B 1 378 ? -2.691 -27.724 69.167 1.00 20.48 390 PHE B N 1
ATOM 6141 C CA . PHE B 1 378 ? -3.770 -28.078 70.074 1.00 20.76 390 PHE B CA 1
ATOM 6142 C C . PHE B 1 378 ? -4.596 -26.875 70.522 1.00 20.38 390 PHE B C 1
ATOM 6143 O O . PHE B 1 378 ? -5.577 -27.033 71.228 1.00 18.15 390 PHE B O 1
ATOM 6151 N N . GLY B 1 379 ? -4.241 -25.668 70.099 1.00 19.52 391 GLY B N 1
ATOM 6152 C CA . GLY B 1 379 ? -5.052 -24.514 70.447 1.00 20.48 391 GLY B CA 1
ATOM 6153 C C . GLY B 1 379 ? -5.121 -24.247 71.941 1.00 19.34 391 GLY B C 1
ATOM 6154 O O . GLY B 1 379 ? -4.138 -24.513 72.650 1.00 19.44 391 GLY B O 1
ATOM 6155 N N . TYR B 1 380 ? -6.257 -23.738 72.434 1.00 19.16 392 TYR B N 1
ATOM 6156 C CA . TYR B 1 380 ? -6.402 -23.412 73.886 1.00 20.20 392 TYR B CA 1
ATOM 6157 C C . TYR B 1 380 ? -6.886 -24.591 74.812 1.00 21.52 392 TYR B C 1
ATOM 6158 O O . TYR B 1 380 ? -7.124 -24.422 76.022 1.00 23.17 392 TYR B O 1
ATOM 6167 N N . GLY B 1 381 ? -6.981 -25.788 74.278 1.00 22.13 393 GLY B N 1
ATOM 6168 C CA . GLY B 1 381 ? -7.453 -26.912 75.102 1.00 22.50 393 GLY B CA 1
ATOM 6169 C C . GLY B 1 381 ? -6.523 -27.143 76.274 1.00 22.58 393 GLY B C 1
ATOM 6170 O O . GLY B 1 381 ? -6.953 -27.003 77.444 1.00 19.82 393 GLY B O 1
ATOM 6171 N N . PRO B 1 382 ? -5.229 -27.473 75.965 1.00 21.11 394 PRO B N 1
ATOM 6172 C CA . PRO B 1 382 ? -4.263 -27.800 77.008 1.00 21.87 394 PRO B CA 1
ATOM 6173 C C . PRO B 1 382 ? -4.007 -26.640 77.960 1.00 21.19 394 PRO B C 1
ATOM 6174 O O . PRO B 1 382 ? -3.762 -25.527 77.495 1.00 20.22 394 PRO B O 1
ATOM 6178 N N . LYS B 1 383 ? -4.067 -26.926 79.272 1.00 18.28 395 LYS B N 1
ATOM 6179 C CA . LYS B 1 383 ? -3.811 -25.975 80.324 1.00 18.70 395 LYS B CA 1
ATOM 6180 C C . LYS B 1 383 ? -2.530 -26.279 81.041 1.00 17.74 395 LYS B C 1
ATOM 6181 O O . LYS B 1 383 ? -2.445 -27.216 81.871 1.00 14.44 395 LYS B O 1
ATOM 6187 N N . PHE B 1 384 ? -1.530 -25.493 80.687 1.00 16.29 396 PHE B N 1
ATOM 6188 C CA . PHE B 1 384 ? -0.180 -25.577 81.268 1.00 17.03 396 PHE B CA 1
ATOM 6189 C C . PHE B 1 384 ? 0.102 -24.399 82.269 1.00 15.69 396 PHE B C 1
ATOM 6190 O O . PHE B 1 384 ? 1.147 -24.369 82.902 1.00 16.43 396 PHE B O 1
ATOM 6198 N N . GLY B 1 385 ? -0.794 -23.417 82.367 1.00 15.07 397 GLY B N 1
ATOM 6199 C CA . GLY B 1 385 ? -0.444 -22.144 83.065 1.00 15.02 397 GLY B CA 1
ATOM 6200 C C . GLY B 1 385 ? -0.476 -22.305 84.574 1.00 14.43 397 GLY B C 1
ATOM 6201 O O . GLY B 1 385 ? -1.242 -23.129 85.104 1.00 13.46 397 GLY B O 1
ATOM 6202 N N . LEU B 1 386 ? 0.352 -21.560 85.277 1.00 14.54 398 LEU B N 1
ATOM 6203 C CA . LEU B 1 386 ? 0.202 -21.441 86.728 1.00 15.17 398 LEU B CA 1
ATOM 6204 C C . LEU B 1 386 ? -0.826 -20.342 87.069 1.00 15.51 398 LEU B C 1
ATOM 6205 O O . LEU B 1 386 ? -1.250 -20.205 88.214 1.00 17.49 398 LEU B O 1
ATOM 6210 N N . ILE B 1 387 ? -1.230 -19.601 86.063 1.00 14.66 399 ILE B N 1
ATOM 6211 C CA . ILE B 1 387 ? -2.183 -18.505 86.165 1.00 16.95 399 ILE B CA 1
ATOM 6212 C C . ILE B 1 387 ? -3.228 -18.680 85.060 1.00 16.67 399 ILE B C 1
ATOM 6213 O O . ILE B 1 387 ? -2.858 -18.787 83.904 1.00 19.39 399 ILE B O 1
ATOM 6218 N N . ALA B 1 388 ? -4.516 -18.681 85.424 1.00 16.67 400 ALA B N 1
ATOM 6219 C CA . ALA B 1 388 ? -5.633 -18.798 84.471 1.00 17.68 400 ALA B CA 1
ATOM 6220 C C . ALA B 1 388 ? -5.905 -17.424 83.795 1.00 17.74 400 ALA B C 1
ATOM 6221 O O . ALA B 1 388 ? -5.694 -16.383 84.407 1.00 15.81 400 ALA B O 1
ATOM 6223 N N . VAL B 1 389 ? -6.335 -17.453 82.524 1.00 17.58 401 VAL B N 1
ATOM 6224 C CA . VAL B 1 389 ? -6.792 -16.256 81.783 1.00 17.45 401 VAL B CA 1
ATOM 6225 C C . VAL B 1 389 ? -8.079 -16.617 81.165 1.00 18.62 401 VAL B C 1
ATOM 6226 O O . VAL B 1 389 ? -8.149 -17.567 80.381 1.00 14.48 401 VAL B O 1
ATOM 6230 N N . ASP B 1 390 ? -9.138 -15.880 81.551 1.00 20.51 402 ASP B N 1
ATOM 6231 C CA . ASP B 1 390 ? -10.374 -15.988 80.856 1.00 22.02 402 ASP B CA 1
ATOM 6232 C C . ASP B 1 390 ? -10.160 -15.117 79.630 1.00 22.60 402 ASP B C 1
ATOM 6233 O O . ASP B 1 390 ? -10.103 -13.900 79.709 1.00 25.48 402 ASP B O 1
ATOM 6238 N N . ARG B 1 391 ? -10.019 -15.749 78.503 1.00 22.99 403 ARG B N 1
ATOM 6239 C CA . ARG B 1 391 ? -9.697 -15.015 77.331 1.00 25.31 403 ARG B CA 1
ATOM 6240 C C . ARG B 1 391 ? -10.773 -14.067 76.877 1.00 25.61 403 ARG B C 1
ATOM 6241 O O . ARG B 1 391 ? -10.467 -13.090 76.298 1.00 22.24 403 ARG B O 1
ATOM 6249 N N . SER B 1 392 ? -12.025 -14.374 77.162 1.00 25.14 404 SER B N 1
ATOM 6250 C CA . SER B 1 392 ? -13.097 -13.449 76.757 1.00 25.41 404 SER B CA 1
ATOM 6251 C C . SER B 1 392 ? -12.884 -12.065 77.371 1.00 22.75 404 SER B C 1
ATOM 6252 O O . SER B 1 392 ? -13.087 -11.080 76.701 1.00 21.59 404 SER B O 1
ATOM 6255 N N . THR B 1 393 ? -12.496 -11.988 78.651 1.00 21.48 405 THR B N 1
ATOM 6256 C CA . THR B 1 393 ? -12.209 -10.686 79.333 1.00 21.01 405 THR B CA 1
ATOM 6257 C C . THR B 1 393 ? -10.726 -10.313 79.517 1.00 21.18 405 THR B C 1
ATOM 6258 O O . THR B 1 393 ? -10.420 -9.172 79.929 1.00 19.36 405 THR B O 1
ATOM 6262 N N . GLN B 1 394 ? -9.835 -11.294 79.261 1.00 20.61 406 GLN B N 1
ATOM 6263 C CA . GLN B 1 394 ? -8.383 -11.226 79.490 1.00 19.59 406 GLN B CA 1
ATOM 6264 C C . GLN B 1 394 ? -8.012 -11.146 80.987 1.00 20.17 406 GLN B C 1
ATOM 6265 O O . GLN B 1 394 ? -6.868 -10.850 81.357 1.00 19.76 406 GLN B O 1
ATOM 6271 N N . GLU B 1 395 ? -8.973 -11.472 81.847 1.00 19.27 407 GLU B N 1
ATOM 6272 C CA . GLU B 1 395 ? -8.793 -11.390 83.308 1.00 22.38 407 GLU B CA 1
ATOM 6273 C C . GLU B 1 395 ? -7.834 -12.500 83.754 1.00 19.20 407 GLU B C 1
ATOM 6274 O O . GLU B 1 395 ? -7.988 -13.663 83.342 1.00 18.03 407 GLU B O 1
ATOM 6280 N N . ARG B 1 396 ? -6.807 -12.136 84.509 1.00 18.85 408 ARG B N 1
ATOM 6281 C CA . ARG B 1 396 ? -5.837 -13.124 85.023 1.00 20.19 408 ARG B CA 1
ATOM 6282 C C . ARG B 1 396 ? -6.267 -13.667 86.427 1.00 21.55 408 ARG B C 1
ATOM 6283 O O . ARG B 1 396 ? -6.522 -12.885 87.334 1.00 19.01 408 ARG B O 1
ATOM 6291 N N . THR B 1 397 ? -6.224 -14.983 86.629 1.00 20.96 409 THR B N 1
ATOM 6292 C CA . THR B 1 397 ? -6.452 -15.549 87.964 1.00 19.41 409 THR B CA 1
ATOM 6293 C C . THR B 1 397 ? -5.356 -16.564 88.295 1.00 18.90 409 THR B C 1
ATOM 6294 O O . THR B 1 397 ? -5.373 -17.663 87.756 1.00 17.28 409 THR B O 1
ATOM 6298 N N . PRO B 1 398 ? -4.439 -16.211 89.220 1.00 18.38 410 PRO B N 1
ATOM 6299 C CA . PRO B 1 398 ? -3.373 -17.151 89.680 1.00 18.42 410 PRO B CA 1
ATOM 6300 C C . PRO B 1 398 ? -3.986 -18.410 90.228 1.00 19.23 410 PRO B C 1
ATOM 6301 O O . PRO B 1 398 ? -4.951 -18.331 90.974 1.00 18.69 410 PRO B O 1
ATOM 6305 N N . LYS B 1 399 ? -3.449 -19.566 89.859 1.00 18.77 411 LYS B N 1
ATOM 6306 C CA . LYS B 1 399 ? -3.922 -20.830 90.383 1.00 17.74 411 LYS B CA 1
ATOM 6307 C C . LYS B 1 399 ? -3.133 -21.018 91.692 1.00 19.53 411 LYS B C 1
ATOM 6308 O O . LYS B 1 399 ? -2.177 -20.301 91.913 1.00 17.79 411 LYS B O 1
ATOM 6314 N N . GLU B 1 400 ? -3.511 -21.996 92.519 1.00 18.94 412 GLU B N 1
ATOM 6315 C CA . GLU B 1 400 ? -2.678 -22.417 93.670 1.00 20.97 412 GLU B CA 1
ATOM 6316 C C . GLU B 1 400 ? -1.174 -22.688 93.398 1.00 21.39 412 GLU B C 1
ATOM 6317 O O . GLU B 1 400 ? -0.333 -22.444 94.288 1.00 18.76 412 GLU B O 1
ATOM 6323 N N . SER B 1 401 ? -0.883 -23.282 92.229 1.00 19.16 413 SER B N 1
ATOM 6324 C CA . SER B 1 401 ? 0.485 -23.614 91.823 1.00 17.80 413 SER B CA 1
ATOM 6325 C C . SER B 1 401 ? 1.286 -22.360 91.683 1.00 19.41 413 SER B C 1
ATOM 6326 O O . SER B 1 401 ? 2.447 -22.387 92.016 1.00 19.79 413 SER B O 1
ATOM 6329 N N . ALA B 1 402 ? 0.664 -21.246 91.240 1.00 19.07 414 ALA B N 1
ATOM 6330 C CA . ALA B 1 402 ? 1.390 -19.965 91.161 1.00 17.91 414 ALA B CA 1
ATOM 6331 C C . ALA B 1 402 ? 1.857 -19.525 92.541 1.00 17.37 414 ALA B C 1
ATOM 6332 O O . ALA B 1 402 ? 3.041 -19.091 92.759 1.00 18.52 414 ALA B O 1
ATOM 6334 N N . ARG B 1 403 ? 0.943 -19.625 93.491 1.00 16.60 415 ARG B N 1
ATOM 6335 C CA . ARG B 1 403 ? 1.235 -19.119 94.826 1.00 16.70 415 ARG B CA 1
ATOM 6336 C C . ARG B 1 403 ? 2.189 -20.101 95.497 1.00 16.03 415 ARG B C 1
ATOM 6337 O O . ARG B 1 403 ? 3.108 -19.665 96.167 1.00 16.97 415 ARG B O 1
ATOM 6345 N N . TRP B 1 404 ? 2.052 -21.401 95.224 1.00 17.23 416 TRP B N 1
ATOM 6346 C CA . TRP B 1 404 ? 2.981 -22.408 95.768 1.00 18.47 416 TRP B CA 1
ATOM 6347 C C . TRP B 1 404 ? 4.410 -22.156 95.357 1.00 17.67 416 TRP B C 1
ATOM 6348 O O . TRP B 1 404 ? 5.342 -22.111 96.192 1.00 18.01 416 TRP B O 1
ATOM 6359 N N . LEU B 1 405 ? 4.606 -22.067 94.054 1.00 16.28 417 LEU B N 1
ATOM 6360 C CA . LEU B 1 405 ? 5.977 -21.939 93.503 1.00 16.45 417 LEU B CA 1
ATOM 6361 C C . LEU B 1 405 ? 6.569 -20.567 93.804 1.00 15.65 417 LEU B C 1
ATOM 6362 O O . LEU B 1 405 ? 7.689 -20.494 94.265 1.00 15.23 417 LEU B O 1
ATOM 6367 N N . GLY B 1 406 ? 5.779 -19.510 93.594 1.00 16.87 418 GLY B N 1
ATOM 6368 C CA . GLY B 1 406 ? 6.162 -18.143 94.005 1.00 18.30 418 GLY B CA 1
ATOM 6369 C C . GLY B 1 406 ? 6.676 -18.057 95.443 1.00 18.70 418 GLY B C 1
ATOM 6370 O O . GLY B 1 406 ? 7.651 -17.393 95.748 1.00 19.14 418 GLY B O 1
ATOM 6371 N N . ASN B 1 407 ? 5.987 -18.749 96.313 1.00 18.90 419 ASN B N 1
ATOM 6372 C CA . ASN B 1 407 ? 6.226 -18.679 97.714 1.00 22.02 419 ASN B CA 1
ATOM 6373 C C . ASN B 1 407 ? 7.426 -19.544 98.040 1.00 22.52 419 ASN B C 1
ATOM 6374 O O . ASN B 1 407 ? 8.219 -19.199 98.896 1.00 20.91 419 ASN B O 1
ATOM 6379 N N . PHE B 1 408 ? 7.578 -20.637 97.289 1.00 21.39 420 PHE B N 1
ATOM 6380 C CA . PHE B 1 408 ? 8.741 -21.469 97.405 1.00 24.20 420 PHE B CA 1
ATOM 6381 C C . PHE B 1 408 ? 9.985 -20.668 97.061 1.00 21.79 420 PHE B C 1
ATOM 6382 O O . PHE B 1 408 ? 10.965 -20.756 97.775 1.00 22.49 420 PHE B O 1
ATOM 6390 N N . ALA B 1 409 ? 9.927 -19.871 95.992 1.00 22.56 421 ALA B N 1
ATOM 6391 C CA . ALA B 1 409 ? 11.017 -18.938 95.577 1.00 24.24 421 ALA B CA 1
ATOM 6392 C C . ALA B 1 409 ? 11.290 -18.004 96.717 1.00 26.20 421 ALA B C 1
ATOM 6393 O O . ALA B 1 409 ? 12.420 -17.849 97.152 1.00 30.55 421 ALA B O 1
ATOM 6395 N N . ARG B 1 410 ? 10.224 -17.438 97.250 1.00 29.05 422 ARG B N 1
ATOM 6396 C CA . ARG B 1 410 ? 10.353 -16.356 98.236 1.00 32.05 422 ARG B CA 1
ATOM 6397 C C . ARG B 1 410 ? 11.146 -16.792 99.439 1.00 32.70 422 ARG B C 1
ATOM 6398 O O . ARG B 1 410 ? 11.808 -15.968 100.000 1.00 29.98 422 ARG B O 1
ATOM 6406 N N . GLN B 1 411 ? 11.113 -18.083 99.817 1.00 40.23 423 GLN B N 1
ATOM 6407 C CA . GLN B 1 411 ? 12.271 -18.699 100.554 1.00 47.58 423 GLN B CA 1
ATOM 6408 C C . GLN B 1 411 ? 13.284 -19.369 99.600 1.00 48.27 423 GLN B C 1
ATOM 6409 O O . GLN B 1 411 ? 14.423 -18.897 99.399 1.00 54.49 423 GLN B O 1
#

CATH classification: 3.20.20.80